Protein AF-0000000067247546 (afdb_homodimer)

Foldseek 3Di:
DQPAQLVLLLLLLVCLQQLHQLVCQLVVLVVCQVVPPPRRHRVDPQSDSVSSLLLLVLLLVLLLVVLLVFLVPFQAKEKEKEWDAALLRWIKIWIWMWTQGPLRFIDIATQFIGTDDPDDALVSVLVRVVVSCVVSPHDLQRHAEYEYAPDCCQPPCPRHNVNVSCVSPVNHFYFHALLQLLLVLVLVLCVPDVLSVVVLVLLQLVLVVCVVDVVLLVVLQVLCVVVVHDRDHQAHADSRDACRVLVNLVVCVVCLVSLLVSLVVVVVVVPPPSVVSNQQSLELLNVLLSVLVNVLSVLSSVLSVQSLDPLDAPLCNVVSLVVSLVVLCVCQVPCCLCVDDDSVVVLVCCLPVLQDDVRHHGAYPPRDSDPDCRNVSSVVSSVVSSVVSNVSSVSSSVSSCVRVPPRTVLLNLCNLLFLVVLLVCQPPPCLQVRSVVSLVSNCVSQVCADPNRHRNFPSVLQVVLCNVCSNVSSVLSNVLLVVQLVVVLVVVVVPDCVVVVVVVVVVPVPDPDPDCPDPPDPPPPPDPPSPPVSVPDGRSSSVSCSVVLVVCCVRRVRNSSVVRSSRRYRNRSSVVVVLVVVLPSNCDVVRSVDDSVSSRSSSNSNGVADDSVCQPPPPPHSSVSSVVSVCVPPVPPPDDPPPDPPPPDPPDDDDDD/DQPAQLVLLLLLLVCLQQLHQLVCQLVVLVVCQVVPPHRRHRVDPQSDSVSSLLLLVLLLVLLLVVLLVFLVPFQAKEKEKEWDAALLRWIKIWIWMWTQGPLRFIDIATQFIGTDDPDDALVSVLVRVVVSCVVSPHDLQRHAEYEYAPDCCAPPCPRHNVNVSCVSPVNHFYFHALLQLLLVLVLVLCVPDVLSVVVLVLLQLVLVVCVVDVVLLVVLQVLCVVVVHDRDHQAHADSRHLCRVLVNLVVCVVCLVSLLVSLVVVVVVVPPPSVVSNQQSLELLNVLLSVLVNVLSVLSVVLSVQSLDPLDAPLCNVVSLVVSLVVLCVCQVPCCLCVDDDSVVVLVCCLPPLQDDVRHHGAYPPRDSDPDCRNVSSVVSSVVSSVVSNVSSVSSSVSSCVRVPPRTVLLNLCNLLFLVVLLVCQPPPCLQVRSVVSLVSNCVSQVCDDPNRHRNFPSVLQVVLCNVCSNVSSVLSNVLLVVQLVVVLVVVVPPDCVVVVVVVVVVPVPDDDDDCPDPPDPPPPPDPPSPPVSVPDGRSSSVSCSVVLVVCCVRRVRNSSSVRSSRRYRNRSSVVVVLVVVLPSNCDNVRSVDDSSSSRSSSNSNGVADDSVCQPVPPPHSSVSSVVSVCPPPVPPPDPPPPDDPPPPDPDDDDDD

pLDDT: mean 81.59, std 19.76, range [16.5, 98.38]

Radius of gyration: 39.02 Å; Cα contacts (8 Å, |Δi|>4): 1735; chains: 2; bounding box: 118×114×129 Å

Secondary structure (DSSP, 8-state):
--SHHHHHHHHHHHHHHTT--GGGHHHHHHHHHHTT-TT--TT-TT-SHHHHHHHHHHHHHHHHHHHHHHHHH-S-EEEEEEEEE-TT--EEEEEEEEEE-GGG-EEEEEEEEEE--S--SHHHHHHHHHHHHHHTT--GGGEEEEEE-S-HHHH-TTTSHHHHHHHH-TTPEEEE-HHHHHHHHHHHHHHH-HHHHHHHHHHHHHHHHHHT-HHHHHHHHHHHHHTT----PPPPPPSSSTTHHHHHHHHHHHTHHHHHHHHHHHHHTT-TTHHHHHHHHHBHHHHHHHHHHHHHHHHHHHHHHHHT-TT--GGGHHHHHHHHHHHHHHHHTSSHHHHSSHHHHHHHHHHHTTTEETTEE-B-TTS----TTHHHHHHHHHHHHHHHHHHHHHHHHHHHHHHHSSS-TGGGGGGGG-HHHHHHHTTSGGGGGTTHHHHHHHHHHHSS-BTTBPPSS-HHHHHHHHHHHHHHHHHHHHHHHHHHHHHHHHHHHHS-THHHHHHHHHTTTS---S-----------------HHHHT----HHHHHHHHHHHHHHH-HHHHHHHHHHHH--S--HHHHHHHHHHHHHS-GGGTT--HHHHHHHHHHHHHSPPGGGTT-TTT-SHHHHHHHHHHHTT-----------------S----/--SHHHHHHHHHHHHHHTT--GGGHHHHHHHHHHTT-TT--TT-TT-SHHHHHHHHHHHHHHHHHHHHHHHHH-S-EEEEEEEEE-TT--EEEEEEEEEE-GGG-EEEEEEEEEE--S--SHHHHHHHHHHHHHHTT--GGGEEEEEE-S-HHHH-TTTSHHHHHHHH-TTPEEEE-HHHHHHHHHHHHHHH-HHHHHHHHHHHHHHHHHHT-HHHHHHHHHHHHHTT----PPPPP-SS-TTHHHHHHHHHHHTHHHHHHHHHHHHHTT-TTHHHHHHHHHBHHHHHHHHHHHHHHHHHHHHHHHHT-TT--GGGHHHHHHHHHHHHHHHHTSSHHHHSSHHHHHHHHHHHTTTEETTEE-B-TTS----TTHHHHHHHHHHHHHHHHHHHHHHHHHHHHHHHSSS-TGGGGGGGG-HHHHHHHTTSGGGGGTTHHHHHHHHHHHSS-BTTBPPSS-HHHHHHHHHHHHHHHHHHHHHHHHHHHHHHHHHHHHS-THHHHHHHHHTTTS---S-----------------HHHHT----HHHHHHHHHHHHHHH-HHHHHHHHHHHH--S--HHHHHHHHHHHHHS-GGGTT--HHHHHHHHHHHHHSPPGGGSS-TTT-SHHHHHHHHHHHS-----------------------

Solvent-accessible surface area (backbone atoms only — not comparable to full-atom values): 71542 Å² total; per-residue (Å²): 129,75,56,33,61,61,41,50,49,50,52,43,49,49,33,41,58,70,42,46,66,58,81,48,51,43,56,52,46,40,51,36,26,74,46,55,20,57,67,46,54,69,88,46,85,72,54,45,57,66,42,43,54,51,50,46,45,21,38,26,49,38,53,50,53,51,49,31,54,46,55,61,70,27,80,25,32,15,41,31,42,46,75,49,67,48,71,61,48,45,38,29,36,42,36,31,38,19,26,48,40,85,79,48,33,76,42,78,42,83,70,49,58,41,79,44,64,54,64,78,46,27,68,51,49,44,53,52,50,50,50,55,39,53,72,46,57,54,60,56,83,32,35,44,26,37,21,23,53,76,47,58,55,42,52,24,80,76,67,4,30,51,38,56,52,25,71,69,20,76,73,32,42,75,36,56,17,46,53,60,50,51,42,48,41,53,46,49,51,41,69,69,36,65,70,47,42,50,47,53,49,50,48,50,51,55,32,54,62,38,71,83,26,48,46,56,42,34,45,50,44,49,50,26,51,76,68,71,41,81,77,74,79,80,55,72,77,41,84,81,49,75,59,29,57,41,52,33,46,51,48,48,63,73,42,41,63,63,49,51,55,50,24,48,54,35,28,74,68,64,41,88,67,25,48,61,52,37,50,52,65,28,17,48,66,50,47,53,48,49,54,52,52,40,52,54,34,51,58,54,39,52,53,52,52,51,52,61,40,88,81,60,51,61,76,51,46,62,60,51,52,50,50,51,46,47,51,52,42,58,54,47,59,65,59,36,37,66,73,52,56,73,58,22,49,48,53,49,45,44,42,67,41,78,49,23,54,96,86,35,70,45,29,48,90,83,69,48,71,68,65,93,68,44,47,60,51,48,51,51,52,49,51,51,48,48,54,50,46,31,51,52,50,51,51,48,45,51,45,44,48,65,66,67,49,82,71,50,74,70,64,60,37,55,48,61,72,33,45,56,58,30,26,68,38,42,95,39,90,61,47,87,61,59,44,54,68,33,48,52,56,46,33,63,58,37,31,38,64,50,99,90,36,75,42,78,35,56,49,68,59,26,52,55,35,45,66,68,43,46,63,59,52,21,51,50,23,36,51,50,46,54,50,53,38,50,50,45,50,50,51,59,66,62,51,62,72,55,66,60,42,53,60,52,48,64,56,56,72,60,77,79,77,78,83,74,68,78,77,68,76,72,65,71,74,68,70,74,62,72,64,72,68,42,80,68,61,73,64,59,57,66,64,54,45,26,66,48,44,67,58,32,47,73,77,25,51,48,49,36,48,54,51,42,45,56,65,24,42,53,53,42,43,53,70,57,54,53,49,50,52,50,47,48,57,52,35,30,86,90,38,45,81,62,47,64,69,58,49,35,29,39,50,44,40,43,73,70,42,67,56,84,88,46,34,73,45,78,93,74,33,64,48,62,54,15,52,51,46,52,40,62,68,69,69,48,67,79,78,79,78,77,76,68,74,86,72,82,82,60,94,76,85,71,82,79,126,127,74,54,35,62,60,41,51,50,51,52,45,48,52,33,40,56,70,45,48,66,57,80,48,51,42,55,52,45,40,50,35,26,77,46,55,19,55,67,46,54,69,88,47,84,73,53,46,56,66,41,43,53,51,51,46,46,21,39,27,48,39,52,48,53,52,48,29,55,47,54,61,69,28,79,26,33,14,41,33,43,47,75,50,65,48,72,61,47,44,38,29,36,42,37,30,38,18,24,50,40,85,80,49,32,78,42,78,42,82,72,48,57,42,80,44,63,53,64,80,46,27,68,52,48,44,55,53,49,50,50,55,39,52,73,44,58,53,59,57,85,32,35,44,25,38,21,22,54,77,47,57,53,44,53,24,79,76,68,4,30,50,37,55,52,26,72,70,21,76,74,31,41,73,35,55,16,45,52,60,50,52,32,49,40,53,46,48,52,40,68,69,36,65,71,47,40,50,48,52,50,52,48,50,50,56,30,53,62,40,71,81,27,46,46,57,41,36,44,49,44,52,50,26,51,75,68,70,41,81,78,74,78,81,53,71,75,41,82,78,46,71,64,30,53,44,51,31,46,52,48,47,62,72,41,41,62,63,47,51,54,50,24,49,52,34,30,74,71,65,40,89,65,24,49,61,53,37,51,50,66,28,16,49,65,50,49,54,48,49,55,53,50,40,53,53,34,50,57,54,43,51,53,52,54,51,52,61,39,89,81,60,51,61,75,52,46,63,60,52,50,50,50,50,47,47,51,50,42,59,54,49,58,65,58,37,37,67,73,50,56,72,58,22,51,48,53,49,45,44,43,67,42,81,48,22,54,97,86,33,70,43,28,47,92,84,71,48,71,67,65,94,69,44,48,60,52,47,50,50,51,48,50,52,48,46,53,49,47,30,52,52,50,49,51,47,45,52,44,45,48,66,66,66,48,81,71,50,73,71,65,60,38,54,48,59,72,32,44,57,58,31,26,68,40,42,96,40,90,60,48,86,60,61,44,54,68,32,48,52,54,47,33,64,57,37,31,38,63,50,98,89,36,73,41,77,35,55,49,68,58,28,54,55,37,45,68,67,43,46,64,58,52,21,51,49,24,37,51,50,46,53,51,55,37,50,49,44,50,50,51,61,66,62,52,64,73,55,68,61,43,54,61,52,50,65,56,56,73,60,77,82,77,81,83,74,70,78,79,68,77,71,66,70,75,68,71,73,62,72,64,71,67,41,80,68,59,75,65,58,58,66,64,56,44,27,65,47,45,68,58,34,48,76,76,25,51,50,50,37,49,55,52,42,46,58,65,24,41,50,52,43,44,53,69,56,53,53,48,49,52,51,48,50,57,53,33,29,85,89,38,44,80,63,47,65,67,58,50,37,29,38,49,45,38,43,73,68,41,68,56,84,88,45,35,72,45,78,91,72,41,59,46,64,55,16,51,51,46,52,40,60,69,69,69,49,66,78,79,77,79,77,78,67,78,85,74,82,78,79,83,80,69,92,73,84,135

Organism: Chlamydomonas reinhardtii (NCBI:txid3055)

InterPro domains:
  IPR008906 HAT, C-terminal dimerisation domain [PF05699] (544-603)
  IPR012337 Ribonuclease H-like superfamily [SSF53098] (66-309)
  IPR012337 Ribonuclease H-like superfamily [SSF53098] (544-605)

Structure (mmCIF, N/CA/C/O backbone):
data_AF-0000000067247546-model_v1
#
loop_
_entity.id
_entity.type
_entity.pdbx_description
1 polymer 'HAT C-terminal dimerisation domain-containing protein'
#
loop_
_atom_site.group_PDB
_atom_site.id
_atom_site.type_symbol
_atom_site.label_atom_id
_atom_site.label_alt_id
_atom_site.label_comp_id
_atom_site.label_asym_id
_atom_site.label_entity_id
_atom_site.label_seq_id
_atom_site.pdbx_PDB_ins_code
_atom_site.Cartn_x
_atom_site.Cartn_y
_atom_site.Cartn_z
_atom_site.occupancy
_atom_site.B_iso_or_equiv
_atom_site.auth_seq_id
_atom_site.auth_comp_id
_atom_site.auth_asym_id
_atom_site.auth_atom_id
_atom_site.pdbx_PDB_model_num
ATOM 1 N N . MET A 1 1 ? -41.25 8.094 2.014 1 46.25 1 MET A N 1
ATOM 2 C CA . MET A 1 1 ? -40.188 8.008 1.021 1 46.25 1 MET A CA 1
ATOM 3 C C . MET A 1 1 ? -39.75 6.566 0.828 1 46.25 1 MET A C 1
ATOM 5 O O . MET A 1 1 ? -39.75 5.773 1.769 1 46.25 1 MET A O 1
ATOM 9 N N . GLU A 1 2 ? -39.719 6.086 -0.398 1 67.56 2 GLU A N 1
ATOM 10 C CA . GLU A 1 2 ? -39.281 4.734 -0.756 1 67.56 2 GLU A CA 1
ATOM 11 C C . GLU A 1 2 ? -37.938 4.406 -0.145 1 67.56 2 GLU A C 1
ATOM 13 O O . GLU A 1 2 ? -37 5.207 -0.225 1 67.56 2 GLU A O 1
ATOM 18 N N . PRO A 1 3 ? -37.906 3.352 0.674 1 82.62 3 PRO A N 1
ATOM 19 C CA . PRO A 1 3 ? -36.75 3.014 1.511 1 82.62 3 PRO A CA 1
ATOM 20 C C . PRO A 1 3 ? -35.5 2.678 0.692 1 82.62 3 PRO A C 1
ATOM 22 O O . PRO A 1 3 ? -34.406 2.652 1.23 1 82.62 3 PRO A O 1
ATOM 25 N N . LEU A 1 4 ? -35.688 2.672 -0.599 1 84.5 4 LEU A N 1
ATOM 26 C CA . LEU A 1 4 ? -34.562 2.182 -1.412 1 84.5 4 LEU A CA 1
ATOM 27 C C . LEU A 1 4 ? -33.469 3.24 -1.541 1 84.5 4 LEU A C 1
ATOM 29 O O . LEU A 1 4 ? -32.312 2.986 -1.209 1 84.5 4 LEU A O 1
ATOM 33 N N . MET A 1 5 ? -33.938 4.457 -1.968 1 87.62 5 MET A N 1
ATOM 34 C CA . MET A 1 5 ? -32.938 5.473 -2.301 1 87.62 5 MET A CA 1
ATOM 35 C C . MET A 1 5 ? -32.125 5.863 -1.073 1 87.62 5 MET A C 1
ATOM 37 O O . MET A 1 5 ? -30.891 5.91 -1.128 1 87.62 5 MET A O 1
ATOM 41 N N . PRO A 1 6 ? -32.781 6.074 0.044 1 88.5 6 PRO A N 1
ATOM 42 C CA . PRO A 1 6 ? -32 6.367 1.235 1 88.5 6 PRO A CA 1
ATOM 43 C C . PRO A 1 6 ? -31.016 5.242 1.585 1 88.5 6 PRO A C 1
ATOM 45 O O . PRO A 1 6 ? -29.906 5.504 2.035 1 88.5 6 PRO A O 1
ATOM 48 N N . ALA A 1 7 ? -31.438 4.078 1.375 1 89.44 7 ALA A N 1
ATOM 49 C CA . ALA A 1 7 ? -30.578 2.939 1.682 1 89.44 7 ALA A CA 1
ATOM 50 C C . ALA A 1 7 ? -29.359 2.896 0.747 1 89.44 7 ALA A C 1
ATOM 52 O O . ALA A 1 7 ? -28.266 2.549 1.167 1 89.44 7 ALA A O 1
ATOM 53 N N . LEU A 1 8 ? -29.625 3.215 -0.498 1 91.12 8 LEU A N 1
ATOM 54 C CA . LEU A 1 8 ? -28.531 3.258 -1.469 1 91.12 8 LEU A CA 1
ATOM 55 C C . LEU A 1 8 ? -27.547 4.359 -1.119 1 91.12 8 LEU A C 1
ATOM 57 O O . LEU A 1 8 ? -26.328 4.145 -1.168 1 91.12 8 LEU A O 1
ATOM 61 N N . PHE A 1 9 ? -28.031 5.496 -0.722 1 92 9 PHE A N 1
ATOM 62 C CA . PHE A 1 9 ? -27.188 6.629 -0.385 1 92 9 PHE A CA 1
ATOM 63 C C . PHE A 1 9 ? -26.391 6.352 0.893 1 92 9 PHE A C 1
ATOM 65 O O . PHE A 1 9 ? -25.234 6.746 1.011 1 92 9 PHE A O 1
ATOM 72 N N . ARG A 1 10 ? -27.047 5.715 1.789 1 91.62 10 ARG A N 1
ATOM 73 C CA . ARG A 1 10 ? -26.344 5.359 3.012 1 91.62 10 ARG A CA 1
ATOM 74 C C . ARG A 1 10 ? -25.203 4.387 2.719 1 91.62 10 ARG A C 1
ATOM 76 O O . ARG A 1 10 ? -24.125 4.484 3.312 1 91.62 10 ARG A O 1
ATOM 83 N N . SER A 1 11 ? -25.469 3.434 1.85 1 92.5 11 SER A N 1
ATOM 84 C CA . SER A 1 11 ? -24.453 2.465 1.473 1 92.5 11 SER A CA 1
ATOM 85 C C . SER A 1 11 ? -23.297 3.139 0.738 1 92.5 11 SER A C 1
ATOM 87 O O . SER A 1 11 ? -22.125 2.812 0.97 1 92.5 11 SER A O 1
ATOM 89 N N . ALA A 1 12 ? -23.688 4.035 -0.157 1 93.5 12 ALA A N 1
ATOM 90 C CA . ALA A 1 12 ? -22.656 4.777 -0.881 1 93.5 12 ALA A CA 1
ATOM 91 C C . ALA A 1 12 ? -21.828 5.641 0.07 1 93.5 12 ALA A C 1
ATOM 93 O O . ALA A 1 12 ? -20.609 5.727 -0.061 1 93.5 12 ALA A O 1
ATOM 94 N N . PHE A 1 13 ? -22.5 6.344 0.984 1 94.56 13 PHE A N 1
ATOM 95 C CA . PHE A 1 13 ? -21.828 7.176 1.975 1 94.56 13 PHE A CA 1
ATOM 96 C C . PHE A 1 13 ? -20.875 6.348 2.832 1 94.56 13 PHE A C 1
ATOM 98 O O . PHE A 1 13 ? -19.781 6.785 3.146 1 94.56 13 PHE A O 1
ATOM 105 N N . HIS A 1 14 ? -21.344 5.156 3.162 1 93.06 14 HIS A N 1
ATOM 106 C CA . HIS A 1 14 ? -20.531 4.227 3.947 1 93.06 14 HIS A CA 1
ATOM 107 C C . HIS A 1 14 ? -19.234 3.895 3.24 1 93.06 14 HIS A C 1
ATOM 109 O O . HIS A 1 14 ? -18.156 3.93 3.854 1 93.06 14 HIS A O 1
ATOM 115 N N . LEU A 1 15 ? -19.266 3.57 2.018 1 93.12 15 LEU A N 1
ATOM 116 C CA . LEU A 1 15 ? -18.078 3.229 1.238 1 93.12 15 LEU A CA 1
ATOM 117 C C . LEU A 1 15 ? -17.141 4.434 1.106 1 93.12 15 LEU A C 1
ATOM 119 O O . LEU A 1 15 ? -15.93 4.301 1.231 1 93.12 15 LEU A O 1
ATOM 123 N N . ALA A 1 16 ? -17.688 5.57 0.878 1 93.88 16 ALA A N 1
ATOM 124 C CA . ALA A 1 16 ? -16.891 6.785 0.71 1 93.88 16 ALA A CA 1
ATOM 125 C C . ALA A 1 16 ? -16.203 7.172 2.014 1 93.88 16 ALA A C 1
ATOM 127 O O . ALA A 1 16 ? -15.023 7.543 2.012 1 93.88 16 ALA A O 1
ATOM 128 N N . LYS A 1 17 ? -16.891 7.117 3.104 1 93 17 LYS A N 1
ATOM 129 C CA . LYS A 1 17 ? -16.375 7.535 4.402 1 93 17 LYS A CA 1
ATOM 130 C C . LYS A 1 17 ? -15.266 6.598 4.875 1 93 17 LYS A C 1
ATOM 132 O O . LYS A 1 17 ? -14.312 7.035 5.527 1 93 17 LYS A O 1
ATOM 137 N N . LEU A 1 18 ? -15.375 5.348 4.535 1 91.69 18 LEU A N 1
ATOM 138 C CA . LEU A 1 18 ? -14.383 4.363 4.965 1 91.69 18 LEU A CA 1
ATOM 139 C C . LEU A 1 18 ? -13.289 4.195 3.918 1 91.69 18 LEU A C 1
ATOM 141 O O . LEU A 1 18 ? -12.391 3.367 4.082 1 91.69 18 LEU A O 1
ATOM 145 N N . HIS A 1 19 ? -13.336 4.926 2.855 1 92.19 19 HIS A N 1
ATOM 146 C CA . HIS A 1 19 ? -12.328 4.938 1.799 1 92.19 19 HIS A CA 1
ATOM 147 C C . HIS A 1 19 ? -12.273 3.596 1.074 1 92.19 19 HIS A C 1
ATOM 149 O O . HIS A 1 19 ? -11.195 3.082 0.79 1 92.19 19 HIS A O 1
ATOM 155 N N . ARG A 1 20 ? -13.438 2.959 0.865 1 92 20 ARG A N 1
ATOM 156 C CA . ARG A 1 20 ? -13.477 1.676 0.171 1 92 20 ARG A CA 1
ATOM 157 C C . ARG A 1 20 ? -13.766 1.866 -1.314 1 92 20 ARG A C 1
ATOM 159 O O . ARG A 1 20 ? -14.398 2.848 -1.71 1 92 20 ARG A O 1
ATOM 166 N N . PRO A 1 21 ? -13.289 0.926 -2.15 1 89.75 21 PRO A N 1
ATOM 167 C CA . PRO A 1 21 ? -13.547 1.05 -3.586 1 89.75 21 PRO A CA 1
ATOM 168 C C . PRO A 1 21 ? -15.031 0.93 -3.936 1 89.75 21 PRO A C 1
ATOM 170 O O . PRO A 1 21 ? -15.766 0.203 -3.266 1 89.75 21 PRO A O 1
ATOM 173 N N . PHE A 1 22 ? -15.422 1.561 -5.004 1 90.38 22 PHE A N 1
ATOM 174 C CA . PHE A 1 22 ? -16.828 1.562 -5.426 1 90.38 22 PHE A CA 1
ATOM 175 C C . PHE A 1 22 ? -17.219 0.206 -5.996 1 90.38 22 PHE A C 1
ATOM 177 O O . PHE A 1 22 ? -18.406 -0.095 -6.133 1 90.38 22 PHE A O 1
ATOM 184 N N . SER A 1 23 ? -16.266 -0.566 -6.344 1 88.06 23 SER A N 1
ATOM 185 C CA . SER A 1 23 ? -16.562 -1.915 -6.816 1 88.06 23 SER A CA 1
ATOM 186 C C . SER A 1 23 ? -17.203 -2.76 -5.723 1 88.06 23 SER A C 1
ATOM 188 O O . SER A 1 23 ? -17.781 -3.809 -6 1 88.06 23 SER A O 1
ATOM 190 N N . ASP A 1 24 ? -17.078 -2.299 -4.484 1 90.38 24 ASP A N 1
ATOM 191 C CA . ASP A 1 24 ? -17.688 -3.006 -3.361 1 90.38 24 ASP A CA 1
ATOM 192 C C . ASP A 1 24 ? -19.188 -2.734 -3.289 1 90.38 24 ASP A C 1
ATOM 194 O O . ASP A 1 24 ? -19.922 -3.426 -2.576 1 90.38 24 ASP A O 1
ATOM 198 N N . PHE A 1 25 ? -19.703 -1.741 -3.986 1 91.88 25 PHE A N 1
ATOM 199 C CA . PHE A 1 25 ? -21.078 -1.271 -3.854 1 91.88 25 PHE A CA 1
ATOM 200 C C . PHE A 1 25 ? -22.062 -2.373 -4.215 1 91.88 25 PHE A C 1
ATOM 202 O O . PHE A 1 25 ? -22.969 -2.676 -3.441 1 91.88 25 PHE A O 1
ATOM 209 N N . PRO A 1 26 ? -21.875 -3.092 -5.336 1 89.12 26 PRO A N 1
ATOM 210 C CA . PRO A 1 26 ? -22.797 -4.18 -5.645 1 89.12 26 PRO A CA 1
ATOM 211 C C . PRO A 1 26 ? -22.781 -5.285 -4.59 1 89.12 26 PRO A C 1
ATOM 213 O O . PRO A 1 26 ? -23.828 -5.875 -4.297 1 89.12 26 PRO A O 1
ATOM 216 N N . ASP A 1 27 ? -21.688 -5.52 -4.062 1 89.5 27 ASP A N 1
ATOM 217 C CA . ASP A 1 27 ? -21.562 -6.59 -3.074 1 89.5 27 ASP A CA 1
ATOM 218 C C . ASP A 1 27 ? -22.266 -6.215 -1.769 1 89.5 27 ASP A C 1
ATOM 220 O O . ASP A 1 27 ? -22.844 -7.078 -1.101 1 89.5 27 ASP A O 1
ATOM 224 N N . ILE A 1 28 ? -22.141 -4.961 -1.369 1 90.62 28 ILE A N 1
ATOM 225 C CA . ILE A 1 28 ? -22.828 -4.508 -0.164 1 90.62 28 ILE A CA 1
ATOM 226 C C . ILE A 1 28 ? -24.328 -4.598 -0.367 1 90.62 28 ILE A C 1
ATOM 228 O O . ILE A 1 28 ? -25.062 -4.941 0.559 1 90.62 28 ILE A O 1
ATOM 232 N N . LEU A 1 29 ? -24.797 -4.238 -1.519 1 90.5 29 LEU A N 1
ATOM 233 C CA . LEU A 1 29 ? -26.219 -4.316 -1.807 1 90.5 29 LEU A CA 1
ATOM 234 C C . LEU A 1 29 ? -26.703 -5.766 -1.813 1 90.5 29 LEU A C 1
ATOM 236 O O . LEU A 1 29 ? -27.812 -6.059 -1.362 1 90.5 29 LEU A O 1
ATOM 240 N N . ARG A 1 30 ? -25.844 -6.617 -2.383 1 88.81 30 ARG A N 1
ATOM 241 C CA . ARG A 1 30 ? -26.156 -8.039 -2.338 1 88.81 30 ARG A CA 1
ATOM 242 C C . ARG A 1 30 ? -26.281 -8.531 -0.899 1 88.81 30 ARG A C 1
ATOM 244 O O . ARG A 1 30 ? -27.156 -9.352 -0.59 1 88.81 30 ARG A O 1
ATOM 251 N N . LEU A 1 31 ? -25.406 -8.039 -0.062 1 90.56 31 LEU A N 1
ATOM 252 C CA . LEU A 1 31 ? -25.453 -8.383 1.355 1 90.56 31 LEU A CA 1
ATOM 253 C C . LEU A 1 31 ? -26.766 -7.906 1.988 1 90.56 31 LEU A C 1
ATOM 255 O O . LEU A 1 31 ? -27.391 -8.648 2.748 1 90.56 31 LEU A O 1
ATOM 259 N N . HIS A 1 32 ? -27.156 -6.715 1.666 1 90.62 32 HIS A N 1
ATOM 260 C CA . HIS A 1 32 ? -28.422 -6.176 2.16 1 90.62 32 HIS A CA 1
ATOM 261 C C . HIS A 1 32 ? -29.609 -7.008 1.678 1 90.62 32 HIS A C 1
ATOM 263 O O . HIS A 1 32 ? -30.516 -7.297 2.449 1 90.62 32 HIS A O 1
ATOM 269 N N . ALA A 1 33 ? -29.516 -7.352 0.466 1 88.94 33 ALA A N 1
ATOM 270 C CA . ALA A 1 33 ? -30.594 -8.156 -0.109 1 88.94 33 ALA A CA 1
ATOM 271 C C . ALA A 1 33 ? -30.688 -9.523 0.568 1 88.94 33 ALA A C 1
ATOM 273 O O . ALA A 1 33 ? -31.781 -10 0.867 1 88.94 33 ALA A O 1
ATOM 274 N N . SER A 1 34 ? -29.516 -10.109 0.726 1 86.94 34 SER A N 1
ATOM 275 C CA . SER A 1 34 ? -29.469 -11.43 1.344 1 86.94 34 SER A CA 1
ATOM 276 C C . SER A 1 34 ? -29.984 -11.391 2.779 1 86.94 34 SER A C 1
ATOM 278 O O . SER A 1 34 ? -30.547 -12.375 3.273 1 86.94 34 SER A O 1
ATOM 280 N N . ASN A 1 35 ? -29.812 -10.227 3.434 1 88.94 35 ASN A N 1
ATOM 281 C CA . ASN A 1 35 ? -30.25 -10.094 4.82 1 88.94 35 ASN A CA 1
ATOM 282 C C . ASN A 1 35 ? -31.688 -9.578 4.902 1 88.94 35 ASN A C 1
ATOM 284 O O . ASN A 1 35 ? -32.188 -9.344 6 1 88.94 35 ASN A O 1
ATOM 288 N N . GLY A 1 36 ? -32.281 -9.328 3.799 1 86.75 36 GLY A N 1
ATOM 289 C CA . GLY A 1 36 ? -33.688 -8.938 3.76 1 86.75 36 GLY A CA 1
ATOM 290 C C . GLY A 1 36 ? -33.906 -7.477 4.094 1 86.75 36 GLY A C 1
ATOM 291 O O . GLY A 1 36 ? -34.906 -7.121 4.723 1 86.75 36 GLY A O 1
ATOM 292 N N . THR A 1 37 ? -32.906 -6.641 3.838 1 88.56 37 THR A N 1
ATOM 293 C CA . THR A 1 37 ? -33.094 -5.207 4.059 1 88.56 37 THR A CA 1
ATOM 294 C C . THR A 1 37 ? -34.25 -4.672 3.219 1 88.56 37 THR A C 1
ATOM 296 O O . THR A 1 37 ? -34.312 -4.945 2.02 1 88.56 37 THR A O 1
ATOM 299 N N . PRO A 1 38 ? -35.031 -3.916 3.855 1 87.06 38 PRO A N 1
ATOM 300 C CA . PRO A 1 38 ? -36.219 -3.447 3.139 1 87.06 38 PRO A CA 1
ATOM 301 C C . PRO A 1 38 ? -35.875 -2.594 1.921 1 87.06 38 PRO A C 1
ATOM 303 O O . PRO A 1 38 ? -35.031 -1.7 2.01 1 87.06 38 PRO A O 1
ATOM 306 N N . GLY A 1 39 ? -36.469 -2.891 0.8 1 81.31 39 GLY A N 1
ATOM 307 C CA . GLY A 1 39 ? -36.344 -2.055 -0.385 1 81.31 39 GLY A CA 1
ATOM 308 C C . GLY A 1 39 ? -35.219 -2.463 -1.306 1 81.31 39 GLY A C 1
ATOM 309 O O . GLY A 1 39 ? -35.188 -2.084 -2.479 1 81.31 39 GLY A O 1
ATOM 310 N N . ILE A 1 40 ? -34.25 -3.248 -0.793 1 86 40 ILE A N 1
ATOM 311 C CA . ILE A 1 40 ? -33.094 -3.586 -1.602 1 86 40 ILE A CA 1
ATOM 312 C C . ILE A 1 40 ? -33.25 -4.992 -2.17 1 86 40 ILE A C 1
ATOM 314 O O . ILE A 1 40 ? -33.375 -5.961 -1.418 1 86 40 ILE A O 1
ATOM 318 N N . VAL A 1 41 ? -33.375 -5.004 -3.445 1 81.19 41 VAL A N 1
ATOM 319 C CA . VAL A 1 41 ? -33.406 -6.281 -4.152 1 81.19 41 VAL A CA 1
ATOM 320 C C . VAL A 1 41 ? -32.188 -6.402 -5.062 1 81.19 41 VAL A C 1
ATOM 322 O O . VAL A 1 41 ? -31.766 -5.422 -5.68 1 81.19 41 VAL A O 1
ATOM 325 N N . PHE A 1 42 ? -31.562 -7.566 -4.898 1 76.69 42 PHE A N 1
ATOM 326 C CA . PHE A 1 42 ? -30.375 -7.746 -5.727 1 76.69 42 PHE A CA 1
ATOM 327 C C . PHE A 1 42 ? -30.734 -7.75 -7.203 1 76.69 42 PHE A C 1
ATOM 329 O O . PHE A 1 42 ? -31.719 -8.383 -7.605 1 76.69 42 PHE A O 1
ATOM 336 N N . GLY A 1 43 ? -30.078 -7.082 -7.984 1 73.94 43 GLY A N 1
ATOM 337 C CA . GLY A 1 43 ? -30.359 -6.918 -9.406 1 73.94 43 GLY A CA 1
ATOM 338 C C . GLY A 1 43 ? -31.234 -5.711 -9.703 1 73.94 43 GLY A C 1
ATOM 339 O O . GLY A 1 43 ? -31.766 -5.582 -10.805 1 73.94 43 GLY A O 1
ATOM 340 N N . GLY A 1 44 ? -31.406 -4.922 -8.656 1 71.88 44 GLY A N 1
ATOM 341 C CA . GLY A 1 44 ? -32.219 -3.723 -8.812 1 71.88 44 GLY A CA 1
ATOM 342 C C . GLY A 1 44 ? -31.5 -2.619 -9.57 1 71.88 44 GLY A C 1
ATOM 343 O O . GLY A 1 44 ? -30.391 -2.824 -10.078 1 71.88 44 GLY A O 1
ATOM 344 N N . PRO A 1 45 ? -32.125 -1.598 -9.758 1 76.69 45 PRO A N 1
ATOM 345 C CA . PRO A 1 45 ? -31.547 -0.459 -10.469 1 76.69 45 PRO A CA 1
ATOM 346 C C . PRO A 1 45 ? -30.422 0.212 -9.688 1 76.69 45 PRO A C 1
ATOM 348 O O . PRO A 1 45 ? -30.375 0.099 -8.461 1 76.69 45 PRO A O 1
ATOM 351 N N . TYR A 1 46 ? -29.484 0.782 -10.219 1 79.69 46 TYR A N 1
ATOM 352 C CA . TYR A 1 46 ? -28.438 1.642 -9.672 1 79.69 46 TYR A CA 1
ATOM 353 C C . TYR A 1 46 ? -27.406 0.827 -8.898 1 79.69 46 TYR A C 1
ATOM 355 O O . TYR A 1 46 ? -26.938 1.254 -7.84 1 79.69 46 TYR A O 1
ATOM 363 N N . GLU A 1 47 ? -27.266 -0.361 -9.266 1 80.62 47 GLU A N 1
ATOM 364 C CA . GLU A 1 47 ? -26.312 -1.207 -8.562 1 80.62 47 GLU A CA 1
ATOM 365 C C . GLU A 1 47 ? -24.938 -1.153 -9.219 1 80.62 47 GLU A C 1
ATOM 367 O O . GLU A 1 47 ? -24 -1.824 -8.773 1 80.62 47 GLU A O 1
ATOM 372 N N . SER A 1 48 ? -24.781 -0.251 -10.047 1 80.25 48 SER A N 1
ATOM 373 C CA . SER A 1 48 ? -23.531 -0.192 -10.812 1 80.25 48 SER A CA 1
ATOM 374 C C . SER A 1 48 ? -22.547 0.761 -10.164 1 80.25 48 SER A C 1
ATOM 376 O O . SER A 1 48 ? -22.906 1.566 -9.305 1 80.25 48 SER A O 1
ATOM 378 N N . ASP A 1 49 ? -21.328 0.672 -10.594 1 79.75 49 ASP A N 1
ATOM 379 C CA . ASP A 1 49 ? -20.266 1.551 -10.141 1 79.75 49 ASP A CA 1
ATOM 380 C C . ASP A 1 49 ? -20.516 2.994 -10.57 1 79.75 49 ASP A C 1
ATOM 382 O O . ASP A 1 49 ? -20.156 3.932 -9.852 1 79.75 49 ASP A O 1
ATOM 386 N N . THR A 1 50 ? -21.188 3.131 -11.586 1 83.56 50 THR A N 1
ATOM 387 C CA . THR A 1 50 ? -21.469 4.477 -12.086 1 83.56 50 THR A CA 1
ATOM 388 C C . THR A 1 50 ? -22.5 5.176 -11.211 1 83.56 50 THR A C 1
ATOM 390 O O . THR A 1 50 ? -22.438 6.387 -11.008 1 83.56 50 THR A O 1
ATOM 393 N N . ALA A 1 51 ? -23.406 4.391 -10.742 1 88.06 51 ALA A N 1
ATOM 394 C CA . ALA A 1 51 ? -24.438 4.961 -9.883 1 88.06 51 ALA A CA 1
ATOM 395 C C . ALA A 1 51 ? -23.844 5.48 -8.578 1 88.06 51 ALA A C 1
ATOM 397 O O . ALA A 1 51 ? -24.234 6.551 -8.102 1 88.06 51 ALA A O 1
ATOM 398 N N . VAL A 1 52 ? -22.953 4.734 -8.062 1 92.12 52 VAL A N 1
ATOM 399 C CA . VAL A 1 52 ? -22.359 5.129 -6.793 1 92.12 52 VAL A CA 1
ATOM 400 C C . VAL A 1 52 ? -21.531 6.395 -6.977 1 92.12 52 VAL A C 1
ATOM 402 O O . VAL A 1 52 ? -21.516 7.262 -6.098 1 92.12 52 VAL A O 1
ATOM 405 N N . VAL A 1 53 ? -20.844 6.508 -8.078 1 92.44 53 VAL A N 1
ATOM 406 C CA . VAL A 1 53 ? -20.078 7.711 -8.375 1 92.44 53 VAL A CA 1
ATOM 407 C C . VAL A 1 53 ? -21 8.93 -8.391 1 92.44 53 VAL A C 1
ATOM 409 O O . VAL A 1 53 ? -20.672 9.977 -7.832 1 92.44 53 VAL A O 1
ATOM 412 N N . ASP A 1 54 ? -22.156 8.719 -8.977 1 92.44 54 ASP A N 1
ATOM 413 C CA . ASP A 1 54 ? -23.125 9.805 -9.047 1 92.44 54 ASP A CA 1
ATOM 414 C C . ASP A 1 54 ? -23.656 10.148 -7.656 1 92.44 54 ASP A C 1
ATOM 416 O O . ASP A 1 54 ? -23.906 11.32 -7.355 1 92.44 54 ASP A O 1
ATOM 420 N N . MET A 1 55 ? -23.922 9.188 -6.906 1 94.38 55 MET A N 1
ATOM 421 C CA . MET A 1 55 ? -24.422 9.422 -5.559 1 94.38 55 MET A CA 1
ATOM 422 C C . MET A 1 55 ? -23.422 10.203 -4.727 1 94.38 55 MET A C 1
ATOM 424 O O . MET A 1 55 ? -23.781 11.141 -4.016 1 94.38 55 MET A O 1
ATOM 428 N N . VAL A 1 56 ? -22.156 9.812 -4.781 1 94.44 56 VAL A N 1
ATOM 429 C CA . VAL A 1 56 ? -21.109 10.484 -4.031 1 94.44 56 VAL A CA 1
ATOM 430 C C . VAL A 1 56 ? -20.953 11.922 -4.539 1 94.44 56 VAL A C 1
ATOM 432 O O . VAL A 1 56 ? -20.703 12.836 -3.758 1 94.44 56 VAL A O 1
ATOM 435 N N . ASP A 1 57 ? -21.078 12.023 -5.824 1 94.69 57 ASP A N 1
ATOM 436 C CA . ASP A 1 57 ? -21.031 13.367 -6.398 1 94.69 57 ASP A CA 1
ATOM 437 C C . ASP A 1 57 ? -22.156 14.242 -5.836 1 94.69 57 ASP A C 1
ATOM 439 O O . ASP A 1 57 ? -21.953 15.445 -5.625 1 94.69 57 ASP A O 1
ATOM 443 N N . CYS A 1 58 ? -23.328 13.656 -5.695 1 94.69 58 CYS A N 1
ATOM 444 C CA . CYS A 1 58 ? -24.438 14.391 -5.105 1 94.69 58 CYS A CA 1
ATOM 445 C C . CYS A 1 58 ? -24.125 14.797 -3.67 1 94.69 58 CYS A C 1
ATOM 447 O O . CYS A 1 58 ? -24.469 15.906 -3.248 1 94.69 58 CYS A O 1
ATOM 449 N N . MET A 1 59 ? -23.531 13.938 -2.951 1 95 59 MET A N 1
ATOM 450 C CA . MET A 1 59 ? -23.125 14.25 -1.583 1 95 59 MET A CA 1
ATOM 451 C C . MET A 1 59 ? -22.094 15.383 -1.562 1 95 59 MET A C 1
ATOM 453 O O . MET A 1 59 ? -22.188 16.297 -0.735 1 95 59 MET A O 1
ATOM 457 N N . SER A 1 60 ? -21.094 15.227 -2.428 1 95.5 60 SER A N 1
ATOM 458 C CA . SER A 1 60 ? -20.062 16.25 -2.527 1 95.5 60 SER A CA 1
ATOM 459 C C . SER A 1 60 ? -20.656 17.609 -2.873 1 95.5 60 SER A C 1
ATOM 461 O O . SER A 1 60 ? -20.266 18.641 -2.309 1 95.5 60 SER A O 1
ATOM 463 N N . TYR A 1 61 ? -21.625 17.609 -3.756 1 94.81 61 TYR A N 1
ATOM 464 C CA . TYR A 1 61 ? -22.297 18.844 -4.145 1 94.81 61 TYR A CA 1
ATOM 465 C C . TYR A 1 61 ? -23.016 19.469 -2.957 1 94.81 61 TYR A C 1
ATOM 467 O O . TYR A 1 61 ? -22.969 20.688 -2.77 1 94.81 61 TYR A O 1
ATOM 475 N N . ALA A 1 62 ? -23.672 18.656 -2.238 1 93.88 62 ALA A N 1
ATOM 476 C CA . ALA A 1 62 ? -24.391 19.156 -1.065 1 93.88 62 ALA A CA 1
ATOM 477 C C . ALA A 1 62 ? -23.438 19.766 -0.053 1 93.88 62 ALA A C 1
ATOM 479 O O . ALA A 1 62 ? -23.734 20.797 0.553 1 93.88 62 ALA A O 1
ATOM 480 N N . LEU A 1 63 ? -22.328 19.156 0.164 1 95 63 LEU A N 1
ATOM 481 C CA . LEU A 1 63 ? -21.328 19.656 1.095 1 95 63 LEU A CA 1
ATOM 482 C C . LEU A 1 63 ? -20.703 20.953 0.579 1 95 63 LEU A C 1
ATOM 484 O O . LEU A 1 63 ? -20.422 21.875 1.36 1 95 63 LEU A O 1
ATOM 488 N N . GLU A 1 64 ? -20.484 21.016 -0.701 1 95.31 64 GLU A N 1
ATOM 489 C CA . GLU A 1 64 ? -19.984 22.25 -1.31 1 95.31 64 GLU A CA 1
ATOM 490 C C . GLU A 1 64 ? -20.969 23.406 -1.117 1 95.31 64 GLU A C 1
ATOM 492 O O . GLU A 1 64 ? -20.547 24.531 -0.833 1 95.31 64 GLU A O 1
ATOM 497 N N . ALA A 1 65 ? -22.203 23.094 -1.319 1 94 65 ALA A N 1
ATOM 498 C CA . ALA A 1 65 ? -23.234 24.109 -1.156 1 94 65 ALA A CA 1
ATOM 499 C C . ALA A 1 65 ? -23.266 24.641 0.275 1 94 65 ALA A C 1
ATOM 501 O O . ALA A 1 65 ? -23.422 25.844 0.495 1 94 65 ALA A O 1
ATOM 502 N N . GLN A 1 66 ? -23.125 23.75 1.165 1 92.31 66 GLN A N 1
ATOM 503 C CA . GLN A 1 66 ? -23.078 24.156 2.566 1 92.31 66 GLN A CA 1
ATOM 504 C C . GLN A 1 66 ? -21.859 25.031 2.844 1 92.31 66 GLN A C 1
ATOM 506 O O . GLN A 1 66 ? -21.953 26.031 3.553 1 92.31 66 GLN A O 1
ATOM 511 N N . MET A 1 67 ? -20.75 24.688 2.336 1 94.62 67 MET A N 1
ATOM 512 C CA . MET A 1 67 ? -19.516 25.438 2.527 1 94.62 67 MET A CA 1
ATOM 513 C C . MET A 1 67 ? -19.609 26.828 1.915 1 94.62 67 MET A C 1
ATOM 515 O O . MET A 1 67 ? -19.109 27.797 2.488 1 94.62 67 MET A O 1
ATOM 519 N N . LYS A 1 68 ? -20.25 26.938 0.788 1 95.94 68 LYS A N 1
ATOM 520 C CA . LYS A 1 68 ? -20.422 28.219 0.125 1 95.94 68 LYS A CA 1
ATOM 521 C C . LYS A 1 68 ? -21.188 29.203 1.011 1 95.94 68 LYS A C 1
ATOM 523 O O . LYS A 1 68 ? -20.812 30.375 1.134 1 95.94 68 LYS A O 1
ATOM 528 N N . VAL A 1 69 ? -22.188 28.688 1.63 1 94.88 69 VAL A N 1
ATOM 529 C CA . VAL A 1 69 ? -23 29.531 2.502 1 94.88 69 VAL A CA 1
ATOM 530 C C . VAL A 1 69 ? -22.188 29.969 3.715 1 94.88 69 VAL A C 1
ATOM 532 O O . VAL A 1 69 ? -22.234 31.141 4.109 1 94.88 69 VAL A O 1
ATOM 535 N N . GLU A 1 70 ? -21.469 29.094 4.277 1 95.62 70 GLU A N 1
ATOM 536 C CA . GLU A 1 70 ? -20.672 29.406 5.457 1 95.62 70 GLU A CA 1
ATOM 537 C C . GLU A 1 70 ? -19.578 30.422 5.121 1 95.62 70 GLU A C 1
ATOM 539 O O . GLU A 1 70 ? -19.297 31.328 5.906 1 95.62 70 GLU A O 1
ATOM 544 N N . LEU A 1 71 ? -18.953 30.297 4.012 1 96.81 71 LEU A N 1
ATOM 545 C CA . LEU A 1 71 ? -17.875 31.188 3.615 1 96.81 71 LEU A CA 1
ATOM 546 C C . LEU A 1 71 ? -18.406 32.562 3.248 1 96.81 71 LEU A C 1
ATOM 548 O O . LEU A 1 71 ? -17.75 33.594 3.471 1 96.81 71 LEU A O 1
ATOM 552 N N . GLU A 1 72 ? -19.594 32.594 2.682 1 95.75 72 GLU A N 1
ATOM 553 C CA . GLU A 1 72 ? -20.219 33.875 2.371 1 95.75 72 GLU A CA 1
ATOM 554 C C . GLU A 1 72 ? -20.547 34.656 3.645 1 95.75 72 GLU A C 1
ATOM 556 O O . GLU A 1 72 ? -20.453 35.875 3.662 1 95.75 72 GLU A O 1
ATOM 561 N N . ASN A 1 73 ? -20.859 33.938 4.691 1 94.69 73 ASN A N 1
ATOM 562 C CA . ASN A 1 73 ? -21.219 34.562 5.961 1 94.69 73 ASN A CA 1
ATOM 563 C C . ASN A 1 73 ? -19.984 34.875 6.809 1 94.69 73 ASN A C 1
ATOM 565 O O . ASN A 1 73 ? -20.062 35.656 7.766 1 94.69 73 ASN A O 1
ATOM 569 N N . ALA A 1 74 ? -18.891 34.312 6.48 1 96.56 74 ALA A N 1
ATOM 570 C CA . ALA A 1 74 ? -17.672 34.531 7.258 1 96.56 74 ALA A CA 1
ATOM 571 C C . ALA A 1 74 ? -17.156 35.969 7.086 1 96.56 74 ALA A C 1
ATOM 573 O O . ALA A 1 74 ? -17.219 36.531 5.988 1 96.56 74 ALA A O 1
ATOM 574 N N . ARG A 1 75 ? -16.656 36.531 8.102 1 96 75 ARG A N 1
ATOM 575 C CA . ARG A 1 75 ? -16.156 37.875 8.07 1 96 75 ARG A CA 1
ATOM 576 C C . ARG A 1 75 ? -14.68 37.938 7.699 1 96 75 ARG A C 1
ATOM 578 O O . ARG A 1 75 ? -14.18 38.938 7.211 1 96 75 ARG A O 1
ATOM 585 N N . ALA A 1 76 ? -14.016 36.906 7.992 1 98 76 ALA A N 1
ATOM 586 C CA . ALA A 1 76 ? -12.586 36.781 7.695 1 98 76 ALA A CA 1
ATOM 587 C C . ALA A 1 76 ? -12.242 35.344 7.293 1 98 76 ALA A C 1
ATOM 589 O O . ALA A 1 76 ? -12.805 34.375 7.828 1 98 76 ALA A O 1
ATOM 590 N N . ILE A 1 77 ? -11.32 35.188 6.34 1 98.25 77 ILE A N 1
ATOM 591 C CA . ILE A 1 77 ? -10.961 33.875 5.812 1 98.25 77 ILE A CA 1
ATOM 592 C C . ILE A 1 77 ? -9.445 33.781 5.68 1 98.25 77 ILE A C 1
ATOM 594 O O . ILE A 1 77 ? -8.773 34.781 5.383 1 98.25 77 ILE A O 1
ATOM 598 N N . THR A 1 78 ? -8.922 32.656 6.023 1 97.75 78 THR A N 1
ATOM 599 C CA . THR A 1 78 ? -7.527 32.312 5.762 1 97.75 78 THR A CA 1
ATOM 600 C C . THR A 1 78 ? -7.43 31.109 4.844 1 97.75 78 THR A C 1
ATOM 602 O O . THR A 1 78 ? -8.211 30.156 4.977 1 97.75 78 THR A O 1
ATOM 605 N N . VAL A 1 79 ? -6.5 31.156 3.895 1 98 79 VAL A N 1
ATOM 606 C CA . VAL A 1 79 ? -6.332 30.047 2.957 1 98 79 VAL A CA 1
ATOM 607 C C . VAL A 1 79 ? -5.039 29.297 3.266 1 98 79 VAL A C 1
ATOM 609 O O . VAL A 1 79 ? -4.02 29.906 3.578 1 98 79 VAL A O 1
ATOM 612 N N . LEU A 1 80 ? -5.121 28.016 3.305 1 98 80 LEU A N 1
ATOM 613 C CA . LEU A 1 80 ? -3.967 27.141 3.451 1 98 80 LEU A CA 1
ATOM 614 C C . LEU A 1 80 ? -3.77 26.281 2.203 1 98 80 LEU A C 1
ATOM 616 O O . LEU A 1 80 ? -4.73 25.703 1.683 1 98 80 LEU A O 1
ATOM 620 N N . VAL A 1 81 ? -2.545 26.234 1.696 1 97.06 81 VAL A N 1
ATOM 621 C CA . VAL A 1 81 ? -2.295 25.469 0.482 1 97.06 81 VAL A CA 1
ATOM 622 C C . VAL A 1 81 ? -0.991 24.688 0.625 1 97.06 81 VAL A C 1
ATOM 624 O O . VAL A 1 81 ? -0.07 25.125 1.318 1 97.06 81 VAL A O 1
ATOM 627 N N . ASP A 1 82 ? -0.98 23.562 0.119 1 94.19 82 ASP A N 1
ATOM 628 C CA . ASP A 1 82 ? 0.223 22.75 0.003 1 94.19 82 ASP A CA 1
ATOM 629 C C . ASP A 1 82 ? 0.14 21.812 -1.204 1 94.19 82 ASP A C 1
ATOM 631 O O . ASP A 1 82 ? -0.954 21.5 -1.678 1 94.19 82 ASP A O 1
ATOM 635 N N . GLU A 1 83 ? 1.266 21.469 -1.695 1 92.12 83 GLU A N 1
ATOM 636 C CA . GLU A 1 83 ? 1.336 20.578 -2.85 1 92.12 83 GLU A CA 1
ATOM 637 C C . GLU A 1 83 ? 1.627 19.141 -2.42 1 92.12 83 GLU A C 1
ATOM 639 O O . GLU A 1 83 ? 2.203 18.906 -1.355 1 92.12 83 GLU A O 1
ATOM 644 N N . SER A 1 84 ? 1.144 18.219 -3.225 1 89.19 84 SER A N 1
ATOM 645 C CA . SER A 1 84 ? 1.451 16.812 -2.99 1 89.19 84 SER A CA 1
ATOM 646 C C . SER A 1 84 ? 1.371 16 -4.281 1 89.19 84 SER A C 1
ATOM 648 O O . SER A 1 84 ? 0.846 16.484 -5.289 1 89.19 84 SER A O 1
ATOM 650 N N . THR A 1 85 ? 2.014 14.906 -4.266 1 87.06 85 THR A N 1
ATOM 651 C CA . THR A 1 85 ? 1.924 13.93 -5.348 1 87.06 85 THR A CA 1
ATOM 652 C C . THR A 1 85 ? 1.184 12.68 -4.891 1 87.06 85 THR A C 1
ATOM 654 O O . THR A 1 85 ? 1.524 12.094 -3.861 1 87.06 85 THR A O 1
ATOM 657 N N . ASP A 1 86 ? 0.226 12.352 -5.594 1 83.5 86 ASP A N 1
ATOM 658 C CA . ASP A 1 86 ? -0.535 11.172 -5.199 1 83.5 86 ASP A CA 1
ATOM 659 C C . ASP A 1 86 ? 0.152 9.891 -5.672 1 83.5 86 ASP A C 1
ATOM 661 O O . ASP A 1 86 ? 1.209 9.945 -6.305 1 83.5 86 ASP A O 1
ATOM 665 N N . ARG A 1 87 ? -0.387 8.766 -5.324 1 79.25 87 ARG A N 1
ATOM 666 C CA . ARG A 1 87 ? 0.217 7.469 -5.621 1 79.25 87 ARG A CA 1
ATOM 667 C C . ARG A 1 87 ? 0.186 7.176 -7.117 1 79.25 87 ARG A C 1
ATOM 669 O O . ARG A 1 87 ? 0.938 6.332 -7.609 1 79.25 87 ARG A O 1
ATOM 676 N N . GLY A 1 88 ? -0.674 7.844 -7.82 1 75 88 GLY A N 1
ATOM 677 C CA . GLY A 1 88 ? -0.67 7.754 -9.273 1 75 88 GLY A CA 1
ATOM 678 C C . GLY A 1 88 ? 0.3 8.719 -9.93 1 75 88 GLY A C 1
ATOM 679 O O . GLY A 1 88 ? 0.279 8.898 -11.148 1 75 88 GLY A O 1
ATOM 680 N N . ARG A 1 89 ? 1.04 9.523 -9.156 1 78.88 89 ARG A N 1
ATOM 681 C CA . ARG A 1 89 ? 2.08 10.453 -9.578 1 78.88 89 ARG A CA 1
ATOM 682 C C . ARG A 1 89 ? 1.474 11.68 -10.258 1 78.88 89 ARG A C 1
ATOM 684 O O . ARG A 1 89 ? 2.02 12.188 -11.234 1 78.88 89 ARG A O 1
ATOM 691 N N . SER A 1 90 ? 0.35 11.953 -9.766 1 82.44 90 SER A N 1
ATOM 692 C CA . SER A 1 90 ? -0.26 13.211 -10.18 1 82.44 90 SER A CA 1
ATOM 693 C C . SER A 1 90 ? -0.01 14.312 -9.164 1 82.44 90 SER A C 1
ATOM 695 O O . SER A 1 90 ? -0.183 14.109 -7.957 1 82.44 90 SER A O 1
ATOM 697 N N . HIS A 1 91 ? 0.433 15.406 -9.711 1 88.56 91 HIS A N 1
ATOM 698 C CA . HIS A 1 91 ? 0.691 16.562 -8.859 1 88.56 91 HIS A CA 1
ATOM 699 C C . HIS A 1 91 ? -0.592 17.328 -8.57 1 88.56 91 HIS A C 1
ATOM 701 O O . HIS A 1 91 ? -1.393 17.578 -9.477 1 88.56 91 HIS A O 1
ATOM 707 N N . ASN A 1 92 ? -0.777 17.594 -7.324 1 92.44 92 ASN A N 1
ATOM 708 C CA . ASN A 1 92 ? -2.006 18.297 -6.965 1 92.44 92 ASN A CA 1
ATOM 709 C C . ASN A 1 92 ? -1.762 19.328 -5.867 1 92.44 92 ASN A C 1
ATOM 711 O O . ASN A 1 92 ? -0.735 19.281 -5.188 1 92.44 92 ASN A O 1
ATOM 715 N N . LEU A 1 93 ? -2.604 20.266 -5.797 1 94.81 93 LEU A N 1
ATOM 716 C CA . LEU A 1 93 ? -2.635 21.312 -4.781 1 94.81 93 LEU A CA 1
ATOM 717 C C . LEU A 1 93 ? -3.889 21.188 -3.924 1 94.81 93 LEU A C 1
ATOM 719 O O . LEU A 1 93 ? -5.008 21.219 -4.445 1 94.81 93 LEU A O 1
ATOM 723 N N . ALA A 1 94 ? -3.662 21 -2.645 1 97.25 94 ALA A N 1
ATOM 724 C CA . ALA A 1 94 ? -4.801 20.984 -1.729 1 97.25 94 ALA A CA 1
ATOM 725 C C . ALA A 1 94 ? -5.066 22.375 -1.156 1 97.25 94 ALA A C 1
ATOM 727 O O . ALA A 1 94 ? -4.137 23.062 -0.724 1 97.25 94 ALA A O 1
ATOM 728 N N . VAL A 1 95 ? -6.289 22.781 -1.209 1 98.12 95 VAL A N 1
ATOM 729 C CA . VAL A 1 95 ? -6.699 24.094 -0.719 1 98.12 95 VAL A CA 1
ATOM 730 C C . VAL A 1 95 ? -7.605 23.922 0.498 1 98.12 95 VAL A C 1
ATOM 732 O O . VAL A 1 95 ? -8.617 23.219 0.437 1 98.12 95 VAL A O 1
ATOM 735 N N . TYR A 1 96 ? -7.238 24.5 1.58 1 98.38 96 TYR A N 1
ATOM 736 C CA . TYR A 1 96 ? -8.031 24.562 2.805 1 98.38 96 TYR A CA 1
ATOM 737 C C . TYR A 1 96 ? -8.375 26 3.168 1 98.38 96 TYR A C 1
ATOM 739 O O . TYR A 1 96 ? -7.684 26.938 2.758 1 98.38 96 TYR A O 1
ATOM 747 N N . VAL A 1 97 ? -9.43 26.141 3.889 1 98.19 97 VAL A N 1
ATOM 748 C CA . VAL A 1 97 ? -9.836 27.453 4.348 1 98.19 97 VAL A CA 1
ATOM 749 C C . VAL A 1 97 ? -10.148 27.422 5.844 1 98.19 97 VAL A C 1
ATOM 751 O O . VAL A 1 97 ? -10.664 26.422 6.348 1 98.19 97 VAL A O 1
ATOM 754 N N . SER A 1 98 ? -9.742 28.438 6.496 1 97.38 98 SER A N 1
ATOM 755 C CA . SER A 1 98 ? -10.078 28.641 7.898 1 97.38 98 SER A CA 1
ATOM 756 C C . SER A 1 98 ? -11.008 29.828 8.07 1 97.38 98 SER A C 1
ATOM 758 O O . SER A 1 98 ? -10.789 30.891 7.473 1 97.38 98 SER A O 1
ATOM 760 N N . TYR A 1 99 ? -12.094 29.734 8.789 1 97.69 99 TYR A N 1
ATOM 761 C CA . TYR A 1 99 ? -13.094 30.766 9 1 97.69 99 TYR A CA 1
ATOM 762 C C . TYR A 1 99 ? -13.859 30.531 10.297 1 97.69 99 TYR A C 1
ATOM 764 O O . TYR A 1 99 ? -13.789 29.453 10.875 1 97.69 99 TYR A O 1
ATOM 772 N N . VAL A 1 100 ? -14.445 31.562 10.781 1 97.19 100 VAL A N 1
ATOM 773 C CA . VAL A 1 100 ? -15.344 31.438 11.922 1 97.19 100 VAL A CA 1
ATOM 774 C C . VAL A 1 100 ? -16.75 31.062 11.438 1 97.19 100 VAL A C 1
ATOM 776 O O . VAL A 1 100 ? -17.375 31.828 10.695 1 97.19 100 VAL A O 1
ATOM 779 N N . GLY A 1 101 ? -17.156 29.906 11.82 1 94.31 101 GLY A N 1
ATOM 780 C CA . GLY A 1 101 ? -18.422 29.391 11.312 1 94.31 101 GLY A CA 1
ATOM 781 C C . GLY A 1 101 ? -19.5 29.344 12.375 1 94.31 101 GLY A C 1
ATOM 782 O O . GLY A 1 101 ? -19.516 30.141 13.305 1 94.31 101 GLY A O 1
ATOM 783 N N . PRO A 1 102 ? -20.469 28.391 12.109 1 90.56 102 PRO A N 1
ATOM 784 C CA . PRO A 1 102 ? -21.578 28.234 13.062 1 90.56 102 PRO A CA 1
ATOM 785 C C . PRO A 1 102 ? -21.078 27.984 14.484 1 90.56 102 PRO A C 1
ATOM 787 O O . PRO A 1 102 ? -20.125 27.234 14.688 1 90.56 102 PRO A O 1
ATOM 790 N N . GLY A 1 103 ? -21.719 28.656 15.445 1 91.88 103 GLY A N 1
ATOM 791 C CA . GLY A 1 103 ? -21.312 28.547 16.828 1 91.88 103 GLY A CA 1
ATOM 792 C C . GLY A 1 103 ? -20.109 29.391 17.172 1 91.88 103 GLY A C 1
ATOM 793 O O . GLY A 1 103 ? -19.531 29.25 18.266 1 91.88 103 GLY A O 1
ATOM 794 N N . PHE A 1 104 ? -19.688 30.234 16.219 1 94.69 104 PHE A N 1
ATOM 795 C CA . PHE A 1 104 ? -18.562 31.141 16.375 1 94.69 104 PHE A CA 1
ATOM 796 C C . PHE A 1 104 ? -17.281 30.359 16.672 1 94.69 104 PHE A C 1
ATOM 798 O O . PHE A 1 104 ? -16.453 30.797 17.469 1 94.69 104 PHE A O 1
ATOM 805 N N . ARG A 1 105 ? -17.266 29.219 16.094 1 93.88 105 ARG A N 1
ATOM 806 C CA . ARG A 1 105 ? -16.062 28.391 16.219 1 93.88 105 ARG A CA 1
ATOM 807 C C . ARG A 1 105 ? -15.188 28.5 14.977 1 93.88 105 ARG A C 1
ATOM 809 O O . ARG A 1 105 ? -15.672 28.844 13.898 1 93.88 105 ARG A O 1
ATOM 816 N N . VAL A 1 106 ? -13.977 28.25 15.219 1 95.25 106 VAL A N 1
ATOM 817 C CA . VAL A 1 106 ? -13.031 28.312 14.109 1 95.25 106 VAL A CA 1
ATOM 818 C C . VAL A 1 106 ? -12.984 26.969 13.383 1 95.25 106 VAL A C 1
ATOM 820 O O . VAL A 1 106 ? -12.828 25.922 14.023 1 95.25 106 VAL A O 1
ATOM 823 N N . TYR A 1 107 ? -13.188 26.984 12.102 1 95.19 107 TYR A N 1
ATOM 824 C CA . TYR A 1 107 ? -13.125 25.781 11.281 1 95.19 107 TYR A CA 1
ATOM 825 C C . TYR A 1 107 ? -11.961 25.859 10.297 1 95.19 107 TYR A C 1
ATOM 827 O O . TYR A 1 107 ? -11.664 26.938 9.758 1 95.19 107 TYR A O 1
ATOM 835 N N . CYS A 1 108 ? -11.25 24.844 10.172 1 96.25 108 CYS A N 1
ATOM 836 C CA . CYS A 1 108 ? -10.289 24.641 9.102 1 96.25 108 CYS A CA 1
ATOM 837 C C . CYS A 1 108 ? -10.695 23.469 8.219 1 96.25 108 CYS A C 1
ATOM 839 O O . CYS A 1 108 ? -10.523 22.312 8.602 1 96.25 108 CYS A O 1
ATOM 841 N N . ARG A 1 109 ? -11.18 23.797 7.039 1 96.88 109 ARG A N 1
ATOM 842 C CA . ARG A 1 109 ? -11.859 22.766 6.273 1 96.88 109 ARG A CA 1
ATOM 843 C C . ARG A 1 109 ? -11.273 22.641 4.871 1 96.88 109 ARG A C 1
ATOM 845 O O . ARG A 1 109 ? -10.766 23.625 4.316 1 96.88 109 ARG A O 1
ATOM 852 N N . PHE A 1 110 ? -11.516 21.516 4.422 1 97.88 110 PHE A N 1
ATOM 853 C CA . PHE A 1 110 ? -11.109 21.188 3.061 1 97.88 110 PHE A CA 1
ATOM 854 C C . PHE A 1 110 ? -12.008 21.875 2.043 1 97.88 110 PHE A C 1
ATOM 856 O O . PHE A 1 110 ? -13.234 21.781 2.123 1 97.88 110 PHE A O 1
ATOM 863 N N . LEU A 1 111 ? -11.312 22.516 1.046 1 97.69 111 LEU A N 1
ATOM 864 C CA . LEU A 1 111 ? -12.086 23.219 0.03 1 97.69 111 LEU A CA 1
ATOM 865 C C . LEU A 1 111 ? -12.078 22.469 -1.291 1 97.69 111 LEU A C 1
ATOM 867 O O . LEU A 1 111 ? -13.133 22.125 -1.828 1 97.69 111 LEU A O 1
ATOM 871 N N . LYS A 1 112 ? -10.844 22.203 -1.777 1 97.19 112 LYS A N 1
ATOM 872 C CA . LYS A 1 112 ? -10.734 21.594 -3.098 1 97.19 112 LYS A CA 1
ATOM 873 C C . LYS A 1 112 ? -9.344 21 -3.318 1 97.19 112 LYS A C 1
ATOM 875 O O . LYS A 1 112 ? -8.367 21.484 -2.732 1 97.19 112 LYS A O 1
ATOM 880 N N . LEU A 1 113 ? -9.32 19.953 -4.016 1 96.75 113 LEU A N 1
ATOM 881 C CA . LEU A 1 113 ? -8.07 19.391 -4.535 1 96.75 113 LEU A CA 1
ATOM 882 C C . LEU A 1 113 ? -7.898 19.734 -6.012 1 96.75 113 LEU A C 1
ATOM 884 O O . LEU A 1 113 ? -8.664 19.266 -6.855 1 96.75 113 LEU A O 1
ATOM 888 N N . VAL A 1 114 ? -6.879 20.5 -6.297 1 94.56 114 VAL A N 1
ATOM 889 C CA . VAL A 1 114 ? -6.699 21.016 -7.648 1 94.56 114 VAL A CA 1
ATOM 890 C C . VAL A 1 114 ? -5.578 20.25 -8.352 1 94.56 114 VAL A C 1
ATOM 892 O O . VAL A 1 114 ? -4.492 20.078 -7.789 1 94.56 114 VAL A O 1
ATOM 895 N N . GLN A 1 115 ? -5.855 19.75 -9.477 1 90.06 115 GLN A N 1
ATOM 896 C CA . GLN A 1 115 ? -4.836 19.078 -10.273 1 90.06 115 GLN A CA 1
ATOM 897 C C . GLN A 1 115 ? -3.863 20.078 -10.883 1 90.06 115 GLN A C 1
ATOM 899 O O . GLN A 1 115 ? -4.281 21.094 -11.445 1 90.06 115 GLN A O 1
ATOM 904 N N . LEU A 1 116 ? -2.645 19.734 -10.641 1 89.12 116 LEU A N 1
ATOM 905 C CA . LEU A 1 116 ? -1.619 20.594 -11.219 1 89.12 116 LEU A CA 1
ATOM 906 C C . LEU A 1 116 ? -1.038 19.969 -12.484 1 89.12 116 LEU A C 1
ATOM 908 O O . LEU A 1 116 ? -0.92 18.75 -12.578 1 89.12 116 LEU A O 1
ATOM 912 N N . GLY A 1 117 ? -0.891 20.625 -13.492 1 79.25 117 GLY A N 1
ATOM 913 C CA . GLY A 1 117 ? -0.258 20.125 -14.711 1 79.25 117 GLY A CA 1
ATOM 914 C C . GLY A 1 117 ? 1.257 20.172 -14.648 1 79.25 117 GLY A C 1
ATOM 915 O O . GLY A 1 117 ? 1.848 19.984 -13.586 1 79.25 117 GLY A O 1
ATOM 916 N N . SER A 1 118 ? 1.896 20.297 -15.789 1 79.56 118 SER A N 1
ATOM 917 C CA . SER A 1 118 ? 3.35 20.297 -15.898 1 79.56 118 SER A CA 1
ATOM 918 C C . SER A 1 118 ? 3.932 21.625 -15.445 1 79.56 118 SER A C 1
ATOM 920 O O . SER A 1 118 ? 5.082 21.688 -15 1 79.56 118 SER A O 1
ATOM 922 N N . ASN A 1 119 ? 3.09 22.609 -15.539 1 78.69 119 ASN A N 1
ATOM 923 C CA . ASN A 1 119 ? 3.549 23.922 -15.117 1 78.69 119 ASN A CA 1
ATOM 924 C C . ASN A 1 119 ? 3.156 24.219 -13.672 1 78.69 119 ASN A C 1
ATOM 926 O O . ASN A 1 119 ? 1.975 24.391 -13.375 1 78.69 119 ASN A O 1
ATOM 930 N N . CYS A 1 120 ? 4.207 24.266 -12.836 1 80.06 120 CYS A N 1
ATOM 931 C CA . CYS A 1 120 ? 3.926 24.5 -11.422 1 80.06 120 CYS A CA 1
ATOM 932 C C . CYS A 1 120 ? 4.609 25.766 -10.922 1 80.06 120 CYS A C 1
ATOM 934 O O . CYS A 1 120 ? 5.109 25.797 -9.797 1 80.06 120 CYS A O 1
ATOM 936 N N . ASP A 1 121 ? 4.543 26.766 -11.82 1 85.88 121 ASP A N 1
ATOM 937 C CA . ASP A 1 121 ? 5.094 28.047 -11.391 1 85.88 121 ASP A CA 1
ATOM 938 C C . ASP A 1 121 ? 4.082 28.828 -10.555 1 85.88 121 ASP A C 1
ATOM 940 O O . ASP A 1 121 ? 2.9 28.484 -10.516 1 85.88 121 ASP A O 1
ATOM 944 N N . ALA A 1 122 ? 4.535 29.891 -9.953 1 91 122 ALA A N 1
ATOM 945 C CA . ALA A 1 122 ? 3.707 30.672 -9.039 1 91 122 ALA A CA 1
ATOM 946 C C . ALA A 1 122 ? 2.496 31.25 -9.758 1 91 122 ALA A C 1
ATOM 948 O O . ALA A 1 122 ? 1.405 31.328 -9.188 1 91 122 ALA A O 1
ATOM 949 N N . GLY A 1 123 ? 2.686 31.656 -10.992 1 91.06 123 GLY A N 1
ATOM 950 C CA . GLY A 1 123 ? 1.582 32.219 -11.773 1 91.06 123 GLY A CA 1
ATOM 951 C C . GLY A 1 123 ? 0.497 31.188 -12.062 1 91.06 123 GLY A C 1
ATOM 952 O O . GLY A 1 123 ? -0.693 31.5 -11.969 1 91.06 123 GLY A O 1
ATOM 953 N N . ALA A 1 124 ? 0.944 30.062 -12.445 1 90.62 124 ALA A N 1
ATOM 954 C CA . ALA A 1 124 ? -0.008 29 -12.719 1 90.62 124 ALA A CA 1
ATOM 955 C C . ALA A 1 124 ? -0.759 28.594 -11.445 1 90.62 124 ALA A C 1
ATOM 957 O O . ALA A 1 124 ? -1.965 28.344 -11.492 1 90.62 124 ALA A O 1
ATOM 958 N N . LEU A 1 125 ? -0.068 28.547 -10.375 1 93.75 125 LEU A N 1
ATOM 959 C CA . LEU A 1 125 ? -0.687 28.188 -9.102 1 93.75 125 LEU A CA 1
ATOM 960 C C . LEU A 1 125 ? -1.71 29.25 -8.688 1 93.75 125 LEU A C 1
ATOM 962 O O . LEU A 1 125 ? -2.771 28.922 -8.156 1 93.75 125 LEU A O 1
ATOM 966 N N . GLU A 1 126 ? -1.356 30.531 -8.891 1 95.56 126 GLU A N 1
ATOM 967 C CA . GLU A 1 126 ? -2.264 31.625 -8.57 1 95.56 126 GLU A CA 1
ATOM 968 C C . GLU A 1 126 ? -3.576 31.5 -9.336 1 95.56 126 GLU A C 1
ATOM 970 O O . GLU A 1 126 ? -4.656 31.641 -8.758 1 95.56 126 GLU A O 1
ATOM 975 N N . SER A 1 127 ? -3.451 31.203 -10.609 1 94.94 127 SER A N 1
ATOM 976 C CA . SER A 1 127 ? -4.645 31.078 -11.445 1 94.94 127 SER A CA 1
ATOM 977 C C . SER A 1 127 ? -5.535 29.938 -10.961 1 94.94 127 SER A C 1
ATOM 979 O O . SER A 1 127 ? -6.754 30.094 -10.867 1 94.94 127 SER A O 1
ATOM 981 N N . LYS A 1 128 ? -4.934 28.859 -10.656 1 94.62 128 LYS A N 1
ATOM 982 C CA . LYS A 1 128 ? -5.684 27.688 -10.188 1 94.62 128 LYS A CA 1
ATOM 983 C C . LYS A 1 128 ? -6.316 27.953 -8.828 1 94.62 128 LYS A C 1
ATOM 985 O O . LYS A 1 128 ? -7.441 27.516 -8.57 1 94.62 128 LYS A O 1
ATOM 990 N N . LEU A 1 129 ? -5.582 28.562 -7.969 1 96.56 129 LEU A N 1
ATOM 991 C CA . LEU A 1 129 ? -6.105 28.891 -6.648 1 96.56 129 LEU A CA 1
ATOM 992 C C . LEU A 1 129 ? -7.281 29.859 -6.758 1 96.56 129 LEU A C 1
ATOM 994 O O . LEU A 1 129 ? -8.305 29.672 -6.098 1 96.56 129 LEU A O 1
ATOM 998 N N . LEU A 1 130 ? -7.152 30.906 -7.609 1 97.06 130 LEU A N 1
ATOM 999 C CA . LEU A 1 130 ? -8.219 31.891 -7.789 1 97.06 130 LEU A CA 1
ATOM 1000 C C . LEU A 1 130 ? -9.469 31.219 -8.367 1 97.06 130 LEU A C 1
ATOM 1002 O O . LEU A 1 130 ? -10.586 31.562 -7.969 1 97.06 130 LEU A O 1
ATOM 1006 N N . ASP A 1 131 ? -9.203 30.297 -9.242 1 95.69 131 ASP A N 1
ATOM 1007 C CA . ASP A 1 131 ? -10.328 29.562 -9.812 1 95.69 131 ASP A CA 1
ATOM 1008 C C . ASP A 1 131 ? -11.055 28.75 -8.742 1 95.69 131 ASP A C 1
ATOM 1010 O O . ASP A 1 131 ? -12.289 28.688 -8.734 1 95.69 131 ASP A O 1
ATOM 1014 N N . ALA A 1 132 ? -10.312 28.141 -7.922 1 95.94 132 ALA A N 1
ATOM 1015 C CA . ALA A 1 132 ? -10.898 27.344 -6.848 1 95.94 132 ALA A CA 1
ATOM 1016 C C . ALA A 1 132 ? -11.695 28.219 -5.887 1 95.94 132 ALA A C 1
ATOM 1018 O O . ALA A 1 132 ? -12.797 27.875 -5.477 1 95.94 132 ALA A O 1
ATOM 1019 N N . LEU A 1 133 ? -11.141 29.344 -5.5 1 97.38 133 LEU A N 1
ATOM 1020 C CA . LEU A 1 133 ? -11.805 30.266 -4.574 1 97.38 133 LEU A CA 1
ATOM 1021 C C . LEU A 1 133 ? -13.047 30.875 -5.211 1 97.38 133 LEU A C 1
ATOM 1023 O O . LEU A 1 133 ? -14.07 31.031 -4.547 1 97.38 133 LEU A O 1
ATOM 1027 N N . LYS A 1 134 ? -12.922 31.172 -6.473 1 95.69 134 LYS A N 1
ATOM 1028 C CA . LYS A 1 134 ? -14.062 31.719 -7.203 1 95.69 134 LYS A CA 1
ATOM 1029 C C . LYS A 1 134 ? -15.211 30.719 -7.266 1 95.69 134 LYS A C 1
ATOM 1031 O O . LYS A 1 134 ? -16.375 31.094 -7.191 1 95.69 134 LYS A O 1
ATOM 1036 N N . GLY A 1 135 ? -14.852 29.547 -7.41 1 94.38 135 GLY A N 1
ATOM 1037 C CA . GLY A 1 135 ? -15.867 28.5 -7.457 1 94.38 135 GLY A CA 1
ATOM 1038 C C . GLY A 1 135 ? -16.703 28.422 -6.188 1 94.38 135 GLY A C 1
ATOM 1039 O O . GLY A 1 135 ? -17.859 28 -6.227 1 94.38 135 GLY A O 1
ATOM 1040 N N . PHE A 1 136 ? -16.172 28.828 -5.074 1 95.81 136 PHE A N 1
ATOM 1041 C CA . PHE A 1 136 ? -16.875 28.797 -3.801 1 95.81 136 PHE A CA 1
ATOM 1042 C C . PHE A 1 136 ? -17.344 30.188 -3.41 1 95.81 136 PHE A C 1
ATOM 1044 O O . PHE A 1 136 ? -17.734 30.422 -2.264 1 95.81 136 PHE A O 1
ATOM 1051 N N . ASN A 1 137 ? -17.234 31.156 -4.285 1 93.56 137 ASN A N 1
ATOM 1052 C CA . ASN A 1 137 ? -17.688 32.531 -4.098 1 93.56 137 ASN A CA 1
ATOM 1053 C C . ASN A 1 137 ? -16.953 33.188 -2.934 1 93.56 137 ASN A C 1
ATOM 1055 O O . ASN A 1 137 ? -17.578 33.906 -2.129 1 93.56 137 ASN A O 1
ATOM 1059 N N . VAL A 1 138 ? -15.75 32.906 -2.822 1 95.81 138 VAL A N 1
ATOM 1060 C CA . VAL A 1 138 ? -14.977 33.531 -1.754 1 95.81 138 VAL A CA 1
ATOM 1061 C C . VAL A 1 138 ? -14.625 34.969 -2.135 1 95.81 138 VAL A C 1
ATOM 1063 O O . VAL A 1 138 ? -14.094 35.219 -3.219 1 95.81 138 VAL A O 1
ATOM 1066 N N . ASP A 1 139 ? -14.969 35.844 -1.276 1 95.06 139 ASP A N 1
ATOM 1067 C CA . ASP A 1 139 ? -14.602 37.25 -1.45 1 95.06 139 ASP A CA 1
ATOM 1068 C C . ASP A 1 139 ? -13.141 37.5 -1.072 1 95.06 139 ASP A C 1
ATOM 1070 O O . ASP A 1 139 ? -12.766 37.375 0.096 1 95.06 139 ASP A O 1
ATOM 1074 N N . LEU A 1 140 ? -12.32 37.875 -1.959 1 95.75 140 LEU A N 1
ATOM 1075 C CA . LEU A 1 140 ? -10.891 38.031 -1.751 1 95.75 140 LEU A CA 1
ATOM 1076 C C . LEU A 1 140 ? -10.602 39.188 -0.791 1 95.75 140 LEU A C 1
ATOM 1078 O O . LEU A 1 140 ? -9.523 39.25 -0.201 1 95.75 140 LEU A O 1
ATOM 1082 N N . THR A 1 141 ? -11.531 40.062 -0.601 1 93.94 141 THR A N 1
ATOM 1083 C CA . THR A 1 141 ? -11.359 41.188 0.324 1 93.94 141 THR A CA 1
ATOM 1084 C C . THR A 1 141 ? -11.422 40.719 1.771 1 93.94 141 THR A C 1
ATOM 1086 O O . THR A 1 141 ? -11.016 41.438 2.688 1 93.94 141 THR A O 1
ATOM 1089 N N . LYS A 1 142 ? -11.938 39.5 1.922 1 96.5 142 LYS A N 1
ATOM 1090 C CA . LYS A 1 142 ? -12.047 38.938 3.264 1 96.5 142 LYS A CA 1
ATOM 1091 C C . LYS A 1 142 ? -10.891 38 3.564 1 96.5 142 LYS A C 1
ATOM 1093 O O . LYS A 1 142 ? -10.844 37.375 4.629 1 96.5 142 LYS A O 1
ATOM 1098 N N . LEU A 1 143 ? -9.984 37.906 2.615 1 97.5 143 LEU A N 1
ATOM 1099 C CA . LEU A 1 143 ? -8.828 37.031 2.789 1 97.5 143 LEU A CA 1
ATOM 1100 C C . LEU A 1 143 ? -7.727 37.75 3.58 1 97.5 143 LEU A C 1
ATOM 1102 O O . LEU A 1 143 ? -6.988 38.562 3.031 1 97.5 143 LEU A O 1
ATOM 1106 N N . PHE A 1 144 ? -7.555 37.312 4.816 1 97.06 144 PHE A N 1
ATOM 1107 C CA . PHE A 1 144 ? -6.641 38.062 5.68 1 97.06 144 PHE A CA 1
ATOM 1108 C C . PHE A 1 144 ? -5.426 37.219 6.039 1 97.06 144 PHE A C 1
ATOM 1110 O O . PHE A 1 144 ? -4.473 37.719 6.637 1 97.06 144 PHE A O 1
ATOM 1117 N N . GLY A 1 145 ? -5.465 35.969 5.656 1 96.12 145 GLY A N 1
ATOM 1118 C CA . GLY A 1 145 ? -4.328 35.094 5.961 1 96.12 145 GLY A CA 1
ATOM 1119 C C . GLY A 1 145 ? -4.02 34.094 4.859 1 96.12 145 GLY A C 1
ATOM 1120 O O . GLY A 1 145 ? -4.922 33.656 4.145 1 96.12 145 GLY A O 1
ATOM 1121 N N . PHE A 1 146 ? -2.748 33.75 4.715 1 96.56 146 PHE A N 1
ATOM 1122 C CA . PHE A 1 146 ? -2.242 32.75 3.793 1 96.56 146 PHE A CA 1
ATOM 1123 C C . PHE A 1 146 ? -1.142 31.922 4.445 1 96.56 146 PHE A C 1
ATOM 1125 O O . PHE A 1 146 ? -0.165 32.469 4.957 1 96.56 146 PHE A O 1
ATOM 1132 N N . THR A 1 147 ? -1.388 30.641 4.465 1 95.94 147 THR A N 1
ATOM 1133 C CA . THR A 1 147 ? -0.394 29.766 5.09 1 95.94 147 THR A CA 1
ATOM 1134 C C . THR A 1 147 ? 0.008 28.641 4.148 1 95.94 147 THR A C 1
ATOM 1136 O O . THR A 1 147 ? -0.849 28.016 3.521 1 95.94 147 THR A O 1
ATOM 1139 N N . SER A 1 148 ? 1.191 28.344 3.887 1 95.44 148 SER A N 1
ATOM 1140 C CA . SER A 1 148 ? 1.727 27.25 3.084 1 95.44 148 SER A CA 1
ATOM 1141 C C . SER A 1 148 ? 3.045 26.734 3.656 1 95.44 148 SER A C 1
ATOM 1143 O O . SER A 1 148 ? 3.443 27.125 4.754 1 95.44 148 SER A O 1
ATOM 1145 N N . ASP A 1 149 ? 3.477 25.922 2.762 1 87.69 149 ASP A N 1
ATOM 1146 C CA . ASP A 1 149 ? 4.766 25.391 3.207 1 87.69 149 ASP A CA 1
ATOM 1147 C C . ASP A 1 149 ? 5.902 26.344 2.842 1 87.69 149 ASP A C 1
ATOM 1149 O O . ASP A 1 149 ? 5.707 27.281 2.062 1 87.69 149 ASP A O 1
ATOM 1153 N N . GLY A 1 150 ? 6.922 26.625 3.295 1 84.38 150 GLY A N 1
ATOM 1154 C CA . GLY A 1 150 ? 8.062 27.531 3.188 1 84.38 150 GLY A CA 1
ATOM 1155 C C . GLY A 1 150 ? 8.812 27.391 1.873 1 84.38 150 GLY A C 1
ATOM 1156 O O . GLY A 1 150 ? 9.828 28.047 1.657 1 84.38 150 GLY A O 1
ATOM 1157 N N . ALA A 1 151 ? 8.172 26.641 0.858 1 86.56 151 ALA A N 1
ATOM 1158 C CA . ALA A 1 151 ? 8.844 26.484 -0.43 1 86.56 151 ALA A CA 1
ATOM 1159 C C . ALA A 1 151 ? 8.898 27.812 -1.184 1 86.56 151 ALA A C 1
ATOM 1161 O O . ALA A 1 151 ? 8.008 28.641 -1.04 1 86.56 151 ALA A O 1
ATOM 1162 N N . SER A 1 152 ? 9.836 28 -1.987 1 86.5 152 SER A N 1
ATOM 1163 C CA . SER A 1 152 ? 10.086 29.281 -2.664 1 86.5 152 SER A CA 1
ATOM 1164 C C . SER A 1 152 ? 8.945 29.625 -3.613 1 86.5 152 SER A C 1
ATOM 1166 O O . SER A 1 152 ? 8.555 30.797 -3.721 1 86.5 152 SER A O 1
ATOM 1168 N N . VAL A 1 153 ? 8.398 28.656 -4.242 1 88.69 153 VAL A N 1
ATOM 1169 C CA . VAL A 1 153 ? 7.316 28.891 -5.195 1 88.69 153 VAL A CA 1
ATOM 1170 C C . VAL A 1 153 ? 6.082 29.406 -4.461 1 88.69 153 VAL A C 1
ATOM 1172 O O . VAL A 1 153 ? 5.316 30.203 -5 1 88.69 153 VAL A O 1
ATOM 1175 N N . MET A 1 154 ? 5.938 29 -3.229 1 90.56 154 MET A N 1
ATOM 1176 C CA . MET A 1 154 ? 4.77 29.359 -2.426 1 90.56 154 MET A CA 1
ATOM 1177 C C . MET A 1 154 ? 4.992 30.672 -1.693 1 90.56 154 MET A C 1
ATOM 1179 O O . MET A 1 154 ? 4.086 31.516 -1.616 1 90.56 154 MET A O 1
ATOM 1183 N N . THR A 1 155 ? 6.234 30.828 -1.134 1 87.38 155 THR A N 1
ATOM 1184 C CA . THR A 1 155 ? 6.383 31.906 -0.166 1 87.38 155 THR A CA 1
ATOM 1185 C C . THR A 1 155 ? 7.484 32.875 -0.596 1 87.38 155 THR A C 1
ATOM 1187 O O . THR A 1 155 ? 7.914 33.719 0.187 1 87.38 155 THR A O 1
ATOM 1190 N N . GLY A 1 156 ? 7.883 32.75 -1.799 1 85.31 156 GLY A N 1
ATOM 1191 C CA . GLY A 1 156 ? 8.844 33.719 -2.26 1 85.31 156 GLY A CA 1
ATOM 1192 C C . GLY A 1 156 ? 8.375 35.156 -2.07 1 85.31 156 GLY A C 1
ATOM 1193 O O . GLY A 1 156 ? 7.191 35.469 -2.248 1 85.31 156 GLY A O 1
ATOM 1194 N N . ASP A 1 157 ? 9.156 36.094 -1.707 1 83.31 157 ASP A N 1
ATOM 1195 C CA . ASP A 1 157 ? 8.805 37.438 -1.292 1 83.31 157 ASP A CA 1
ATOM 1196 C C . ASP A 1 157 ? 8.289 38.25 -2.475 1 83.31 157 ASP A C 1
ATOM 1198 O O . ASP A 1 157 ? 7.359 39.062 -2.328 1 83.31 157 ASP A O 1
ATOM 1202 N N . GLN A 1 158 ? 8.773 37.938 -3.611 1 84.69 158 GLN A N 1
ATOM 1203 C CA . GLN A 1 158 ? 8.391 38.812 -4.727 1 84.69 158 GLN A CA 1
ATOM 1204 C C . GLN A 1 158 ? 7.516 38.062 -5.727 1 84.69 158 GLN A C 1
ATOM 1206 O O . GLN A 1 158 ? 6.547 38.625 -6.25 1 84.69 158 GLN A O 1
ATOM 1211 N N . THR A 1 159 ? 7.852 36.844 -5.867 1 87.38 159 THR A N 1
ATOM 1212 C CA . THR A 1 159 ? 7.188 36.156 -6.977 1 87.38 159 THR A CA 1
ATOM 1213 C C . THR A 1 159 ? 6.449 34.906 -6.488 1 87.38 159 THR A C 1
ATOM 1215 O O . THR A 1 159 ? 5.812 34.219 -7.277 1 87.38 159 THR A O 1
ATOM 1218 N N . GLY A 1 160 ? 6.473 34.75 -5.238 1 91.94 160 GLY A N 1
ATOM 1219 C CA . GLY A 1 160 ? 5.809 33.562 -4.723 1 91.94 160 GLY A CA 1
ATOM 1220 C C . GLY A 1 160 ? 4.293 33.656 -4.785 1 91.94 160 GLY A C 1
ATOM 1221 O O . GLY A 1 160 ? 3.738 34.75 -5.023 1 91.94 160 GLY A O 1
ATOM 1222 N N . LEU A 1 161 ? 3.676 32.594 -4.648 1 94.81 161 LEU A N 1
ATOM 1223 C CA . LEU A 1 161 ? 2.219 32.531 -4.68 1 94.81 161 LEU A CA 1
ATOM 1224 C C . LEU A 1 161 ? 1.61 33.438 -3.617 1 94.81 161 LEU A C 1
ATOM 1226 O O . LEU A 1 161 ? 0.639 34.156 -3.885 1 94.81 161 LEU A O 1
ATOM 1230 N N . SER A 1 162 ? 2.139 33.438 -2.387 1 94.5 162 SER A N 1
ATOM 1231 C CA . SER A 1 162 ? 1.622 34.25 -1.299 1 94.5 162 SER A CA 1
ATOM 1232 C C . SER A 1 162 ? 1.731 35.75 -1.632 1 94.5 162 SER A C 1
ATOM 1234 O O . SER A 1 162 ? 0.833 36.531 -1.313 1 94.5 162 SER A O 1
ATOM 1236 N N . ALA A 1 163 ? 2.816 36.125 -2.25 1 94.25 163 ALA A N 1
ATOM 1237 C CA . ALA A 1 163 ? 3 37.531 -2.65 1 94.25 163 ALA A CA 1
ATOM 1238 C C . ALA A 1 163 ? 1.978 37.938 -3.709 1 94.25 163 ALA A C 1
ATOM 1240 O O . ALA A 1 163 ? 1.448 39.062 -3.676 1 94.25 163 ALA A O 1
ATOM 1241 N N . ARG A 1 164 ? 1.764 37.094 -4.578 1 94.94 164 ARG A N 1
ATOM 1242 C CA . ARG A 1 164 ? 0.792 37.344 -5.637 1 94.94 164 ARG A CA 1
ATOM 1243 C C . ARG A 1 164 ? -0.618 37.469 -5.066 1 94.94 164 ARG A C 1
ATOM 1245 O O . ARG A 1 164 ? -1.404 38.312 -5.512 1 94.94 164 ARG A O 1
ATOM 1252 N N . MET A 1 165 ? -0.93 36.625 -4.141 1 95.25 165 MET A N 1
ATOM 1253 C CA . MET A 1 165 ? -2.242 36.688 -3.502 1 95.25 165 MET A CA 1
ATOM 1254 C C . MET A 1 165 ? -2.408 37.969 -2.689 1 95.25 165 MET A C 1
ATOM 1256 O O . MET A 1 165 ? -3.514 38.5 -2.582 1 95.25 165 MET A O 1
ATOM 1260 N N . GLN A 1 166 ? -1.303 38.375 -2.115 1 93.88 166 GLN A N 1
ATOM 1261 C CA . GLN A 1 166 ? -1.335 39.594 -1.314 1 93.88 166 GLN A CA 1
ATOM 1262 C C . GLN A 1 166 ? -1.665 40.812 -2.176 1 93.88 166 GLN A C 1
ATOM 1264 O O . GLN A 1 166 ? -2.176 41.812 -1.674 1 93.88 166 GLN A O 1
ATOM 1269 N N . LEU A 1 167 ? -1.413 40.719 -3.484 1 92.38 167 LEU A N 1
ATOM 1270 C CA . LEU A 1 167 ? -1.756 41.812 -4.398 1 92.38 167 LEU A CA 1
ATOM 1271 C C . LEU A 1 167 ? -3.268 41.969 -4.512 1 92.38 167 LEU A C 1
ATOM 1273 O O . LEU A 1 167 ? -3.766 43.062 -4.762 1 92.38 167 LEU A O 1
ATOM 1277 N N . HIS A 1 168 ? -3.977 40.906 -4.25 1 93.44 168 HIS A N 1
ATOM 1278 C CA . HIS A 1 168 ? -5.434 40.938 -4.309 1 93.44 168 HIS A CA 1
ATOM 1279 C C . HIS A 1 168 ? -6.016 41.562 -3.031 1 93.44 168 HIS A C 1
ATOM 1281 O O . HIS A 1 168 ? -7.113 42.125 -3.051 1 93.44 168 HIS A O 1
ATOM 1287 N N . ASN A 1 169 ? -5.344 41.375 -1.912 1 95.06 169 ASN A N 1
ATOM 1288 C CA . ASN A 1 169 ? -5.656 42 -0.623 1 95.06 169 ASN A CA 1
ATOM 1289 C C . ASN A 1 169 ? -4.387 42.344 0.156 1 95.06 169 ASN A C 1
ATOM 1291 O O . ASN A 1 169 ? -3.848 41.469 0.871 1 95.06 169 ASN A O 1
ATOM 1295 N N . PRO A 1 170 ? -4.02 43.5 0.136 1 94.31 170 PRO A N 1
ATOM 1296 C CA . PRO A 1 170 ? -2.748 43.906 0.744 1 94.31 170 PRO A CA 1
ATOM 1297 C C . PRO A 1 170 ? -2.729 43.688 2.258 1 94.31 170 PRO A C 1
ATOM 1299 O O . PRO A 1 170 ? -1.661 43.719 2.875 1 94.31 170 PRO A O 1
ATOM 1302 N N . PHE A 1 171 ? -3.891 43.531 2.902 1 95.44 171 PHE A N 1
ATOM 1303 C CA . PHE A 1 171 ? -3.965 43.375 4.352 1 95.44 171 PHE A CA 1
ATOM 1304 C C . PHE A 1 171 ? -3.699 41.938 4.754 1 95.44 171 PHE A C 1
ATOM 1306 O O . PHE A 1 171 ? -3.586 41.625 5.941 1 95.44 171 PHE A O 1
ATOM 1313 N N . MET A 1 172 ? -3.564 41.062 3.738 1 95.31 172 MET A N 1
ATOM 1314 C CA . MET A 1 172 ? -3.377 39.625 3.994 1 95.31 172 MET A CA 1
ATOM 1315 C C . MET A 1 172 ? -2.016 39.375 4.625 1 95.31 172 MET A C 1
ATOM 1317 O O . MET A 1 172 ? -1.003 39.906 4.18 1 95.31 172 MET A O 1
ATOM 1321 N N . LEU A 1 173 ? -2.037 38.625 5.625 1 94.31 173 LEU A N 1
ATOM 1322 C CA . LEU A 1 173 ? -0.79 38.219 6.273 1 94.31 173 LEU A CA 1
ATOM 1323 C C . LEU A 1 173 ? -0.281 36.906 5.723 1 94.31 173 LEU A C 1
ATOM 1325 O O . LEU A 1 173 ? -1.063 35.969 5.512 1 94.31 173 LEU A O 1
ATOM 1329 N N . ARG A 1 174 ? 0.988 36.844 5.398 1 93.06 174 ARG A N 1
ATOM 1330 C CA . ARG A 1 174 ? 1.624 35.625 4.863 1 93.06 174 ARG A CA 1
ATOM 1331 C C . ARG A 1 174 ? 2.342 34.875 5.965 1 93.06 174 ARG A C 1
ATOM 1333 O O . ARG A 1 174 ? 3.234 35.406 6.625 1 93.06 174 ARG A O 1
ATOM 1340 N N . CYS A 1 175 ? 1.906 33.656 6.129 1 91.06 175 CYS A N 1
ATOM 1341 C CA . CYS A 1 175 ? 2.492 32.812 7.184 1 91.06 175 CYS A CA 1
ATOM 1342 C C . CYS A 1 175 ? 3.131 31.578 6.598 1 91.06 175 CYS A C 1
ATOM 1344 O O . CYS A 1 175 ? 2.578 30.953 5.688 1 91.06 175 CYS A O 1
ATOM 1346 N N . VAL A 1 176 ? 4.328 31.266 7.062 1 92.12 176 VAL A N 1
ATOM 1347 C CA . VAL A 1 176 ? 4.984 30 6.742 1 92.12 176 VAL A CA 1
ATOM 1348 C C . VAL A 1 176 ? 4.75 28.984 7.863 1 92.12 176 VAL A C 1
ATOM 1350 O O . VAL A 1 176 ? 4.875 29.328 9.047 1 92.12 176 VAL A O 1
ATOM 1353 N N . CYS A 1 177 ? 4.441 27.812 7.504 1 93.19 177 CYS A N 1
ATOM 1354 C CA . CYS A 1 177 ? 4.109 26.781 8.469 1 93.19 177 CYS A CA 1
ATOM 1355 C C . CYS A 1 177 ? 5.234 26.594 9.484 1 93.19 177 CYS A C 1
ATOM 1357 O O . CYS A 1 177 ? 6.336 26.188 9.125 1 93.19 177 CYS A O 1
ATOM 1359 N N . LEU A 1 178 ? 4.922 26.812 10.703 1 92.62 178 LEU A N 1
ATOM 1360 C CA . LEU A 1 178 ? 5.914 26.766 11.766 1 92.62 178 LEU A CA 1
ATOM 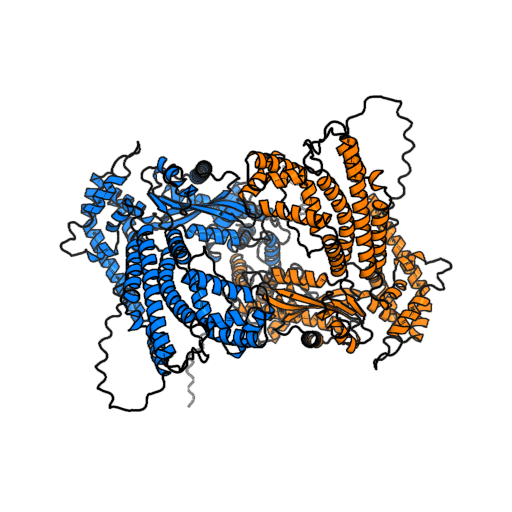1361 C C . LEU A 1 178 ? 6.348 25.312 12.023 1 92.62 178 LEU A C 1
ATOM 1363 O O . LEU A 1 178 ? 7.484 25.078 12.438 1 92.62 178 LEU A O 1
ATOM 1367 N N . ALA A 1 179 ? 5.438 24.375 11.852 1 91.69 179 ALA A N 1
ATOM 1368 C CA . ALA A 1 179 ? 5.82 22.969 11.992 1 91.69 179 ALA A CA 1
ATOM 1369 C C . ALA A 1 179 ? 6.918 22.609 11 1 91.69 179 ALA A C 1
ATOM 1371 O O . ALA A 1 179 ? 7.867 21.891 11.344 1 91.69 179 ALA A O 1
ATOM 1372 N N . HIS A 1 180 ? 6.793 23.078 9.789 1 90.69 180 HIS A N 1
ATOM 1373 C CA . HIS A 1 180 ? 7.82 22.844 8.781 1 90.69 180 HIS A CA 1
ATOM 1374 C C . HIS A 1 180 ? 9.117 23.547 9.148 1 90.69 180 HIS A C 1
ATOM 1376 O O . HIS A 1 180 ? 10.211 23.016 8.93 1 90.69 180 HIS A O 1
ATOM 1382 N N . LYS A 1 181 ? 9.008 24.766 9.633 1 91.25 181 LYS A N 1
ATOM 1383 C CA . LYS A 1 181 ? 10.195 25.531 10.031 1 91.25 181 LYS A CA 1
ATOM 1384 C C . LYS A 1 181 ? 10.953 24.812 11.141 1 91.25 181 LYS A C 1
ATOM 1386 O O . LYS A 1 181 ? 12.188 24.75 11.125 1 91.25 181 LYS A O 1
ATOM 1391 N N . LEU A 1 182 ? 10.164 24.328 12.102 1 91.81 182 LEU A N 1
ATOM 1392 C CA . LEU A 1 182 ? 10.812 23.594 13.195 1 91.81 182 LEU A CA 1
ATOM 1393 C C . LEU A 1 182 ? 11.539 22.359 12.672 1 91.81 182 LEU A C 1
ATOM 1395 O O . LEU A 1 182 ? 12.656 22.062 13.109 1 91.81 182 LEU A O 1
ATOM 1399 N N . ALA A 1 183 ? 10.93 21.672 11.797 1 89.56 183 ALA A N 1
ATOM 1400 C CA . ALA A 1 183 ? 11.555 20.484 11.203 1 89.56 183 ALA A CA 1
ATOM 1401 C C . ALA A 1 183 ? 12.852 20.859 10.484 1 89.56 183 ALA A C 1
ATOM 1403 O O . ALA A 1 183 ? 13.828 20.109 10.531 1 89.56 183 ALA A O 1
ATOM 1404 N N . LEU A 1 184 ? 12.883 22 9.82 1 88.62 184 LEU A N 1
ATOM 1405 C CA . LEU A 1 184 ? 14.078 22.469 9.125 1 88.62 184 LEU A CA 1
ATOM 1406 C C . LEU A 1 184 ? 15.188 22.812 10.117 1 88.62 184 LEU A C 1
ATOM 1408 O O . LEU A 1 184 ? 16.359 22.609 9.82 1 88.62 184 LEU A O 1
ATOM 1412 N N . CYS A 1 185 ? 14.773 23.359 11.234 1 91.12 185 CYS A N 1
ATOM 1413 C CA . CYS A 1 185 ? 15.758 23.656 12.266 1 91.12 185 CYS A CA 1
ATOM 1414 C C . CYS A 1 185 ? 16.469 22.391 12.727 1 91.12 185 CYS A C 1
ATOM 1416 O O . CYS A 1 185 ? 17.703 22.375 12.82 1 91.12 185 CYS A O 1
ATOM 1418 N N . VAL A 1 186 ? 15.719 21.422 12.984 1 89.06 186 VAL A N 1
ATOM 1419 C CA . VAL A 1 186 ? 16.297 20.172 13.461 1 89.06 186 VAL A CA 1
ATOM 1420 C C . VAL A 1 186 ? 17.156 19.547 12.367 1 89.06 186 VAL A C 1
ATOM 1422 O O . VAL A 1 186 ? 18.25 19.047 12.641 1 89.06 186 VAL A O 1
ATOM 1425 N N . ALA A 1 187 ? 16.656 19.578 11.203 1 88.44 187 ALA A N 1
ATOM 1426 C CA . ALA A 1 187 ? 17.406 19.031 10.078 1 88.44 187 ALA A CA 1
ATOM 1427 C C . ALA A 1 187 ? 18.734 19.75 9.898 1 88.44 187 ALA A C 1
ATOM 1429 O O . ALA A 1 187 ? 19.75 19.109 9.609 1 88.44 187 ALA A O 1
ATOM 1430 N N . ASN A 1 188 ? 18.766 21.031 10.039 1 89.88 188 ASN A N 1
ATOM 1431 C CA . ASN A 1 188 ? 19.984 21.828 9.906 1 89.88 188 ASN A CA 1
ATOM 1432 C C . ASN A 1 188 ? 21 21.484 10.992 1 89.88 188 ASN A C 1
ATOM 1434 O O . ASN A 1 188 ? 22.203 21.375 10.719 1 89.88 188 ASN A O 1
ATOM 1438 N N . VAL A 1 189 ? 20.531 21.328 12.141 1 90.5 189 VAL A N 1
ATOM 1439 C CA . VAL A 1 189 ? 21.406 21.016 13.25 1 90.5 189 VAL A CA 1
ATOM 1440 C C . VAL A 1 189 ? 22.016 19.625 13.047 1 90.5 189 VAL A C 1
ATOM 1442 O O . VAL A 1 189 ? 23.203 19.422 13.289 1 90.5 189 VAL A O 1
ATOM 1445 N N . PHE A 1 190 ? 21.266 18.688 12.625 1 89.5 190 PHE A N 1
ATOM 1446 C CA . PHE A 1 190 ? 21.75 17.344 12.406 1 89.5 190 PHE A CA 1
ATOM 1447 C C . PHE A 1 190 ? 22.75 17.297 11.266 1 89.5 190 PHE A C 1
ATOM 1449 O O . PHE A 1 190 ? 23.641 16.438 11.234 1 89.5 190 PHE A O 1
ATOM 1456 N N . ALA A 1 191 ? 22.641 18.25 10.367 1 90.44 191 ALA A N 1
ATOM 1457 C CA . ALA A 1 191 ? 23.578 18.297 9.242 1 90.44 191 ALA A CA 1
ATOM 1458 C C . ALA A 1 191 ? 24.875 19 9.625 1 90.44 191 ALA A C 1
ATOM 1460 O O . ALA A 1 191 ? 25.922 18.75 9.039 1 90.44 191 ALA A O 1
ATOM 1461 N N . THR A 1 192 ? 24.844 19.844 10.609 1 91.56 192 THR A N 1
ATOM 1462 C CA . THR A 1 192 ? 25.953 20.703 10.977 1 91.56 192 THR A CA 1
ATOM 1463 C C . THR A 1 192 ? 26.922 19.984 11.906 1 91.56 192 THR A C 1
ATOM 1465 O O . THR A 1 192 ? 28.141 20.156 11.805 1 91.56 192 THR A O 1
ATOM 1468 N N . PHE A 1 193 ? 26.422 19.125 12.797 1 92.75 193 PHE A N 1
ATOM 1469 C CA . PHE A 1 193 ? 27.266 18.484 13.797 1 92.75 193 PHE A CA 1
ATOM 1470 C C . PHE A 1 193 ? 27.656 17.078 13.359 1 92.75 193 PHE A C 1
ATOM 1472 O O . PHE A 1 193 ? 26.797 16.219 13.172 1 92.75 193 PHE A O 1
ATOM 1479 N N . PRO A 1 194 ? 28.844 16.828 13.312 1 91.25 194 PRO A N 1
ATOM 1480 C CA . PRO A 1 194 ? 29.312 15.516 12.859 1 91.25 194 PRO A CA 1
ATOM 1481 C C . PRO A 1 194 ? 28.859 14.375 13.758 1 91.25 194 PRO A C 1
ATOM 1483 O O . PRO A 1 194 ? 28.609 13.266 13.281 1 91.25 194 PRO A O 1
ATOM 1486 N N . GLU A 1 195 ? 28.812 14.648 15.023 1 89.5 195 GLU A N 1
ATOM 1487 C CA . GLU A 1 195 ? 28.375 13.609 15.945 1 89.5 195 GLU A CA 1
ATOM 1488 C C . GLU A 1 195 ? 26.953 13.164 15.648 1 89.5 195 GLU A C 1
ATOM 1490 O O . GLU A 1 195 ? 26.609 11.984 15.789 1 89.5 195 GLU A O 1
ATOM 1495 N N . LEU A 1 196 ? 26.188 14.094 15.25 1 91.38 196 LEU A N 1
ATOM 1496 C CA . LEU A 1 196 ? 24.797 13.766 14.938 1 91.38 196 LEU A CA 1
ATOM 1497 C C . LEU A 1 196 ? 24.703 13.055 13.594 1 91.38 196 LEU A C 1
ATOM 1499 O O . LEU A 1 196 ? 23.859 12.172 13.406 1 91.38 196 LEU A O 1
ATOM 1503 N N . VAL A 1 197 ? 25.516 13.422 12.688 1 91.5 197 VAL A N 1
ATOM 1504 C CA . VAL A 1 197 ? 25.578 12.742 11.398 1 91.5 197 VAL A CA 1
ATOM 1505 C C . VAL A 1 197 ? 25.984 11.289 11.609 1 91.5 197 VAL A C 1
ATOM 1507 O O . VAL A 1 197 ? 25.422 10.383 10.977 1 91.5 197 VAL A O 1
ATOM 1510 N N . LYS A 1 198 ? 26.922 11.117 12.445 1 90.44 198 LYS A N 1
ATOM 1511 C CA . LYS A 1 198 ? 27.359 9.766 12.766 1 90.44 198 LYS A CA 1
ATOM 1512 C C . LYS A 1 198 ? 26.234 8.961 13.414 1 90.44 198 LYS A C 1
ATOM 1514 O O . LYS A 1 198 ? 26.094 7.762 13.148 1 90.44 198 LYS A O 1
ATOM 1519 N N . LEU A 1 199 ? 25.562 9.625 14.227 1 89.06 199 LEU A N 1
ATOM 1520 C CA . LEU A 1 199 ? 24.438 8.953 14.875 1 89.06 199 LEU A CA 1
ATOM 1521 C C . LEU A 1 199 ? 23.406 8.508 13.844 1 89.06 199 LEU A C 1
ATOM 1523 O O . LEU A 1 199 ? 22.922 7.371 13.891 1 89.06 199 LEU A O 1
ATOM 1527 N N . ASP A 1 200 ? 22.984 9.383 12.953 1 89.19 200 ASP A N 1
ATOM 1528 C CA . ASP A 1 200 ? 22.047 9.055 11.883 1 89.19 200 ASP A CA 1
ATOM 1529 C C . ASP A 1 200 ? 22.547 7.879 11.055 1 89.19 200 ASP A C 1
ATOM 1531 O O . ASP A 1 200 ? 21.766 7.012 10.656 1 89.19 200 ASP A O 1
ATOM 1535 N N . ALA A 1 201 ? 23.797 7.883 10.812 1 90.19 201 ALA A N 1
ATOM 1536 C CA . ALA A 1 201 ? 24.406 6.812 10.031 1 90.19 201 ALA A CA 1
ATOM 1537 C C . ALA A 1 201 ? 24.344 5.48 10.773 1 90.19 201 ALA A C 1
ATOM 1539 O O . ALA A 1 201 ? 24.078 4.438 10.164 1 90.19 201 ALA A O 1
ATOM 1540 N N . THR A 1 202 ? 24.641 5.566 12.023 1 89.81 202 THR A N 1
ATOM 1541 C CA . THR A 1 202 ? 24.578 4.363 12.852 1 89.81 202 THR A CA 1
ATOM 1542 C C . THR A 1 202 ? 23.172 3.783 12.852 1 89.81 202 THR A C 1
ATOM 1544 O O . THR A 1 202 ? 22.984 2.574 12.695 1 89.81 202 THR A O 1
ATOM 1547 N N . ILE A 1 203 ? 22.234 4.625 13.016 1 89.94 203 ILE A N 1
ATOM 1548 C CA . ILE A 1 203 ? 20.844 4.191 13.039 1 89.94 203 ILE A CA 1
ATOM 1549 C C . ILE A 1 203 ? 20.469 3.584 11.695 1 89.94 203 ILE A C 1
ATOM 1551 O O . ILE A 1 203 ? 19.812 2.541 11.641 1 89.94 203 ILE A O 1
ATOM 1555 N N . THR A 1 204 ? 20.828 4.227 10.664 1 89.44 204 THR A N 1
ATOM 1556 C CA . THR A 1 204 ? 20.531 3.752 9.32 1 89.44 204 THR A CA 1
ATOM 1557 C C . THR A 1 204 ? 21.172 2.389 9.07 1 89.44 204 THR A C 1
ATOM 1559 O O . THR A 1 204 ? 20.594 1.529 8.414 1 89.44 204 THR A O 1
ATOM 1562 N N . THR A 1 205 ? 22.375 2.211 9.57 1 90.88 205 THR A N 1
ATOM 1563 C CA . THR A 1 205 ? 23.078 0.94 9.422 1 90.88 205 THR A CA 1
ATOM 1564 C C . THR A 1 205 ? 22.344 -0.172 10.172 1 90.88 205 THR A C 1
ATOM 1566 O O . THR A 1 205 ? 22.188 -1.276 9.648 1 90.88 205 THR A O 1
ATOM 1569 N N . ILE A 1 206 ? 21.953 0.128 11.312 1 90 206 ILE A N 1
ATOM 1570 C CA . ILE A 1 206 ? 21.234 -0.857 12.125 1 90 206 ILE A CA 1
ATOM 1571 C C . ILE A 1 206 ? 19.906 -1.209 11.469 1 90 206 ILE A C 1
ATOM 1573 O O . ILE A 1 206 ? 19.562 -2.385 11.352 1 90 206 ILE A O 1
ATOM 1577 N N . THR A 1 207 ? 19.156 -0.193 11.102 1 88.56 207 THR A N 1
ATOM 1578 C CA . THR A 1 207 ? 17.875 -0.425 10.461 1 88.56 207 THR A CA 1
ATOM 1579 C C . THR A 1 207 ? 18.047 -1.178 9.141 1 88.56 207 THR A C 1
ATOM 1581 O O . THR A 1 207 ? 17.25 -2.047 8.805 1 88.56 207 THR A O 1
ATOM 1584 N N . GLY A 1 208 ? 19.062 -0.843 8.438 1 87.12 208 GLY A N 1
ATOM 1585 C CA . GLY A 1 208 ? 19.359 -1.519 7.184 1 87.12 208 GLY A CA 1
ATOM 1586 C C . GLY A 1 208 ? 19.719 -2.98 7.367 1 87.12 208 GLY A C 1
ATOM 1587 O O . GLY A 1 208 ? 19.438 -3.807 6.496 1 87.12 208 GLY A O 1
ATOM 1588 N N . TYR A 1 209 ? 20.328 -3.254 8.516 1 89.5 209 TYR A N 1
ATOM 1589 C CA . TYR A 1 209 ? 20.703 -4.625 8.82 1 89.5 209 TYR A CA 1
ATOM 1590 C C . TYR A 1 209 ? 19.484 -5.531 8.906 1 89.5 209 TYR A C 1
ATOM 1592 O O . TYR A 1 209 ? 19.531 -6.695 8.5 1 89.5 209 TYR A O 1
ATOM 1600 N N . PHE A 1 210 ? 18.375 -5.004 9.312 1 86.12 210 PHE A N 1
ATOM 1601 C CA . PHE A 1 210 ? 17.172 -5.816 9.523 1 86.12 210 PHE A CA 1
ATOM 1602 C C . PHE A 1 210 ? 16.203 -5.656 8.367 1 86.12 210 PHE A C 1
ATOM 1604 O O . PHE A 1 210 ? 15.328 -6.5 8.156 1 86.12 210 PHE A O 1
ATOM 1611 N N . ALA A 1 211 ? 16.234 -4.551 7.594 1 78.31 211 ALA A N 1
ATOM 1612 C CA . ALA A 1 211 ? 15.219 -4.168 6.617 1 78.31 211 ALA A CA 1
ATOM 1613 C C . ALA A 1 211 ? 15.156 -5.172 5.469 1 78.31 211 ALA A C 1
ATOM 1615 O O . ALA A 1 211 ? 14.086 -5.418 4.906 1 78.31 211 ALA A O 1
ATOM 1616 N N . PHE A 1 212 ? 16.266 -5.805 5.129 1 74.12 212 PHE A N 1
ATOM 1617 C CA . PHE A 1 212 ? 16.25 -6.605 3.912 1 74.12 212 PHE A CA 1
ATOM 1618 C C . PHE A 1 212 ? 16.344 -8.094 4.238 1 74.12 212 PHE A C 1
ATOM 1620 O O . PHE A 1 212 ? 16.562 -8.914 3.346 1 74.12 212 PHE A O 1
ATOM 1627 N N . SER A 1 213 ? 16.219 -8.383 5.562 1 78.31 213 SER A N 1
ATOM 1628 C CA . SER A 1 213 ? 16.328 -9.789 5.922 1 78.31 213 SER A CA 1
ATOM 1629 C C . SER A 1 213 ? 15.234 -10.195 6.902 1 78.31 213 SER A C 1
ATOM 1631 O O . SER A 1 213 ? 15.289 -9.844 8.086 1 78.31 213 SER A O 1
ATOM 1633 N N . CYS A 1 214 ? 14.375 -10.961 6.414 1 77.81 214 CYS A N 1
ATOM 1634 C CA . CYS A 1 214 ? 13.305 -11.445 7.277 1 77.81 214 CYS A CA 1
ATOM 1635 C C . CYS A 1 214 ? 13.844 -12.398 8.336 1 77.81 214 CYS A C 1
ATOM 1637 O O . CYS A 1 214 ? 13.297 -12.477 9.438 1 77.81 214 CYS A O 1
ATOM 1639 N N . ASN A 1 215 ? 14.945 -13.07 8.062 1 80.12 215 ASN A N 1
ATOM 1640 C CA . ASN A 1 215 ? 15.547 -14 9.008 1 80.12 215 ASN A CA 1
ATOM 1641 C C . ASN A 1 215 ? 16.156 -13.281 10.203 1 80.12 215 ASN A C 1
ATOM 1643 O O . ASN A 1 215 ? 16 -13.711 11.344 1 80.12 215 ASN A O 1
ATOM 1647 N N . ARG A 1 216 ? 16.828 -12.234 9.875 1 85.25 216 ARG A N 1
ATOM 1648 C CA . ARG A 1 216 ? 17.453 -11.445 10.938 1 85.25 216 ARG A CA 1
ATOM 1649 C C . ARG A 1 216 ? 16.391 -10.852 11.859 1 85.25 216 ARG A C 1
ATOM 1651 O O . ARG A 1 216 ? 16.562 -10.828 13.078 1 85.25 216 ARG A O 1
ATOM 1658 N N . LYS A 1 217 ? 15.352 -10.391 11.266 1 85.75 217 LYS A N 1
ATOM 1659 C CA . LYS A 1 217 ? 14.258 -9.844 12.062 1 85.75 217 LYS A CA 1
ATOM 1660 C C . LYS A 1 217 ? 13.617 -10.922 12.938 1 85.75 217 LYS A C 1
ATOM 1662 O O . LYS A 1 217 ? 13.289 -10.672 14.102 1 85.75 217 LYS A O 1
ATOM 1667 N N . ALA A 1 218 ? 13.43 -12.039 12.391 1 84 218 ALA A N 1
ATOM 1668 C CA . ALA A 1 218 ? 12.836 -13.141 13.141 1 84 218 ALA A CA 1
ATOM 1669 C C . ALA A 1 218 ? 13.711 -13.523 14.336 1 84 218 ALA A C 1
ATOM 1671 O O . ALA A 1 218 ? 13.195 -13.82 15.414 1 84 218 ALA A O 1
ATOM 1672 N N . ARG A 1 219 ? 14.977 -13.547 14.141 1 86.12 219 ARG A N 1
ATOM 1673 C CA . ARG A 1 219 ? 15.891 -13.867 15.234 1 86.12 219 ARG A CA 1
ATOM 1674 C C . ARG A 1 219 ? 15.797 -12.82 16.344 1 86.12 219 ARG A C 1
ATOM 1676 O O . ARG A 1 219 ? 15.875 -13.156 17.531 1 86.12 219 ARG A O 1
ATOM 1683 N N . LEU A 1 220 ? 15.719 -11.625 15.883 1 87.5 220 LEU A N 1
ATOM 1684 C CA . LEU A 1 220 ? 15.57 -10.562 16.875 1 87.5 220 LEU A CA 1
ATOM 1685 C C . LEU A 1 220 ? 14.258 -10.719 17.625 1 87.5 220 LEU A C 1
ATOM 1687 O O . LEU A 1 220 ? 14.219 -10.562 18.859 1 87.5 220 LEU A O 1
ATOM 1691 N N . ASP A 1 221 ? 13.195 -10.945 16.922 1 84.94 221 ASP A N 1
ATOM 1692 C CA . ASP A 1 221 ? 11.891 -11.133 17.547 1 84.94 221 ASP A CA 1
ATOM 1693 C C . ASP A 1 221 ? 11.922 -12.297 18.531 1 84.94 221 ASP A C 1
ATOM 1695 O O . ASP A 1 221 ? 11.328 -12.219 19.625 1 84.94 221 ASP A O 1
ATOM 1699 N N . GLU A 1 222 ? 12.508 -13.359 18.141 1 84.62 222 GLU A N 1
ATOM 1700 C CA . GLU A 1 222 ? 12.633 -14.523 19.016 1 84.62 222 GLU A CA 1
ATOM 1701 C C . GLU A 1 222 ? 13.422 -14.188 20.281 1 84.62 222 GLU A C 1
ATOM 1703 O O . GLU A 1 222 ? 13.086 -14.656 21.375 1 84.62 222 GLU A O 1
ATOM 1708 N N . LEU A 1 223 ? 14.43 -13.422 20.109 1 85.75 223 LEU A N 1
ATOM 1709 C CA . LEU A 1 223 ? 15.219 -12.992 21.25 1 85.75 223 LEU A CA 1
ATOM 1710 C C . LEU A 1 223 ? 14.383 -12.133 22.188 1 85.75 223 LEU A C 1
ATOM 1712 O O . LEU A 1 223 ? 14.445 -12.289 23.406 1 85.75 223 LEU A O 1
ATOM 1716 N N . LEU A 1 224 ? 13.641 -11.305 21.656 1 86.56 224 LEU A N 1
ATOM 1717 C CA . LEU A 1 224 ? 12.781 -10.438 22.453 1 86.56 224 LEU A CA 1
ATOM 1718 C C . LEU A 1 224 ? 11.719 -11.242 23.188 1 86.56 224 LEU A C 1
ATOM 1720 O O . LEU A 1 224 ? 11.414 -10.961 24.344 1 86.56 224 LEU A O 1
ATOM 1724 N N . GLU A 1 225 ? 11.203 -12.195 22.516 1 83.38 225 GLU A N 1
ATOM 1725 C CA . GLU A 1 225 ? 10.227 -13.078 23.156 1 83.38 225 GLU A CA 1
ATOM 1726 C C . GLU A 1 225 ? 10.867 -13.875 24.281 1 83.38 225 GLU A C 1
ATOM 1728 O O . GLU A 1 225 ? 10.258 -14.07 25.328 1 83.38 225 GLU A O 1
ATOM 1733 N N . ALA A 1 226 ? 12.039 -14.391 24.031 1 82.25 226 ALA A N 1
ATOM 1734 C CA . ALA A 1 226 ? 12.758 -15.148 25.047 1 82.25 226 ALA A CA 1
ATOM 1735 C C . ALA A 1 226 ? 13.031 -14.297 26.281 1 82.25 226 ALA A C 1
ATOM 1737 O O . ALA A 1 226 ? 13.016 -14.805 27.406 1 82.25 226 ALA A O 1
ATOM 1738 N N . LEU A 1 227 ? 13.227 -13.008 26.031 1 83.06 227 LEU A N 1
ATOM 1739 C CA . LEU A 1 227 ? 13.516 -12.086 27.125 1 83.06 227 LEU A CA 1
ATOM 1740 C C . LEU A 1 227 ? 12.227 -11.523 27.719 1 83.06 227 LEU A C 1
ATOM 1742 O O . LEU A 1 227 ? 12.266 -10.719 28.641 1 83.06 227 LEU A O 1
ATOM 1746 N N . GLU A 1 228 ? 11.062 -11.961 27.094 1 77.44 228 GLU A N 1
ATOM 1747 C CA . GLU A 1 228 ? 9.742 -11.523 27.516 1 77.44 228 GLU A CA 1
ATOM 1748 C C . GLU A 1 228 ? 9.586 -10.016 27.391 1 77.44 228 GLU A C 1
ATOM 1750 O O . GLU A 1 228 ? 9.047 -9.359 28.281 1 77.44 228 GLU A O 1
ATOM 1755 N N . GLU A 1 229 ? 10.273 -9.562 26.406 1 78.19 229 GLU A N 1
ATOM 1756 C CA . GLU A 1 229 ? 10.141 -8.148 26.094 1 78.19 229 GLU A CA 1
ATOM 1757 C C . GLU A 1 229 ? 9.133 -7.922 24.969 1 78.19 229 GLU A C 1
ATOM 1759 O O . GLU A 1 229 ? 8.766 -8.859 24.266 1 78.19 229 GLU A O 1
ATOM 1764 N N . GLU A 1 230 ? 8.641 -6.75 24.953 1 74.81 230 GLU A N 1
ATOM 1765 C CA . GLU A 1 230 ? 7.723 -6.387 23.875 1 74.81 230 GLU A CA 1
ATOM 1766 C C . GLU A 1 230 ? 8.43 -6.422 22.516 1 74.81 230 GLU A C 1
ATOM 1768 O O . GLU A 1 230 ? 9.547 -5.934 22.391 1 74.81 230 GLU A O 1
ATOM 1773 N N . VAL A 1 231 ? 7.844 -7.094 21.609 1 73.19 231 VAL A N 1
ATOM 1774 C CA . VAL A 1 231 ? 8.422 -7.199 20.281 1 73.19 231 VAL A CA 1
ATOM 1775 C C . VAL A 1 231 ? 8.258 -5.875 19.531 1 73.19 231 VAL A C 1
ATOM 1777 O O . VAL A 1 231 ? 7.137 -5.465 19.219 1 73.19 231 VAL A O 1
ATOM 1780 N N . LEU A 1 232 ? 9.352 -5.219 19.391 1 77.06 232 LEU A N 1
ATOM 1781 C CA . LEU A 1 232 ? 9.367 -3.926 18.719 1 77.06 232 LEU A CA 1
ATOM 1782 C C . LEU A 1 232 ? 10.227 -3.979 17.469 1 77.06 232 LEU A C 1
ATOM 1784 O O . LEU A 1 232 ? 11.164 -4.777 17.375 1 77.06 232 LEU A O 1
ATOM 1788 N N . THR A 1 233 ? 9.789 -3.186 16.469 1 76.62 233 THR A N 1
ATOM 1789 C CA . THR A 1 233 ? 10.555 -3.109 15.234 1 76.62 233 THR A CA 1
ATOM 1790 C C . THR A 1 233 ? 11.477 -1.895 15.242 1 76.62 233 THR A C 1
ATOM 1792 O O . THR A 1 233 ? 11.133 -0.852 15.805 1 76.62 233 THR A O 1
ATOM 1795 N N . VAL A 1 234 ? 12.641 -2.107 14.695 1 78.75 234 VAL A N 1
ATOM 1796 C CA . VAL A 1 234 ? 13.578 -0.998 14.547 1 78.75 234 VAL A CA 1
ATOM 1797 C C . VAL A 1 234 ? 13.062 -0.016 13.5 1 78.75 234 VAL A C 1
ATOM 1799 O O . VAL A 1 234 ? 12.695 -0.417 12.391 1 78.75 234 VAL A O 1
ATOM 1802 N N . LEU A 1 235 ? 13.016 1.195 13.852 1 78.69 235 LEU A N 1
ATOM 1803 C CA . LEU A 1 235 ? 12.422 2.219 12.992 1 78.69 235 LEU A CA 1
ATOM 1804 C C . LEU A 1 235 ? 13.492 2.881 12.125 1 78.69 235 LEU A C 1
ATOM 1806 O O . LEU A 1 235 ? 14.648 3 12.539 1 78.69 235 LEU A O 1
ATOM 1810 N N . GLN A 1 236 ? 12.992 3.279 10.938 1 80.19 236 GLN A N 1
ATOM 1811 C CA . GLN A 1 236 ? 13.859 4.023 10.031 1 80.19 236 GLN A CA 1
ATOM 1812 C C . GLN A 1 236 ? 13.688 5.527 10.211 1 80.19 236 GLN A C 1
ATOM 1814 O O . GLN A 1 236 ? 12.578 6.004 10.492 1 80.19 236 GLN A O 1
ATOM 1819 N N . VAL A 1 237 ? 14.766 6.211 10.023 1 78.06 237 VAL A N 1
ATOM 1820 C CA . VAL A 1 237 ? 14.742 7.66 10.195 1 78.06 237 VAL A CA 1
ATOM 1821 C C . VAL A 1 237 ? 14.188 8.32 8.938 1 78.06 237 VAL A C 1
ATOM 1823 O O . VAL A 1 237 ? 14.578 7.973 7.824 1 78.06 237 VAL A O 1
ATOM 1826 N N . HIS A 1 238 ? 13.195 9.109 9.141 1 75.25 238 HIS A N 1
ATOM 1827 C CA . HIS A 1 238 ? 12.719 9.969 8.07 1 75.25 238 HIS A CA 1
ATOM 1828 C C . HIS A 1 238 ? 13.195 11.406 8.258 1 75.25 238 HIS A C 1
ATOM 1830 O O . HIS A 1 238 ? 12.789 12.078 9.219 1 75.25 238 HIS A O 1
ATOM 1836 N N . LYS A 1 239 ? 13.945 11.828 7.387 1 71 239 LYS A N 1
ATOM 1837 C CA . LYS A 1 239 ? 14.633 13.109 7.539 1 71 239 LYS A CA 1
ATOM 1838 C C . LYS A 1 239 ? 13.648 14.273 7.461 1 71 239 LYS A C 1
ATOM 1840 O O . LYS A 1 239 ? 13.906 15.344 8.016 1 71 239 LYS A O 1
ATOM 1845 N N . VAL A 1 240 ? 12.523 14.008 6.77 1 65.94 240 VAL A N 1
ATOM 1846 C CA . VAL A 1 240 ? 11.656 15.148 6.508 1 65.94 240 VAL A CA 1
ATOM 1847 C C . VAL A 1 240 ? 10.445 15.109 7.441 1 65.94 240 VAL A C 1
ATOM 1849 O O . VAL A 1 240 ? 9.781 16.125 7.652 1 65.94 240 VAL A O 1
ATOM 1852 N N . ARG A 1 241 ? 10.266 13.938 8.07 1 69.62 241 ARG A N 1
ATOM 1853 C CA . ARG A 1 241 ? 9.039 13.805 8.859 1 69.62 241 ARG A CA 1
ATOM 1854 C C . ARG A 1 241 ? 9.273 14.258 10.297 1 69.62 241 ARG A C 1
ATOM 1856 O O . ARG A 1 241 ? 10.297 13.93 10.906 1 69.62 241 ARG A O 1
ATOM 1863 N N . TRP A 1 242 ? 8.375 14.93 10.797 1 73.5 242 TRP A N 1
ATOM 1864 C CA . TRP A 1 242 ? 8.414 15.461 12.156 1 73.5 242 TRP A CA 1
ATOM 1865 C C . TRP A 1 242 ? 8.484 14.328 13.18 1 73.5 242 TRP A C 1
ATOM 1867 O O . TRP A 1 242 ? 7.953 13.242 12.945 1 73.5 242 TRP A O 1
ATOM 1877 N N . LEU A 1 243 ? 9.203 14.477 14.203 1 72.62 243 LEU A N 1
ATOM 1878 C CA . LEU A 1 243 ? 9.242 13.617 15.383 1 72.62 243 LEU A CA 1
ATOM 1879 C C . LEU A 1 243 ? 9.875 12.273 15.055 1 72.62 243 LEU A C 1
ATOM 1881 O O . LEU A 1 243 ? 9.984 11.406 15.922 1 72.62 243 LEU A O 1
ATOM 1885 N N . SER A 1 244 ? 10.219 12.078 13.766 1 84.12 244 SER A N 1
ATOM 1886 C CA . SER A 1 244 ? 10.734 10.773 13.359 1 84.12 244 SER A CA 1
ATOM 1887 C C . SER A 1 244 ? 12.008 10.43 14.133 1 84.12 244 SER A C 1
ATOM 1889 O O . SER A 1 244 ? 12.125 9.328 14.68 1 84.12 244 SER A O 1
ATOM 1891 N N . ARG A 1 245 ? 12.852 11.359 14.305 1 86.19 245 ARG A N 1
ATOM 1892 C CA . ARG A 1 245 ? 14.133 11.102 14.938 1 86.19 245 ARG A CA 1
ATOM 1893 C C . ARG A 1 245 ? 13.953 10.773 16.422 1 86.19 245 ARG A C 1
ATOM 1895 O O . ARG A 1 245 ? 14.625 9.891 16.953 1 86.19 245 ARG A O 1
ATOM 1902 N N . GLU A 1 246 ? 13.117 11.477 17 1 89 246 GLU A N 1
ATOM 1903 C CA . GLU A 1 246 ? 12.867 11.211 18.406 1 89 246 GLU A CA 1
ATOM 1904 C C . GLU A 1 246 ? 12.32 9.797 18.609 1 89 246 GLU A C 1
ATOM 1906 O O . GLU A 1 246 ? 12.758 9.086 19.516 1 89 246 GLU A O 1
ATOM 1911 N N . ARG A 1 247 ? 11.406 9.414 17.797 1 88.56 247 ARG A N 1
ATOM 1912 C CA . ARG A 1 247 ? 10.805 8.094 17.906 1 88.56 247 ARG A CA 1
ATOM 1913 C C . ARG A 1 247 ? 11.852 7 17.672 1 88.56 247 ARG A C 1
ATOM 1915 O O . ARG A 1 247 ? 11.836 5.969 18.359 1 88.56 247 ARG A O 1
ATOM 1922 N N . VAL A 1 248 ? 12.656 7.266 16.766 1 90.5 248 VAL A N 1
ATOM 1923 C CA . VAL A 1 248 ? 13.672 6.281 16.406 1 90.5 248 VAL A CA 1
ATOM 1924 C C . VAL A 1 248 ? 14.672 6.133 17.562 1 90.5 248 VAL A C 1
ATOM 1926 O O . VAL A 1 248 ? 15.023 5.016 17.938 1 90.5 248 VAL A O 1
ATOM 1929 N N . VAL A 1 249 ? 15.125 7.258 18.109 1 90.38 249 VAL A N 1
ATOM 1930 C CA . VAL A 1 249 ? 16.109 7.23 19.188 1 90.38 249 VAL A CA 1
ATOM 1931 C C . VAL A 1 249 ? 15.492 6.605 20.438 1 90.38 249 VAL A C 1
ATOM 1933 O O . VAL A 1 249 ? 16.125 5.797 21.109 1 90.38 249 VAL A O 1
ATOM 1936 N N . THR A 1 250 ? 14.289 6.965 20.719 1 89.06 250 THR A N 1
ATOM 1937 C CA . THR A 1 250 ? 13.602 6.402 21.875 1 89.06 250 THR A CA 1
ATOM 1938 C C . THR A 1 250 ? 13.422 4.898 21.719 1 89.06 250 THR A C 1
ATOM 1940 O O . THR A 1 250 ? 13.594 4.141 22.672 1 89.06 250 THR A O 1
ATOM 1943 N N . ARG A 1 251 ? 13.086 4.492 20.531 1 89.56 251 ARG A N 1
ATOM 1944 C CA . ARG A 1 251 ? 12.922 3.07 20.25 1 89.56 251 ARG A CA 1
ATOM 1945 C C . ARG A 1 251 ? 14.258 2.338 20.359 1 89.56 251 ARG A C 1
ATOM 1947 O O . ARG A 1 251 ? 14.312 1.219 20.875 1 89.56 251 ARG A O 1
ATOM 1954 N N . LEU A 1 252 ? 15.258 2.924 19.875 1 89.62 252 LEU A N 1
ATOM 1955 C CA . LEU A 1 252 ? 16.578 2.32 19.938 1 89.62 252 LEU A CA 1
ATOM 1956 C C . LEU A 1 252 ? 17.031 2.152 21.391 1 89.62 252 LEU A C 1
ATOM 1958 O O . LEU A 1 252 ? 17.609 1.131 21.75 1 89.62 252 LEU A O 1
ATOM 1962 N N . LEU A 1 253 ? 16.766 3.092 22.219 1 88.88 253 LEU A N 1
ATOM 1963 C CA . LEU A 1 253 ? 17.125 3.035 23.625 1 88.88 253 LEU A CA 1
ATOM 1964 C C . LEU A 1 253 ? 16.344 1.946 24.359 1 88.88 253 LEU A C 1
ATOM 1966 O O . LEU A 1 253 ? 16.875 1.288 25.25 1 88.88 253 LEU A O 1
ATOM 1970 N N . LYS A 1 254 ? 15.141 1.782 23.953 1 87.56 254 LYS A N 1
ATOM 1971 C CA . LYS A 1 254 ? 14.328 0.727 24.547 1 87.56 254 LYS A CA 1
ATOM 1972 C C . LYS A 1 254 ? 14.836 -0.654 24.141 1 87.56 254 LYS A C 1
ATOM 1974 O O . LYS A 1 254 ? 14.781 -1.598 24.938 1 87.56 254 LYS A O 1
ATOM 1979 N N . LEU A 1 255 ? 15.305 -0.727 22.922 1 89.19 255 LEU A N 1
ATOM 1980 C CA . LEU A 1 255 ? 15.75 -2.006 22.375 1 89.19 255 LEU A CA 1
ATOM 1981 C C . LEU A 1 255 ? 17.25 -2.174 22.562 1 89.19 255 LEU A C 1
ATOM 1983 O O . LEU A 1 255 ? 17.859 -3.105 22.016 1 89.19 255 LEU A O 1
ATOM 1987 N N . TYR A 1 256 ? 17.844 -1.368 23.297 1 86.94 256 TYR A N 1
ATOM 1988 C CA . TYR A 1 256 ? 19.297 -1.312 23.344 1 86.94 256 TYR A CA 1
ATOM 1989 C C . TYR A 1 256 ? 19.875 -2.621 23.875 1 86.94 256 TYR A C 1
ATOM 1991 O O . TYR A 1 256 ? 20.781 -3.188 23.266 1 86.94 256 TYR A O 1
ATOM 1999 N N . ASP A 1 257 ? 19.312 -3.209 24.906 1 86.12 257 ASP A N 1
ATOM 2000 C CA . ASP A 1 257 ? 19.844 -4.418 25.531 1 86.12 257 ASP A CA 1
ATOM 2001 C C . ASP A 1 257 ? 19.656 -5.633 24.625 1 86.12 257 ASP A C 1
ATOM 2003 O O . ASP A 1 257 ? 20.594 -6.359 24.328 1 86.12 257 ASP A O 1
ATOM 2007 N N . PRO A 1 258 ? 18.453 -5.762 24.188 1 88.94 258 PRO A N 1
ATOM 2008 C CA . PRO A 1 258 ? 18.266 -6.887 23.266 1 88.94 258 PRO A CA 1
ATOM 2009 C C . PRO A 1 258 ? 19.125 -6.777 22.016 1 88.94 258 PRO A C 1
ATOM 2011 O O . PRO A 1 258 ? 19.594 -7.797 21.5 1 88.94 258 PRO A O 1
ATOM 2014 N N . LEU A 1 259 ? 19.391 -5.629 21.562 1 90.44 259 LEU A N 1
ATOM 2015 C CA . LEU A 1 259 ? 20.203 -5.438 20.359 1 90.44 259 LEU A CA 1
ATOM 2016 C C . LEU A 1 259 ? 21.672 -5.785 20.641 1 90.44 259 LEU A C 1
ATOM 2018 O O . LEU A 1 259 ? 22.359 -6.344 19.781 1 90.44 259 LEU A O 1
ATOM 2022 N N . LEU A 1 260 ? 22.125 -5.441 21.781 1 88.81 260 LEU A N 1
ATOM 2023 C CA . LEU A 1 260 ? 23.484 -5.785 22.172 1 88.81 260 LEU A CA 1
ATOM 2024 C C . LEU A 1 260 ? 23.672 -7.297 22.219 1 88.81 260 LEU A C 1
ATOM 2026 O O . LEU A 1 260 ? 24.688 -7.824 21.734 1 88.81 260 LEU A O 1
ATOM 2030 N N . ASP A 1 261 ? 22.688 -7.926 22.797 1 89.44 261 ASP A N 1
ATOM 2031 C CA . ASP A 1 261 ? 22.766 -9.383 22.875 1 89.44 261 ASP A CA 1
ATOM 2032 C C . ASP A 1 261 ? 22.688 -10.016 21.484 1 89.44 261 ASP A C 1
ATOM 2034 O O . ASP A 1 261 ? 23.391 -10.977 21.188 1 89.44 261 ASP A O 1
ATOM 2038 N N . TYR A 1 262 ? 21.844 -9.484 20.75 1 91.5 262 TYR A N 1
ATOM 2039 C CA . TYR A 1 262 ? 21.656 -9.984 19.391 1 91.5 262 TYR A CA 1
ATOM 2040 C C . TYR A 1 262 ? 22.953 -9.867 18.594 1 91.5 262 TYR A C 1
ATOM 2042 O O . TYR A 1 262 ? 23.406 -10.828 17.969 1 91.5 262 TYR A O 1
ATOM 2050 N N . PHE A 1 263 ? 23.547 -8.703 18.609 1 92.06 263 PHE A N 1
ATOM 2051 C CA . PHE A 1 263 ? 24.719 -8.461 17.766 1 92.06 263 PHE A CA 1
ATOM 2052 C C . PHE A 1 263 ? 25.953 -9.141 18.359 1 92.06 263 PHE A C 1
ATOM 2054 O O . PHE A 1 263 ? 26.906 -9.445 17.625 1 92.06 263 PHE A O 1
ATOM 2061 N N . LYS A 1 264 ? 25.938 -9.367 19.625 1 90.38 264 LYS A N 1
ATOM 2062 C CA . LYS A 1 264 ? 27.016 -10.172 20.203 1 90.38 264 LYS A CA 1
ATOM 2063 C C . LYS A 1 264 ? 27.016 -11.586 19.625 1 90.38 264 LYS A C 1
ATOM 2065 O O . LYS A 1 264 ? 28.062 -12.086 19.203 1 90.38 264 LYS A O 1
ATOM 2070 N N . GLU A 1 265 ? 25.812 -12.133 19.625 1 90.44 265 GLU A N 1
ATOM 2071 C CA . GLU A 1 265 ? 25.656 -13.484 19.078 1 90.44 265 GLU A CA 1
ATOM 2072 C C . GLU A 1 265 ? 25.984 -13.523 17.594 1 90.44 265 GLU A C 1
ATOM 2074 O O . GLU A 1 265 ? 26.641 -14.461 17.125 1 90.44 265 GLU A O 1
ATOM 2079 N N . GLU A 1 266 ? 25.547 -12.547 16.906 1 91.75 266 GLU A N 1
ATOM 2080 C CA . GLU A 1 266 ? 25.781 -12.484 15.469 1 91.75 266 GLU A CA 1
ATOM 2081 C C . GLU A 1 266 ? 27.266 -12.273 15.172 1 91.75 266 GLU A C 1
ATOM 2083 O O . GLU A 1 266 ? 27.781 -12.766 14.164 1 91.75 266 GLU A O 1
ATOM 2088 N N . ALA A 1 267 ? 27.828 -11.445 15.992 1 90.88 267 ALA A N 1
ATOM 2089 C CA . ALA A 1 267 ? 29.266 -11.211 15.828 1 90.88 267 ALA A CA 1
ATOM 2090 C C . ALA A 1 267 ? 30.062 -12.484 16.062 1 90.88 267 ALA A C 1
ATOM 2092 O O . ALA A 1 267 ? 31.031 -12.766 15.359 1 90.88 267 ALA A O 1
ATOM 2093 N N . GLU A 1 268 ? 29.672 -13.242 17 1 91.06 268 GLU A N 1
ATOM 2094 C CA . GLU A 1 268 ? 30.312 -14.523 17.297 1 91.06 268 GLU A CA 1
ATOM 2095 C C . GLU A 1 268 ? 30.125 -15.508 16.141 1 91.06 268 GLU A C 1
ATOM 2097 O O . GLU A 1 268 ? 30.984 -16.344 15.883 1 91.06 268 GLU A O 1
ATOM 2102 N N . ALA A 1 269 ? 29 -15.398 15.492 1 90 269 ALA A N 1
ATOM 2103 C CA . ALA A 1 269 ? 28.719 -16.266 14.352 1 90 269 ALA A CA 1
ATOM 2104 C C . ALA A 1 269 ? 29.344 -15.727 13.078 1 90 269 ALA A C 1
ATOM 2106 O O . ALA A 1 269 ? 29.172 -16.297 12 1 90 269 ALA A O 1
ATOM 2107 N N . ASN A 1 270 ? 30.031 -14.547 13.148 1 86.88 270 ASN A N 1
ATOM 2108 C CA . ASN A 1 270 ? 30.781 -13.922 12.07 1 86.88 270 ASN A CA 1
ATOM 2109 C C . ASN A 1 270 ? 29.875 -13.469 10.938 1 86.88 270 ASN A C 1
ATOM 2111 O O . ASN A 1 270 ? 30.188 -13.648 9.758 1 86.88 270 ASN A O 1
ATOM 2115 N N . GLU A 1 271 ? 28.766 -13.039 11.328 1 87.38 271 GLU A N 1
ATOM 2116 C CA . GLU A 1 271 ? 27.875 -12.461 10.328 1 87.38 271 GLU A CA 1
ATOM 2117 C C . GLU A 1 271 ? 28.406 -11.117 9.828 1 87.38 271 GLU A C 1
ATOM 2119 O O . GLU A 1 271 ? 28.953 -10.336 10.609 1 87.38 271 GLU A O 1
ATOM 2124 N N . LYS A 1 272 ? 28.219 -10.883 8.57 1 87.12 272 LYS A N 1
ATOM 2125 C CA . LYS A 1 272 ? 28.781 -9.695 7.926 1 87.12 272 LYS A CA 1
ATOM 2126 C C . LYS A 1 272 ? 28.203 -8.422 8.539 1 87.12 272 LYS A C 1
ATOM 2128 O O . LYS A 1 272 ? 26.984 -8.258 8.594 1 87.12 272 LYS A O 1
ATOM 2133 N N . GLY A 1 273 ? 29.047 -7.562 9.047 1 88.56 273 GLY A N 1
ATOM 2134 C CA . GLY A 1 273 ? 28.672 -6.25 9.531 1 88.56 273 GLY A CA 1
ATOM 2135 C C . GLY A 1 273 ? 28.25 -6.25 10.992 1 88.56 273 GLY A C 1
ATOM 2136 O O . GLY A 1 273 ? 28.109 -5.191 11.609 1 88.56 273 GLY A O 1
ATOM 2137 N N . ALA A 1 274 ? 28.062 -7.375 11.602 1 91.69 274 ALA A N 1
ATOM 2138 C CA . ALA A 1 274 ? 27.531 -7.5 12.961 1 91.69 274 ALA A CA 1
ATOM 2139 C C . ALA A 1 274 ? 28.562 -7.02 13.984 1 91.69 274 ALA A C 1
ATOM 2141 O O . ALA A 1 274 ? 28.203 -6.375 14.977 1 91.69 274 ALA A O 1
ATOM 2142 N N . GLN A 1 275 ? 29.812 -7.324 13.711 1 91.62 275 GLN A N 1
ATOM 2143 C CA . GLN A 1 275 ? 30.859 -6.938 14.648 1 91.62 275 GLN A CA 1
ATOM 2144 C C . GLN A 1 275 ? 30.984 -5.418 14.734 1 91.62 275 GLN A C 1
ATOM 2146 O O . GLN A 1 275 ? 31.125 -4.863 15.828 1 91.62 275 GLN A O 1
ATOM 2151 N N . GLU A 1 276 ? 30.953 -4.809 13.578 1 90.19 276 GLU A N 1
ATOM 2152 C CA . GLU A 1 276 ? 31.062 -3.354 13.547 1 90.19 276 GLU A CA 1
ATOM 2153 C C . GLU A 1 276 ? 29.906 -2.697 14.297 1 90.19 276 GLU A C 1
ATOM 2155 O O . GLU A 1 276 ? 30.109 -1.717 15.023 1 90.19 276 GLU A O 1
ATOM 2160 N N . ILE A 1 277 ? 28.75 -3.174 14.117 1 92 277 ILE A N 1
ATOM 2161 C CA . ILE A 1 277 ? 27.578 -2.623 14.789 1 92 277 ILE A CA 1
ATOM 2162 C C . ILE A 1 277 ? 27.672 -2.873 16.281 1 92 277 ILE A C 1
ATOM 2164 O O . ILE A 1 277 ? 27.359 -1.99 17.094 1 92 277 ILE A O 1
ATOM 2168 N N . TYR A 1 278 ? 28.141 -4.078 16.609 1 90.81 278 TYR A N 1
ATOM 2169 C CA . TYR A 1 278 ? 28.297 -4.43 18.016 1 90.81 278 TYR A CA 1
ATOM 2170 C C . TYR A 1 278 ? 29.312 -3.514 18.688 1 90.81 278 TYR A C 1
ATOM 2172 O O . TYR A 1 278 ? 29.078 -3.037 19.812 1 90.81 278 TYR A O 1
ATOM 2180 N N . ASP A 1 279 ? 30.312 -3.217 18 1 88.31 279 ASP A N 1
ATOM 2181 C CA . ASP A 1 279 ? 31.344 -2.338 18.531 1 88.31 279 ASP A CA 1
ATOM 2182 C C . ASP A 1 279 ? 30.828 -0.909 18.688 1 88.31 279 ASP A C 1
ATOM 2184 O O . ASP A 1 279 ? 31.141 -0.228 19.672 1 88.31 279 ASP A O 1
ATOM 2188 N N . THR A 1 280 ? 30.125 -0.524 17.766 1 88.81 280 THR A N 1
ATOM 2189 C CA . THR A 1 280 ? 29.578 0.828 17.797 1 88.81 280 THR A CA 1
ATOM 2190 C C . THR A 1 280 ? 28.594 0.983 18.953 1 88.81 280 THR A C 1
ATOM 2192 O O . THR A 1 280 ? 28.562 2.02 19.625 1 88.81 280 THR A O 1
ATOM 2195 N N . LEU A 1 281 ? 27.844 -0.026 19.25 1 88.38 281 LEU A N 1
ATOM 2196 C CA . LEU A 1 281 ? 26.844 0.025 20.297 1 88.38 281 LEU A CA 1
ATOM 2197 C C . LEU A 1 281 ? 27.484 -0.022 21.672 1 88.38 281 LEU A C 1
ATOM 2199 O O . LEU A 1 281 ? 26.938 0.507 22.641 1 88.38 281 LEU A O 1
ATOM 2203 N N . ARG A 1 282 ? 28.656 -0.599 21.703 1 86.38 282 ARG A N 1
ATOM 2204 C CA . ARG A 1 282 ? 29.328 -0.75 22.984 1 86.38 282 ARG A CA 1
ATOM 2205 C C . ARG A 1 282 ? 30.188 0.462 23.297 1 86.38 282 ARG A C 1
ATOM 2207 O O . ARG A 1 282 ? 30.656 0.626 24.438 1 86.38 282 ARG A O 1
ATOM 2214 N N . GLU A 1 283 ? 30.312 1.266 22.359 1 84.75 283 GLU A N 1
ATOM 2215 C CA . GLU A 1 283 ? 31.141 2.451 22.578 1 84.75 283 GLU A CA 1
ATOM 2216 C C . GLU A 1 283 ? 30.453 3.426 23.547 1 84.75 283 GLU A C 1
ATOM 2218 O O . GLU A 1 283 ? 29.328 3.844 23.312 1 84.75 283 GLU A O 1
ATOM 2223 N N . VAL A 1 284 ? 31.172 3.855 24.5 1 82.38 284 VAL A N 1
ATOM 2224 C CA . VAL A 1 284 ? 30.625 4.68 25.578 1 82.38 284 VAL A CA 1
ATOM 2225 C C . VAL A 1 284 ? 30.203 6.039 25.031 1 82.38 284 VAL A C 1
ATOM 2227 O O . VAL A 1 284 ? 29.203 6.605 25.453 1 82.38 284 VAL A O 1
ATOM 2230 N N . THR A 1 285 ? 31.016 6.543 24.109 1 83.62 285 THR A N 1
ATOM 2231 C CA . THR A 1 285 ? 30.703 7.844 23.516 1 83.62 285 THR A CA 1
ATOM 2232 C C . THR A 1 285 ? 29.328 7.809 22.844 1 83.62 285 THR A C 1
ATOM 2234 O O . THR A 1 285 ? 28.547 8.758 22.953 1 83.62 285 THR A O 1
ATOM 2237 N N . ASN A 1 286 ? 29.094 6.695 22.234 1 86.31 286 ASN A N 1
ATOM 2238 C CA . ASN A 1 286 ? 27.828 6.559 21.516 1 86.31 286 ASN A CA 1
ATOM 2239 C C . ASN A 1 286 ? 26.672 6.395 22.484 1 86.31 286 ASN A C 1
ATOM 2241 O O . ASN A 1 286 ? 25.562 6.891 22.234 1 86.31 286 ASN A O 1
ATOM 2245 N N . ILE A 1 287 ? 26.922 5.734 23.531 1 85.88 287 ILE A N 1
ATOM 2246 C CA . ILE A 1 287 ? 25.875 5.512 24.516 1 85.88 287 ILE A CA 1
ATOM 2247 C C . ILE A 1 287 ? 25.484 6.844 25.156 1 85.88 287 ILE A C 1
ATOM 2249 O O . ILE A 1 287 ? 24.297 7.168 25.25 1 85.88 287 ILE A O 1
ATOM 2253 N N . LEU A 1 288 ? 26.453 7.551 25.562 1 85.94 288 LEU A N 1
ATOM 2254 C CA . LEU A 1 288 ? 26.188 8.836 26.203 1 85.94 288 LEU A CA 1
ATOM 2255 C C . LEU A 1 288 ? 25.516 9.805 25.219 1 85.94 288 LEU A C 1
ATOM 2257 O O . LEU A 1 288 ? 24.578 10.5 25.594 1 85.94 288 LEU A O 1
ATOM 2261 N N . HIS A 1 289 ? 26.031 9.766 24.062 1 88.81 289 HIS A N 1
ATOM 2262 C CA . HIS A 1 289 ? 25.5 10.656 23.031 1 88.81 289 HIS A CA 1
ATOM 2263 C C . HIS A 1 289 ? 24.031 10.336 22.719 1 88.81 289 HIS A C 1
ATOM 2265 O O . HIS A 1 289 ? 23.219 11.242 22.578 1 88.81 289 HIS A O 1
ATOM 2271 N N . LEU A 1 290 ? 23.75 9.109 22.656 1 89.94 290 LEU A N 1
ATOM 2272 C CA . LEU A 1 290 ? 22.391 8.664 22.375 1 89.94 290 LEU A CA 1
ATOM 2273 C C . LEU A 1 290 ? 21.438 9.109 23.469 1 89.94 290 LEU A C 1
ATOM 2275 O O . LEU A 1 290 ? 20.328 9.57 23.188 1 89.94 290 LEU A O 1
ATOM 2279 N N . HIS A 1 291 ? 21.797 8.977 24.641 1 87.81 291 HIS A N 1
ATOM 2280 C CA . HIS A 1 291 ? 20.953 9.359 25.766 1 87.81 291 HIS A CA 1
ATOM 2281 C C . HIS A 1 291 ? 20.75 10.867 25.828 1 87.81 291 HIS A C 1
ATOM 2283 O O . HIS A 1 291 ? 19.641 11.344 26.094 1 87.81 291 HIS A O 1
ATOM 2289 N N . CYS A 1 292 ? 21.797 11.562 25.562 1 87.69 292 CYS A N 1
ATOM 2290 C CA . CYS A 1 292 ? 21.703 13.023 25.609 1 87.69 292 CYS A CA 1
ATOM 2291 C C . CYS A 1 292 ? 20.812 13.539 24.484 1 87.69 292 CYS A C 1
ATOM 2293 O O . CYS A 1 292 ? 19.906 14.352 24.719 1 87.69 292 CYS A O 1
ATOM 2295 N N . VAL A 1 293 ? 21.094 13.062 23.328 1 89.94 293 VAL A N 1
ATOM 2296 C CA . VAL A 1 293 ? 20.297 13.5 22.172 1 89.94 293 VAL A CA 1
ATOM 2297 C C . VAL A 1 293 ? 18.844 13.086 22.359 1 89.94 293 VAL A C 1
ATOM 2299 O O . VAL A 1 293 ? 17.938 13.828 21.984 1 89.94 293 VAL A O 1
ATOM 2302 N N . GLY A 1 294 ? 18.625 11.898 22.906 1 89.75 294 GLY A N 1
ATOM 2303 C CA . GLY A 1 294 ? 17.281 11.438 23.188 1 89.75 294 GLY A CA 1
ATOM 2304 C C . GLY A 1 294 ? 16.5 12.383 24.094 1 89.75 294 GLY A C 1
ATOM 2305 O O . GLY A 1 294 ? 15.328 12.664 23.844 1 89.75 294 GLY A O 1
ATOM 2306 N N . GLU A 1 295 ? 17.078 12.875 25.062 1 88.38 295 GLU A N 1
ATOM 2307 C CA . GLU A 1 295 ? 16.438 13.789 26 1 88.38 295 GLU A CA 1
ATOM 2308 C C . GLU A 1 295 ? 16.125 15.133 25.344 1 88.38 295 GLU A C 1
ATOM 2310 O O . GLU A 1 295 ? 15.047 15.688 25.531 1 88.38 295 GLU A O 1
ATOM 2315 N N . VAL A 1 296 ? 17.109 15.57 24.672 1 90.25 296 VAL A N 1
ATOM 2316 C CA . VAL A 1 296 ? 16.922 16.859 24 1 90.25 296 VAL A CA 1
ATOM 2317 C C . VAL A 1 296 ? 15.789 16.766 23 1 90.25 296 VAL A C 1
ATOM 2319 O O . VAL A 1 296 ? 14.938 17.641 22.922 1 90.25 296 VAL A O 1
ATOM 2322 N N . LEU A 1 297 ? 15.781 15.695 22.234 1 91.12 297 LEU A N 1
ATOM 2323 C CA . LEU A 1 297 ? 14.766 15.516 21.203 1 91.12 297 LEU A CA 1
ATOM 2324 C C . LEU A 1 297 ? 13.383 15.359 21.828 1 91.12 297 LEU A C 1
ATOM 2326 O O . LEU A 1 297 ? 12.383 15.766 21.234 1 91.12 297 LEU A O 1
ATOM 2330 N N . THR A 1 298 ? 13.32 14.828 22.969 1 90.62 298 THR A N 1
ATOM 2331 C CA . THR A 1 298 ? 12.039 14.672 23.641 1 90.62 298 THR A CA 1
ATOM 2332 C C . THR A 1 298 ? 11.422 16.031 23.953 1 90.62 298 THR A C 1
ATOM 2334 O O . THR A 1 298 ? 10.211 16.219 23.797 1 90.62 298 THR A O 1
ATOM 2337 N N . VAL A 1 299 ? 12.266 16.938 24.359 1 91.19 299 VAL A N 1
ATOM 2338 C CA . VAL A 1 299 ? 11.781 18.281 24.641 1 91.19 299 VAL A CA 1
ATOM 2339 C C . VAL A 1 299 ? 11.328 18.953 23.359 1 91.19 299 VAL A C 1
ATOM 2341 O O . VAL A 1 299 ? 10.258 19.562 23.312 1 91.19 299 VAL A O 1
ATOM 2344 N N . VAL A 1 300 ? 12.117 18.859 22.344 1 92.06 300 VAL A N 1
ATOM 2345 C CA . VAL A 1 300 ? 11.797 19.484 21.062 1 92.06 300 VAL A CA 1
ATOM 2346 C C . VAL A 1 300 ? 10.539 18.844 20.484 1 92.06 300 VAL A C 1
ATOM 2348 O O . VAL A 1 300 ? 9.727 19.531 19.859 1 92.06 300 VAL A O 1
ATOM 2351 N N . SER A 1 301 ? 10.406 17.562 20.641 1 92.06 301 SER A N 1
ATOM 2352 C CA . SER A 1 301 ? 9.234 16.859 20.141 1 92.06 301 SER A CA 1
ATOM 2353 C C . SER A 1 301 ? 7.961 17.328 20.828 1 92.06 301 SER A C 1
ATOM 2355 O O . SER A 1 301 ? 6.879 17.297 20.234 1 92.06 301 SER A O 1
ATOM 2357 N N . GLY A 1 302 ? 8.086 17.734 22.062 1 91.75 302 GLY A N 1
ATOM 2358 C CA . GLY A 1 302 ? 6.953 18.344 22.734 1 91.75 302 GLY A CA 1
ATOM 2359 C C . GLY A 1 302 ? 6.426 19.578 22.016 1 91.75 302 GLY A C 1
ATOM 2360 O O . GLY A 1 302 ? 5.215 19.766 21.891 1 91.75 302 GLY A O 1
ATOM 2361 N N . LEU A 1 303 ? 7.336 20.359 21.547 1 92.69 303 LEU A N 1
ATOM 2362 C CA . LEU A 1 303 ? 6.949 21.547 20.797 1 92.69 303 LEU A CA 1
ATOM 2363 C C . LEU A 1 303 ? 6.32 21.156 19.469 1 92.69 303 LEU A C 1
ATOM 2365 O O . LEU A 1 303 ? 5.352 21.781 19.016 1 92.69 303 LEU A O 1
ATOM 2369 N N . THR A 1 304 ? 6.859 20.172 18.828 1 92.44 304 THR A N 1
ATOM 2370 C CA . THR A 1 304 ? 6.309 19.688 17.562 1 92.44 304 THR A CA 1
ATOM 2371 C C . THR A 1 304 ? 4.859 19.25 17.734 1 92.44 304 THR A C 1
ATOM 2373 O O . THR A 1 304 ? 4.012 19.516 16.891 1 92.44 304 THR A O 1
ATOM 2376 N N . LYS A 1 305 ? 4.562 18.578 18.812 1 92.56 305 LYS A N 1
ATOM 2377 C CA . LYS A 1 305 ? 3.207 18.109 19.094 1 92.56 305 LYS A CA 1
ATOM 2378 C C . LYS A 1 305 ? 2.254 19.297 19.281 1 92.56 305 LYS A C 1
ATOM 2380 O O . LYS A 1 305 ? 1.107 19.25 18.828 1 92.56 305 LYS A O 1
ATOM 2385 N N . VAL A 1 306 ? 2.75 20.266 19.891 1 91.56 306 VAL A N 1
ATOM 2386 C CA . VAL A 1 306 ? 1.943 21.469 20.125 1 91.56 306 VAL A CA 1
ATOM 2387 C C . VAL A 1 306 ? 1.631 22.125 18.781 1 91.56 306 VAL A C 1
ATOM 2389 O O . VAL A 1 306 ? 0.492 22.531 18.531 1 91.56 306 VAL A O 1
ATOM 2392 N N . LEU A 1 307 ? 2.609 22.219 17.938 1 92.75 307 LEU A N 1
ATOM 2393 C CA . LEU A 1 307 ? 2.449 22.891 16.656 1 92.75 307 LEU A CA 1
ATOM 2394 C C . LEU A 1 307 ? 1.553 22.078 15.727 1 92.75 307 LEU A C 1
ATOM 2396 O O . LEU A 1 307 ? 1.039 22.609 14.742 1 92.75 307 LEU A O 1
ATOM 2400 N N . GLN A 1 308 ? 1.389 20.844 16.031 1 91.69 308 GLN A N 1
ATOM 2401 C CA . GLN A 1 308 ? 0.555 20 15.203 1 91.69 308 GLN A CA 1
ATOM 2402 C C . GLN A 1 308 ? -0.866 19.906 15.75 1 91.69 308 GLN A C 1
ATOM 2404 O O . GLN A 1 308 ? -1.741 19.297 15.125 1 91.69 308 GLN A O 1
ATOM 2409 N N . SER A 1 309 ? -1.067 20.531 16.844 1 91.38 309 SER A N 1
ATOM 2410 C CA . SER A 1 309 ? -2.377 20.453 17.484 1 91.38 309 SER A CA 1
ATOM 2411 C C . SER A 1 309 ? -3.42 21.266 16.719 1 91.38 309 SER A C 1
ATOM 2413 O O . SER A 1 309 ? -3.121 22.344 16.203 1 91.38 309 SER A O 1
ATOM 2415 N N . ARG A 1 310 ? -4.703 20.828 16.703 1 88.62 310 ARG A N 1
ATOM 2416 C CA . ARG A 1 310 ? -5.797 21.531 16.031 1 88.62 310 ARG A CA 1
ATOM 2417 C C . ARG A 1 310 ? -6.277 22.719 16.875 1 88.62 310 ARG A C 1
ATOM 2419 O O . ARG A 1 310 ? -6.895 23.641 16.344 1 88.62 310 ARG A O 1
ATOM 2426 N N . GLU A 1 311 ? -5.957 22.688 18.109 1 84.56 311 GLU A N 1
ATOM 2427 C CA . GLU A 1 311 ? -6.438 23.719 19.016 1 84.56 311 GLU A CA 1
ATOM 2428 C C . GLU A 1 311 ? -5.422 24.844 19.156 1 84.56 311 GLU A C 1
ATOM 2430 O O . GLU A 1 311 ? -5.672 25.828 19.859 1 84.56 311 GLU A O 1
ATOM 2435 N N . LEU A 1 312 ? -4.465 24.75 18.375 1 87.69 312 LEU A N 1
ATOM 2436 C CA . LEU A 1 312 ? -3.396 25.734 18.469 1 87.69 312 LEU A CA 1
ATOM 2437 C C . LEU A 1 312 ? -3.863 27.094 17.969 1 87.69 312 LEU A C 1
ATOM 2439 O O . LEU A 1 312 ? -4.453 27.188 16.875 1 87.69 312 LEU A O 1
ATOM 2443 N N . SER A 1 313 ? -3.723 28.047 18.844 1 86.88 313 SER A N 1
ATOM 2444 C CA . SER A 1 313 ? -3.955 29.438 18.438 1 86.88 313 SER A CA 1
ATOM 2445 C C . SER A 1 313 ? -2.643 30.156 18.141 1 86.88 313 SER A C 1
ATOM 2447 O O . SER A 1 313 ? -1.61 29.844 18.734 1 86.88 313 SER A O 1
ATOM 2449 N N . TYR A 1 314 ? -2.678 31.031 17.266 1 84.38 314 TYR A N 1
ATOM 2450 C CA . TYR A 1 314 ? -1.501 31.812 16.906 1 84.38 314 TYR A CA 1
ATOM 2451 C C . TYR A 1 314 ? -0.911 32.5 18.125 1 84.38 314 TYR A C 1
ATOM 2453 O O . TYR A 1 314 ? 0.303 32.719 18.203 1 84.38 314 TYR A O 1
ATOM 2461 N N . LEU A 1 315 ? -1.687 32.812 19.094 1 87.5 315 LEU A N 1
ATOM 2462 C CA . LEU A 1 315 ? -1.288 33.594 20.266 1 87.5 315 LEU A CA 1
ATOM 2463 C C . LEU A 1 315 ? -0.492 32.75 21.234 1 87.5 315 LEU A C 1
ATOM 2465 O O . LEU A 1 315 ? 0.241 33.281 22.078 1 87.5 315 LEU A O 1
ATOM 2469 N N . ASP A 1 316 ? -0.627 31.453 21.094 1 82.81 316 ASP A N 1
ATOM 2470 C CA . ASP A 1 316 ? 0.028 30.547 22.031 1 82.81 316 ASP A CA 1
ATOM 2471 C C . ASP A 1 316 ? 1.453 30.234 21.578 1 82.81 316 ASP A C 1
ATOM 2473 O O . ASP A 1 316 ? 2.258 29.719 22.359 1 82.81 316 ASP A O 1
ATOM 2477 N N . ILE A 1 317 ? 1.805 30.594 20.453 1 87.69 317 ILE A N 1
ATOM 2478 C CA . ILE A 1 317 ? 3.01 30.078 19.812 1 87.69 317 ILE A CA 1
ATOM 2479 C C . ILE A 1 317 ? 4.246 30.656 20.5 1 87.69 317 ILE A C 1
ATOM 2481 O O . ILE A 1 317 ? 5.172 29.938 20.859 1 87.69 317 ILE A O 1
ATOM 2485 N N . GLU A 1 318 ? 4.27 31.953 20.641 1 85.56 318 GLU A N 1
ATOM 2486 C CA . GLU A 1 318 ? 5.453 32.594 21.203 1 85.56 318 GLU A CA 1
ATOM 2487 C C . GLU A 1 318 ? 5.742 32.094 22.609 1 85.56 318 GLU A C 1
ATOM 2489 O O . GLU A 1 318 ? 6.887 31.781 22.938 1 85.56 318 GLU A O 1
ATOM 2494 N N . ALA A 1 319 ? 4.711 32.062 23.375 1 83.88 319 ALA A N 1
ATOM 2495 C CA . ALA A 1 319 ? 4.883 31.594 24.75 1 83.88 319 ALA A CA 1
ATOM 2496 C C . ALA A 1 319 ? 5.383 30.156 24.781 1 83.88 319 ALA A C 1
ATOM 2498 O O . ALA A 1 319 ? 6.238 29.812 25.594 1 83.88 319 ALA A O 1
ATOM 2499 N N . GLN A 1 320 ? 4.824 29.359 23.969 1 88.88 320 GLN A N 1
ATOM 2500 C CA . GLN A 1 320 ? 5.215 27.953 23.938 1 88.88 320 GLN A CA 1
ATOM 2501 C C . GLN A 1 320 ? 6.652 27.781 23.453 1 88.88 320 GLN A C 1
ATOM 2503 O O . GLN A 1 320 ? 7.395 26.953 23.984 1 88.88 320 GLN A O 1
ATOM 2508 N N . VAL A 1 321 ? 7.027 28.531 22.438 1 92.5 321 VAL A N 1
ATOM 2509 C CA . VAL A 1 321 ? 8.383 28.469 21.906 1 92.5 321 VAL A CA 1
ATOM 2510 C C . VAL A 1 321 ? 9.375 28.938 22.969 1 92.5 321 VAL A C 1
ATOM 2512 O O . VAL A 1 321 ? 10.375 28.266 23.234 1 92.5 321 VAL A O 1
ATOM 2515 N N . LEU A 1 322 ? 9.078 30.016 23.625 1 90.81 322 LEU A N 1
ATOM 2516 C CA . LEU A 1 322 ? 9.977 30.578 24.625 1 90.81 322 LEU A CA 1
ATOM 2517 C C . LEU A 1 322 ? 10.109 29.625 25.812 1 90.81 322 LEU A C 1
ATOM 2519 O O . LEU A 1 322 ? 11.195 29.469 26.375 1 90.81 322 LEU A O 1
ATOM 2523 N N . THR A 1 323 ? 9.031 29.078 26.203 1 90.12 323 THR A N 1
ATOM 2524 C CA . THR A 1 323 ? 9.07 28.109 27.297 1 90.12 323 THR A CA 1
ATOM 2525 C C . THR A 1 323 ? 9.969 26.922 26.938 1 90.12 323 THR A C 1
ATOM 2527 O O . THR A 1 323 ? 10.75 26.469 27.766 1 90.12 323 THR A O 1
ATOM 2530 N N . THR A 1 324 ? 9.812 26.469 25.734 1 93.25 324 THR A N 1
ATOM 2531 C CA . THR A 1 324 ? 10.625 25.344 25.312 1 93.25 324 THR A CA 1
ATOM 2532 C C . THR A 1 324 ? 12.109 25.719 25.281 1 93.25 324 THR A C 1
ATOM 2534 O O . THR A 1 324 ? 12.961 24.953 25.719 1 93.25 324 THR A O 1
ATOM 2537 N N . LEU A 1 325 ? 12.406 26.891 24.828 1 94.19 325 LEU A N 1
ATOM 2538 C CA . LEU A 1 325 ? 13.789 27.344 24.766 1 94.19 325 LEU A CA 1
ATOM 2539 C C . LEU A 1 325 ? 14.375 27.5 26.172 1 94.19 325 LEU A C 1
ATOM 2541 O O . LEU A 1 325 ? 15.531 27.156 26.406 1 94.19 325 LEU A O 1
ATOM 2545 N N . GLU A 1 326 ? 13.562 27.906 27.016 1 92.62 326 GLU A N 1
ATOM 2546 C CA . GLU A 1 326 ? 14 28.062 28.406 1 92.62 326 GLU A CA 1
ATOM 2547 C C . GLU A 1 326 ? 14.266 26.719 29.062 1 92.62 326 GLU A C 1
ATOM 2549 O O . GLU A 1 326 ? 15.227 26.562 29.812 1 92.62 326 GLU A O 1
ATOM 2554 N N . VAL A 1 327 ? 13.398 25.875 28.844 1 91.06 327 VAL A N 1
ATOM 2555 C CA . VAL A 1 327 ? 13.578 24.531 29.406 1 91.06 327 VAL A CA 1
ATOM 2556 C C . VAL A 1 327 ? 14.875 23.922 28.875 1 91.06 327 VAL A C 1
ATOM 2558 O O . VAL A 1 327 ? 15.648 23.344 29.641 1 91.06 327 VAL A O 1
ATOM 2561 N N . LEU A 1 328 ? 15.133 24.109 27.594 1 91.81 328 LEU A N 1
ATOM 2562 C CA . LEU A 1 328 ? 16.344 23.562 27 1 91.81 328 LEU A CA 1
ATOM 2563 C C . LEU A 1 328 ? 17.594 24.234 27.578 1 91.81 328 LEU A C 1
ATOM 2565 O O . LEU A 1 328 ? 18.578 23.547 27.891 1 91.81 328 LEU A O 1
ATOM 2569 N N . GLU A 1 329 ? 17.484 25.438 27.766 1 90.12 329 GLU A N 1
ATOM 2570 C CA . GLU A 1 329 ? 18.625 26.172 28.297 1 90.12 329 GLU A CA 1
ATOM 2571 C C . GLU A 1 329 ? 18.859 25.828 29.766 1 90.12 329 GLU A C 1
ATOM 2573 O O . GLU A 1 329 ? 20 25.609 30.172 1 90.12 329 GLU A O 1
ATOM 2578 N N . ARG A 1 330 ? 17.859 25.75 30.5 1 87.44 330 ARG A N 1
ATOM 2579 C CA . ARG A 1 330 ? 17.969 25.484 31.938 1 87.44 330 ARG A CA 1
ATOM 2580 C C . ARG A 1 330 ? 18.422 24.062 32.188 1 87.44 330 ARG A C 1
ATOM 2582 O O . ARG A 1 330 ? 19.266 23.828 33.062 1 87.44 330 ARG A O 1
ATOM 2589 N N . GLU A 1 331 ? 17.953 23.188 31.484 1 85.75 331 GLU A N 1
ATOM 2590 C CA . GLU A 1 331 ? 18.203 21.766 31.766 1 85.75 331 GLU A CA 1
ATOM 2591 C C . GLU A 1 331 ? 19.547 21.328 31.172 1 85.75 331 GLU A C 1
ATOM 2593 O O . GLU A 1 331 ? 20.234 20.469 31.75 1 85.75 331 GLU A O 1
ATOM 2598 N N . TYR A 1 332 ? 19.984 22.031 30.078 1 85.69 332 TYR A N 1
ATOM 2599 C CA . TYR A 1 332 ? 21.094 21.375 29.391 1 85.69 332 TYR A CA 1
ATOM 2600 C C . TYR A 1 332 ? 22.266 22.344 29.25 1 85.69 332 TYR A C 1
ATOM 2602 O O . TYR A 1 332 ? 23.375 21.922 28.906 1 85.69 332 TYR A O 1
ATOM 2610 N N . THR A 1 333 ? 22.141 23.578 29.453 1 81 333 THR A N 1
ATOM 2611 C CA . THR A 1 333 ? 23.266 24.484 29.281 1 81 333 THR A CA 1
ATOM 2612 C C . THR A 1 333 ? 23.875 24.859 30.625 1 81 333 THR A C 1
ATOM 2614 O O . THR A 1 333 ? 24.969 25.438 30.672 1 81 333 THR A O 1
ATOM 2617 N N . THR A 1 334 ? 23.25 24.641 31.781 1 71.06 334 THR A N 1
ATOM 2618 C CA . THR A 1 334 ? 23.734 25.141 33.062 1 71.06 334 THR A CA 1
ATOM 2619 C C . THR A 1 334 ? 24.531 24.062 33.781 1 71.06 334 THR A C 1
ATOM 2621 O O . THR A 1 334 ? 24.859 24.203 34.969 1 71.06 334 THR A O 1
ATOM 2624 N N . GLY A 1 335 ? 25.172 23.062 33.031 1 62.25 335 GLY A N 1
ATOM 2625 C CA . GLY A 1 335 ? 26 22.047 33.656 1 62.25 335 GLY A CA 1
ATOM 2626 C C . GLY A 1 335 ? 25.219 21.125 34.562 1 62.25 335 GLY A C 1
ATOM 2627 O O . GLY A 1 335 ? 25.75 20.141 35.094 1 62.25 335 GLY A O 1
ATOM 2628 N N . LYS A 1 336 ? 23.984 21.391 34.812 1 69.06 336 LYS A N 1
ATOM 2629 C CA . LYS A 1 336 ? 23.109 20.578 35.656 1 69.06 336 LYS A CA 1
ATOM 2630 C C . LYS A 1 336 ? 23.062 19.141 35.156 1 69.06 336 LYS A C 1
ATOM 2632 O O . LYS A 1 336 ? 22.828 18.203 35.938 1 69.06 336 LYS A O 1
ATOM 2637 N N . MET A 1 337 ? 23.438 19.016 33.969 1 74.88 337 MET A N 1
ATOM 2638 C CA . MET A 1 337 ? 23.359 17.688 33.344 1 74.88 337 MET A CA 1
ATOM 2639 C C . MET A 1 337 ? 24.297 16.703 34.062 1 74.88 337 MET A C 1
ATOM 2641 O O . MET A 1 337 ? 23.969 15.523 34.219 1 74.88 337 MET A O 1
ATOM 2645 N N . LEU A 1 338 ? 25.422 17.25 34.531 1 65.94 338 LEU A N 1
ATOM 2646 C CA . LEU A 1 338 ? 26.422 16.391 35.156 1 65.94 338 LEU A CA 1
ATOM 2647 C C . LEU A 1 338 ? 26.141 16.203 36.656 1 65.94 338 LEU A C 1
ATOM 2649 O O . LEU A 1 338 ? 26.688 15.297 37.281 1 65.94 338 LEU A O 1
ATOM 2653 N N . LYS A 1 339 ? 25.391 17.156 37.156 1 67.44 339 LYS A N 1
ATOM 2654 C CA . LYS A 1 339 ? 25.234 17.109 38.594 1 67.44 339 LYS A CA 1
ATOM 2655 C C . LYS A 1 339 ? 23.938 16.406 38.969 1 67.44 339 LYS A C 1
ATOM 2657 O O . LYS A 1 339 ? 23.922 15.531 39.844 1 67.44 339 LYS A O 1
ATOM 2662 N N . ASP A 1 340 ? 22.875 16.844 38.312 1 70.62 340 ASP A N 1
ATOM 2663 C CA . ASP A 1 340 ? 21.547 16.375 38.656 1 70.62 340 ASP A CA 1
ATOM 2664 C C . ASP A 1 340 ? 20.781 15.914 37.406 1 70.62 340 ASP A C 1
ATOM 2666 O O . ASP A 1 340 ? 21.094 16.344 36.281 1 70.62 340 ASP A O 1
ATOM 2670 N N . GLY A 1 341 ? 20.297 14.688 37.438 1 70.19 341 GLY A N 1
ATOM 2671 C CA . GLY A 1 341 ? 19.438 14.297 36.344 1 70.19 341 GLY A CA 1
ATOM 2672 C C . GLY A 1 341 ? 19.734 12.906 35.812 1 70.19 341 GLY A C 1
ATOM 2673 O O . GLY A 1 341 ? 20.578 12.195 36.344 1 70.19 341 GLY A O 1
ATOM 2674 N N . PRO A 1 342 ? 19.094 12.695 34.75 1 74.94 342 PRO A N 1
ATOM 2675 C CA . PRO A 1 342 ? 19.234 11.336 34.188 1 74.94 342 PRO A CA 1
ATOM 2676 C C . PRO A 1 342 ? 20.625 11.086 33.594 1 74.94 342 PRO A C 1
ATOM 2678 O O . PRO A 1 342 ? 21.156 9.984 33.719 1 74.94 342 PRO A O 1
ATOM 2681 N N . PHE A 1 343 ? 21.281 12.109 33.094 1 79.25 343 PHE A N 1
ATOM 2682 C CA . PHE A 1 343 ? 22.594 11.945 32.469 1 79.25 343 PHE A CA 1
ATOM 2683 C C . PHE A 1 343 ? 23.656 11.719 33.531 1 79.25 343 PHE A C 1
ATOM 2685 O O . PHE A 1 343 ? 24.562 10.898 33.344 1 79.25 343 PHE A O 1
ATOM 2692 N N . ALA A 1 344 ? 23.547 12.445 34.531 1 77.44 344 ALA A N 1
ATOM 2693 C CA . ALA A 1 344 ? 24.484 12.273 35.625 1 77.44 344 ALA A CA 1
ATOM 2694 C C . ALA A 1 344 ? 24.422 10.859 36.219 1 77.44 344 ALA A C 1
ATOM 2696 O O . ALA A 1 344 ? 25.453 10.273 36.531 1 77.44 344 ALA A O 1
ATOM 2697 N N . ARG A 1 345 ? 23.219 10.414 36.312 1 79.44 345 ARG A N 1
ATOM 2698 C CA . ARG A 1 345 ? 23.031 9.055 36.812 1 79.44 345 ARG A CA 1
ATOM 2699 C C . ARG A 1 345 ? 23.656 8.031 35.875 1 79.44 345 ARG A C 1
ATOM 2701 O O . ARG A 1 345 ? 24.219 7.035 36.312 1 79.44 345 ARG A O 1
ATOM 2708 N N . LEU A 1 346 ? 23.469 8.359 34.625 1 81.56 346 LEU A N 1
ATOM 2709 C CA . LEU A 1 346 ? 24.016 7.457 33.625 1 81.56 346 LEU A CA 1
ATOM 2710 C C . LEU A 1 346 ? 25.547 7.422 33.688 1 81.56 346 LEU A C 1
ATOM 2712 O O . LEU A 1 346 ? 26.141 6.348 33.625 1 81.56 346 LEU A O 1
ATOM 2716 N N . VAL A 1 347 ? 26.125 8.539 33.844 1 77.81 347 VAL A N 1
ATOM 2717 C CA . VAL A 1 347 ? 27.578 8.625 33.938 1 77.81 347 VAL A CA 1
ATOM 2718 C C . VAL A 1 347 ? 28.047 7.906 35.188 1 77.81 347 VAL A C 1
ATOM 2720 O O . VAL A 1 347 ? 29.062 7.195 35.156 1 77.81 347 VAL A O 1
ATOM 2723 N N . SER A 1 348 ? 27.266 8.156 36.219 1 77.31 348 SER A N 1
ATOM 2724 C CA . SER A 1 348 ? 27.609 7.5 37.469 1 77.31 348 SER A CA 1
ATOM 2725 C C . SER A 1 348 ? 27.484 5.984 37.375 1 77.31 348 SER A C 1
ATOM 2727 O O . SER A 1 348 ? 28.281 5.242 37.938 1 77.31 348 SER A O 1
ATOM 2729 N N . GLU A 1 349 ? 26.453 5.617 36.688 1 76.88 349 GLU A N 1
ATOM 2730 C CA . GLU A 1 349 ? 26.25 4.188 36.5 1 76.88 349 GLU A CA 1
ATOM 2731 C C . GLU A 1 349 ? 27.375 3.574 35.656 1 76.88 349 GLU A C 1
ATOM 2733 O O . GLU A 1 349 ? 27.828 2.469 35.969 1 76.88 349 GLU A O 1
ATOM 2738 N N . LEU A 1 350 ? 27.797 4.25 34.719 1 77.12 350 LEU A N 1
ATOM 2739 C CA . LEU A 1 350 ? 28.859 3.748 33.844 1 77.12 350 LEU A CA 1
ATOM 2740 C C . LEU A 1 350 ? 30.203 3.719 34.562 1 77.12 350 LEU A C 1
ATOM 2742 O O . LEU A 1 350 ? 31.031 2.852 34.312 1 77.12 350 LEU A O 1
ATOM 2746 N N . ARG A 1 351 ? 30.375 4.688 35.438 1 73 351 ARG A N 1
ATOM 2747 C CA . ARG A 1 351 ? 31.594 4.75 36.25 1 73 351 ARG A CA 1
ATOM 2748 C C . ARG A 1 351 ? 31.641 3.605 37.25 1 73 351 ARG A C 1
ATOM 2750 O O . ARG A 1 351 ? 32.719 3.031 37.5 1 73 351 ARG A O 1
ATOM 2757 N N . GLY A 1 352 ? 30.484 3.404 37.938 1 65.31 352 GLY A N 1
ATOM 2758 C CA . GLY A 1 352 ? 30.438 2.424 39 1 65.31 352 GLY A CA 1
ATOM 2759 C C . GLY A 1 352 ? 30.422 0.992 38.5 1 65.31 352 GLY A C 1
ATOM 2760 O O . GLY A 1 352 ? 30.734 0.063 39.25 1 65.31 352 GLY A O 1
ATOM 2761 N N . ALA A 1 353 ? 29.766 0.759 37.406 1 58.25 353 ALA A N 1
ATOM 2762 C CA . ALA A 1 353 ? 29.5 -0.618 37 1 58.25 353 ALA A CA 1
ATOM 2763 C C . ALA A 1 353 ? 30.75 -1.289 36.438 1 58.25 353 ALA A C 1
ATOM 2765 O O . ALA A 1 353 ? 30.656 -2.279 35.719 1 58.25 353 ALA A O 1
ATOM 2766 N N . ASN A 1 354 ? 31.938 -1.008 37.031 1 55.16 354 ASN A N 1
ATOM 2767 C CA . ASN A 1 354 ? 33.188 -1.696 36.688 1 55.16 354 ASN A CA 1
ATOM 2768 C C . ASN A 1 354 ? 33.25 -2.008 35.188 1 55.16 354 ASN A C 1
ATOM 2770 O O . ASN A 1 354 ? 33.531 -3.143 34.812 1 55.16 354 ASN A O 1
ATOM 2774 N N . GLY A 1 355 ? 32.875 -1.008 34.344 1 58.06 355 GLY A N 1
ATOM 2775 C CA . GLY A 1 355 ? 33.062 -1.172 32.906 1 58.06 355 GLY A CA 1
ATOM 2776 C C . GLY A 1 355 ? 31.844 -1.772 32.219 1 58.06 355 GLY A C 1
ATOM 2777 O O . GLY A 1 355 ? 31.922 -2.133 31.031 1 58.06 355 GLY A O 1
ATOM 2778 N N . LEU A 1 356 ? 30.812 -2.002 32.969 1 60.25 356 LEU A N 1
ATOM 2779 C CA . LEU A 1 356 ? 29.672 -2.699 32.375 1 60.25 356 LEU A CA 1
ATOM 2780 C C . LEU A 1 356 ? 28.516 -1.738 32.156 1 60.25 356 LEU A C 1
ATOM 2782 O O . LEU A 1 356 ? 28.281 -0.828 32.938 1 60.25 356 LEU A O 1
ATOM 2786 N N . TYR A 1 357 ? 28.109 -1.646 31.016 1 57.31 357 TYR A N 1
ATOM 2787 C CA . TYR A 1 357 ? 26.828 -0.997 30.734 1 57.31 357 TYR A CA 1
ATOM 2788 C C . TYR A 1 357 ? 25.75 -2.027 30.422 1 57.31 357 TYR A C 1
ATOM 2790 O O . TYR A 1 357 ? 25.859 -2.768 29.438 1 57.31 357 TYR A O 1
ATOM 2798 N N . ARG A 1 358 ? 24.672 -2.107 31.281 1 58.72 358 ARG A N 1
ATOM 2799 C CA . ARG A 1 358 ? 23.562 -3.055 31.188 1 58.72 358 ARG A CA 1
ATOM 2800 C C . ARG A 1 358 ? 24.078 -4.484 31.062 1 58.72 358 ARG A C 1
ATOM 2802 O O . ARG A 1 358 ? 23.609 -5.242 30.203 1 58.72 358 ARG A O 1
ATOM 2809 N N . GLY A 1 359 ? 25.125 -4.797 31.844 1 55.88 359 GLY A N 1
ATOM 2810 C CA . GLY A 1 359 ? 25.688 -6.137 31.969 1 55.88 359 GLY A CA 1
ATOM 2811 C C . GLY A 1 359 ? 26.75 -6.434 30.938 1 55.88 359 GLY A C 1
ATOM 2812 O O . GLY A 1 359 ? 27.344 -7.512 30.938 1 55.88 359 GLY A O 1
ATOM 2813 N N . LYS A 1 360 ? 26.938 -5.504 30.031 1 63.59 360 LYS A N 1
ATOM 2814 C CA . LYS A 1 360 ? 27.938 -5.797 29 1 63.59 360 LYS A CA 1
ATOM 2815 C C . LYS A 1 360 ? 29.078 -4.781 29.016 1 63.59 360 LYS A C 1
ATOM 2817 O O . LYS A 1 360 ? 28.875 -3.625 29.406 1 63.59 360 LYS A O 1
ATOM 2822 N N . HIS A 1 361 ? 30.188 -5.297 28.641 1 60.31 361 HIS A N 1
ATOM 2823 C CA . HIS A 1 361 ? 31.375 -4.453 28.703 1 60.31 361 HIS A CA 1
ATOM 2824 C C . HIS A 1 361 ? 31.344 -3.369 27.641 1 60.31 361 HIS A C 1
ATOM 2826 O O . HIS A 1 361 ? 31.062 -3.654 26.469 1 60.31 361 HIS A O 1
ATOM 2832 N N . TRP A 1 362 ? 31.375 -2.229 28.047 1 64.56 362 TRP A N 1
ATOM 2833 C CA . TRP A 1 362 ? 31.453 -1.118 27.109 1 64.56 362 TRP A CA 1
ATOM 2834 C C . TRP A 1 362 ? 32.906 -0.853 26.703 1 64.56 362 TRP A C 1
ATOM 2836 O O . TRP A 1 362 ? 33.844 -1.36 27.328 1 64.56 362 TRP A O 1
ATOM 2846 N N . ILE A 1 363 ? 33.156 -0.406 25.453 1 59.94 363 ILE A N 1
ATOM 2847 C CA . ILE A 1 363 ? 34.5 -0.131 24.922 1 59.94 363 ILE A CA 1
ATOM 2848 C C . ILE A 1 363 ? 34.719 1.377 24.812 1 59.94 363 ILE A C 1
ATOM 2850 O O . ILE A 1 363 ? 33.781 2.119 24.5 1 59.94 363 ILE A O 1
ATOM 2854 N N . SER A 1 364 ? 35.781 1.835 25.344 1 59.81 364 SER A N 1
ATOM 2855 C CA . SER A 1 364 ? 36.125 3.242 25.172 1 59.81 364 SER A CA 1
ATOM 2856 C C . SER A 1 364 ? 36.469 3.566 23.719 1 59.81 364 SER A C 1
ATOM 2858 O O . SER A 1 364 ? 36.594 2.662 22.891 1 59.81 364 SER A O 1
ATOM 2860 N N . VAL A 1 365 ? 36.438 4.812 23.125 1 54.66 365 VAL A N 1
ATOM 2861 C CA . VAL A 1 365 ? 36.562 5.328 21.766 1 54.66 365 VAL A CA 1
ATOM 2862 C C . VAL A 1 365 ? 37.531 4.477 20.969 1 54.66 365 VAL A C 1
ATOM 2864 O O . VAL A 1 365 ? 37.281 4.133 19.812 1 54.66 365 VAL A O 1
ATOM 2867 N N . ASN A 1 366 ? 38.906 4.234 21.344 1 47.09 366 ASN A N 1
ATOM 2868 C CA . ASN A 1 366 ? 39.938 3.613 20.531 1 47.09 366 ASN A CA 1
ATOM 2869 C C . ASN A 1 366 ? 40.031 2.115 20.797 1 47.09 366 ASN A C 1
ATOM 2871 O O . ASN A 1 366 ? 41.094 1.52 20.609 1 47.09 366 ASN A O 1
ATOM 2875 N N . GLY A 1 367 ? 38.938 1.424 21 1 48.53 367 GLY A N 1
ATOM 2876 C CA . GLY A 1 367 ? 39 -0.028 21.078 1 48.53 367 GLY A CA 1
ATOM 2877 C C . GLY A 1 367 ? 39.562 -0.547 22.375 1 48.53 367 GLY A C 1
ATOM 2878 O O . GLY A 1 367 ? 39.75 -1.756 22.547 1 48.53 367 GLY A O 1
ATOM 2879 N N . VAL A 1 368 ? 40.344 0.31 23.094 1 46.06 368 VAL A N 1
ATOM 2880 C CA . VAL A 1 368 ? 41.156 -0.24 24.172 1 46.06 368 VAL A CA 1
ATOM 2881 C C . VAL A 1 368 ? 40.312 -0.435 25.422 1 46.06 368 VAL A C 1
ATOM 2883 O O . VAL A 1 368 ? 39.625 0.491 25.859 1 46.06 368 VAL A O 1
ATOM 2886 N N . GLU A 1 369 ? 39.969 -1.569 25.766 1 48.16 369 GLU A N 1
ATOM 2887 C CA . GLU A 1 369 ? 39.438 -1.94 27.078 1 48.16 369 GLU A CA 1
ATOM 2888 C C . GLU A 1 369 ? 40.219 -1.276 28.188 1 48.16 369 GLU A C 1
ATOM 2890 O O . GLU A 1 369 ? 41.438 -1.49 28.328 1 48.16 369 GLU A O 1
ATOM 2895 N N . ASP A 1 370 ? 40.156 -0.088 28.531 1 46.5 370 ASP A N 1
ATOM 2896 C CA . ASP A 1 370 ? 41.062 0.561 29.484 1 46.5 370 ASP A CA 1
ATOM 2897 C C . ASP A 1 370 ? 40.938 -0.045 30.875 1 46.5 370 ASP A C 1
ATOM 2899 O O . ASP A 1 370 ? 39.812 -0.279 31.359 1 46.5 370 ASP A O 1
ATOM 2903 N N . GLY A 1 371 ? 41.781 -0.712 31.422 1 44.06 371 GLY A N 1
ATOM 2904 C CA . GLY A 1 371 ? 42.094 -1.229 32.75 1 44.06 371 GLY A CA 1
ATOM 2905 C C . GLY A 1 371 ? 41.562 -0.356 33.875 1 44.06 371 GLY A C 1
ATOM 2906 O O . GLY A 1 371 ? 40.688 0.477 33.656 1 44.06 371 GLY A O 1
ATOM 2907 N N . PRO A 1 372 ? 42.281 -0.175 34.906 1 47.25 372 PRO A N 1
ATOM 2908 C CA . PRO A 1 372 ? 42 0.405 36.219 1 47.25 372 PRO A CA 1
ATOM 2909 C C . PRO A 1 372 ? 41.531 1.862 36.156 1 47.25 372 PRO A C 1
ATOM 2911 O O . PRO A 1 372 ? 40.906 2.373 37.094 1 47.25 372 PRO A O 1
ATOM 2914 N N . ASN A 1 373 ? 41.938 2.736 35.219 1 52.53 373 ASN A N 1
ATOM 2915 C CA . ASN A 1 373 ? 41.688 4.176 35.188 1 52.53 373 ASN A CA 1
ATOM 2916 C C . ASN A 1 373 ? 40.406 4.512 34.406 1 52.53 373 ASN A C 1
ATOM 2918 O O . ASN A 1 373 ? 40.312 5.559 33.781 1 52.53 373 ASN A O 1
ATOM 2922 N N . GLU A 1 374 ? 39.469 3.701 34.375 1 60.34 374 GLU A N 1
ATOM 2923 C CA . GLU A 1 374 ? 38.219 3.701 33.656 1 60.34 374 GLU A CA 1
ATOM 2924 C C . GLU A 1 374 ? 37.281 4.82 34.125 1 60.34 374 GLU A C 1
ATOM 2926 O O . GLU A 1 374 ? 36.625 5.48 33.312 1 60.34 374 GLU A O 1
ATOM 2931 N N . SER A 1 375 ? 37.312 5.07 35.344 1 64.12 375 SER A N 1
ATOM 2932 C CA . SER A 1 375 ? 36.406 6.07 35.906 1 64.12 375 SER A CA 1
ATOM 2933 C C . SER A 1 375 ? 36.75 7.465 35.406 1 64.12 375 SER A C 1
ATOM 2935 O O . SER A 1 375 ? 35.844 8.258 35.125 1 64.12 375 SER A O 1
ATOM 2937 N N . PHE A 1 376 ? 38.031 7.688 35.312 1 64.62 376 PHE A N 1
ATOM 2938 C CA . PHE A 1 376 ? 38.438 9.008 34.844 1 64.62 376 PHE A CA 1
ATOM 2939 C C . PHE A 1 376 ? 38.094 9.195 33.375 1 64.62 376 PHE A C 1
ATOM 2941 O O . PHE A 1 376 ? 37.688 10.281 32.969 1 64.62 376 PHE A O 1
ATOM 2948 N N . ALA A 1 377 ? 38.219 8.141 32.656 1 71.88 377 ALA A N 1
ATOM 2949 C CA . ALA A 1 377 ? 37.938 8.211 31.219 1 71.88 377 ALA A CA 1
ATOM 2950 C C . ALA A 1 377 ? 36.469 8.484 30.953 1 71.88 377 ALA A C 1
ATOM 2952 O O . ALA A 1 377 ? 36.125 9.305 30.109 1 71.88 377 ALA A O 1
ATOM 2953 N N . ILE A 1 378 ? 35.625 7.93 31.75 1 75.81 378 ILE A N 1
ATOM 2954 C CA . ILE A 1 378 ? 34.188 8.102 31.594 1 75.81 378 ILE A CA 1
ATOM 2955 C C . ILE A 1 378 ? 33.781 9.523 31.969 1 75.81 378 ILE A C 1
ATOM 2957 O O . ILE A 1 378 ? 32.906 10.125 31.328 1 75.81 378 ILE A O 1
ATOM 2961 N N . THR A 1 379 ? 34.469 9.977 32.969 1 75.88 379 THR A N 1
ATOM 2962 C CA . THR A 1 379 ? 34.156 11.344 33.375 1 75.88 379 THR A CA 1
ATOM 2963 C C . THR A 1 379 ? 34.594 12.336 32.312 1 75.88 379 THR A C 1
ATOM 2965 O O . THR A 1 379 ? 33.875 13.312 32.062 1 75.88 379 THR A O 1
ATOM 2968 N N . ARG A 1 380 ? 35.688 12.016 31.781 1 79.5 380 ARG A N 1
ATOM 2969 C CA . ARG A 1 380 ? 36.156 12.891 30.719 1 79.5 380 ARG A CA 1
ATOM 2970 C C . ARG A 1 380 ? 35.219 12.836 29.516 1 79.5 380 ARG A C 1
ATOM 2972 O O . ARG A 1 380 ? 34.906 13.875 28.938 1 79.5 380 ARG A O 1
ATOM 2979 N N . ILE A 1 381 ? 34.844 11.688 29.125 1 80.25 381 ILE A N 1
ATOM 2980 C CA . ILE A 1 381 ? 33.938 11.523 28 1 80.25 381 ILE A CA 1
ATOM 2981 C C . ILE A 1 381 ? 32.594 12.164 28.312 1 80.25 381 ILE A C 1
ATOM 2983 O O . ILE A 1 381 ? 31.969 12.766 27.438 1 80.25 381 ILE A O 1
ATOM 2987 N N . GLY A 1 382 ? 32.219 12 29.5 1 77.94 382 GLY A N 1
ATOM 2988 C CA . GLY A 1 382 ? 30.984 12.633 29.938 1 77.94 382 GLY A CA 1
ATOM 2989 C C . GLY A 1 382 ? 31.016 14.148 29.828 1 77.94 382 GLY A C 1
ATOM 2990 O O . GLY A 1 382 ? 30.047 14.766 29.391 1 77.94 382 GLY A O 1
ATOM 2991 N N . LEU A 1 383 ? 32.188 14.641 30.203 1 81.81 383 LEU A N 1
ATOM 2992 C CA . LEU A 1 383 ? 32.344 16.094 30.109 1 81.81 383 LEU A CA 1
ATOM 2993 C C . LEU A 1 383 ? 32.312 16.547 28.656 1 81.81 383 LEU A C 1
ATOM 2995 O O . LEU A 1 383 ? 31.766 17.594 28.328 1 81.81 383 LEU A O 1
ATOM 2999 N N . LEU A 1 384 ? 32.938 15.844 27.859 1 82.12 384 LEU A N 1
ATOM 3000 C CA . LEU A 1 384 ? 32.969 16.172 26.438 1 82.12 384 LEU A CA 1
ATOM 3001 C C . LEU A 1 384 ? 31.562 16.094 25.844 1 82.12 384 LEU A C 1
ATOM 3003 O O . LEU A 1 384 ? 31.203 16.906 24.984 1 82.12 384 LEU A O 1
ATOM 3007 N N . GLU A 1 385 ? 30.844 15.141 26.281 1 84.56 385 GLU A N 1
ATOM 3008 C CA . GLU A 1 385 ? 29.469 14.992 25.828 1 84.56 385 GLU A CA 1
ATOM 3009 C C . GLU A 1 385 ? 28.609 16.172 26.281 1 84.56 385 GLU A C 1
ATOM 3011 O O . GLU A 1 385 ? 27.719 16.609 25.531 1 84.56 385 GLU A O 1
ATOM 3016 N N . VAL A 1 386 ? 28.844 16.594 27.469 1 84 386 VAL A N 1
ATOM 3017 C CA . VAL A 1 386 ? 28.109 17.734 27.969 1 84 386 VAL A CA 1
ATOM 3018 C C . VAL A 1 386 ? 28.422 18.969 27.125 1 84 386 VAL A C 1
ATOM 3020 O O . VAL A 1 386 ? 27.516 19.734 26.781 1 84 386 VAL A O 1
ATOM 3023 N N . ARG A 1 387 ? 29.688 19.109 26.812 1 86.12 387 ARG A N 1
ATOM 3024 C CA . ARG A 1 387 ? 30.078 20.25 25.984 1 86.12 387 ARG A CA 1
ATOM 3025 C C . ARG A 1 387 ? 29.438 20.172 24.594 1 86.12 387 ARG A C 1
ATOM 3027 O O . ARG A 1 387 ? 28.984 21.188 24.062 1 86.12 387 ARG A O 1
ATOM 3034 N N . SER A 1 388 ? 29.453 19.062 24.109 1 87.94 388 SER A N 1
ATOM 3035 C CA . SER A 1 388 ? 28.828 18.859 22.797 1 87.94 388 SER A CA 1
ATOM 3036 C C . SER A 1 388 ? 27.328 19.125 22.859 1 87.94 388 SER A C 1
ATOM 3038 O O . SER A 1 388 ? 26.766 19.75 21.953 1 87.94 388 SER A O 1
ATOM 3040 N N . THR A 1 389 ? 26.734 18.688 23.891 1 88.62 389 THR A N 1
ATOM 3041 C CA . THR A 1 389 ? 25.297 18.875 24.047 1 88.62 389 THR A CA 1
ATOM 3042 C C . THR A 1 389 ? 24.953 20.359 24.203 1 88.62 389 THR A C 1
ATOM 3044 O O . THR A 1 389 ? 23.938 20.828 23.672 1 88.62 389 THR A O 1
ATOM 3047 N N . ILE A 1 390 ? 25.766 21.016 24.922 1 90.38 390 ILE A N 1
ATOM 3048 C CA . ILE A 1 390 ? 25.547 22.453 25.078 1 90.38 390 ILE A CA 1
ATOM 3049 C C . ILE A 1 390 ? 25.609 23.141 23.719 1 90.38 390 ILE A C 1
ATOM 3051 O O . ILE A 1 390 ? 24.781 24 23.422 1 90.38 390 ILE A O 1
ATOM 3055 N N . LYS A 1 391 ? 26.531 22.719 22.906 1 92.12 391 LYS A N 1
ATOM 3056 C CA . LYS A 1 391 ? 26.656 23.297 21.578 1 92.12 391 LYS A CA 1
ATOM 3057 C C . LYS A 1 391 ? 25.438 22.984 20.719 1 92.12 391 LYS A C 1
ATOM 3059 O O . LYS A 1 391 ? 24.938 23.844 19.984 1 92.12 391 LYS A O 1
ATOM 3064 N N . ILE A 1 392 ? 25.031 21.812 20.812 1 92.31 392 ILE A N 1
ATOM 3065 C CA . ILE A 1 392 ? 23.875 21.375 20.047 1 92.31 392 ILE A CA 1
ATOM 3066 C C . ILE A 1 392 ? 22.625 22.141 20.484 1 92.31 392 ILE A C 1
ATOM 3068 O O . ILE A 1 392 ? 21.875 22.641 19.641 1 92.31 392 ILE A O 1
ATOM 3072 N N . VAL A 1 393 ? 22.391 22.234 21.75 1 93.31 393 VAL A N 1
ATOM 3073 C CA . VAL A 1 393 ? 21.219 22.906 22.281 1 93.31 393 VAL A CA 1
ATOM 3074 C C . VAL A 1 393 ? 21.266 24.391 21.953 1 93.31 393 VAL A C 1
ATOM 3076 O O . VAL A 1 393 ? 20.234 24.984 21.609 1 93.31 393 VAL A O 1
ATOM 3079 N N . THR A 1 394 ? 22.422 24.953 22.016 1 93.69 394 THR A N 1
ATOM 3080 C CA . THR A 1 394 ? 22.562 26.359 21.672 1 93.69 394 THR A CA 1
ATOM 3081 C C . THR A 1 394 ? 22.25 26.578 20.188 1 93.69 394 THR A C 1
ATOM 3083 O O . THR A 1 394 ? 21.594 27.562 19.844 1 93.69 394 THR A O 1
ATOM 3086 N N . ALA A 1 395 ? 22.703 25.688 19.453 1 93.88 395 ALA A N 1
ATOM 3087 C CA . ALA A 1 395 ? 22.422 25.781 18.016 1 93.88 395 ALA A CA 1
ATOM 3088 C C . ALA A 1 395 ? 20.938 25.641 17.734 1 93.88 395 ALA A C 1
ATOM 3090 O O . ALA A 1 395 ? 20.375 26.359 16.891 1 93.88 395 ALA A O 1
ATOM 3091 N N . ILE A 1 396 ? 20.312 24.75 18.438 1 92.88 396 ILE A N 1
ATOM 3092 C CA . ILE A 1 396 ? 18.875 24.562 18.266 1 92.88 396 ILE A CA 1
ATOM 3093 C C . ILE A 1 396 ? 18.141 25.828 18.719 1 92.88 396 ILE A C 1
ATOM 3095 O O . ILE A 1 396 ? 17.266 26.312 18 1 92.88 396 ILE A O 1
ATOM 3099 N N . ASN A 1 397 ? 18.484 26.312 19.828 1 94.12 397 ASN A N 1
ATOM 3100 C CA . ASN A 1 397 ? 17.844 27.5 20.375 1 94.12 397 ASN A CA 1
ATOM 3101 C C . ASN A 1 397 ? 18 28.703 19.438 1 94.12 397 ASN A C 1
ATOM 3103 O O . ASN A 1 397 ? 17.047 29.438 19.203 1 94.12 397 ASN A O 1
ATOM 3107 N N . ASP A 1 398 ? 19.156 28.828 18.953 1 93.56 398 ASP A N 1
ATOM 3108 C CA . ASP A 1 398 ? 19.406 29.953 18.062 1 93.56 398 ASP A CA 1
ATOM 3109 C C . ASP A 1 398 ? 18.609 29.828 16.766 1 93.56 398 ASP A C 1
ATOM 3111 O O . ASP A 1 398 ? 18.016 30.797 16.297 1 93.56 398 ASP A O 1
ATOM 3115 N N . ASP A 1 399 ? 18.609 28.688 16.266 1 92.69 399 ASP A N 1
ATOM 3116 C CA . ASP A 1 399 ? 17.891 28.469 15.016 1 92.69 399 ASP A CA 1
ATOM 3117 C C . ASP A 1 399 ? 16.391 28.609 15.219 1 92.69 399 ASP A C 1
ATOM 3119 O O . ASP A 1 399 ? 15.695 29.188 14.367 1 92.69 399 ASP A O 1
ATOM 3123 N N . VAL A 1 400 ? 15.867 28.094 16.266 1 93.31 400 VAL A N 1
ATOM 3124 C CA . VAL A 1 400 ? 14.445 28.156 16.562 1 93.31 400 VAL A CA 1
ATOM 3125 C C . VAL A 1 400 ? 14.047 29.609 16.828 1 93.31 400 VAL A C 1
ATOM 3127 O O . VAL A 1 400 ? 13 30.078 16.359 1 93.31 400 VAL A O 1
ATOM 3130 N N . ARG A 1 401 ? 14.82 30.312 17.547 1 91.94 401 ARG A N 1
ATOM 3131 C CA . ARG A 1 401 ? 14.562 31.719 17.828 1 91.94 401 ARG A CA 1
ATOM 3132 C C . ARG A 1 401 ? 14.547 32.531 16.531 1 91.94 401 ARG A C 1
ATOM 3134 O O . ARG A 1 401 ? 13.68 33.406 16.344 1 91.94 401 ARG A O 1
ATOM 3141 N N . GLY A 1 402 ? 15.398 32.25 15.688 1 88.81 402 GLY A N 1
ATOM 3142 C CA . GLY A 1 402 ? 15.508 33 14.445 1 88.81 402 GLY A CA 1
ATOM 3143 C C . GLY A 1 402 ? 14.391 32.688 13.469 1 88.81 402 GLY A C 1
ATOM 3144 O O . GLY A 1 402 ? 13.906 33.594 12.773 1 88.81 402 GLY A O 1
ATOM 3145 N N . ARG A 1 403 ? 13.914 31.484 13.484 1 88.25 403 ARG A N 1
ATOM 3146 C CA . ARG A 1 403 ? 12.969 31.078 12.453 1 88.25 403 ARG A CA 1
ATOM 3147 C C . ARG A 1 403 ? 11.531 31.172 12.961 1 88.25 403 ARG A C 1
ATOM 3149 O O . ARG A 1 403 ? 10.609 31.406 12.18 1 88.25 403 ARG A O 1
ATOM 3156 N N . LEU A 1 404 ? 11.367 30.906 14.242 1 89.25 404 LEU A N 1
ATOM 3157 C CA . LEU A 1 404 ? 9.992 30.781 14.727 1 89.25 404 LEU A CA 1
ATOM 3158 C C . LEU A 1 404 ? 9.539 32.062 15.406 1 89.25 404 LEU A C 1
ATOM 3160 O O . LEU A 1 404 ? 8.336 32.344 15.508 1 89.25 404 LEU A O 1
ATOM 3164 N N . LEU A 1 405 ? 10.547 32.812 15.953 1 81.38 405 LEU A N 1
ATOM 3165 C CA . LEU A 1 405 ? 10.156 34.062 16.641 1 81.38 405 LEU A CA 1
ATOM 3166 C C . LEU A 1 405 ? 10.258 35.25 15.719 1 81.38 405 LEU A C 1
ATOM 3168 O O . LEU A 1 405 ? 11.164 35.344 14.883 1 81.38 405 LEU A O 1
ATOM 3172 N N . GLY A 1 406 ? 9.312 36.125 15.609 1 65.19 406 GLY A N 1
ATOM 3173 C CA . GLY A 1 406 ? 9.336 37.406 14.898 1 65.19 406 GLY A CA 1
ATOM 3174 C C . GLY A 1 406 ? 8.789 37.312 13.484 1 65.19 406 GLY A C 1
ATOM 3175 O O . GLY A 1 406 ? 9.242 38.031 12.586 1 65.19 406 GLY A O 1
ATOM 3176 N N . VAL A 1 407 ? 8.102 36.25 13.148 1 59.22 407 VAL A N 1
ATOM 3177 C CA . VAL A 1 407 ? 7.805 36 11.742 1 59.22 407 VAL A CA 1
ATOM 3178 C C . VAL A 1 407 ? 6.797 37 11.227 1 59.22 407 VAL A C 1
ATOM 3180 O O . VAL A 1 407 ? 7 37.625 10.172 1 59.22 407 VAL A O 1
ATOM 3183 N N . VAL A 1 408 ? 5.648 37.219 11.883 1 63 408 VAL A N 1
ATOM 3184 C CA . VAL A 1 408 ? 4.656 38.125 11.32 1 63 408 VAL A CA 1
ATOM 3185 C C . VAL A 1 408 ? 4.473 39.312 12.234 1 63 408 VAL A C 1
ATOM 3187 O O . VAL A 1 408 ? 3.836 39.219 13.281 1 63 408 VAL A O 1
ATOM 3190 N N . ASP A 1 409 ? 5 40.438 11.875 1 71.94 409 ASP A N 1
ATOM 3191 C CA . ASP A 1 409 ? 5.133 41.594 12.75 1 71.94 409 ASP A CA 1
ATOM 3192 C C . ASP A 1 409 ? 3.764 42.094 13.219 1 71.94 409 ASP A C 1
ATOM 3194 O O . ASP A 1 409 ? 3.568 42.344 14.406 1 71.94 409 ASP A O 1
ATOM 3198 N N . VAL A 1 410 ? 2.867 42.094 12.32 1 84.81 410 VAL A N 1
ATOM 3199 C CA . VAL A 1 410 ? 1.558 42.625 12.656 1 84.81 410 VAL A CA 1
ATOM 3200 C C . VAL A 1 410 ? 0.808 41.656 13.562 1 84.81 410 VAL A C 1
ATOM 3202 O O . VAL A 1 410 ? 0.108 42.094 14.484 1 84.81 410 VAL A O 1
ATOM 3205 N N . ALA A 1 411 ? 1.034 40.406 13.367 1 87.69 411 ALA A N 1
ATOM 3206 C CA . ALA A 1 411 ? 0.278 39.375 14.062 1 87.69 411 ALA A CA 1
ATOM 3207 C C . ALA A 1 411 ? 0.618 39.344 15.547 1 87.69 411 ALA A C 1
ATOM 3209 O O . ALA A 1 411 ? -0.199 38.938 16.375 1 87.69 411 ALA A O 1
ATOM 3210 N N . LYS A 1 412 ? 1.728 39.844 15.891 1 87.19 412 LYS A N 1
ATOM 3211 C CA . LYS A 1 412 ? 2.148 39.844 17.297 1 87.19 412 LYS A CA 1
ATOM 3212 C C . LYS A 1 412 ? 1.258 40.75 18.141 1 87.19 412 LYS A C 1
ATOM 3214 O O . LYS A 1 412 ? 1.066 40.5 19.328 1 87.19 412 LYS A O 1
ATOM 3219 N N . HIS A 1 413 ? 0.735 41.75 17.5 1 92.19 413 HIS A N 1
ATOM 3220 C CA . HIS A 1 413 ? -0.034 42.75 18.234 1 92.19 413 HIS A CA 1
ATOM 3221 C C . HIS A 1 413 ? -1.423 42.219 18.594 1 92.19 413 HIS A C 1
ATOM 3223 O O . HIS A 1 413 ? -2.115 42.812 19.422 1 92.19 413 HIS A O 1
ATOM 3229 N N . PHE A 1 414 ? -1.765 41.125 18.047 1 94.25 414 PHE A N 1
ATOM 3230 C CA . PHE A 1 414 ? -3.031 40.5 18.406 1 94.25 414 PHE A CA 1
ATOM 3231 C C . PHE A 1 414 ? -2.971 39.938 19.812 1 94.25 414 PHE A C 1
ATOM 3233 O O . PHE A 1 414 ? -3.982 39.5 20.359 1 94.25 414 PHE A O 1
ATOM 3240 N N . ARG A 1 415 ? -1.859 40 20.484 1 91.75 415 ARG A N 1
ATOM 3241 C CA . ARG A 1 415 ? -1.678 39.5 21.844 1 91.75 415 ARG A CA 1
ATOM 3242 C C . ARG A 1 415 ? -2.617 40.188 22.812 1 91.75 415 ARG A C 1
ATOM 3244 O O . ARG A 1 415 ? -2.91 39.656 23.891 1 91.75 415 ARG A O 1
ATOM 3251 N N . MET A 1 416 ? -3.043 41.344 22.453 1 94.12 416 MET A N 1
ATOM 3252 C CA . MET A 1 416 ? -3.98 42.062 23.312 1 94.12 416 MET A CA 1
ATOM 3253 C C . MET A 1 416 ? -5.262 41.281 23.516 1 94.12 416 MET A C 1
ATOM 3255 O O . MET A 1 416 ? -5.98 41.469 24.5 1 94.12 416 MET A O 1
ATOM 3259 N N . PHE A 1 417 ? -5.516 40.375 22.547 1 95.12 417 PHE A N 1
ATOM 3260 C CA . PHE A 1 417 ? -6.742 39.594 22.609 1 95.12 417 PHE A CA 1
ATOM 3261 C C . PHE A 1 417 ? -6.488 38.25 23.25 1 95.12 417 PHE A C 1
ATOM 3263 O O . PHE A 1 417 ? -7.355 37.375 23.234 1 95.12 417 PHE A O 1
ATOM 3270 N N . ASP A 1 418 ? -5.352 38 23.75 1 93.31 418 ASP A N 1
ATOM 3271 C CA . ASP A 1 418 ? -5.043 36.781 24.453 1 93.31 418 ASP A CA 1
ATOM 3272 C C . ASP A 1 418 ? -5.77 36.719 25.797 1 93.31 418 ASP A C 1
ATOM 3274 O O . ASP A 1 418 ? -5.484 37.5 26.703 1 93.31 418 ASP A O 1
ATOM 3278 N N . PRO A 1 419 ? -6.629 35.719 25.984 1 93.69 419 PRO A N 1
ATOM 3279 C CA . PRO A 1 419 ? -7.406 35.688 27.219 1 93.69 419 PRO A CA 1
ATOM 3280 C C . PRO A 1 419 ? -6.535 35.438 28.453 1 93.69 419 PRO A C 1
ATOM 3282 O O . PRO A 1 419 ? -6.891 35.875 29.547 1 93.69 419 PRO A O 1
ATOM 3285 N N . ASN A 1 420 ? -5.453 34.844 28.312 1 91.19 420 ASN A N 1
ATOM 3286 C CA . ASN A 1 420 ? -4.578 34.625 29.453 1 91.19 420 ASN A CA 1
ATOM 3287 C C . ASN A 1 420 ? -3.879 35.906 29.906 1 91.19 420 ASN A C 1
ATOM 3289 O O . ASN A 1 420 ? -3.707 36.125 31.094 1 91.19 420 ASN A O 1
ATOM 3293 N N . GLN A 1 421 ? -3.492 36.656 28.969 1 90.75 421 GLN A N 1
ATOM 3294 C CA . GLN A 1 421 ? -2.912 37.938 29.312 1 90.75 421 GLN A CA 1
ATOM 3295 C C . GLN A 1 421 ? -3.967 38.906 29.875 1 90.75 421 GLN A C 1
ATOM 3297 O O . GLN A 1 421 ? -3.693 39.656 30.812 1 90.75 421 GLN A O 1
ATOM 3302 N N . MET A 1 422 ? -5.109 38.844 29.281 1 94.25 422 MET A N 1
ATOM 3303 C CA . MET A 1 422 ? -6.219 39.688 29.75 1 94.25 422 MET A CA 1
ATOM 3304 C C . MET A 1 422 ? -6.59 39.312 31.188 1 94.25 422 MET A C 1
ATOM 3306 O O . MET A 1 422 ? -6.828 40.219 32 1 94.25 422 MET A O 1
ATOM 3310 N N . ALA A 1 423 ? -6.621 38.031 31.453 1 93 423 ALA A N 1
ATOM 3311 C CA . ALA A 1 423 ? -6.953 37.594 32.812 1 93 423 ALA A CA 1
ATOM 3312 C C . ALA A 1 423 ? -5.895 38.031 33.812 1 93 423 ALA A C 1
ATOM 3314 O O . ALA A 1 423 ? -6.215 38.375 34.938 1 93 423 ALA A O 1
ATOM 3315 N N . ALA A 1 424 ? -4.68 38.062 33.406 1 89.56 424 ALA A N 1
ATOM 3316 C CA . ALA A 1 424 ? -3.568 38.438 34.281 1 89.56 424 ALA A CA 1
ATOM 3317 C C . ALA A 1 424 ? -3.584 39.938 34.594 1 89.56 424 ALA A C 1
ATOM 3319 O O . ALA A 1 424 ? -3.203 40.344 35.688 1 89.56 424 ALA A O 1
ATOM 3320 N N . ILE A 1 425 ? -4.008 40.688 33.719 1 92.25 425 ILE A N 1
ATOM 3321 C CA . ILE A 1 425 ? -3.959 42.125 33.844 1 92.25 425 ILE A CA 1
ATOM 3322 C C . ILE A 1 425 ? -5.227 42.625 34.531 1 92.25 425 ILE A C 1
ATOM 3324 O O . ILE A 1 425 ? -5.23 43.719 35.156 1 92.25 425 ILE A O 1
ATOM 3328 N N . ALA A 1 426 ? -6.285 41.812 34.469 1 90.06 426 ALA A N 1
ATOM 3329 C CA . ALA A 1 426 ? -7.57 42.219 35.031 1 90.06 426 ALA A CA 1
ATOM 3330 C C . ALA A 1 426 ? -7.422 42.594 36.5 1 90.06 426 ALA A C 1
ATOM 3332 O O . ALA A 1 426 ? -6.762 41.906 37.281 1 90.06 426 ALA A O 1
ATOM 3333 N N . SER A 1 427 ? -7.988 43.75 37.031 1 86.56 427 SER A N 1
ATOM 3334 C CA . SER A 1 427 ? -8.031 44.281 38.375 1 86.56 427 SER A CA 1
ATOM 3335 C C . SER A 1 427 ? -6.668 44.781 38.812 1 86.56 427 SER A C 1
ATOM 3337 O O . SER A 1 427 ? -6.383 44.875 40.031 1 86.56 427 SER A O 1
ATOM 3339 N N . THR A 1 428 ? -5.781 44.938 37.875 1 90.62 428 THR A N 1
ATOM 3340 C CA . THR A 1 428 ? -4.508 45.594 38.156 1 90.62 428 THR A CA 1
ATOM 3341 C C . THR A 1 428 ? -4.543 47.062 37.75 1 90.62 428 THR A C 1
ATOM 3343 O O . THR A 1 428 ? -5.43 47.469 37 1 90.62 428 THR A O 1
ATOM 3346 N N . PRO A 1 429 ? -3.654 47.781 38.25 1 88.81 429 PRO A N 1
ATOM 3347 C CA . PRO A 1 429 ? -3.645 49.219 37.906 1 88.81 429 PRO A CA 1
ATOM 3348 C C . PRO A 1 429 ? -3.385 49.438 36.406 1 88.81 429 PRO A C 1
ATOM 3350 O O . PRO A 1 429 ? -3.732 50.5 35.875 1 88.81 429 PRO A O 1
ATOM 3353 N N . ALA A 1 430 ? -2.834 48.531 35.781 1 89.25 430 ALA A N 1
ATOM 3354 C CA . ALA A 1 430 ? -2.49 48.656 34.375 1 89.25 430 ALA A CA 1
ATOM 3355 C C . ALA A 1 430 ? -3.689 48.344 33.469 1 89.25 430 ALA A C 1
ATOM 3357 O O . ALA A 1 430 ? -3.607 48.469 32.25 1 89.25 430 ALA A O 1
ATOM 3358 N N . GLU A 1 431 ? -4.824 48.031 34 1 90.81 431 GLU A N 1
ATOM 3359 C CA . GLU A 1 431 ? -6.039 47.656 33.312 1 90.81 431 GLU A CA 1
ATOM 3360 C C . GLU A 1 431 ? -6.504 48.781 32.375 1 90.81 431 GLU A C 1
ATOM 3362 O O . GLU A 1 431 ? -6.98 48.5 31.266 1 90.81 431 GLU A O 1
ATOM 3367 N N . GLY A 1 432 ? -6.328 50 32.781 1 88.31 432 GLY A N 1
ATOM 3368 C CA . GLY A 1 432 ? -6.867 51.125 32.062 1 88.31 432 GLY A CA 1
ATOM 3369 C C . GLY A 1 432 ? -6.129 51.406 30.75 1 88.31 432 GLY A C 1
ATOM 3370 O O . GLY A 1 432 ? -6.676 52.031 29.844 1 88.31 432 GLY A O 1
ATOM 3371 N N . LEU A 1 433 ? -4.875 50.875 30.625 1 91.44 433 LEU A N 1
ATOM 3372 C CA . LEU A 1 433 ? -4.082 51.188 29.438 1 91.44 433 LEU A CA 1
ATOM 3373 C C . LEU A 1 433 ? -3.811 49.906 28.641 1 91.44 433 LEU A C 1
ATOM 3375 O O . LEU A 1 433 ? -3.105 49.938 27.625 1 91.44 433 LEU A O 1
ATOM 3379 N N . TYR A 1 434 ? -4.438 48.906 29.047 1 94.75 434 TYR A N 1
ATOM 3380 C CA . TYR A 1 434 ? -4.148 47.625 28.422 1 94.75 434 TYR A CA 1
ATOM 3381 C C . TYR A 1 434 ? -4.613 47.594 26.969 1 94.75 434 TYR A C 1
ATOM 3383 O O . TYR A 1 434 ? -5.742 48 26.656 1 94.75 434 TYR A O 1
ATOM 3391 N N . GLY A 1 435 ? -3.725 47.188 26.094 1 94.56 435 GLY A N 1
ATOM 3392 C CA . GLY A 1 435 ? -4.09 46.938 24.703 1 94.56 435 GLY A CA 1
ATOM 3393 C C . GLY A 1 435 ? -4.039 48.156 23.812 1 94.56 435 GLY A C 1
ATOM 3394 O O . GLY A 1 435 ? -4.176 48.062 22.594 1 94.56 435 GLY A O 1
ATOM 3395 N N . ASP A 1 436 ? -3.828 49.344 24.375 1 95 436 ASP A N 1
ATOM 3396 C CA . ASP A 1 436 ? -3.893 50.594 23.594 1 95 436 ASP A CA 1
ATOM 3397 C C . ASP A 1 436 ? -2.775 50.656 22.562 1 95 436 ASP A C 1
ATOM 3399 O O . ASP A 1 436 ? -3.01 51.031 21.406 1 95 436 ASP A O 1
ATOM 3403 N N . ILE A 1 437 ? -1.621 50.25 23 1 94.62 437 ILE A N 1
ATOM 3404 C CA . ILE A 1 437 ? -0.48 50.281 22.094 1 94.62 437 ILE A CA 1
ATOM 3405 C C . ILE A 1 437 ? -0.674 49.281 20.984 1 94.62 437 ILE A C 1
ATOM 3407 O O . ILE A 1 437 ? -0.462 49.562 19.812 1 94.62 437 ILE A O 1
ATOM 3411 N N . GLU A 1 438 ? -1.049 48.062 21.359 1 95.19 438 GLU A N 1
ATOM 3412 C CA . GLU A 1 438 ? -1.275 47 20.375 1 95.19 438 GLU A CA 1
ATOM 3413 C C . GLU A 1 438 ? -2.393 47.375 19.406 1 95.19 438 GLU A C 1
ATOM 3415 O O . GLU A 1 438 ? -2.295 47.094 18.219 1 95.19 438 GLU A O 1
ATOM 3420 N N . LEU A 1 439 ? -3.436 47.938 19.906 1 96.88 439 LEU A N 1
ATOM 3421 C CA . LEU A 1 439 ? -4.559 48.344 19.062 1 96.88 439 LEU A CA 1
ATOM 3422 C C . LEU A 1 439 ? -4.121 49.344 18 1 96.88 439 LEU A C 1
ATOM 3424 O O . LEU A 1 439 ? -4.52 49.25 16.844 1 96.88 439 LEU A O 1
ATOM 3428 N N . GLU A 1 440 ? -3.334 50.312 18.438 1 96.12 440 GLU A N 1
ATOM 3429 C CA . GLU A 1 440 ? -2.881 51.344 17.5 1 96.12 440 GLU A CA 1
ATOM 3430 C C . GLU A 1 440 ? -2.035 50.719 16.375 1 96.12 440 GLU A C 1
ATOM 3432 O O . GLU A 1 440 ? -2.105 51.156 15.234 1 96.12 440 GLU A O 1
ATOM 3437 N N . GLN A 1 441 ? -1.242 49.781 16.75 1 95.31 441 GLN A N 1
ATOM 3438 C CA . GLN A 1 441 ? -0.431 49.094 15.75 1 95.31 441 GLN A CA 1
ATOM 3439 C C . GLN A 1 441 ? -1.305 48.312 14.773 1 95.31 441 GLN A C 1
ATOM 3441 O O . GLN A 1 441 ? -1.029 48.281 13.57 1 95.31 441 GLN A O 1
ATOM 3446 N N . LEU A 1 442 ? -2.326 47.656 15.258 1 96.62 442 LEU A N 1
ATOM 3447 C CA . LEU A 1 442 ? -3.258 46.938 14.398 1 96.62 442 LEU A CA 1
ATOM 3448 C C . LEU A 1 442 ? -4.012 47.875 13.477 1 96.62 442 LEU A C 1
ATOM 3450 O O . LEU A 1 442 ? -4.25 47.562 12.312 1 96.62 442 LEU A O 1
ATOM 3454 N N . LEU A 1 443 ? -4.355 49.031 14.023 1 96.69 443 LEU A N 1
ATOM 3455 C CA . LEU A 1 443 ? -5.098 50 13.242 1 96.69 443 LEU A CA 1
ATOM 3456 C C . LEU A 1 443 ? -4.203 50.656 12.188 1 96.69 443 LEU A C 1
ATOM 3458 O O . LEU A 1 443 ? -4.688 51.094 11.141 1 96.69 443 LEU A O 1
ATOM 3462 N N . ASP A 1 444 ? -2.887 50.688 12.469 1 94.69 444 ASP A N 1
ATOM 3463 C CA . ASP A 1 444 ? -1.947 51.156 11.453 1 94.69 444 ASP A CA 1
ATOM 3464 C C . ASP A 1 444 ? -1.96 50.25 10.227 1 94.69 444 ASP A C 1
ATOM 3466 O O . ASP A 1 444 ? -1.75 50.719 9.102 1 94.69 444 ASP A O 1
ATOM 3470 N N . TRP A 1 445 ? -2.283 49.031 10.477 1 94.69 445 TRP A N 1
ATOM 3471 C CA . TRP A 1 445 ? -2.291 48.062 9.398 1 94.69 445 TRP A CA 1
ATOM 3472 C C . TRP A 1 445 ? -3.684 47.938 8.789 1 94.69 445 TRP A C 1
ATOM 3474 O O . TRP A 1 445 ? -3.838 48 7.566 1 94.69 445 TRP A O 1
ATOM 3484 N N . TYR A 1 446 ? -4.73 47.812 9.594 1 96.69 446 TYR A N 1
ATOM 3485 C CA . TYR A 1 446 ? -6.074 47.469 9.117 1 96.69 446 TYR A CA 1
ATOM 3486 C C . TYR A 1 446 ? -6.938 48.75 9.031 1 96.69 446 TYR A C 1
ATOM 3488 O O . TYR A 1 446 ? -8 48.719 8.406 1 96.69 446 TYR A O 1
ATOM 3496 N N . GLY A 1 447 ? -6.508 49.781 9.641 1 94.75 447 GLY A N 1
ATOM 3497 C CA . GLY A 1 447 ? -7.336 50.969 9.742 1 94.75 447 GLY A CA 1
ATOM 3498 C C . GLY A 1 447 ? -6.961 52.062 8.734 1 94.75 447 GLY A C 1
ATOM 3499 O O . GLY A 1 447 ? -7.559 53.125 8.719 1 94.75 447 GLY A O 1
ATOM 3500 N N . ILE A 1 448 ? -5.945 51.75 7.977 1 94.38 448 ILE A N 1
ATOM 3501 C CA . ILE A 1 448 ? -5.5 52.688 6.965 1 94.38 448 ILE A CA 1
ATOM 3502 C C . ILE A 1 448 ? -5.598 52.062 5.582 1 94.38 448 ILE A C 1
ATOM 3504 O O . ILE A 1 448 ? -5.301 50.875 5.414 1 94.38 448 ILE A O 1
ATOM 3508 N N . ALA A 1 449 ? -6.059 52.812 4.664 1 91.69 449 ALA A N 1
ATOM 3509 C CA . ALA A 1 449 ? -6.172 52.344 3.293 1 91.69 449 ALA A CA 1
ATOM 3510 C C . ALA A 1 449 ? -4.797 52.031 2.705 1 91.69 449 ALA A C 1
ATOM 3512 O O . ALA A 1 449 ? -3.83 52.75 2.965 1 91.69 449 ALA A O 1
ATOM 3513 N N . HIS A 1 450 ? -4.703 50.875 2.076 1 87.31 450 HIS A N 1
ATOM 3514 C CA . HIS A 1 450 ? -3.473 50.469 1.423 1 87.31 450 HIS A CA 1
ATOM 3515 C C . HIS A 1 450 ? -3.697 50.188 -0.064 1 87.31 450 HIS A C 1
ATOM 3517 O O . HIS A 1 450 ? -4.664 49.531 -0.446 1 87.31 450 HIS A O 1
ATOM 3523 N N . ASP A 1 451 ? -2.725 50.719 -0.946 1 84.62 451 ASP A N 1
ATOM 3524 C CA . ASP A 1 451 ? -2.621 50.406 -2.367 1 84.62 451 ASP A CA 1
ATOM 3525 C C . ASP A 1 451 ? -3.99 50.438 -3.041 1 84.62 451 ASP A C 1
ATOM 3527 O O . ASP A 1 451 ? -4.367 49.5 -3.746 1 84.62 451 ASP A O 1
ATOM 3531 N N . GLY A 1 452 ? -4.805 51.281 -2.73 1 84.81 452 GLY A N 1
ATOM 3532 C CA . GLY A 1 452 ? -6.094 51.469 -3.381 1 84.81 452 GLY A CA 1
ATOM 3533 C C . GLY A 1 452 ? -7.215 50.688 -2.725 1 84.81 452 GLY A C 1
ATOM 3534 O O . GLY A 1 452 ? -8.367 50.781 -3.146 1 84.81 452 GLY A O 1
ATOM 3535 N N . HIS A 1 453 ? -6.902 49.938 -1.682 1 91.81 453 HIS A N 1
ATOM 3536 C CA . HIS A 1 453 ? -7.922 49.219 -0.94 1 91.81 453 HIS A CA 1
ATOM 3537 C C . HIS A 1 453 ? -8.344 49.969 0.315 1 91.81 453 HIS A C 1
ATOM 3539 O O . HIS A 1 453 ? -7.5 50.5 1.024 1 91.81 453 HIS A O 1
ATOM 3545 N N . PRO A 1 454 ? -9.609 50 0.438 1 93.75 454 PRO A N 1
ATOM 3546 C CA . PRO A 1 454 ? -10.078 50.719 1.63 1 93.75 454 PRO A CA 1
ATOM 3547 C C . PRO A 1 454 ? -9.672 50.031 2.928 1 93.75 454 PRO A C 1
ATOM 3549 O O . PRO A 1 454 ? -9.367 48.812 2.928 1 93.75 454 PRO A O 1
ATOM 3552 N N . ALA A 1 455 ? -9.633 50.906 3.953 1 95.62 455 ALA A N 1
ATOM 3553 C CA . ALA A 1 455 ? -9.305 50.375 5.27 1 95.62 455 ALA A CA 1
ATOM 3554 C C . ALA A 1 455 ? -10.266 49.25 5.656 1 95.62 455 ALA A C 1
ATOM 3556 O O . ALA A 1 455 ? -11.445 49.281 5.285 1 95.62 455 ALA A O 1
ATOM 3557 N N . VAL A 1 456 ? -9.82 48.281 6.363 1 96.12 456 VAL A N 1
ATOM 3558 C CA . VAL A 1 456 ? -10.609 47.125 6.754 1 96.12 456 VAL A CA 1
ATOM 3559 C C . VAL A 1 456 ? -11.594 47.5 7.859 1 96.12 456 VAL A C 1
ATOM 3561 O O . VAL A 1 456 ? -12.742 47.062 7.859 1 96.12 456 VAL A O 1
ATOM 3564 N N . VAL A 1 457 ? -11.062 48.312 8.805 1 96.62 457 VAL A N 1
ATOM 3565 C CA . VAL A 1 457 ? -11.891 48.75 9.906 1 96.62 457 VAL A CA 1
ATOM 3566 C C . VAL A 1 457 ? -11.758 50.281 10.055 1 96.62 457 VAL A C 1
ATOM 3568 O O . VAL A 1 457 ? -10.742 50.875 9.664 1 96.62 457 VAL A O 1
ATOM 3571 N N . ASP A 1 458 ? -12.844 50.844 10.594 1 96.12 458 ASP A N 1
ATOM 3572 C CA . ASP A 1 458 ? -12.781 52.25 10.953 1 96.12 458 ASP A CA 1
ATOM 3573 C C . ASP A 1 458 ? -11.992 52.469 12.242 1 96.12 458 ASP A C 1
ATOM 3575 O O . ASP A 1 458 ? -12.406 52 13.305 1 96.12 458 ASP A O 1
ATOM 3579 N N . ALA A 1 459 ? -10.938 53.219 12.164 1 96.5 459 ALA A N 1
ATOM 3580 C CA . ALA A 1 459 ? -10.008 53.375 13.281 1 96.5 459 ALA A CA 1
ATOM 3581 C C . ALA A 1 459 ? -10.688 54.031 14.484 1 96.5 459 ALA A C 1
ATOM 3583 O O . ALA A 1 459 ? -10.531 53.562 15.617 1 96.5 459 ALA A O 1
ATOM 3584 N N . GLN A 1 460 ? -11.375 55.031 14.289 1 96.5 460 GLN A N 1
ATOM 3585 C CA . GLN A 1 460 ? -12.023 55.75 15.383 1 96.5 460 GLN A CA 1
ATOM 3586 C C . GLN A 1 460 ? -13.109 54.906 16.031 1 96.5 460 GLN A C 1
ATOM 3588 O O . GLN A 1 460 ? -13.234 54.875 17.266 1 96.5 460 GLN A O 1
ATOM 3593 N N . GLN A 1 461 ? -13.805 54.312 15.219 1 97 461 GLN A N 1
ATOM 3594 C CA . GLN A 1 461 ? -14.836 53.438 15.75 1 97 461 GLN A CA 1
ATOM 3595 C C . GLN A 1 461 ? -14.227 52.312 16.594 1 97 461 GLN A C 1
ATOM 3597 O O . GLN A 1 461 ? -14.75 51.969 17.656 1 97 461 GLN A O 1
ATOM 3602 N N . CYS A 1 462 ? -13.227 51.781 16.141 1 97.06 462 CYS A N 1
ATOM 3603 C CA . CYS A 1 462 ? -12.562 50.688 16.844 1 97.06 462 CYS A CA 1
ATOM 3604 C C . CYS A 1 462 ? -12.031 51.125 18.188 1 97.06 462 CYS A C 1
ATOM 3606 O O . CYS A 1 462 ? -12.125 50.406 19.188 1 97.06 462 CYS A O 1
ATOM 3608 N N . ARG A 1 463 ? -11.5 52.344 18.266 1 96.44 463 ARG A N 1
ATOM 3609 C CA . ARG A 1 463 ? -10.992 52.906 19.516 1 96.44 463 ARG A CA 1
ATOM 3610 C C . ARG A 1 463 ? -12.109 53.062 20.547 1 96.44 463 ARG A C 1
ATOM 3612 O O . ARG A 1 463 ? -11.945 52.688 21.703 1 96.44 463 ARG A O 1
ATOM 3619 N N . THR A 1 464 ? -13.188 53.562 20.094 1 96.81 464 THR A N 1
ATOM 3620 C CA . THR A 1 464 ? -14.328 53.781 20.969 1 96.81 464 THR A CA 1
ATOM 3621 C C . THR A 1 464 ? -14.883 52.469 21.469 1 96.81 464 THR A C 1
ATOM 3623 O O . THR A 1 464 ? -15.211 52.312 22.656 1 96.81 464 THR A O 1
ATOM 3626 N N . GLU A 1 465 ? -14.93 51.562 20.547 1 96.94 465 GLU A N 1
ATOM 3627 C CA . GLU A 1 465 ? -15.453 50.25 20.906 1 96.94 465 GLU A CA 1
ATOM 3628 C C . GLU A 1 465 ? -14.539 49.562 21.906 1 96.94 465 GLU A C 1
ATOM 3630 O O . GLU A 1 465 ? -15.016 48.875 22.828 1 96.94 465 GLU A O 1
ATOM 3635 N N . TRP A 1 466 ? -13.258 49.688 21.703 1 96.69 466 TRP A N 1
ATOM 3636 C CA . TRP A 1 466 ? -12.305 49.062 22.625 1 96.69 466 TRP A CA 1
ATOM 3637 C C . TRP A 1 466 ? -12.422 49.656 24.016 1 96.69 466 TRP A C 1
ATOM 3639 O O . TRP A 1 466 ? -12.398 48.938 25.016 1 96.69 466 TRP A O 1
ATOM 3649 N N . LEU A 1 467 ? -12.586 50.906 24.125 1 94.62 467 LEU A N 1
ATOM 3650 C CA . LEU A 1 467 ? -12.711 51.562 25.406 1 94.62 467 LEU A CA 1
ATOM 3651 C C . LEU A 1 467 ? -13.953 51.094 26.156 1 94.62 467 LEU A C 1
ATOM 3653 O O . LEU A 1 467 ? -13.922 50.938 27.375 1 94.62 467 LEU A O 1
ATOM 3657 N N . LYS A 1 468 ? -14.945 50.844 25.438 1 93.94 468 LYS A N 1
ATOM 3658 C CA . LYS A 1 468 ? -16.203 50.406 26.047 1 93.94 468 LYS A CA 1
ATOM 3659 C C . LYS A 1 468 ? -16.125 48.938 26.453 1 93.94 468 LYS A C 1
ATOM 3661 O O . LYS A 1 468 ? -16.656 48.531 27.484 1 93.94 468 LYS A O 1
ATOM 3666 N N . ALA A 1 469 ? -15.492 48.188 25.609 1 94.88 469 ALA A N 1
ATOM 3667 C CA . ALA A 1 469 ? -15.547 46.719 25.766 1 94.88 469 ALA A CA 1
ATOM 3668 C C . ALA A 1 469 ? -14.43 46.25 26.688 1 94.88 469 ALA A C 1
ATOM 3670 O O . ALA A 1 469 ? -14.523 45.156 27.25 1 94.88 469 ALA A O 1
ATOM 3671 N N . ARG A 1 470 ? -13.398 46.969 26.875 1 94.88 470 ARG A N 1
ATOM 3672 C CA . ARG A 1 470 ? -12.164 46.562 27.531 1 94.88 470 ARG A CA 1
ATOM 3673 C C . ARG A 1 470 ? -12.453 46 28.922 1 94.88 470 ARG A C 1
ATOM 3675 O O . ARG A 1 470 ? -12.031 44.875 29.234 1 94.88 470 ARG A O 1
ATOM 3682 N N . ARG A 1 471 ? -13.156 46.75 29.703 1 92.38 471 ARG A N 1
ATOM 3683 C CA . ARG A 1 471 ? -13.391 46.312 31.078 1 92.38 471 ARG A CA 1
ATOM 3684 C C . ARG A 1 471 ? -14.164 45 31.125 1 92.38 471 ARG A C 1
ATOM 3686 O O . ARG A 1 471 ? -13.82 44.125 31.891 1 92.38 471 ARG A O 1
ATOM 3693 N N . ASN A 1 472 ? -15.164 44.969 30.328 1 92.56 472 ASN A N 1
ATOM 3694 C CA . ASN A 1 472 ? -15.984 43.781 30.297 1 92.56 472 ASN A CA 1
ATOM 3695 C C . ASN A 1 472 ? -15.188 42.562 29.828 1 92.56 472 ASN A C 1
ATOM 3697 O O . ASN A 1 472 ? -15.367 41.438 30.359 1 92.56 472 ASN A O 1
ATOM 3701 N N . LEU A 1 473 ? -14.406 42.688 28.844 1 95.31 473 LEU A N 1
ATOM 3702 C CA . LEU A 1 473 ? -13.609 41.594 28.297 1 95.31 473 LEU A CA 1
ATOM 3703 C C . LEU A 1 473 ? -12.57 41.125 29.312 1 95.31 473 LEU A C 1
ATOM 3705 O O . LEU A 1 473 ? -12.32 39.938 29.438 1 95.31 473 LEU A O 1
ATOM 3709 N N . LEU A 1 474 ? -11.961 42.031 30 1 95.44 474 LEU A N 1
ATOM 3710 C CA . LEU A 1 474 ? -10.977 41.688 31.016 1 95.44 474 LEU A CA 1
ATOM 3711 C C . LEU A 1 474 ? -11.617 40.906 32.156 1 95.44 474 LEU A C 1
ATOM 3713 O O . LEU A 1 474 ? -11.055 39.938 32.625 1 95.44 474 LEU A O 1
ATOM 3717 N N . ARG A 1 475 ? -12.805 41.281 32.531 1 94.44 475 ARG A N 1
ATOM 3718 C CA . ARG A 1 475 ? -13.523 40.594 33.594 1 94.44 475 ARG A CA 1
ATOM 3719 C C . ARG A 1 475 ? -13.945 39.188 33.125 1 94.44 475 ARG A C 1
ATOM 3721 O O . ARG A 1 475 ? -13.914 38.25 33.906 1 94.44 475 ARG A O 1
ATOM 3728 N N . ALA A 1 476 ? -14.375 39.188 31.906 1 94.88 476 ALA A N 1
ATOM 3729 C CA . ALA A 1 476 ? -14.766 37.875 31.359 1 94.88 476 ALA A CA 1
ATOM 3730 C C . ALA A 1 476 ? -13.578 36.938 31.328 1 94.88 476 ALA A C 1
ATOM 3732 O O . ALA A 1 476 ? -13.734 35.719 31.609 1 94.88 476 ALA A O 1
ATOM 3733 N N . ALA A 1 477 ? -12.406 37.375 30.953 1 95.5 477 ALA A N 1
ATOM 3734 C CA . ALA A 1 477 ? -11.203 36.562 30.922 1 95.5 477 ALA A CA 1
ATOM 3735 C C . ALA A 1 477 ? -10.82 36.094 32.312 1 95.5 477 ALA A C 1
ATOM 3737 O O . ALA A 1 477 ? -10.391 34.938 32.5 1 95.5 477 ALA A O 1
ATOM 3738 N N . GLN A 1 478 ? -10.984 36.969 33.281 1 93.88 478 GLN A N 1
ATOM 3739 C CA . GLN A 1 478 ? -10.703 36.625 34.656 1 93.88 478 GLN A CA 1
ATOM 3740 C C . GLN A 1 478 ? -11.641 35.531 35.156 1 93.88 478 GLN A C 1
ATOM 3742 O O . GLN A 1 478 ? -11.211 34.594 35.844 1 93.88 478 GLN A O 1
ATOM 3747 N N . ALA A 1 479 ? -12.82 35.688 34.781 1 93.62 479 ALA A N 1
ATOM 3748 C CA . ALA A 1 479 ? -13.805 34.688 35.156 1 93.62 479 ALA A CA 1
ATOM 3749 C C . ALA A 1 479 ? -13.484 33.344 34.5 1 93.62 479 ALA A C 1
ATOM 3751 O O . ALA A 1 479 ? -13.617 32.281 35.125 1 93.62 479 ALA A O 1
ATOM 3752 N N . ALA A 1 480 ? -13.18 33.406 33.25 1 93.5 480 ALA A N 1
ATOM 3753 C CA . ALA A 1 480 ? -12.836 32.188 32.531 1 93.5 480 ALA A CA 1
ATOM 3754 C C . ALA A 1 480 ? -11.633 31.5 33.156 1 93.5 480 ALA A C 1
ATOM 3756 O O . ALA A 1 480 ? -11.57 30.266 33.188 1 93.5 480 ALA A O 1
ATOM 3757 N N . LYS A 1 481 ? -10.688 32.25 33.594 1 92.38 481 LYS A N 1
ATOM 3758 C CA . LYS A 1 481 ? -9.492 31.703 34.219 1 92.38 481 LYS A CA 1
ATOM 3759 C C . LYS A 1 481 ? -9.836 30.953 35.5 1 92.38 481 LYS A C 1
ATOM 3761 O O . LYS A 1 481 ? -9.289 29.891 35.781 1 92.38 481 LYS A O 1
ATOM 3766 N N . ARG A 1 482 ? -10.742 31.453 36.281 1 90.19 482 ARG A N 1
ATOM 3767 C CA . ARG A 1 482 ? -11.18 30.828 37.531 1 90.19 482 ARG A CA 1
ATOM 3768 C C . ARG A 1 482 ? -11.852 29.484 37.25 1 90.19 482 ARG A C 1
ATOM 3770 O O . ARG A 1 482 ? -11.641 28.516 37.969 1 90.19 482 ARG A O 1
ATOM 3777 N N . VAL A 1 483 ? -12.539 29.484 36.156 1 89.44 483 VAL A N 1
ATOM 3778 C CA . VAL A 1 483 ? -13.258 28.266 35.812 1 89.44 483 VAL A CA 1
ATOM 3779 C C . VAL A 1 483 ? -12.273 27.188 35.375 1 89.44 483 VAL A C 1
ATOM 3781 O O . VAL A 1 483 ? -12.406 26.031 35.781 1 89.44 483 VAL A O 1
ATOM 3784 N N . VAL A 1 484 ? -11.352 27.562 34.531 1 88.69 484 VAL A N 1
ATOM 3785 C CA . VAL A 1 484 ? -10.391 26.594 34.031 1 88.69 484 VAL A CA 1
ATOM 3786 C C . VAL A 1 484 ? -9.508 26.094 35.156 1 88.69 484 VAL A C 1
ATOM 3788 O O . VAL A 1 484 ? -9.156 24.906 35.188 1 88.69 484 VAL A O 1
ATOM 3791 N N . VAL A 1 485 ? -9.125 26.938 36.031 1 86.5 485 VAL A N 1
ATOM 3792 C CA . VAL A 1 485 ? -8.305 26.547 37.188 1 86.5 485 VAL A CA 1
ATOM 3793 C C . VAL A 1 485 ? -9.102 25.625 38.094 1 86.5 485 VAL A C 1
ATOM 3795 O O . VAL A 1 485 ? -8.578 24.625 38.594 1 86.5 485 VAL A O 1
ATOM 3798 N N . ALA A 1 486 ? -10.289 25.938 38.312 1 86.25 486 ALA A N 1
ATOM 3799 C CA . ALA A 1 486 ? -11.156 25.109 39.125 1 86.25 486 ALA A CA 1
ATOM 3800 C C . ALA A 1 486 ? -11.32 23.719 38.531 1 86.25 486 ALA A C 1
ATOM 3802 O O . ALA A 1 486 ? -11.297 22.719 39.25 1 86.25 486 ALA A O 1
ATOM 3803 N N . LYS A 1 487 ? -11.547 23.688 37.281 1 85.56 487 LYS A N 1
ATOM 3804 C CA . LYS A 1 487 ? -11.695 22.406 36.594 1 85.56 487 LYS A CA 1
ATOM 3805 C C . LYS A 1 487 ? -10.414 21.578 36.719 1 85.56 487 LYS A C 1
ATOM 3807 O O . LYS A 1 487 ? -10.477 20.359 36.875 1 85.56 487 LYS A O 1
ATOM 3812 N N . ALA A 1 488 ? -9.328 22.203 36.5 1 81.81 488 ALA A N 1
ATOM 3813 C CA . ALA A 1 488 ? -8.039 21.516 36.594 1 81.81 488 ALA A CA 1
ATOM 3814 C C . ALA A 1 488 ? -7.816 20.969 38 1 81.81 488 ALA A C 1
ATOM 3816 O O . ALA A 1 488 ? -7.27 19.875 38.156 1 81.81 488 ALA A O 1
ATOM 3817 N N . GLU A 1 489 ? -8.164 21.656 38.969 1 79.88 489 GLU A N 1
ATOM 3818 C CA . GLU A 1 489 ? -8.039 21.234 40.375 1 79.88 489 GLU A CA 1
ATOM 3819 C C . GLU A 1 489 ? -8.961 20.062 40.688 1 79.88 489 GLU A C 1
ATOM 3821 O O . GLU A 1 489 ? -8.586 19.141 41.406 1 79.88 489 GLU A O 1
ATOM 3826 N N . GLU A 1 490 ? -10.031 20.125 40.125 1 80.44 490 GLU A N 1
ATOM 3827 C CA . GLU A 1 490 ? -10.969 19.016 40.281 1 80.44 490 GLU A CA 1
ATOM 3828 C C . GLU A 1 490 ? -10.43 17.734 39.656 1 80.44 490 GLU A C 1
ATOM 3830 O O . GLU A 1 490 ? -10.562 16.641 40.219 1 80.44 490 GLU A O 1
ATOM 3835 N N . GLU A 1 491 ? -9.984 17.859 38.375 1 76.25 491 GLU A N 1
ATOM 3836 C CA . GLU A 1 491 ? -9.414 16.703 37.688 1 76.25 491 GLU A CA 1
ATOM 3837 C C . GLU A 1 491 ? -8.195 16.156 38.438 1 76.25 491 GLU A C 1
ATOM 3839 O O . GLU A 1 491 ? -7.98 14.953 38.469 1 76.25 491 GLU A O 1
ATOM 3844 N N . ALA A 1 492 ? -7.383 17.047 38.906 1 67.25 492 ALA A N 1
ATOM 3845 C CA . ALA A 1 492 ? -6.215 16.641 39.688 1 67.25 492 ALA A CA 1
ATOM 3846 C C . ALA A 1 492 ? -6.637 15.914 40.969 1 67.25 492 ALA A C 1
ATOM 3848 O O . ALA A 1 492 ? -5.949 14.992 41.406 1 67.25 492 ALA A O 1
ATOM 3849 N N . LYS A 1 493 ? -7.66 16.297 41.5 1 64.06 493 LYS A N 1
ATOM 3850 C CA . LYS A 1 493 ? -8.18 15.609 42.688 1 64.06 493 LYS A CA 1
ATOM 3851 C C . LYS A 1 493 ? -8.734 14.234 42.312 1 64.06 493 LYS A C 1
ATOM 3853 O O . LYS A 1 493 ? -8.656 13.297 43.125 1 64.06 493 LYS A O 1
ATOM 3858 N N . LYS A 1 494 ? -9.258 14.133 41.156 1 55.28 494 LYS A N 1
ATOM 3859 C CA . LYS A 1 494 ? -9.852 12.859 40.75 1 55.28 494 LYS A CA 1
ATOM 3860 C C . LYS A 1 494 ? -8.773 11.859 40.312 1 55.28 494 LYS A C 1
ATOM 3862 O O . LYS A 1 494 ? -9.055 10.672 40.156 1 55.28 494 LYS A O 1
ATOM 3867 N N . ALA A 1 495 ? -7.734 12.383 39.781 1 55 495 ALA A N 1
ATOM 3868 C CA . ALA A 1 495 ? -6.684 11.461 39.344 1 55 495 ALA A CA 1
ATOM 3869 C C . ALA A 1 495 ? -6.277 10.539 40.5 1 55 495 ALA A C 1
ATOM 3871 O O . ALA A 1 495 ? -5.973 11 41.594 1 55 495 ALA A O 1
ATOM 3872 N N . PRO A 1 496 ? -6.527 9.414 40.469 1 44.28 496 PRO A N 1
ATOM 3873 C CA . PRO A 1 496 ? -6.277 8.453 41.531 1 44.28 496 PRO A CA 1
ATOM 3874 C C . PRO A 1 496 ? -4.832 8.484 42.031 1 44.28 496 PRO A C 1
ATOM 3876 O O . PRO A 1 496 ? -3.926 8.844 41.281 1 44.28 496 PRO A O 1
ATOM 3879 N N . LEU A 1 497 ? -4.578 8.32 43.469 1 35.38 497 LEU A N 1
ATOM 3880 C CA . LEU A 1 497 ? -3.387 7.977 44.219 1 35.38 497 LEU A CA 1
ATOM 3881 C C . LEU A 1 497 ? -2.561 6.922 43.5 1 35.38 497 LEU A C 1
ATOM 3883 O O . LEU A 1 497 ? -1.479 6.547 43.969 1 35.38 497 LEU A O 1
ATOM 3887 N N . ALA A 1 498 ? -3.01 6.445 42.469 1 36.56 498 ALA A N 1
ATOM 3888 C CA . ALA A 1 498 ? -2.289 5.309 41.906 1 36.56 498 ALA A CA 1
ATOM 3889 C C . ALA A 1 498 ? -1.002 5.758 41.219 1 36.56 498 ALA A C 1
ATOM 3891 O O . ALA A 1 498 ? -0.018 5.016 41.188 1 36.56 498 ALA A O 1
ATOM 3892 N N . LYS A 1 499 ? -1.098 6.938 40.5 1 38.03 499 LYS A N 1
ATOM 3893 C CA . LYS A 1 499 ? 0.235 7.199 39.938 1 38.03 499 LYS A CA 1
ATOM 3894 C C . LYS A 1 499 ? 1.211 7.57 41.062 1 38.03 499 LYS A C 1
ATOM 3896 O O . LYS A 1 499 ? 2.406 7.742 40.812 1 38.03 499 LYS A O 1
ATOM 3901 N N . LYS A 1 500 ? 0.687 7.926 42.156 1 38.72 500 LYS A N 1
ATOM 3902 C CA . LYS A 1 500 ? 1.551 8.086 43.344 1 38.72 500 LYS A CA 1
ATOM 3903 C C . LYS A 1 500 ? 2.164 6.75 43.75 1 38.72 500 LYS A C 1
ATOM 3905 O O . LYS A 1 500 ? 3.18 6.715 44.438 1 38.72 500 LYS A O 1
ATOM 3910 N N . ALA A 1 501 ? 1.419 5.695 43.469 1 32 501 ALA A N 1
ATOM 3911 C CA . ALA A 1 501 ? 1.925 4.375 43.844 1 32 501 ALA A CA 1
ATOM 3912 C C . ALA A 1 501 ? 3.01 3.914 42.875 1 32 501 ALA A C 1
ATOM 3914 O O . ALA A 1 501 ? 3.928 3.186 43.25 1 32 501 ALA A O 1
ATOM 3915 N N . VAL A 1 502 ? 2.893 4.199 41.469 1 32.78 502 VAL A N 1
ATOM 3916 C CA . VAL A 1 502 ? 3.939 3.689 40.594 1 32.78 502 VAL A CA 1
ATOM 3917 C C . VAL A 1 502 ? 5.262 4.391 40.906 1 32.78 502 VAL A C 1
ATOM 3919 O O . VAL A 1 502 ? 6.324 3.768 40.875 1 32.78 502 VAL A O 1
ATOM 3922 N N . ALA A 1 503 ? 5.25 5.777 41.219 1 33.38 503 ALA A N 1
ATOM 3923 C CA . ALA A 1 503 ? 6.527 6.34 41.625 1 33.38 503 ALA A CA 1
ATOM 3924 C C . ALA A 1 503 ? 6.992 5.707 42.938 1 33.38 503 ALA A C 1
ATOM 3926 O O . ALA A 1 503 ? 8.195 5.562 43.188 1 33.38 503 ALA A O 1
ATOM 3927 N N . ALA A 1 504 ? 6.027 5.477 43.781 1 31.48 504 ALA A N 1
ATOM 3928 C CA . ALA A 1 504 ? 6.445 4.832 45.031 1 31.48 504 ALA A CA 1
ATOM 3929 C C . ALA A 1 504 ? 6.906 3.398 44.75 1 31.48 504 ALA A C 1
ATOM 3931 O O . ALA A 1 504 ? 7.781 2.885 45.469 1 31.48 504 ALA A O 1
ATOM 3932 N N . ALA A 1 505 ? 6.27 2.869 43.75 1 29.64 505 ALA A N 1
ATOM 3933 C CA . ALA A 1 505 ? 6.68 1.485 43.531 1 29.64 505 ALA A CA 1
ATOM 3934 C C . ALA A 1 505 ? 8.031 1.42 42.812 1 29.64 505 ALA A C 1
ATOM 3936 O O . ALA A 1 505 ? 8.758 0.432 42.938 1 29.64 505 ALA A O 1
ATOM 3937 N N . ALA A 1 506 ? 8.227 2.467 41.938 1 31.05 506 ALA A N 1
ATOM 3938 C CA . ALA A 1 506 ? 9.547 2.375 41.312 1 31.05 506 ALA A CA 1
ATOM 3939 C C . ALA A 1 506 ? 10.656 2.545 42.344 1 31.05 506 ALA A C 1
ATOM 3941 O O . ALA A 1 506 ? 11.828 2.324 42.062 1 31.05 506 ALA A O 1
ATOM 3942 N N . GLY A 1 507 ? 10.258 3.168 43.438 1 26.56 507 GLY A N 1
ATOM 3943 C CA . GLY A 1 507 ? 11.305 3.242 44.438 1 26.56 507 GLY A CA 1
ATOM 3944 C C . GLY A 1 507 ? 11.672 1.891 45 1 26.56 507 GLY A C 1
ATOM 3945 O O . GLY A 1 507 ? 12.531 1.799 45.875 1 26.56 507 GLY A O 1
ATOM 3946 N N . LYS A 1 508 ? 10.602 0.997 44.906 1 31.44 508 LYS A N 1
ATOM 3947 C CA . LYS A 1 508 ? 10.914 -0.157 45.75 1 31.44 508 LYS A CA 1
ATOM 3948 C C . LYS A 1 508 ? 12.086 -0.953 45.188 1 31.44 508 LYS A C 1
ATOM 3950 O O . LYS A 1 508 ? 12.555 -1.911 45.812 1 31.44 508 LYS A O 1
ATOM 3955 N N . THR A 1 509 ? 12.297 -0.848 43.969 1 27.67 509 THR A N 1
ATOM 3956 C CA . THR A 1 509 ? 13.234 -1.928 43.656 1 27.67 509 THR A CA 1
ATOM 3957 C C . THR A 1 509 ? 14.648 -1.548 44.094 1 27.67 509 THR A C 1
ATOM 3959 O O . THR A 1 509 ? 15.609 -2.227 43.719 1 27.67 509 THR A O 1
ATOM 3962 N N . ALA A 1 510 ? 14.891 -0.279 44.531 1 26.53 510 ALA A N 1
ATOM 3963 C CA . ALA A 1 510 ? 16.297 -0.242 44.938 1 26.53 510 ALA A CA 1
ATOM 3964 C C . ALA A 1 510 ? 16.516 -1.024 46.219 1 26.53 510 ALA A C 1
ATOM 3966 O O . ALA A 1 510 ? 15.672 -1.025 47.125 1 26.53 510 ALA A O 1
ATOM 3967 N N . ALA A 1 511 ? 17.406 -1.95 46.312 1 27.14 511 ALA A N 1
ATOM 3968 C CA . ALA A 1 511 ? 17.922 -2.764 47.406 1 27.14 511 ALA A CA 1
ATOM 3969 C C . ALA A 1 511 ? 18.203 -1.903 48.625 1 27.14 511 ALA A C 1
ATOM 3971 O O . ALA A 1 511 ? 18.688 -0.778 48.531 1 27.14 511 ALA A O 1
ATOM 3972 N N . PRO A 1 512 ? 17.516 -2.17 49.844 1 25.28 512 PRO A N 1
ATOM 3973 C CA . PRO A 1 512 ? 17.672 -1.479 51.125 1 25.28 512 PRO A CA 1
ATOM 3974 C C . PRO A 1 512 ? 19.125 -1.347 51.562 1 25.28 512 PRO A C 1
ATOM 3976 O O . PRO A 1 512 ? 19.891 -2.316 51.469 1 25.28 512 PRO A O 1
ATOM 3979 N N . PRO A 1 513 ? 19.859 -0.308 51.281 1 26.08 513 PRO A N 1
ATOM 3980 C CA . PRO A 1 513 ? 21.172 -0.349 51.938 1 26.08 513 PRO A CA 1
ATOM 3981 C C . PRO A 1 513 ? 21.047 -0.62 53.438 1 26.08 513 PRO A C 1
ATOM 3983 O O . PRO A 1 513 ? 20.016 -0.355 54.062 1 26.08 513 PRO A O 1
ATOM 3986 N N . ALA A 1 514 ? 21.969 -1.374 54.125 1 24.19 514 ALA A N 1
ATOM 3987 C CA . ALA A 1 514 ? 22.125 -1.923 55.469 1 24.19 514 ALA A CA 1
ATOM 3988 C C . ALA A 1 514 ? 21.891 -0.851 56.531 1 24.19 514 ALA A C 1
ATOM 3990 O O . ALA A 1 514 ? 21.312 -1.125 57.594 1 24.19 514 ALA A O 1
ATOM 3991 N N . THR A 1 515 ? 22.797 0.115 56.781 1 24.81 515 THR A N 1
ATOM 3992 C CA . THR A 1 515 ? 23 0.677 58.094 1 24.81 515 THR A CA 1
ATOM 3993 C C . THR A 1 515 ? 21.828 1.589 58.469 1 24.81 515 THR A C 1
ATOM 3995 O O . THR A 1 515 ? 21.406 2.428 57.688 1 24.81 515 THR A O 1
ATOM 3998 N N . ALA A 1 516 ? 21.062 1.164 59.438 1 27.67 516 ALA A N 1
ATOM 3999 C CA . ALA A 1 516 ? 19.797 1.611 60.031 1 27.67 516 ALA A CA 1
ATOM 4000 C C . ALA A 1 516 ? 19.938 3.01 60.625 1 27.67 516 ALA A C 1
ATOM 4002 O O . ALA A 1 516 ? 20.328 3.16 61.781 1 27.67 516 ALA A O 1
ATOM 4003 N N . ALA A 1 517 ? 20.922 3.896 60.281 1 26.75 517 ALA A N 1
ATOM 4004 C CA . ALA A 1 517 ? 20.906 5.059 61.156 1 26.75 517 ALA A CA 1
ATOM 4005 C C . ALA A 1 517 ? 19.484 5.582 61.344 1 26.75 517 ALA A C 1
ATOM 4007 O O . ALA A 1 517 ? 18.625 5.406 60.469 1 26.75 517 ALA A O 1
ATOM 4008 N N . PRO A 1 518 ? 19.109 5.785 62.656 1 29 518 PRO A N 1
ATOM 4009 C CA . PRO A 1 518 ? 17.75 6.102 63.125 1 29 518 PRO A CA 1
ATOM 4010 C C . PRO A 1 518 ? 17.047 7.094 62.188 1 29 518 PRO A C 1
ATOM 4012 O O . PRO A 1 518 ? 17.688 7.949 61.594 1 29 518 PRO A O 1
ATOM 4015 N N . PRO A 1 519 ? 15.859 6.617 61.688 1 27.33 519 PRO A N 1
ATOM 4016 C CA . PRO A 1 519 ? 15.133 7.293 60.625 1 27.33 519 PRO A CA 1
ATOM 4017 C C . PRO A 1 519 ? 14.789 8.742 60.938 1 27.33 519 PRO A C 1
ATOM 4019 O O . PRO A 1 519 ? 14.219 9.016 62 1 27.33 519 PRO A O 1
ATOM 4022 N N . ALA A 1 520 ? 15.828 9.625 60.812 1 27.72 520 ALA A N 1
ATOM 4023 C CA . ALA A 1 520 ? 15.578 11.039 61.125 1 27.72 520 ALA A CA 1
ATOM 4024 C C . ALA A 1 520 ? 14.141 11.422 60.781 1 27.72 520 ALA A C 1
ATOM 4026 O O . ALA A 1 520 ? 13.539 10.859 59.875 1 27.72 520 ALA A O 1
ATOM 4027 N N . VAL A 1 521 ? 13.445 11.922 61.781 1 28.48 521 VAL A N 1
ATOM 4028 C CA . VAL A 1 521 ? 12.086 12.43 61.875 1 28.48 521 VAL A CA 1
ATOM 4029 C C . VAL A 1 521 ? 11.672 13.039 60.531 1 28.48 521 VAL A C 1
ATOM 4031 O O . VAL A 1 521 ? 12.375 13.898 60 1 28.48 521 VAL A O 1
ATOM 4034 N N . ALA A 1 522 ? 11.039 12.219 59.719 1 27.89 522 ALA A N 1
ATOM 4035 C CA . ALA A 1 522 ? 10.523 12.531 58.375 1 27.89 522 ALA A CA 1
ATOM 4036 C C . ALA A 1 522 ? 9.844 13.898 58.375 1 27.89 522 ALA A C 1
ATOM 4038 O O . ALA A 1 522 ? 8.961 14.18 59.188 1 27.89 522 ALA A O 1
ATOM 4039 N N . ALA A 1 523 ? 10.719 14.906 58.219 1 27.34 523 ALA A N 1
ATOM 4040 C CA . ALA A 1 523 ? 10.148 16.25 58.156 1 27.34 523 ALA A CA 1
ATOM 4041 C C . ALA A 1 523 ? 8.75 16.219 57.562 1 27.34 523 ALA A C 1
ATOM 4043 O O . ALA A 1 523 ? 8.43 15.359 56.75 1 27.34 523 ALA A O 1
ATOM 4044 N N . PRO A 1 524 ? 7.738 16.656 58.375 1 29.34 524 PRO A N 1
ATOM 4045 C CA . PRO A 1 524 ? 6.352 16.609 57.906 1 29.34 524 PRO A CA 1
ATOM 4046 C C . PRO A 1 524 ? 6.234 16.828 56.406 1 29.34 524 PRO A C 1
ATOM 4048 O O . PRO A 1 524 ? 7.074 17.516 55.812 1 29.34 524 PRO A O 1
ATOM 4051 N N . PRO A 1 525 ? 5.645 15.797 55.75 1 27.83 525 PRO A N 1
ATOM 4052 C CA . PRO A 1 525 ? 5.512 15.906 54.312 1 27.83 525 PRO A CA 1
ATOM 4053 C C . PRO A 1 525 ? 5.137 17.312 53.844 1 27.83 525 PRO A C 1
ATOM 4055 O O . PRO A 1 525 ? 4.25 17.938 54.438 1 27.83 525 PRO A O 1
ATOM 4058 N N . ALA A 1 526 ? 6.129 18.047 53.562 1 28.11 526 ALA A N 1
ATOM 4059 C CA . ALA A 1 526 ? 5.852 19.406 53.094 1 28.11 526 ALA A CA 1
ATOM 4060 C C . ALA A 1 526 ? 4.5 19.469 52.375 1 28.11 526 ALA A C 1
ATOM 4062 O O . ALA A 1 526 ? 4.105 18.516 51.688 1 28.11 526 ALA A O 1
ATOM 4063 N N . ALA A 1 527 ? 3.543 20.094 52.969 1 29.09 527 ALA A N 1
ATOM 4064 C CA . ALA A 1 527 ? 2.244 20.406 52.375 1 29.09 527 ALA A CA 1
ATOM 4065 C C . ALA A 1 527 ? 2.311 20.375 50.844 1 29.09 527 ALA A C 1
ATOM 4067 O O . ALA A 1 527 ? 3.277 20.844 50.25 1 29.09 527 ALA A O 1
ATOM 4068 N N . ALA A 1 528 ? 1.722 19.344 50.219 1 30.27 528 ALA A N 1
ATOM 4069 C CA . ALA A 1 528 ? 1.548 19.172 48.781 1 30.27 528 ALA A CA 1
ATOM 4070 C C . ALA A 1 528 ? 1.446 20.531 48.062 1 30.27 528 ALA A C 1
ATOM 4072 O O . ALA A 1 528 ? 0.548 21.328 48.375 1 30.27 528 ALA A O 1
ATOM 4073 N N . ALA A 1 529 ? 2.586 21.156 48.031 1 30.2 529 ALA A N 1
ATOM 4074 C CA . ALA A 1 529 ? 2.531 22.375 47.219 1 30.2 529 ALA A CA 1
ATOM 4075 C C . ALA A 1 529 ? 1.396 22.297 46.188 1 30.2 529 ALA A C 1
ATOM 4077 O O . ALA A 1 529 ? 1.149 21.234 45.594 1 30.2 529 ALA A O 1
ATOM 4078 N N . PRO A 1 530 ? 0.309 22.969 46.406 1 35.38 530 PRO A N 1
ATOM 4079 C CA . PRO A 1 530 ? -0.723 22.906 45.375 1 35.38 530 PRO A CA 1
ATOM 4080 C C . PRO A 1 530 ? -0.153 22.594 44 1 35.38 530 PRO A C 1
ATOM 4082 O O . PRO A 1 530 ? 0.954 23.016 43.656 1 35.38 530 PRO A O 1
ATOM 4085 N N . PRO A 1 531 ? -0.403 21.375 43.469 1 35.44 531 PRO A N 1
ATOM 4086 C CA . PRO A 1 531 ? 0.253 20.906 42.25 1 35.44 531 PRO A CA 1
ATOM 4087 C C . PRO A 1 531 ? 0.569 22.047 41.281 1 35.44 531 PRO A C 1
ATOM 4089 O O . PRO A 1 531 ? -0.281 22.906 41.031 1 35.44 531 PRO A O 1
ATOM 4092 N N . ALA A 1 532 ? 1.684 22.594 41.219 1 39.88 532 ALA A N 1
ATOM 4093 C CA . ALA A 1 532 ? 2.27 23.453 40.188 1 39.88 532 ALA A CA 1
ATOM 4094 C C . ALA A 1 532 ? 1.545 23.281 38.844 1 39.88 532 ALA A C 1
ATOM 4096 O O . ALA A 1 532 ? 1.679 24.125 37.969 1 39.88 532 ALA A O 1
ATOM 4097 N N . ALA A 1 533 ? 0.94 22.188 38.656 1 43.66 533 ALA A N 1
ATOM 4098 C CA . ALA A 1 533 ? 0.268 21.859 37.406 1 43.66 533 ALA A CA 1
ATOM 4099 C C . ALA A 1 533 ? -0.916 22.781 37.156 1 43.66 533 ALA A C 1
ATOM 4101 O O . ALA A 1 533 ? -1.205 23.141 36 1 43.66 533 ALA A O 1
ATOM 4102 N N . ALA A 1 534 ? -1.691 23.25 38.188 1 45.97 534 ALA A N 1
ATOM 4103 C CA . ALA A 1 534 ? -2.893 24.062 38.031 1 45.97 534 ALA A CA 1
ATOM 4104 C C . ALA A 1 534 ? -2.539 25.484 37.625 1 45.97 534 ALA A C 1
ATOM 4106 O O . ALA A 1 534 ? -3.307 26.141 36.906 1 45.97 534 ALA A O 1
ATOM 4107 N N . ALA A 1 535 ? -1.478 26.078 38.188 1 49.22 535 ALA A N 1
ATOM 4108 C CA . ALA A 1 535 ? -1.107 27.453 37.844 1 49.22 535 ALA A CA 1
ATOM 4109 C C . ALA A 1 535 ? -0.768 27.594 36.375 1 49.22 535 ALA A C 1
ATOM 4111 O O . ALA A 1 535 ? -0.876 28.672 35.812 1 49.22 535 ALA A O 1
ATOM 4112 N N . ASN A 1 536 ? -0.489 26.547 35.688 1 64.06 536 ASN A N 1
ATOM 4113 C CA . ASN A 1 536 ? -0.005 26.703 34.312 1 64.06 536 ASN A CA 1
ATOM 4114 C C . ASN A 1 536 ? -1.072 26.312 33.281 1 64.06 536 ASN A C 1
ATOM 4116 O O . ASN A 1 536 ? -0.765 26.078 32.125 1 64.06 536 ASN A O 1
ATOM 4120 N N . VAL A 1 537 ? -2.268 26.328 33.906 1 79.25 537 VAL A N 1
ATOM 4121 C CA . VAL A 1 537 ? -3.342 25.969 32.969 1 79.25 537 VAL A CA 1
ATOM 4122 C C . VAL A 1 537 ? -3.723 27.188 32.125 1 79.25 537 VAL A C 1
ATOM 4124 O O . VAL A 1 537 ? -3.812 28.312 32.656 1 79.25 537 VAL A O 1
ATOM 4127 N N . ARG A 1 538 ? -3.877 27.031 30.938 1 83.94 538 ARG A N 1
ATOM 4128 C CA . ARG A 1 538 ? -4.172 28.125 30.031 1 83.94 538 ARG A CA 1
ATOM 4129 C C . ARG A 1 538 ? -5.613 28.047 29.531 1 83.94 538 ARG A C 1
ATOM 4131 O O . ARG A 1 538 ? -6.16 26.953 29.359 1 83.94 538 ARG A O 1
ATOM 4138 N N . ILE A 1 539 ? -6.238 29.234 29.375 1 88.69 539 ILE A N 1
ATOM 4139 C CA . ILE A 1 539 ? -7.551 29.344 28.75 1 88.69 539 ILE A CA 1
ATOM 4140 C C . ILE A 1 539 ? -7.438 29.062 27.25 1 88.69 539 ILE A C 1
ATOM 4142 O O . ILE A 1 539 ? -6.66 29.719 26.547 1 88.69 539 ILE A O 1
ATOM 4146 N N . PRO A 1 540 ? -8.195 28.109 26.797 1 89.06 540 PRO A N 1
ATOM 4147 C CA . PRO A 1 540 ? -8.195 27.953 25.328 1 89.06 540 PRO A CA 1
ATOM 4148 C C . PRO A 1 540 ? -8.766 29.188 24.625 1 89.06 540 PRO A C 1
ATOM 4150 O O . PRO A 1 540 ? -9.93 29.547 24.828 1 89.06 540 PRO A O 1
ATOM 4153 N N . THR A 1 541 ? -7.965 29.75 23.828 1 91.69 541 THR A N 1
ATOM 4154 C CA . THR A 1 541 ? -8.297 31.031 23.188 1 91.69 541 THR A CA 1
ATOM 4155 C C . THR A 1 541 ? -9.555 30.891 22.344 1 91.69 541 THR A C 1
ATOM 4157 O O . THR A 1 541 ? -10.445 31.75 22.391 1 91.69 541 THR A O 1
ATOM 4160 N N . ARG A 1 542 ? -9.703 29.875 21.578 1 91.25 542 ARG A N 1
ATOM 4161 C CA . ARG A 1 542 ? -10.82 29.703 20.656 1 91.25 542 ARG A CA 1
ATOM 4162 C C . ARG A 1 542 ? -12.133 29.5 21.406 1 91.25 542 ARG A C 1
ATOM 4164 O O . ARG A 1 542 ? -13.172 30.031 21 1 91.25 542 ARG A O 1
ATOM 4171 N N . ASP A 1 543 ? -12.055 28.812 22.484 1 90.62 543 ASP A N 1
ATOM 4172 C CA . ASP A 1 543 ? -13.258 28.578 23.281 1 90.62 543 ASP A CA 1
ATOM 4173 C C . ASP A 1 543 ? -13.734 29.875 23.938 1 90.62 543 ASP A C 1
ATOM 4175 O O . ASP A 1 543 ? -14.938 30.125 24.016 1 90.62 543 ASP A O 1
ATOM 4179 N N . PHE A 1 544 ? -12.797 30.641 24.453 1 94.44 544 PHE A N 1
ATOM 4180 C CA . PHE A 1 544 ? -13.117 31.906 25.094 1 94.44 544 PHE A CA 1
ATOM 4181 C C . PHE A 1 544 ? -13.844 32.844 24.125 1 94.44 544 PHE A C 1
ATOM 4183 O O . PHE A 1 544 ? -14.891 33.375 24.453 1 94.44 544 PHE A O 1
ATOM 4190 N N . TRP A 1 545 ? -13.305 32.906 23 1 95.06 545 TRP A N 1
ATOM 4191 C CA . TRP A 1 545 ? -13.844 33.875 22.062 1 95.06 545 TRP A CA 1
ATOM 4192 C C . TRP A 1 545 ? -15.125 33.375 21.406 1 95.06 545 TRP A C 1
ATOM 4194 O O . TRP A 1 545 ? -15.961 34.125 20.953 1 95.06 545 TRP A O 1
ATOM 4204 N N . ALA A 1 546 ? -15.266 32.062 21.297 1 93.94 546 ALA A N 1
ATOM 4205 C CA . ALA A 1 546 ? -16.531 31.516 20.797 1 93.94 546 ALA A CA 1
ATOM 4206 C C . ALA A 1 546 ? -17.703 32 21.656 1 93.94 546 ALA A C 1
ATOM 4208 O O . ALA A 1 546 ? -18.797 32.219 21.141 1 93.94 546 ALA A O 1
ATOM 4209 N N . LEU A 1 547 ? -17.469 32.25 22.859 1 93 547 LEU A N 1
ATOM 4210 C CA . LEU A 1 547 ? -18.516 32.719 23.781 1 93 547 LEU A CA 1
ATOM 4211 C C . LEU A 1 547 ? -18.688 34.219 23.703 1 93 547 LEU A C 1
ATOM 4213 O O . LEU A 1 547 ? -19.812 34.719 23.812 1 93 547 LEU A O 1
ATOM 4217 N N . GLN A 1 548 ? -17.594 34.875 23.5 1 95.06 548 GLN A N 1
ATOM 4218 C CA . GLN A 1 548 ? -17.625 36.344 23.609 1 95.06 548 GLN A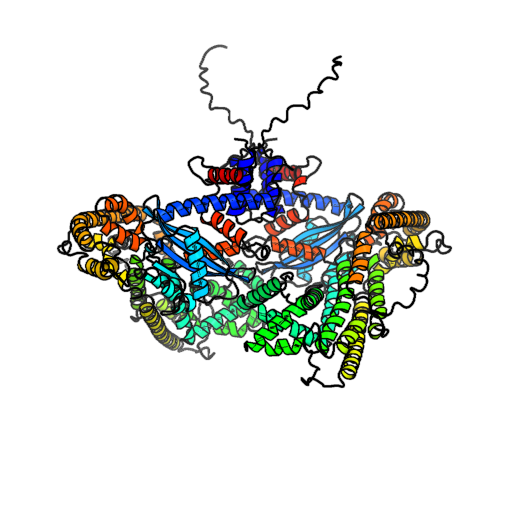 CA 1
ATOM 4219 C C . GLN A 1 548 ? -18.062 36.969 22.281 1 95.06 548 GLN A C 1
ATOM 4221 O O . GLN A 1 548 ? -18.594 38.094 22.281 1 95.06 548 GLN A O 1
ATOM 4226 N N . LEU A 1 549 ? -17.859 36.281 21.203 1 94.12 549 LEU A N 1
ATOM 4227 C CA . LEU A 1 549 ? -18.031 36.875 19.891 1 94.12 549 LEU A CA 1
ATOM 4228 C C . LEU A 1 549 ? -19.5 37.156 19.609 1 94.12 549 LEU A C 1
ATOM 4230 O O . LEU A 1 549 ? -19.844 38.094 18.891 1 94.12 549 LEU A O 1
ATOM 4234 N N . TYR A 1 550 ? -20.328 36.312 20.156 1 90.31 550 TYR A N 1
ATOM 4235 C CA . TYR A 1 550 ? -21.766 36.531 19.922 1 90.31 550 TYR A CA 1
ATOM 4236 C C . TYR A 1 550 ? -22.188 37.938 20.328 1 90.31 550 TYR A C 1
ATOM 4238 O O . TYR A 1 550 ? -22.812 38.625 19.531 1 90.31 550 TYR A O 1
ATOM 4246 N N . ASN A 1 551 ? -21.828 38.375 21.438 1 90.94 551 ASN A N 1
ATOM 4247 C CA . ASN A 1 551 ? -22.172 39.719 21.953 1 90.94 551 ASN A CA 1
ATOM 4248 C C . ASN A 1 551 ? -21.312 40.781 21.312 1 90.94 551 ASN A C 1
ATOM 4250 O O . ASN A 1 551 ? -21.781 41.906 21.078 1 90.94 551 ASN A O 1
ATOM 4254 N N . LEU A 1 552 ? -20.109 40.5 21.125 1 94.19 552 LEU A N 1
ATOM 4255 C CA . LEU A 1 552 ? -19.156 41.5 20.625 1 94.19 552 LEU A CA 1
ATOM 4256 C C . LEU A 1 552 ? -19.516 41.938 19.219 1 94.19 552 LEU A C 1
ATOM 4258 O O . LEU A 1 552 ? -19.344 43.125 18.875 1 94.19 552 LEU A O 1
ATOM 4262 N N . GLU A 1 553 ? -19.938 41.062 18.391 1 92.62 553 GLU A N 1
ATOM 4263 C CA . GLU A 1 553 ? -20.25 41.375 17.016 1 92.62 553 GLU A CA 1
ATOM 4264 C C . GLU A 1 553 ? -21.438 42.344 16.938 1 92.62 553 GLU A C 1
ATOM 4266 O O . GLU A 1 553 ? -21.547 43.156 16.016 1 92.62 553 GLU A O 1
ATOM 4271 N N . GLN A 1 554 ? -22.281 42.344 17.891 1 92.81 554 GLN A N 1
ATOM 4272 C CA . GLN A 1 554 ? -23.453 43.219 17.938 1 92.81 554 GLN A CA 1
ATOM 4273 C C . GLN A 1 554 ? -23.078 44.562 18.516 1 92.81 554 GLN A C 1
ATOM 4275 O O . GLN A 1 554 ? -23.531 45.594 18.016 1 92.81 554 GLN A O 1
ATOM 4280 N N . THR A 1 555 ? -22.234 44.562 19.531 1 94.75 555 THR A N 1
ATOM 4281 C CA . THR A 1 555 ? -21.953 45.781 20.281 1 94.75 555 THR A CA 1
ATOM 4282 C C . THR A 1 555 ? -20.734 46.5 19.703 1 94.75 555 THR A C 1
ATOM 4284 O O . THR A 1 555 ? -20.625 47.719 19.781 1 94.75 555 THR A O 1
ATOM 4287 N N . SER A 1 556 ? -19.797 45.75 19.25 1 96.5 556 SER A N 1
ATOM 4288 C CA . SER A 1 556 ? -18.531 46.281 18.766 1 96.5 556 SER A CA 1
ATOM 4289 C C . SER A 1 556 ? -18.125 45.625 17.438 1 96.5 556 SER A C 1
ATOM 4291 O O . SER A 1 556 ? -17.125 44.906 17.391 1 96.5 556 SER A O 1
ATOM 4293 N N . PRO A 1 557 ? -18.75 46 16.359 1 95.5 557 PRO A N 1
ATOM 4294 C CA . PRO A 1 557 ? -18.547 45.312 15.086 1 95.5 557 PRO A CA 1
ATOM 4295 C C . PRO A 1 557 ? -17.125 45.5 14.539 1 95.5 557 PRO A C 1
ATOM 4297 O O . PRO A 1 557 ? -16.562 44.594 13.945 1 95.5 557 PRO A O 1
ATOM 4300 N N . ALA A 1 558 ? -16.531 46.656 14.703 1 96.81 558 ALA A N 1
ATOM 4301 C CA . ALA A 1 558 ? -15.18 46.906 14.203 1 96.81 558 ALA A CA 1
ATOM 4302 C C . ALA A 1 558 ? -14.148 46.094 14.984 1 96.81 558 ALA A C 1
ATOM 4304 O O . ALA A 1 558 ? -13.273 45.438 14.391 1 96.81 558 ALA A O 1
ATOM 4305 N N . LEU A 1 559 ? -14.312 46.094 16.25 1 96.31 559 LEU A N 1
ATOM 4306 C CA . LEU A 1 559 ? -13.406 45.344 17.109 1 96.31 559 LEU A CA 1
ATOM 4307 C C . LEU A 1 559 ? -13.562 43.844 16.859 1 96.31 559 LEU A C 1
ATOM 4309 O O . LEU A 1 559 ? -12.57 43.094 16.875 1 96.31 559 LEU A O 1
ATOM 4313 N N . SER A 1 560 ? -14.805 43.406 16.672 1 96.75 560 SER A N 1
ATOM 4314 C CA . SER A 1 560 ? -15.078 42 16.453 1 96.75 560 SER A CA 1
ATOM 4315 C C . SER A 1 560 ? -14.43 41.5 15.164 1 96.75 560 SER A C 1
ATOM 4317 O O . SER A 1 560 ? -14.047 40.344 15.062 1 96.75 560 SER A O 1
ATOM 4319 N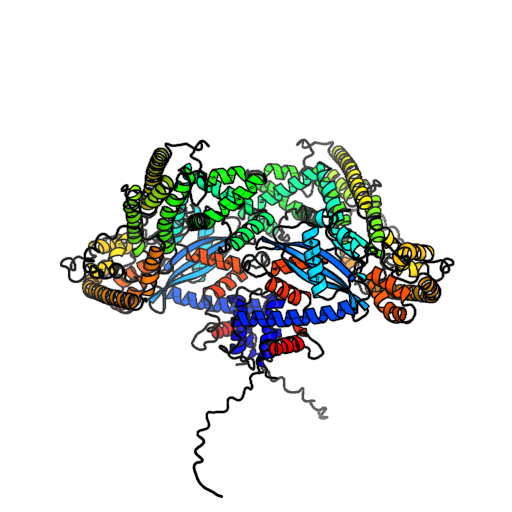 N . LEU A 1 561 ? -14.312 42.344 14.164 1 97.5 561 LEU A N 1
ATOM 4320 C CA . LEU A 1 561 ? -13.656 41.969 12.922 1 97.5 561 LEU A CA 1
ATOM 4321 C C . LEU A 1 561 ? -12.18 41.688 13.156 1 97.5 561 LEU A C 1
ATOM 4323 O O . LEU A 1 561 ? -11.633 40.719 12.594 1 97.5 561 LEU A O 1
ATOM 4327 N N . LEU A 1 562 ? -11.516 42.5 13.977 1 97.12 562 LEU A N 1
ATOM 4328 C CA . LEU A 1 562 ? -10.117 42.25 14.312 1 97.12 562 LEU A CA 1
ATOM 4329 C C . LEU A 1 562 ? -9.961 40.906 15.039 1 97.12 562 LEU A C 1
ATOM 4331 O O . LEU A 1 562 ? -9.008 40.188 14.781 1 97.12 562 LEU A O 1
ATOM 4335 N N . VAL A 1 563 ? -10.898 40.656 15.867 1 96.56 563 VAL A N 1
ATOM 4336 C CA . VAL A 1 563 ? -10.867 39.375 16.594 1 96.56 563 VAL A CA 1
ATOM 4337 C C . VAL A 1 563 ? -11.055 38.219 15.617 1 96.56 563 VAL A C 1
ATOM 4339 O O . VAL A 1 563 ? -10.375 37.188 15.727 1 96.56 563 VAL A O 1
ATOM 4342 N N . ASN A 1 564 ? -11.984 38.375 14.672 1 97.31 564 ASN A N 1
ATOM 4343 C CA . ASN A 1 564 ? -12.203 37.344 13.656 1 97.31 564 ASN A CA 1
ATOM 4344 C C . ASN A 1 564 ? -10.945 37.094 12.844 1 97.31 564 ASN A C 1
ATOM 4346 O O . ASN A 1 564 ? -10.609 35.938 12.555 1 97.31 564 ASN A O 1
ATOM 4350 N N . ILE A 1 565 ? -10.297 38.156 12.5 1 97.31 565 ILE A N 1
ATOM 4351 C CA . ILE A 1 565 ? -9.062 38.031 11.719 1 97.31 565 ILE A CA 1
ATOM 4352 C C . ILE A 1 565 ? -8.023 37.25 12.516 1 97.31 565 ILE A C 1
ATOM 4354 O O . ILE A 1 565 ? -7.391 36.312 11.992 1 97.31 565 ILE A O 1
ATOM 4358 N N . MET A 1 566 ? -7.887 37.562 13.727 1 95.56 566 MET A N 1
ATOM 4359 C CA . MET A 1 566 ? -6.926 36.875 14.586 1 95.56 566 MET A CA 1
ATOM 4360 C C . MET A 1 566 ? -7.258 35.406 14.703 1 95.56 566 MET A C 1
ATOM 4362 O O . MET A 1 566 ? -6.367 34.562 14.602 1 95.56 566 MET A O 1
ATOM 4366 N N . LEU A 1 567 ? -8.484 35.031 14.844 1 95.56 567 LEU A N 1
ATOM 4367 C CA . LEU A 1 567 ? -8.93 33.688 15.109 1 95.56 567 LEU A CA 1
ATOM 4368 C C . LEU A 1 567 ? -8.688 32.781 13.891 1 95.56 567 LEU A C 1
ATOM 4370 O O . LEU A 1 567 ? -8.414 31.594 14.039 1 95.56 567 LEU A O 1
ATOM 4374 N N . VAL A 1 568 ? -8.773 33.281 12.695 1 96.62 568 VAL A N 1
ATOM 4375 C CA . VAL A 1 568 ? -8.734 32.438 11.508 1 96.62 568 VAL A CA 1
ATOM 4376 C C . VAL A 1 568 ? -7.285 32.281 11.047 1 96.62 568 VAL A C 1
ATOM 4378 O O . VAL A 1 568 ? -6.992 31.406 10.219 1 96.62 568 VAL A O 1
ATOM 4381 N N . LEU A 1 569 ? -6.379 33.062 11.609 1 94.81 569 LEU A N 1
ATOM 4382 C CA . LEU A 1 569 ? -4.973 32.938 11.25 1 94.81 569 LEU A CA 1
ATOM 4383 C C . LEU A 1 569 ? -4.441 31.562 11.664 1 94.81 569 LEU A C 1
ATOM 4385 O O . LEU A 1 569 ? -4.691 31.109 12.789 1 94.81 569 LEU A O 1
ATOM 4389 N N . GLN A 1 570 ? -3.799 30.875 10.734 1 93.94 570 GLN A N 1
ATOM 4390 C CA . GLN A 1 570 ? -3.219 29.562 10.992 1 93.94 570 GLN A CA 1
ATOM 4391 C C . GLN A 1 570 ? -1.693 29.609 10.945 1 93.94 570 GLN A C 1
ATOM 4393 O O . GLN A 1 570 ? -1.113 30.047 9.945 1 93.94 570 GLN A O 1
ATOM 4398 N N . ALA A 1 571 ? -1.143 29.172 11.961 1 91.62 571 ALA A N 1
ATOM 4399 C CA . ALA A 1 571 ? 0.315 29.219 12.047 1 91.62 571 ALA A CA 1
ATOM 4400 C C . ALA A 1 571 ? 0.945 28 11.375 1 91.62 571 ALA A C 1
ATOM 4402 O O . ALA A 1 571 ? 2.145 27.984 11.094 1 91.62 571 ALA A O 1
ATOM 4403 N N . THR A 1 572 ? 0.106 27 11.164 1 93.56 572 THR A N 1
ATOM 4404 C CA . THR A 1 572 ? 0.639 25.781 10.57 1 93.56 572 THR A CA 1
ATOM 4405 C C . THR A 1 572 ? -0.27 25.281 9.453 1 93.56 572 THR A C 1
ATOM 4407 O O . THR A 1 572 ? -1.447 25.641 9.398 1 93.56 572 THR A O 1
ATOM 4410 N N . SER A 1 573 ? 0.293 24.516 8.531 1 94.25 573 SER A N 1
ATOM 4411 C CA . SER A 1 573 ? -0.474 23.891 7.453 1 94.25 573 SER A CA 1
ATOM 4412 C C . SER A 1 573 ? -0.632 22.391 7.68 1 94.25 573 SER A C 1
ATOM 4414 O O . SER A 1 573 ? -0.68 21.609 6.723 1 94.25 573 SER A O 1
ATOM 4416 N N . VAL A 1 574 ? -0.644 21.953 8.953 1 93.44 574 VAL A N 1
ATOM 4417 C CA . VAL A 1 574 ? -0.7 20.547 9.336 1 93.44 574 VAL A CA 1
ATOM 4418 C C . VAL A 1 574 ? -2.01 19.938 8.852 1 93.44 574 VAL A C 1
ATOM 4420 O O . VAL A 1 574 ? -2.049 18.75 8.477 1 93.44 574 VAL A O 1
ATOM 4423 N N . GLU A 1 575 ? -3.088 20.75 8.867 1 95.5 575 GLU A N 1
ATOM 4424 C CA . GLU A 1 575 ? -4.387 20.25 8.43 1 95.5 575 GLU A CA 1
ATOM 4425 C C . GLU A 1 575 ? -4.336 19.812 6.969 1 95.5 575 GLU A C 1
ATOM 4427 O O . GLU A 1 575 ? -5.023 18.859 6.578 1 95.5 575 GLU A O 1
ATOM 4432 N N . VAL A 1 576 ? -3.574 20.5 6.152 1 96.81 576 VAL A N 1
ATOM 4433 C CA . VAL A 1 576 ? -3.42 20.125 4.75 1 96.81 576 VAL A CA 1
ATOM 4434 C C . VAL A 1 576 ? -2.705 18.766 4.652 1 96.81 576 VAL A C 1
ATOM 4436 O O . VAL A 1 576 ? -3.074 17.922 3.836 1 96.81 576 VAL A O 1
ATOM 4439 N N . GLU A 1 577 ? -1.707 18.547 5.477 1 92.5 577 GLU A N 1
ATOM 4440 C CA . GLU A 1 577 ? -0.989 17.281 5.5 1 92.5 577 GLU A CA 1
ATOM 4441 C C . GLU A 1 577 ? -1.912 16.125 5.895 1 92.5 577 GLU A C 1
ATOM 4443 O O . GLU A 1 577 ? -1.771 15.008 5.391 1 92.5 577 GLU A O 1
ATOM 4448 N N . ARG A 1 578 ? -2.793 16.469 6.859 1 93.69 578 ARG A N 1
ATOM 4449 C CA . ARG A 1 578 ? -3.789 15.461 7.227 1 93.69 578 ARG A CA 1
ATOM 4450 C C . ARG A 1 578 ? -4.68 15.117 6.039 1 93.69 578 ARG A C 1
ATOM 4452 O O . ARG A 1 578 ? -5.098 13.969 5.883 1 93.69 578 ARG A O 1
ATOM 4459 N N . GLY A 1 579 ? -4.992 16.125 5.281 1 96.38 579 GLY A N 1
ATOM 4460 C CA . GLY A 1 579 ? -5.73 15.891 4.047 1 96.38 579 GLY A CA 1
ATOM 4461 C C . GLY A 1 579 ? -5 14.969 3.086 1 96.38 579 GLY A C 1
ATOM 4462 O O . GLY A 1 579 ? -5.617 14.109 2.453 1 96.38 579 GLY A O 1
ATOM 4463 N N . PHE A 1 580 ? -3.674 15.164 2.977 1 94.62 580 PHE A N 1
ATOM 4464 C CA . PHE A 1 580 ? -2.885 14.312 2.092 1 94.62 580 PHE A CA 1
ATOM 4465 C C . PHE A 1 580 ? -2.871 12.875 2.592 1 94.62 580 PHE A C 1
ATOM 4467 O O . PHE A 1 580 ? -2.83 11.938 1.795 1 94.62 580 PHE A O 1
ATOM 4474 N N . SER A 1 581 ? -2.893 12.742 3.867 1 92.31 581 SER A N 1
ATOM 4475 C CA . SER A 1 581 ? -3.027 11.391 4.41 1 92.31 581 SER A CA 1
ATOM 4476 C C . SER A 1 581 ? -4.316 10.734 3.932 1 92.31 581 SER A C 1
ATOM 4478 O O . SER A 1 581 ? -4.316 9.555 3.555 1 92.31 581 SER A O 1
ATOM 4480 N N . THR A 1 582 ? -5.398 11.477 3.979 1 95.31 582 THR A N 1
ATOM 4481 C CA . THR A 1 582 ? -6.68 10.977 3.49 1 95.31 582 THR A CA 1
ATOM 4482 C C . THR A 1 582 ? -6.602 10.656 2 1 95.31 582 THR A C 1
ATOM 4484 O O . THR A 1 582 ? -7.137 9.641 1.552 1 95.31 582 THR A O 1
ATOM 4487 N N . GLN A 1 583 ? -5.945 11.539 1.305 1 95.56 583 GLN A N 1
ATOM 4488 C CA . GLN A 1 583 ? -5.734 11.32 -0.123 1 95.56 583 GLN A CA 1
ATOM 4489 C C . GLN A 1 583 ? -5.09 9.961 -0.382 1 95.56 583 GLN A C 1
ATOM 4491 O O . GLN A 1 583 ? -5.531 9.219 -1.257 1 95.56 583 GLN A O 1
ATOM 4496 N N . ASN A 1 584 ? -4.148 9.648 0.409 1 91.94 584 ASN A N 1
ATOM 4497 C CA . ASN A 1 584 ? -3.381 8.422 0.208 1 91.94 584 ASN A CA 1
ATOM 4498 C C . ASN A 1 584 ? -4.164 7.191 0.652 1 91.94 584 ASN A C 1
ATOM 4500 O O . ASN A 1 584 ? -3.891 6.082 0.197 1 91.94 584 ASN A O 1
ATOM 4504 N N . LEU A 1 585 ? -5.066 7.359 1.521 1 91.62 585 LEU A N 1
ATOM 4505 C CA . LEU A 1 585 ? -5.914 6.254 1.947 1 91.62 585 LEU A CA 1
ATOM 4506 C C . LEU A 1 585 ? -6.961 5.934 0.885 1 91.62 585 LEU A C 1
ATOM 4508 O O . LEU A 1 585 ? -7.367 4.777 0.736 1 91.62 585 LEU A O 1
ATOM 4512 N N . ILE A 1 586 ? -7.375 6.945 0.246 1 94.19 586 ILE A N 1
ATOM 4513 C CA . ILE A 1 586 ? -8.391 6.77 -0.785 1 94.19 586 ILE A CA 1
ATOM 4514 C C . ILE A 1 586 ? -7.746 6.25 -2.066 1 94.19 586 ILE A C 1
ATOM 4516 O O . ILE A 1 586 ? -8.18 5.234 -2.619 1 94.19 586 ILE A O 1
ATOM 4520 N N . LYS A 1 587 ? -6.785 6.984 -2.504 1 92.69 587 LYS A N 1
ATOM 4521 C CA . LYS A 1 587 ? -6.082 6.586 -3.723 1 92.69 587 LYS A CA 1
ATOM 4522 C C . LYS A 1 587 ? -4.863 5.73 -3.4 1 92.69 587 LYS A C 1
ATOM 4524 O O . LYS A 1 587 ? -3.762 6.254 -3.217 1 92.69 587 LYS A O 1
ATOM 4529 N N . THR A 1 588 ? -5.055 4.508 -3.447 1 87.38 588 THR A N 1
ATOM 4530 C CA . THR A 1 588 ? -4.004 3.547 -3.133 1 87.38 588 THR A CA 1
ATOM 4531 C C . THR A 1 588 ? -3.303 3.076 -4.406 1 87.38 588 THR A C 1
ATOM 4533 O O . THR A 1 588 ? -3.623 3.535 -5.504 1 87.38 588 THR A O 1
ATOM 4536 N N . LYS A 1 589 ? -2.363 2.16 -4.301 1 79.44 589 LYS A N 1
ATOM 4537 C CA . LYS A 1 589 ? -1.621 1.623 -5.438 1 79.44 589 LYS A CA 1
ATOM 4538 C C . LYS A 1 589 ? -2.529 0.802 -6.348 1 79.44 589 LYS A C 1
ATOM 4540 O O . LYS A 1 589 ? -2.264 0.674 -7.547 1 79.44 589 LYS A O 1
ATOM 4545 N N . GLN A 1 590 ? -3.578 0.295 -5.727 1 79 590 GLN A N 1
ATOM 4546 C CA . GLN A 1 590 ? -4.512 -0.518 -6.5 1 79 590 GLN A CA 1
ATOM 4547 C C . GLN A 1 590 ? -5.559 0.352 -7.188 1 79 590 GLN A C 1
ATOM 4549 O O . GLN A 1 590 ? -6.238 -0.1 -8.109 1 79 590 GLN A O 1
ATOM 4554 N N . ARG A 1 591 ? -5.613 1.636 -6.727 1 83.94 591 ARG A N 1
ATOM 4555 C CA . ARG A 1 591 ? -6.629 2.537 -7.262 1 83.94 591 ARG A CA 1
ATOM 4556 C C . ARG A 1 591 ? -5.992 3.785 -7.859 1 83.94 591 ARG A C 1
ATOM 4558 O O . ARG A 1 591 ? -6.41 4.906 -7.562 1 83.94 591 ARG A O 1
ATOM 4565 N N . THR A 1 592 ? -5.023 3.621 -8.648 1 78.44 592 THR A N 1
ATOM 4566 C CA . THR A 1 592 ? -4.277 4.746 -9.203 1 78.44 592 THR A CA 1
ATOM 4567 C C . THR A 1 592 ? -5.047 5.395 -10.352 1 78.44 592 THR A C 1
ATOM 4569 O O . THR A 1 592 ? -4.754 6.527 -10.734 1 78.44 592 THR A O 1
ATOM 4572 N N . SER A 1 593 ? -6.074 4.691 -10.828 1 78.38 593 SER A N 1
ATOM 4573 C CA . SER A 1 593 ? -6.809 5.199 -11.984 1 78.38 593 SER A CA 1
ATOM 4574 C C . SER A 1 593 ? -7.93 6.137 -11.555 1 78.38 593 SER A C 1
ATOM 4576 O O . SER A 1 593 ? -8.633 6.699 -12.398 1 78.38 593 SER A O 1
ATOM 4578 N N . LEU A 1 594 ? -8.094 6.332 -10.281 1 84.5 594 LEU A N 1
ATOM 4579 C CA . LEU A 1 594 ? -9.109 7.246 -9.773 1 84.5 594 LEU A CA 1
ATOM 4580 C C . LEU A 1 594 ? -8.883 8.656 -10.305 1 84.5 594 LEU A C 1
ATOM 4582 O O . LEU A 1 594 ? -7.777 9.203 -10.188 1 84.5 594 LEU A O 1
ATOM 4586 N N . THR A 1 595 ? -9.883 9.172 -10.906 1 86.62 595 THR A N 1
ATOM 4587 C CA . THR A 1 595 ? -9.766 10.516 -11.469 1 86.62 595 THR A CA 1
ATOM 4588 C C . THR A 1 595 ? -9.688 11.562 -10.359 1 86.62 595 THR A C 1
ATOM 4590 O O . THR A 1 595 ? -10.102 11.305 -9.227 1 86.62 595 THR A O 1
ATOM 4593 N N . MET A 1 596 ? -9.227 12.734 -10.727 1 89.06 596 MET A N 1
ATOM 4594 C CA . MET A 1 596 ? -9.086 13.82 -9.758 1 89.06 596 MET A CA 1
ATOM 4595 C C . MET A 1 596 ? -10.453 14.281 -9.266 1 89.06 596 MET A C 1
ATOM 4597 O O . MET A 1 596 ? -10.602 14.641 -8.094 1 89.06 596 MET A O 1
ATOM 4601 N N . GLN A 1 597 ? -11.406 14.273 -10.117 1 90.81 597 GLN A N 1
ATOM 4602 C CA . GLN A 1 597 ? -12.75 14.695 -9.742 1 90.81 597 GLN A CA 1
ATOM 4603 C C . GLN A 1 597 ? -13.336 13.773 -8.68 1 90.81 597 GLN A C 1
ATOM 4605 O O . GLN A 1 597 ? -13.914 14.242 -7.691 1 90.81 597 GLN A O 1
ATOM 4610 N N . ASN A 1 598 ? -13.164 12.508 -8.93 1 92.62 598 ASN A N 1
ATOM 4611 C CA . ASN A 1 598 ? -13.672 11.539 -7.965 1 92.62 598 ASN A CA 1
ATOM 4612 C C . ASN A 1 598 ? -12.898 11.602 -6.652 1 92.62 598 ASN A C 1
ATOM 4614 O O . ASN A 1 598 ? -13.477 11.461 -5.574 1 92.62 598 ASN A O 1
ATOM 4618 N N . LEU A 1 599 ? -11.586 11.766 -6.809 1 94.69 599 LEU A N 1
ATOM 4619 C CA . LEU A 1 599 ? -10.758 11.883 -5.613 1 94.69 599 LEU A CA 1
ATOM 4620 C C . LEU A 1 599 ? -11.156 13.094 -4.785 1 94.69 599 LEU A C 1
ATOM 4622 O O . LEU A 1 599 ? -11.25 13.016 -3.561 1 94.69 599 LEU A O 1
ATOM 4626 N N . ASP A 1 600 ? -11.352 14.203 -5.441 1 96.19 600 ASP A N 1
ATOM 4627 C CA . ASP A 1 600 ? -11.781 15.43 -4.781 1 96.19 600 ASP A CA 1
ATOM 4628 C C . ASP A 1 600 ? -13.102 15.227 -4.043 1 96.19 600 ASP A C 1
ATOM 4630 O O . ASP A 1 600 ? -13.242 15.625 -2.887 1 96.19 600 ASP A O 1
ATOM 4634 N N . ALA A 1 601 ? -14.078 14.609 -4.703 1 96.12 601 ALA A N 1
ATOM 4635 C CA . ALA A 1 601 ? -15.391 14.352 -4.105 1 96.12 601 ALA A CA 1
ATOM 4636 C C . ALA A 1 601 ? -15.273 13.422 -2.906 1 96.12 601 ALA A C 1
ATOM 4638 O O . ALA A 1 601 ? -15.906 13.641 -1.874 1 96.12 601 ALA A O 1
ATOM 4639 N N . LEU A 1 602 ? -14.516 12.391 -3.09 1 96.69 602 LEU A N 1
ATOM 4640 C CA . LEU A 1 602 ? -14.336 11.414 -2.018 1 96.69 602 LEU A CA 1
ATOM 4641 C C . LEU A 1 602 ? -13.656 12.055 -0.811 1 96.69 602 LEU A C 1
ATOM 4643 O O . LEU A 1 602 ? -14.031 11.781 0.333 1 96.69 602 LEU A O 1
ATOM 4647 N N . MET A 1 603 ? -12.641 12.859 -1.018 1 97.12 603 MET A N 1
ATOM 4648 C CA . MET A 1 603 ? -11.969 13.562 0.075 1 97.12 603 MET A CA 1
ATOM 4649 C C . MET A 1 603 ? -12.938 14.492 0.797 1 97.12 603 MET A C 1
ATOM 4651 O O . MET A 1 603 ? -12.938 14.562 2.027 1 97.12 603 MET A O 1
ATOM 4655 N N . ARG A 1 604 ? -13.734 15.203 0.033 1 96.94 604 ARG A N 1
ATOM 4656 C CA . ARG A 1 604 ? -14.703 16.125 0.626 1 96.94 604 ARG A CA 1
ATOM 465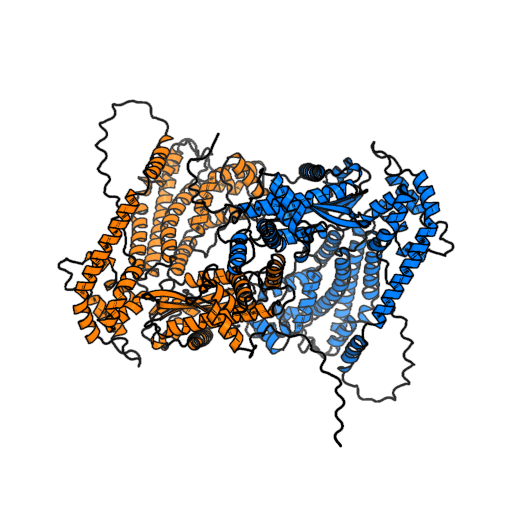7 C C . ARG A 1 604 ? -15.688 15.367 1.52 1 96.94 604 ARG A C 1
ATOM 4659 O O . ARG A 1 604 ? -15.953 15.789 2.646 1 96.94 604 ARG A O 1
ATOM 4666 N N . VAL A 1 605 ? -16.203 14.281 1.007 1 95.44 605 VAL A N 1
ATOM 4667 C CA . VAL A 1 605 ? -17.172 13.492 1.768 1 95.44 605 VAL A CA 1
ATOM 4668 C C . VAL A 1 605 ? -16.5 12.906 3.006 1 95.44 605 VAL A C 1
ATOM 4670 O O . VAL A 1 605 ? -17.078 12.875 4.086 1 95.44 605 VAL A O 1
ATOM 4673 N N . SER A 1 606 ? -15.273 12.422 2.85 1 95.5 606 SER A N 1
ATOM 4674 C CA . SER A 1 606 ? -14.555 11.797 3.953 1 95.5 606 SER A CA 1
ATOM 4675 C C . SER A 1 606 ? -14.203 12.812 5.035 1 95.5 606 SER A C 1
ATOM 4677 O O . SER A 1 606 ? -14.359 12.539 6.227 1 95.5 606 SER A O 1
ATOM 4679 N N . LEU A 1 607 ? -13.781 13.969 4.695 1 95.62 607 LEU A N 1
ATOM 4680 C CA . LEU A 1 607 ? -13.242 14.945 5.629 1 95.62 607 LEU A CA 1
ATOM 4681 C C . LEU A 1 607 ? -14.352 15.805 6.227 1 95.62 607 LEU A C 1
ATOM 4683 O O . LEU A 1 607 ? -14.289 16.188 7.398 1 95.62 607 LEU A O 1
ATOM 4687 N N . LEU A 1 608 ? -15.352 16.125 5.395 1 94.19 608 LEU A N 1
ATOM 4688 C CA . LEU A 1 608 ? -16.344 17.094 5.836 1 94.19 608 LEU A CA 1
ATOM 4689 C C . LEU A 1 608 ? -17.656 16.406 6.195 1 94.19 608 LEU A C 1
ATOM 4691 O O . LEU A 1 608 ? -18.5 16.984 6.875 1 94.19 608 LEU A O 1
ATOM 4695 N N . GLY A 1 609 ? -17.844 15.188 5.617 1 90.38 609 GLY A N 1
ATOM 4696 C CA . GLY A 1 609 ? -19.078 14.477 5.895 1 90.38 609 GLY A CA 1
ATOM 4697 C C . GLY A 1 609 ? -19.25 14.133 7.363 1 90.38 609 GLY A C 1
ATOM 4698 O O . GLY A 1 609 ? -18.281 14.094 8.117 1 90.38 609 GLY A O 1
ATOM 4699 N N . PRO A 1 610 ? -20.484 13.93 7.707 1 89.62 610 PRO A N 1
ATOM 4700 C CA . PRO A 1 610 ? -20.766 13.555 9.094 1 89.62 610 PRO A CA 1
ATOM 4701 C C . PRO A 1 610 ? -20.25 12.156 9.43 1 89.62 610 PRO A C 1
ATOM 4703 O O . PRO A 1 610 ? -19.75 11.445 8.555 1 89.62 610 PRO A O 1
ATOM 4706 N N . GLU A 1 611 ? -20.281 11.906 10.664 1 86 611 GLU A N 1
ATOM 4707 C CA . GLU A 1 611 ? -19.938 10.547 11.07 1 86 611 GLU A CA 1
ATOM 4708 C C . GLU A 1 611 ? -20.969 9.539 10.562 1 86 611 GLU A C 1
ATOM 4710 O O . GLU A 1 611 ? -22.109 9.898 10.258 1 86 611 GLU A O 1
ATOM 4715 N N . LEU A 1 612 ? -20.656 8.32 10.398 1 80.38 612 LEU A N 1
ATOM 4716 C CA . LEU A 1 612 ? -21.469 7.266 9.797 1 80.38 612 LEU A CA 1
ATOM 4717 C C . LEU A 1 612 ? -22.812 7.145 10.508 1 80.38 612 LEU A C 1
ATOM 4719 O O . LEU A 1 612 ? -23.859 6.957 9.867 1 80.38 612 LEU A O 1
ATOM 4723 N N . GLY A 1 613 ? -22.844 7.301 11.75 1 73.62 613 GLY A N 1
ATOM 4724 C CA . GLY A 1 613 ? -24.078 7.195 12.492 1 73.62 613 GLY A CA 1
ATOM 4725 C C . GLY A 1 613 ? -24.984 8.406 12.328 1 73.62 613 GLY A C 1
ATOM 4726 O O . GLY A 1 613 ? -26.203 8.32 12.555 1 73.62 613 GLY A O 1
ATOM 4727 N N . ASP A 1 614 ? -24.438 9.523 11.781 1 77 614 ASP A N 1
ATOM 4728 C CA . ASP A 1 614 ? -25.172 10.781 11.75 1 77 614 ASP A CA 1
ATOM 4729 C C . ASP A 1 614 ? -25.594 11.141 10.328 1 77 614 ASP A C 1
ATOM 4731 O O . ASP A 1 614 ? -26.062 12.25 10.07 1 77 614 ASP A O 1
ATOM 4735 N N . TYR A 1 615 ? -25.359 10.234 9.469 1 73.19 615 TYR A N 1
ATOM 4736 C CA . TYR A 1 615 ? -25.656 10.547 8.078 1 73.19 615 TYR A CA 1
ATOM 4737 C C . TYR A 1 615 ? -27.156 10.75 7.867 1 73.19 615 TYR A C 1
ATOM 4739 O O . TYR A 1 615 ? -27.562 11.602 7.078 1 73.19 615 TYR A O 1
ATOM 4747 N N . SER A 1 616 ? -28 9.906 8.508 1 64.75 616 SER A N 1
ATOM 4748 C CA . SER A 1 616 ? -29.438 9.875 8.258 1 64.75 616 SER A CA 1
ATOM 4749 C C . SER A 1 616 ? -30.188 10.867 9.148 1 64.75 616 SER A C 1
ATOM 4751 O O . SER A 1 616 ? -31.406 10.977 9.07 1 64.75 616 SER A O 1
ATOM 4753 N N . ASP A 1 617 ? -29.453 11.547 10.055 1 53.56 617 ASP A N 1
ATOM 4754 C CA . ASP A 1 617 ? -30.266 12.359 10.961 1 53.56 617 ASP A CA 1
ATOM 4755 C C . ASP A 1 617 ? -31.062 13.406 10.188 1 53.56 617 ASP A C 1
ATOM 4757 O O . ASP A 1 617 ? -30.531 14.078 9.305 1 53.56 617 ASP A O 1
ATOM 4761 N N . PHE A 1 618 ? -32.375 13.188 10.109 1 42.97 618 PHE A N 1
ATOM 4762 C CA . PHE A 1 618 ? -33.406 14.031 9.492 1 42.97 618 PHE A CA 1
ATOM 4763 C C . PHE A 1 618 ? -33.094 15.508 9.734 1 42.97 618 PHE A C 1
ATOM 4765 O O . PHE A 1 618 ? -33.469 16.359 8.93 1 42.97 618 PHE A O 1
ATOM 4772 N N . ASN A 1 619 ? -32.688 15.875 10.883 1 41 619 ASN A N 1
ATOM 4773 C CA . ASN A 1 619 ? -32.656 17.281 11.297 1 41 619 ASN A CA 1
ATOM 4774 C C . ASN A 1 619 ? -31.516 18.031 10.641 1 41 619 ASN A C 1
ATOM 4776 O O . ASN A 1 619 ? -31.078 19.078 11.141 1 41 619 ASN A O 1
ATOM 4780 N N . GLY A 1 620 ? -31.266 17.719 9.273 1 53.12 620 GLY A N 1
ATOM 4781 C CA . GLY A 1 620 ? -30.391 18.719 8.711 1 53.12 620 GLY A CA 1
ATOM 4782 C C . GLY A 1 620 ? -29.094 18.156 8.18 1 53.12 620 GLY A C 1
ATOM 4783 O O . GLY A 1 620 ? -28.188 18.906 7.801 1 53.12 620 GLY A O 1
ATOM 4784 N N . ASN A 1 621 ? -29.094 16.812 7.914 1 72.38 621 ASN A N 1
ATOM 4785 C CA . ASN A 1 621 ? -27.922 15.969 7.719 1 72.38 621 ASN A CA 1
ATOM 4786 C C . ASN A 1 621 ? -27.578 15.812 6.238 1 72.38 621 ASN A C 1
ATOM 4788 O O . ASN A 1 621 ? -28.203 16.453 5.387 1 72.38 621 ASN A O 1
ATOM 4792 N N . LEU A 1 622 ? -26.688 15.305 5.742 1 86.06 622 LEU A N 1
ATOM 4793 C CA . LEU A 1 622 ? -26.094 15.203 4.41 1 86.06 622 LEU A CA 1
ATOM 4794 C C . LEU A 1 622 ? -26.969 14.359 3.49 1 86.06 622 LEU A C 1
ATOM 4796 O O . LEU A 1 622 ? -26.938 14.531 2.27 1 86.06 622 LEU A O 1
ATOM 4800 N N . LEU A 1 623 ? -28.031 13.625 3.977 1 89.31 623 LEU A N 1
ATOM 4801 C CA . LEU A 1 623 ? -28.797 12.68 3.17 1 89.31 623 LEU A CA 1
ATOM 4802 C C . LEU A 1 623 ? -29.859 13.398 2.342 1 89.31 623 LEU A C 1
ATOM 4804 O O . LEU A 1 623 ? -29.953 13.195 1.128 1 89.31 623 LEU A O 1
ATOM 4808 N N . VAL A 1 624 ? -30.641 14.289 2.953 1 88.62 624 VAL A N 1
ATOM 4809 C CA . VAL A 1 624 ? -31.766 14.938 2.293 1 88.62 624 VAL A CA 1
ATOM 4810 C C . VAL A 1 624 ? -31.25 15.844 1.173 1 88.62 624 VAL A C 1
ATOM 4812 O O . VAL A 1 624 ? -31.703 15.75 0.033 1 88.62 624 VAL A O 1
ATOM 4815 N N . PRO A 1 625 ? -30.266 16.688 1.521 1 90.31 625 PRO A N 1
ATOM 4816 C CA . PRO A 1 625 ? -29.75 17.516 0.428 1 90.31 625 PRO A CA 1
ATOM 4817 C C . PRO A 1 625 ? -29.141 16.688 -0.705 1 90.31 625 PRO A C 1
ATOM 4819 O O . PRO A 1 625 ? -29.203 17.094 -1.869 1 90.31 625 PRO A O 1
ATOM 4822 N N . SER A 1 626 ? -28.531 15.609 -0.418 1 92.38 626 SER A N 1
ATOM 4823 C CA . SER A 1 626 ? -27.953 14.758 -1.442 1 92.38 626 SER A CA 1
ATOM 4824 C C . SER A 1 626 ? -29.016 14.141 -2.334 1 92.38 626 SER A C 1
ATOM 4826 O O . SER A 1 626 ? -28.859 14.055 -3.551 1 92.38 626 SER A O 1
ATOM 4828 N N . LEU A 1 627 ? -30.109 13.664 -1.737 1 90.25 627 LEU A N 1
ATOM 4829 C CA . LEU A 1 627 ? -31.203 13.078 -2.486 1 90.25 627 LEU A CA 1
ATOM 4830 C C . LEU A 1 627 ? -31.875 14.109 -3.389 1 90.25 627 LEU A C 1
ATOM 4832 O O . LEU A 1 627 ? -32.25 13.797 -4.516 1 90.25 627 LEU A O 1
ATOM 4836 N N . ARG A 1 628 ? -32 15.305 -2.832 1 88.56 628 ARG A N 1
ATOM 4837 C CA . ARG A 1 628 ? -32.594 16.391 -3.629 1 88.56 628 ARG A CA 1
ATOM 4838 C C . ARG A 1 628 ? -31.766 16.641 -4.891 1 88.56 628 ARG A C 1
ATOM 4840 O O . ARG A 1 628 ? -32.312 16.797 -5.977 1 88.56 628 ARG A O 1
ATOM 4847 N N . ARG A 1 629 ? -30.469 16.719 -4.711 1 90.56 629 ARG A N 1
ATOM 4848 C CA . ARG A 1 629 ? -29.594 16.922 -5.852 1 90.56 629 ARG A CA 1
ATOM 4849 C C . ARG A 1 629 ? -29.719 15.781 -6.852 1 90.56 629 ARG A C 1
ATOM 4851 O O . ARG A 1 629 ? -29.625 15.992 -8.062 1 90.56 629 ARG A O 1
ATOM 4858 N N . TRP A 1 630 ? -29.828 14.586 -6.344 1 90.19 630 TRP A N 1
ATOM 4859 C CA . TRP A 1 630 ? -29.969 13.398 -7.176 1 90.19 630 TRP A CA 1
ATOM 4860 C C . TRP A 1 630 ? -31.203 13.5 -8.07 1 90.19 630 TRP A C 1
ATOM 4862 O O . TRP A 1 630 ? -31.125 13.219 -9.266 1 90.19 630 TRP A O 1
ATOM 4872 N N . PHE A 1 631 ? -32.25 13.93 -7.551 1 86.12 631 PHE A N 1
ATOM 4873 C CA . PHE A 1 631 ? -33.531 13.984 -8.281 1 86.12 631 PHE A CA 1
ATOM 4874 C C . PHE A 1 631 ? -33.562 15.203 -9.203 1 86.12 631 PHE A C 1
ATOM 4876 O O . PHE A 1 631 ? -34.188 15.172 -10.25 1 86.12 631 PHE A O 1
ATOM 4883 N N . ASP A 1 632 ? -32.812 16.219 -8.844 1 85.81 632 ASP A N 1
ATOM 4884 C CA . ASP A 1 632 ? -32.75 17.422 -9.656 1 85.81 632 ASP A CA 1
ATOM 4885 C C . ASP A 1 632 ? -31.938 17.188 -10.922 1 85.81 632 ASP A C 1
ATOM 4887 O O . ASP A 1 632 ? -32.219 17.781 -11.977 1 85.81 632 ASP A O 1
ATOM 4891 N N . LYS A 1 633 ? -30.781 16.578 -10.883 1 76.75 633 LYS A N 1
ATOM 4892 C CA . LYS A 1 633 ? -29.859 16.391 -12.008 1 76.75 633 LYS A CA 1
ATOM 4893 C C . LYS A 1 633 ? -30.578 15.75 -13.188 1 76.75 633 LYS A C 1
ATOM 4895 O O . LYS A 1 633 ? -30.391 16.156 -14.336 1 76.75 633 LYS A O 1
ATOM 4900 N N . LYS A 1 634 ? -30.922 14.438 -13.344 1 61.09 634 LYS A N 1
ATOM 4901 C CA . LYS A 1 634 ? -31.422 13.812 -14.562 1 61.09 634 LYS A CA 1
ATOM 4902 C C . LYS A 1 634 ? -32.938 13.719 -14.547 1 61.09 634 LYS A C 1
ATOM 4904 O O . LYS A 1 634 ? -33.531 12.906 -15.258 1 61.09 634 LYS A O 1
ATOM 4909 N N . ASN A 1 635 ? -33.656 14.773 -14.133 1 54.28 635 ASN A N 1
ATOM 4910 C CA . ASN A 1 635 ? -35.125 14.633 -14.156 1 54.28 635 ASN A CA 1
ATOM 4911 C C . ASN A 1 635 ? -35.562 13.234 -13.742 1 54.28 635 ASN A C 1
ATOM 4913 O O . ASN A 1 635 ? -36.406 12.633 -14.375 1 54.28 635 ASN A O 1
ATOM 4917 N N . ARG A 1 636 ? -34.688 12.531 -13.031 1 53.28 636 ARG A N 1
ATOM 4918 C CA . ARG A 1 636 ? -34.969 11.164 -12.602 1 53.28 636 ARG A CA 1
ATOM 4919 C C . ARG A 1 636 ? -36.219 11.117 -11.719 1 53.28 636 ARG A C 1
ATOM 4921 O O . ARG A 1 636 ? -36.375 11.922 -10.805 1 53.28 636 ARG A O 1
ATOM 4928 N N . CYS A 1 637 ? -37.406 10.969 -12.266 1 41.59 637 CYS A N 1
ATOM 4929 C CA . CYS A 1 637 ? -38.656 10.867 -11.539 1 41.59 637 CYS A CA 1
ATOM 4930 C C . CYS A 1 637 ? -38.531 9.883 -10.383 1 41.59 637 CYS A C 1
ATOM 4932 O O . CYS A 1 637 ? -37.906 8.828 -10.523 1 41.59 637 CYS A O 1
ATOM 4934 N N . PRO A 1 638 ? -38.844 10.234 -9.141 1 42.16 638 PRO A N 1
ATOM 4935 C CA . PRO A 1 638 ? -38.875 9.266 -8.039 1 42.16 638 PRO A CA 1
ATOM 4936 C C . PRO A 1 638 ? -39.594 7.977 -8.43 1 42.16 638 PRO A C 1
ATOM 4938 O O . PRO A 1 638 ? -40.688 8.023 -9.031 1 42.16 638 PRO A O 1
ATOM 4941 N N . ALA A 1 639 ? -39.156 6.969 -8.719 1 36.72 639 ALA A N 1
ATOM 4942 C CA . ALA A 1 639 ? -39.812 5.719 -9.086 1 36.72 639 ALA A CA 1
ATOM 4943 C C . ALA A 1 639 ? -41.062 5.477 -8.219 1 36.72 639 ALA A C 1
ATOM 4945 O O . ALA A 1 639 ? -40.969 5.469 -6.988 1 36.72 639 ALA A O 1
ATOM 4946 N N . ARG A 1 640 ? -42.344 5.719 -8.562 1 30.25 640 ARG A N 1
ATOM 4947 C CA . ARG A 1 640 ? -43.562 5.109 -8.094 1 30.25 640 ARG A CA 1
ATOM 4948 C C . ARG A 1 640 ? -43.469 3.586 -8.102 1 30.25 640 ARG A C 1
ATOM 4950 O O . ARG A 1 640 ? -43.031 2.99 -9.086 1 30.25 640 ARG A O 1
ATOM 4957 N N . SER A 1 641 ? -43.281 2.828 -6.938 1 31.06 641 SER A N 1
ATOM 4958 C CA . SER A 1 641 ? -43.406 1.384 -6.75 1 31.06 641 SER A CA 1
ATOM 4959 C C . SER A 1 641 ? -44.469 0.786 -7.668 1 31.06 641 SER A C 1
ATOM 4961 O O . SER A 1 641 ? -44.438 -0.409 -7.969 1 31.06 641 SER A O 1
ATOM 4963 N N . CYS A 1 642 ? -45.781 1.199 -7.699 1 26.8 642 CYS A N 1
ATOM 4964 C CA . CYS A 1 642 ? -46.938 0.317 -7.812 1 26.8 642 CYS A CA 1
ATOM 4965 C C . CYS A 1 642 ? -47.031 -0.279 -9.211 1 26.8 642 CYS A C 1
ATOM 4967 O O . CYS A 1 642 ? -47.562 0.346 -10.117 1 26.8 642 CYS A O 1
ATOM 4969 N N . HIS A 1 643 ? -46 -0.797 -9.828 1 26.56 643 HIS A N 1
ATOM 4970 C CA . HIS A 1 643 ? -46.531 -1.572 -10.938 1 26.56 643 HIS A CA 1
ATOM 4971 C C . HIS A 1 643 ? -47.562 -2.572 -10.461 1 26.56 643 HIS A C 1
ATOM 4973 O O . HIS A 1 643 ? -47.281 -3.432 -9.625 1 26.56 643 HIS A O 1
ATOM 4979 N N . GLY A 1 644 ? -48.906 -2.275 -10.141 1 23.52 644 GLY A N 1
ATOM 4980 C CA . GLY A 1 644 ? -50.094 -3.143 -10.094 1 23.52 644 GLY A CA 1
ATOM 4981 C C . GLY A 1 644 ? -50.031 -4.281 -11.094 1 23.52 644 GLY A C 1
ATOM 4982 O O . GLY A 1 644 ? -49.219 -4.238 -12.047 1 23.52 644 GLY A O 1
ATOM 4983 N N . PRO A 1 645 ? -50.469 -5.527 -10.602 1 23.58 645 PRO A N 1
ATOM 4984 C CA . PRO A 1 645 ? -50.656 -6.691 -11.469 1 23.58 645 PRO A CA 1
ATOM 4985 C C . PRO A 1 645 ? -51.281 -6.328 -12.82 1 23.58 645 PRO A C 1
ATOM 4987 O O . PRO A 1 645 ? -51.938 -5.281 -12.945 1 23.58 645 PRO A O 1
ATOM 4990 N N . ARG A 1 646 ? -50.688 -6.816 -13.867 1 25.16 646 ARG A N 1
ATOM 4991 C CA . ARG A 1 646 ? -51.438 -6.938 -15.102 1 25.16 646 ARG A CA 1
ATOM 4992 C C . ARG A 1 646 ? -52.844 -7.5 -14.82 1 25.16 646 ARG A C 1
ATOM 4994 O O . ARG A 1 646 ? -52.969 -8.656 -14.422 1 25.16 646 ARG A O 1
ATOM 5001 N N . THR A 1 647 ? -53.812 -6.879 -13.914 1 19.94 647 THR A N 1
ATOM 5002 C CA . THR A 1 647 ? -55.219 -7.258 -13.93 1 19.94 647 THR A CA 1
ATOM 5003 C C . THR A 1 647 ? -55.719 -7.504 -15.359 1 19.94 647 THR A C 1
ATOM 5005 O O . THR A 1 647 ? -55.312 -6.777 -16.281 1 19.94 647 THR A O 1
ATOM 5008 N N . GLY A 1 648 ? -56.156 -8.883 -15.648 1 19.86 648 GLY A N 1
ATOM 5009 C CA . GLY A 1 648 ? -57.188 -9.445 -16.531 1 19.86 648 GLY A CA 1
ATOM 5010 C C . GLY A 1 648 ? -58.469 -8.633 -16.547 1 19.86 648 GLY A C 1
ATOM 5011 O O . GLY A 1 648 ? -59.5 -9.109 -16.125 1 19.86 648 GLY A O 1
ATOM 5012 N N . GLN A 1 649 ? -58.562 -7.344 -16.25 1 17.78 649 GLN A N 1
ATOM 5013 C CA . GLN A 1 649 ? -59.844 -6.742 -16.562 1 17.78 649 GLN A CA 1
ATOM 5014 C C . GLN A 1 649 ? -60.344 -7.176 -17.953 1 17.78 649 GLN A C 1
ATOM 5016 O O . GLN A 1 649 ? -59.656 -6.992 -18.953 1 17.78 649 GLN A O 1
ATOM 5021 N N . GLN A 1 650 ? -61.5 -8.023 -18.062 1 16.98 650 GLN A N 1
ATOM 5022 C CA . GLN A 1 650 ? -62.781 -8.297 -18.734 1 16.98 650 GLN A CA 1
ATOM 5023 C C . GLN A 1 650 ? -63.656 -7.051 -18.797 1 16.98 650 GLN A C 1
ATOM 5025 O O . GLN A 1 650 ? -64.5 -6.938 -19.656 1 16.98 650 GLN A O 1
ATOM 5030 N N . ALA A 1 651 ? -64.438 -6.359 -17.875 1 20.33 651 ALA A N 1
ATOM 5031 C CA . ALA A 1 651 ? -65.5 -5.566 -18.484 1 20.33 651 ALA A CA 1
ATOM 5032 C C . ALA A 1 651 ? -65.062 -5 -19.828 1 20.33 651 ALA A C 1
ATOM 5034 O O . ALA A 1 651 ? -64.062 -4.332 -19.922 1 20.33 651 ALA A O 1
ATOM 5035 N N . GLU A 1 652 ? -65.438 -5.406 -20.984 1 18.33 652 GLU A N 1
ATOM 5036 C CA . GLU A 1 652 ? -66.688 -5.754 -21.672 1 18.33 652 GLU A CA 1
ATOM 5037 C C . GLU A 1 652 ? -67.688 -4.637 -21.547 1 18.33 652 GLU A C 1
ATOM 5039 O O . GLU A 1 652 ? -67.688 -3.842 -20.609 1 18.33 652 GLU A O 1
ATOM 5044 N N . GLY A 1 653 ? -68.938 -4.805 -22.25 1 17.7 653 GLY A N 1
ATOM 5045 C CA . GLY A 1 653 ? -69.812 -3.949 -23.062 1 17.7 653 GLY A CA 1
ATOM 5046 C C . GLY A 1 653 ? -70.5 -2.889 -22.266 1 17.7 653 GLY A C 1
ATOM 5047 O O . GLY A 1 653 ? -70.562 -1.716 -22.641 1 17.7 653 GLY A O 1
ATOM 5048 N N . GLU A 1 654 ? -71.5 -3.182 -21.375 1 17.64 654 GLU A N 1
ATOM 5049 C CA . GLU A 1 654 ? -72.938 -2.883 -21.656 1 17.64 654 GLU A CA 1
ATOM 5050 C C . GLU A 1 654 ? -73.312 -1.48 -21.172 1 17.64 654 GLU A C 1
ATOM 5052 O O . GLU A 1 654 ? -74.125 -0.814 -21.781 1 17.64 654 GLU A O 1
ATOM 5057 N N . GLY A 1 655 ? -73.625 -1.152 -19.969 1 17.36 655 GLY A N 1
ATOM 5058 C CA . GLY A 1 655 ? -74.812 -0.28 -20.062 1 17.36 655 GLY A CA 1
ATOM 5059 C C . GLY A 1 655 ? -74.5 1.098 -20.609 1 17.36 655 GLY A C 1
ATOM 5060 O O . GLY A 1 655 ? -73.312 1.449 -20.75 1 17.36 655 GLY A O 1
ATOM 5061 N N . ARG A 1 656 ? -75.125 2.393 -20.484 1 18.12 656 ARG A N 1
ATOM 5062 C CA . ARG A 1 656 ? -75.875 3.287 -21.375 1 18.12 656 ARG A CA 1
ATOM 5063 C C . ARG A 1 656 ? -74.875 3.932 -22.391 1 18.12 656 ARG A C 1
ATOM 5065 O O . ARG A 1 656 ? -73.688 3.865 -22.234 1 18.12 656 ARG A O 1
ATOM 5072 N N . GLY A 1 657 ? -75.562 4.711 -22.859 1 16.5 657 GLY A N 1
ATOM 5073 C CA . GLY A 1 657 ? -76.25 5.945 -22.578 1 16.5 657 GLY A CA 1
ATOM 5074 C C . GLY A 1 657 ? -75.562 6.836 -21.578 1 16.5 657 GLY A C 1
ATOM 5075 O O . GLY A 1 657 ? -74.688 6.371 -20.828 1 16.5 657 GLY A O 1
ATOM 5076 N N . MET B 1 1 ? -35.031 -19.734 12.492 1 46.69 1 MET B N 1
ATOM 5077 C CA . MET B 1 1 ? -33.75 -19.297 13.039 1 46.69 1 MET B CA 1
ATOM 5078 C C . MET B 1 1 ? -33.719 -17.781 13.125 1 46.69 1 MET B C 1
ATOM 5080 O O . MET B 1 1 ? -34.281 -17.078 12.297 1 46.69 1 MET B O 1
ATOM 5084 N N . GLU B 1 2 ? -33.375 -17.234 14.273 1 68.19 2 GLU B N 1
ATOM 5085 C CA . GLU B 1 2 ? -33.25 -15.797 14.516 1 68.19 2 GLU B CA 1
ATOM 5086 C C . GLU B 1 2 ? -32.375 -15.133 13.469 1 68.19 2 GLU B C 1
ATOM 5088 O O . GLU B 1 2 ? -31.281 -15.625 13.172 1 68.19 2 GLU B O 1
ATOM 5093 N N . PRO B 1 3 ? -32.938 -14.148 12.75 1 82.56 3 PRO B N 1
ATOM 5094 C CA . PRO B 1 3 ? -32.312 -13.555 11.57 1 82.56 3 PRO B CA 1
ATOM 5095 C C . PRO B 1 3 ? -31 -12.836 11.898 1 82.56 3 PRO B C 1
ATOM 5097 O O . PRO B 1 3 ? -30.219 -12.531 11 1 82.56 3 PRO B O 1
ATOM 5100 N N . LEU B 1 4 ? -30.688 -12.797 13.172 1 84.31 4 LEU B N 1
ATOM 5101 C CA . LEU B 1 4 ? -29.547 -11.977 13.555 1 84.31 4 LEU B CA 1
ATOM 5102 C C . LEU B 1 4 ? -28.234 -12.68 13.219 1 84.31 4 LEU B C 1
ATOM 5104 O O . LEU B 1 4 ? -27.391 -12.133 12.508 1 84.31 4 LEU B O 1
ATOM 5108 N N . MET B 1 5 ? -28.141 -13.961 13.711 1 87.69 5 MET B N 1
ATOM 5109 C CA . MET B 1 5 ? -26.859 -14.641 13.602 1 87.69 5 MET B CA 1
ATOM 5110 C C . MET B 1 5 ? -26.469 -14.852 12.141 1 87.69 5 MET B C 1
ATOM 5112 O O . MET B 1 5 ? -25.344 -14.547 11.734 1 87.69 5 MET B O 1
ATOM 5116 N N . PRO B 1 6 ? -27.422 -15.289 11.336 1 88.5 6 PRO B N 1
ATOM 5117 C CA . PRO B 1 6 ? -27.062 -15.406 9.914 1 88.5 6 PRO B CA 1
ATOM 5118 C C . PRO B 1 6 ? -26.641 -14.07 9.305 1 88.5 6 PRO B C 1
ATOM 5120 O O . PRO B 1 6 ? -25.734 -14.031 8.461 1 88.5 6 PRO B O 1
ATOM 5123 N N . ALA B 1 7 ? -27.266 -13.062 9.703 1 89.56 7 ALA B N 1
ATOM 5124 C CA . ALA B 1 7 ? -26.922 -11.75 9.172 1 89.56 7 ALA B CA 1
ATOM 5125 C C . ALA B 1 7 ? -25.531 -11.32 9.602 1 89.56 7 ALA B C 1
ATOM 5127 O O . ALA B 1 7 ? -24.797 -10.695 8.82 1 89.56 7 ALA B O 1
ATOM 5128 N N . LEU B 1 8 ? -25.219 -11.625 10.836 1 91.12 8 LEU B N 1
ATOM 5129 C CA . LEU B 1 8 ? -23.875 -11.312 11.344 1 91.12 8 LEU B CA 1
ATOM 5130 C C . LEU B 1 8 ? -22.812 -12.109 10.594 1 91.12 8 LEU B C 1
ATOM 5132 O O . LEU B 1 8 ? -21.781 -11.555 10.203 1 91.12 8 LEU B O 1
ATOM 5136 N N . PHE B 1 9 ? -23.078 -13.359 10.344 1 92.06 9 PHE B N 1
ATOM 5137 C CA . PHE B 1 9 ? -22.125 -14.219 9.656 1 92.06 9 PHE B CA 1
ATOM 5138 C C . PHE B 1 9 ? -21.984 -13.812 8.195 1 92.06 9 PHE B C 1
ATOM 5140 O O . PHE B 1 9 ? -20.875 -13.875 7.637 1 92.06 9 PHE B O 1
ATOM 5147 N N . ARG B 1 10 ? -23.062 -13.438 7.637 1 91.69 10 ARG B N 1
ATOM 5148 C CA . ARG B 1 10 ? -22.969 -12.961 6.258 1 91.69 10 ARG B CA 1
ATOM 5149 C C . ARG B 1 10 ? -22.125 -11.695 6.172 1 91.69 10 ARG B C 1
ATOM 5151 O O . ARG B 1 10 ? -21.359 -11.516 5.223 1 91.69 10 ARG B O 1
ATOM 5158 N N . SER B 1 11 ? -22.328 -10.805 7.133 1 92.5 11 SER B N 1
ATOM 5159 C CA . SER B 1 11 ? -21.562 -9.562 7.164 1 92.5 11 SER B CA 1
ATOM 5160 C C . SER B 1 11 ? -20.078 -9.844 7.383 1 92.5 11 SER B C 1
ATOM 5162 O O . SER B 1 11 ? -19.219 -9.219 6.758 1 92.5 11 SER B O 1
ATOM 5164 N N . ALA B 1 12 ? -19.828 -10.773 8.312 1 93.56 12 ALA B N 1
ATOM 5165 C CA . ALA B 1 12 ? -18.453 -11.156 8.562 1 93.56 12 ALA B CA 1
ATOM 5166 C C . ALA B 1 12 ? -17.828 -11.805 7.332 1 93.56 12 ALA B C 1
ATOM 5168 O O . ALA B 1 12 ? -16.672 -11.531 7 1 93.56 12 ALA B O 1
ATOM 5169 N N . PHE B 1 13 ? -18.547 -12.711 6.68 1 94.62 13 PHE B N 1
ATOM 5170 C CA . PHE B 1 13 ? -18.078 -13.375 5.469 1 94.62 13 PHE B CA 1
ATOM 5171 C C . PHE B 1 13 ? -17.797 -12.359 4.371 1 94.62 13 PHE B C 1
ATOM 5173 O O . PHE B 1 13 ? -16.797 -12.484 3.652 1 94.62 13 PHE B O 1
ATOM 5180 N N . HIS B 1 14 ? -18.656 -11.367 4.305 1 93.12 14 HIS B N 1
ATOM 5181 C CA . HIS B 1 14 ? -18.484 -10.289 3.332 1 93.12 14 HIS B CA 1
ATOM 5182 C C . HIS B 1 14 ? -17.156 -9.57 3.527 1 93.12 14 HIS B C 1
ATOM 5184 O O . HIS B 1 14 ? -16.422 -9.336 2.562 1 93.12 14 HIS B O 1
ATOM 5190 N N . LEU B 1 15 ? -16.828 -9.203 4.691 1 93.12 15 LEU B N 1
ATOM 5191 C CA . LEU B 1 15 ? -15.586 -8.5 5 1 93.12 15 LEU B CA 1
ATOM 5192 C C . LEU B 1 15 ? -14.383 -9.391 4.715 1 93.12 15 LEU B C 1
ATOM 5194 O O . LEU B 1 15 ? -13.383 -8.922 4.16 1 93.12 15 LEU B O 1
ATOM 5198 N N . ALA B 1 16 ? -14.453 -10.609 5.059 1 93.94 16 ALA B N 1
ATOM 5199 C CA . ALA B 1 16 ? -13.352 -11.547 4.855 1 93.94 16 ALA B CA 1
ATOM 5200 C C . ALA B 1 16 ? -13.109 -11.797 3.371 1 93.94 16 ALA B C 1
ATOM 5202 O O . ALA B 1 16 ? -11.961 -11.812 2.918 1 93.94 16 ALA B O 1
ATOM 5203 N N . LYS B 1 17 ? -14.148 -12.008 2.625 1 93.25 17 LYS B N 1
ATOM 5204 C CA . LYS B 1 17 ? -14.039 -12.336 1.206 1 93.25 17 LYS B CA 1
ATOM 5205 C C . LYS B 1 17 ? -13.492 -11.156 0.41 1 93.25 17 LYS B C 1
ATOM 5207 O O . LYS B 1 17 ? -12.766 -11.344 -0.566 1 93.25 17 LYS B O 1
ATOM 5212 N N . LEU B 1 18 ? -13.812 -9.961 0.826 1 91.75 18 LEU B N 1
ATOM 5213 C CA . LEU B 1 18 ? -13.375 -8.766 0.115 1 91.75 18 LEU B CA 1
ATOM 5214 C C . LEU B 1 18 ? -12.07 -8.234 0.7 1 91.75 18 LEU B C 1
ATOM 5216 O O . LEU B 1 18 ? -11.57 -7.188 0.269 1 91.75 18 LEU B O 1
ATOM 5220 N N . HIS B 1 19 ? -11.508 -8.891 1.671 1 92.06 19 HIS B N 1
ATOM 5221 C CA . HIS B 1 19 ? -10.227 -8.555 2.285 1 92.06 19 HIS B CA 1
ATOM 5222 C C . HIS B 1 19 ? -10.297 -7.215 3.012 1 92.06 19 HIS B C 1
ATOM 5224 O O . HIS B 1 19 ? -9.375 -6.402 2.906 1 92.06 19 HIS B O 1
ATOM 5230 N N . ARG B 1 20 ? -11.414 -6.914 3.668 1 91.94 20 ARG B N 1
ATOM 5231 C CA . ARG B 1 20 ? -11.562 -5.656 4.395 1 91.94 20 ARG B CA 1
ATOM 5232 C C . ARG B 1 20 ? -11.219 -5.836 5.871 1 91.94 20 ARG B C 1
ATOM 5234 O O . ARG B 1 20 ? -11.352 -6.93 6.418 1 91.94 20 ARG B O 1
ATOM 5241 N N . PRO B 1 21 ? -10.766 -4.75 6.52 1 89.75 21 PRO B N 1
ATOM 5242 C CA . PRO B 1 21 ? -10.43 -4.855 7.941 1 89.75 21 PRO B CA 1
ATOM 5243 C C . PRO B 1 21 ? -11.641 -5.145 8.82 1 89.75 21 PRO B C 1
ATOM 5245 O O . PRO B 1 21 ? -12.75 -4.703 8.508 1 89.75 21 PRO B O 1
ATOM 5248 N N . PHE B 1 22 ? -11.43 -5.789 9.93 1 90.38 22 PHE B N 1
ATOM 5249 C CA . PHE B 1 22 ? -12.5 -6.156 10.844 1 90.38 22 PHE B CA 1
ATOM 5250 C C . PHE B 1 22 ? -13.039 -4.934 11.57 1 90.38 22 PHE B C 1
ATOM 5252 O O . PHE B 1 22 ? -14.133 -4.969 12.141 1 90.38 22 PHE B O 1
ATOM 5259 N N . SER B 1 23 ? -12.273 -3.912 11.594 1 87.88 23 SER B N 1
ATOM 5260 C CA . SER B 1 23 ? -12.75 -2.676 12.211 1 87.88 23 SER B CA 1
ATOM 5261 C C . SER B 1 23 ? -13.953 -2.113 11.469 1 87.88 23 SER B C 1
ATOM 5263 O O . SER B 1 23 ? -14.672 -1.258 12 1 87.88 23 SER B O 1
ATOM 5265 N N . ASP B 1 24 ? -14.172 -2.592 10.25 1 90.38 24 ASP B N 1
ATOM 5266 C CA . ASP B 1 24 ? -15.32 -2.152 9.469 1 90.38 24 ASP B CA 1
ATOM 5267 C C . ASP B 1 24 ? -16.609 -2.842 9.938 1 90.38 24 ASP B C 1
ATOM 5269 O O . ASP B 1 24 ? -17.703 -2.426 9.57 1 90.38 24 ASP B O 1
ATOM 5273 N N . PHE B 1 25 ? -16.516 -3.896 10.719 1 92 25 PHE B N 1
ATOM 5274 C CA . PHE B 1 25 ? -17.656 -4.742 11.07 1 92 25 PHE B CA 1
ATOM 5275 C C . PHE B 1 25 ? -18.703 -3.943 11.828 1 92 25 PHE B C 1
ATOM 5277 O O . PHE B 1 25 ? -19.875 -3.951 11.453 1 92 25 PHE B O 1
ATOM 5284 N N . PRO B 1 26 ? -18.328 -3.146 12.836 1 88.88 26 PRO B N 1
ATOM 5285 C CA . PRO B 1 26 ? -19.344 -2.352 13.523 1 88.88 26 PRO B CA 1
ATOM 5286 C C . PRO B 1 26 ? -20.031 -1.346 12.602 1 88.88 26 PRO B C 1
ATOM 5288 O O . PRO B 1 26 ? -21.234 -1.089 12.742 1 88.88 26 PRO B O 1
ATOM 5291 N N . ASP B 1 27 ? -19.312 -0.833 11.711 1 89.44 27 ASP B N 1
ATOM 5292 C CA . ASP B 1 27 ? -19.875 0.171 10.805 1 89.44 27 ASP B CA 1
ATOM 5293 C C . ASP B 1 27 ? -20.859 -0.456 9.828 1 89.44 27 ASP B C 1
ATOM 5295 O O . ASP B 1 27 ? -21.859 0.168 9.469 1 89.44 27 ASP B O 1
ATOM 5299 N N . ILE B 1 28 ? -20.547 -1.645 9.344 1 90.56 28 ILE B N 1
ATOM 5300 C CA . ILE B 1 28 ? -21.469 -2.34 8.453 1 90.56 28 ILE B CA 1
ATOM 5301 C C . ILE B 1 28 ? -22.75 -2.672 9.195 1 90.56 28 ILE B C 1
ATOM 5303 O O . ILE B 1 28 ? -23.844 -2.598 8.625 1 90.56 28 ILE B O 1
ATOM 5307 N N . LEU B 1 29 ? -22.641 -3.078 10.414 1 90.5 29 LEU B N 1
ATOM 5308 C CA . LEU B 1 29 ? -23.812 -3.391 11.211 1 90.5 29 LEU B CA 1
ATOM 5309 C C . LEU B 1 29 ? -24.641 -2.137 11.469 1 90.5 29 LEU B C 1
ATOM 5311 O O . LEU B 1 29 ? -25.875 -2.189 11.469 1 90.5 29 LEU B O 1
ATOM 5315 N N . ARG B 1 30 ? -23.922 -1.05 11.742 1 88.81 30 ARG B N 1
ATOM 5316 C CA . ARG B 1 30 ? -24.625 0.222 11.898 1 88.81 30 ARG B CA 1
ATOM 5317 C C . ARG B 1 30 ? -25.391 0.578 10.633 1 88.81 30 ARG B C 1
ATOM 5319 O O . ARG B 1 30 ? -26.516 1.106 10.703 1 88.81 30 ARG B O 1
ATOM 5326 N N . LEU B 1 31 ? -24.797 0.306 9.508 1 90.56 31 LEU B N 1
ATOM 5327 C CA . LEU B 1 31 ? -25.438 0.545 8.227 1 90.56 31 LEU B CA 1
ATOM 5328 C C . LEU B 1 31 ? -26.703 -0.31 8.094 1 90.56 31 LEU B C 1
ATOM 5330 O O . LEU B 1 31 ? -27.75 0.18 7.66 1 90.56 31 LEU B O 1
ATOM 5334 N N . HIS B 1 32 ? -26.609 -1.537 8.477 1 90.62 32 HIS B N 1
ATOM 5335 C CA . HIS B 1 32 ? -27.75 -2.438 8.445 1 90.62 32 HIS B CA 1
ATOM 5336 C C . HIS B 1 32 ? -28.859 -1.951 9.375 1 90.62 32 HIS B C 1
ATOM 5338 O O . HIS B 1 32 ? -30.031 -1.981 9.016 1 90.62 32 HIS B O 1
ATOM 5344 N N . ALA B 1 33 ? -28.438 -1.531 10.484 1 88.81 33 ALA B N 1
ATOM 5345 C CA . ALA B 1 33 ? -29.406 -1.035 11.453 1 88.81 33 ALA B CA 1
ATOM 5346 C C . ALA B 1 33 ? -30.109 0.211 10.938 1 88.81 33 ALA B C 1
ATOM 5348 O O . ALA B 1 33 ? -31.328 0.346 11.086 1 88.81 33 ALA B O 1
ATOM 5349 N N . SER B 1 34 ? -29.312 1.108 10.398 1 87 34 SER B N 1
ATOM 5350 C CA . SER B 1 34 ? -29.875 2.354 9.875 1 87 34 SER B CA 1
ATOM 5351 C C . SER B 1 34 ? -30.844 2.088 8.727 1 87 34 SER B C 1
ATOM 5353 O O . SER B 1 34 ? -31.797 2.846 8.523 1 87 34 SER B O 1
ATOM 5355 N N . ASN B 1 35 ? -30.594 0.986 7.992 1 89 35 ASN B N 1
ATOM 5356 C CA . ASN B 1 35 ? -31.453 0.656 6.859 1 89 35 ASN B CA 1
ATOM 5357 C C . ASN B 1 35 ? -32.594 -0.246 7.277 1 89 35 ASN B C 1
ATOM 5359 O O . ASN B 1 35 ? -33.406 -0.672 6.438 1 89 35 ASN B O 1
ATOM 5363 N N . GLY B 1 36 ? -32.656 -0.583 8.508 1 86.69 36 GLY B N 1
ATOM 5364 C CA . GLY B 1 36 ? -33.781 -1.349 9.031 1 86.69 36 GLY B CA 1
ATOM 5365 C C . GLY B 1 36 ? -33.688 -2.83 8.719 1 86.69 36 GLY B C 1
ATOM 5366 O O . GLY B 1 36 ? -34.719 -3.486 8.484 1 86.69 36 GLY B O 1
ATOM 5367 N N . THR B 1 37 ? -32.469 -3.35 8.555 1 88.62 37 THR B N 1
ATOM 5368 C CA . THR B 1 37 ? -32.312 -4.781 8.336 1 88.62 37 THR B CA 1
ATOM 5369 C C . THR B 1 37 ? -32.875 -5.578 9.508 1 88.62 37 THR B C 1
ATOM 5371 O O . THR B 1 37 ? -32.594 -5.277 10.672 1 88.62 37 THR B O 1
ATOM 5374 N N . PRO B 1 38 ? -33.594 -6.562 9.164 1 87.25 38 PRO B N 1
ATOM 5375 C CA . PRO B 1 38 ? -34.25 -7.312 10.242 1 87.25 38 PRO B CA 1
ATOM 5376 C C . PRO B 1 38 ? -33.25 -7.965 11.195 1 87.25 38 PRO B C 1
ATOM 5378 O O . PRO B 1 38 ? -32.281 -8.578 10.758 1 87.25 38 PRO B O 1
ATOM 5381 N N . GLY B 1 39 ? -33.469 -7.777 12.477 1 81.69 39 GLY B N 1
ATOM 5382 C CA . GLY B 1 39 ? -32.688 -8.484 13.492 1 81.69 39 GLY B CA 1
ATOM 5383 C C . GLY B 1 39 ? -31.469 -7.727 13.953 1 81.69 39 GLY B C 1
ATOM 5384 O O . GLY B 1 39 ? -30.922 -8.016 15.016 1 81.69 39 GLY B O 1
ATOM 5385 N N . ILE B 1 40 ? -31.031 -6.734 13.156 1 86.06 40 ILE B N 1
ATOM 5386 C CA . ILE B 1 40 ? -29.797 -6.039 13.492 1 86.06 40 ILE B CA 1
ATOM 5387 C C . ILE B 1 40 ? -30.125 -4.703 14.164 1 86.06 40 ILE B C 1
ATOM 5389 O O . ILE B 1 40 ? -30.781 -3.85 13.57 1 86.06 40 ILE B O 1
ATOM 5393 N N . VAL B 1 41 ? -29.766 -4.66 15.398 1 81.25 41 VAL B N 1
ATOM 5394 C CA . VAL B 1 41 ? -29.906 -3.412 16.141 1 81.25 41 VAL B CA 1
ATOM 5395 C C . VAL B 1 41 ? -28.531 -2.902 16.547 1 81.25 41 VAL B C 1
ATOM 5397 O O . VAL B 1 41 ? -27.656 -3.689 16.906 1 81.25 41 VAL B O 1
ATOM 5400 N N . PHE B 1 42 ? -28.359 -1.616 16.234 1 76.19 42 PHE B N 1
ATOM 5401 C CA . PHE B 1 42 ? -27.047 -1.058 16.578 1 76.19 42 PHE B CA 1
ATOM 5402 C C . PHE B 1 42 ? -26.844 -1.089 18.094 1 76.19 42 PHE B C 1
ATOM 5404 O O . PHE B 1 42 ? -27.734 -0.743 18.859 1 76.19 42 PHE B O 1
ATOM 5411 N N . GLY B 1 43 ? -25.766 -1.488 18.547 1 73.62 43 GLY B N 1
ATOM 5412 C CA . GLY B 1 43 ? -25.453 -1.654 19.953 1 73.62 43 GLY B CA 1
ATOM 5413 C C . GLY B 1 43 ? -25.781 -3.041 20.484 1 73.62 43 GLY B C 1
ATOM 5414 O O . GLY B 1 43 ? -25.812 -3.262 21.688 1 73.62 43 GLY B O 1
ATOM 5415 N N . GLY B 1 44 ? -26.078 -3.895 19.516 1 72.12 44 GLY B N 1
ATOM 5416 C CA . GLY B 1 44 ? -26.406 -5.266 19.891 1 72.12 44 GLY B CA 1
ATOM 5417 C C . GLY B 1 44 ? -25.188 -6.082 20.266 1 72.12 44 GLY B C 1
ATOM 5418 O O . GLY B 1 44 ? -24.078 -5.547 20.359 1 72.12 44 GLY B O 1
ATOM 5419 N N . PRO B 1 45 ? -25.406 -7.238 20.609 1 76.5 45 PRO B N 1
ATOM 5420 C CA . PRO B 1 45 ? -24.312 -8.125 20.984 1 76.5 45 PRO B CA 1
ATOM 5421 C C . PRO B 1 45 ? -23.406 -8.492 19.812 1 76.5 45 PRO B C 1
ATOM 5423 O O . PRO B 1 45 ? -23.844 -8.43 18.656 1 76.5 45 PRO B O 1
ATOM 5426 N N . TYR B 1 46 ? -22.219 -8.75 19.938 1 79.69 46 TYR B N 1
ATOM 5427 C CA . TYR B 1 46 ? -21.234 -9.312 19 1 79.69 46 TYR B CA 1
ATOM 5428 C C . TYR B 1 46 ? -20.844 -8.289 17.953 1 79.69 46 TYR B C 1
ATOM 5430 O O . TYR B 1 46 ? -20.688 -8.617 16.766 1 79.69 46 TYR B O 1
ATOM 5438 N N . GLU B 1 47 ? -20.922 -7.094 18.312 1 80.38 47 GLU B N 1
ATOM 5439 C CA . GLU B 1 47 ? -20.562 -6.055 17.344 1 80.38 47 GLU B CA 1
ATOM 5440 C C . GLU B 1 47 ? -19.094 -5.684 17.453 1 80.38 47 GLU B C 1
ATOM 5442 O O . GLU B 1 47 ? -18.609 -4.816 16.719 1 80.38 47 GLU B O 1
ATOM 5447 N N . SER B 1 48 ? -18.391 -6.441 18.125 1 79.62 48 SER B N 1
ATOM 5448 C CA . SER B 1 48 ? -17 -6.105 18.375 1 79.62 48 SER B CA 1
ATOM 5449 C C . SER B 1 48 ? -16.078 -6.766 17.359 1 79.62 48 SER B C 1
ATOM 5451 O O . SER B 1 48 ? -16.484 -7.688 16.641 1 79.62 48 SER B O 1
ATOM 5453 N N . ASP B 1 49 ? -14.883 -6.316 17.312 1 79.5 49 ASP B N 1
ATOM 5454 C CA . ASP B 1 49 ? -13.852 -6.875 16.453 1 79.5 49 ASP B CA 1
ATOM 5455 C C . ASP B 1 49 ? -13.5 -8.305 16.859 1 79.5 49 ASP B C 1
ATOM 5457 O O . ASP B 1 49 ? -13.18 -9.141 16.016 1 79.5 49 ASP B O 1
ATOM 5461 N N . THR B 1 50 ? -13.695 -8.57 18.047 1 83.38 50 THR B N 1
ATOM 5462 C CA . THR B 1 50 ? -13.375 -9.906 18.531 1 83.38 50 THR B CA 1
ATOM 5463 C C . THR B 1 50 ? -14.414 -10.922 18.062 1 83.38 50 THR B C 1
ATOM 5465 O O . THR B 1 50 ? -14.086 -12.07 17.781 1 83.38 50 THR B O 1
ATOM 5468 N N . ALA B 1 51 ? -15.602 -10.445 18.016 1 87.88 51 ALA B N 1
ATOM 5469 C CA . ALA B 1 51 ? -16.672 -11.336 17.562 1 87.88 51 ALA B CA 1
ATOM 5470 C C . ALA B 1 51 ? -16.484 -11.742 16.109 1 87.88 51 ALA B C 1
ATOM 5472 O O . ALA B 1 51 ? -16.688 -12.898 15.742 1 87.88 51 ALA B O 1
ATOM 5473 N N . VAL B 1 52 ? -16.094 -10.797 15.336 1 91.94 52 VAL B N 1
ATOM 5474 C CA . VAL B 1 52 ? -15.93 -11.078 13.914 1 91.94 52 VAL B CA 1
ATOM 5475 C C . VAL B 1 52 ? -14.773 -12.047 13.719 1 91.94 52 VAL B C 1
ATOM 5477 O O . VAL B 1 52 ? -14.828 -12.922 12.844 1 91.94 52 VAL B O 1
ATOM 5480 N N . VAL B 1 53 ? -13.727 -11.914 14.484 1 92.31 53 VAL B N 1
ATOM 5481 C CA . VAL B 1 53 ? -12.594 -12.836 14.414 1 92.31 53 VAL B CA 1
ATOM 5482 C C . VAL B 1 53 ? -13.062 -14.258 14.703 1 92.31 53 VAL B C 1
ATOM 5484 O O . VAL B 1 53 ? -12.68 -15.195 14 1 92.31 53 VAL B O 1
ATOM 5487 N N . ASP B 1 54 ? -13.93 -14.344 15.672 1 92.31 54 ASP B N 1
ATOM 5488 C CA . ASP B 1 54 ? -14.461 -15.656 16.031 1 92.31 54 ASP B CA 1
ATOM 5489 C C . ASP B 1 54 ? -15.344 -16.219 14.922 1 92.31 54 ASP B C 1
ATOM 5491 O O . ASP B 1 54 ? -15.344 -17.422 14.672 1 92.31 54 ASP B O 1
ATOM 5495 N N . MET B 1 55 ? -16.109 -15.406 14.367 1 94.25 55 MET B N 1
ATOM 5496 C CA . MET B 1 55 ? -16.984 -15.852 13.281 1 94.25 55 MET B CA 1
ATOM 5497 C C . MET B 1 55 ? -16.172 -16.359 12.102 1 94.25 55 MET B C 1
ATOM 5499 O O . MET B 1 55 ? -16.5 -17.406 11.523 1 94.25 55 MET B O 1
ATOM 5503 N N . VAL B 1 56 ? -15.164 -15.625 11.719 1 94.44 56 VAL B N 1
ATOM 5504 C CA . VAL B 1 56 ? -14.305 -16.016 10.602 1 94.44 56 VAL B CA 1
ATOM 5505 C C . VAL B 1 56 ? -13.586 -17.312 10.938 1 94.44 56 VAL B C 1
ATOM 5507 O O . VAL B 1 56 ? -13.391 -18.172 10.07 1 94.44 56 VAL B O 1
ATOM 5510 N N . ASP B 1 57 ? -13.203 -17.391 12.172 1 94.62 57 ASP B N 1
ATOM 5511 C CA . ASP B 1 57 ? -12.57 -18.625 12.617 1 94.62 57 ASP B CA 1
ATOM 5512 C C . ASP B 1 57 ? -13.516 -19.812 12.453 1 94.62 57 ASP B C 1
ATOM 5514 O O . ASP B 1 57 ? -13.086 -20.922 12.117 1 94.62 57 ASP B O 1
ATOM 5518 N N . CYS B 1 58 ? -14.781 -19.594 12.781 1 94.62 58 CYS B N 1
ATOM 5519 C CA . CYS B 1 58 ? -15.773 -20.641 12.602 1 94.62 58 CYS B CA 1
ATOM 5520 C C . CYS B 1 58 ? -15.914 -21.016 11.133 1 94.62 58 CYS B C 1
ATOM 5522 O O . CYS B 1 58 ? -16.062 -22.203 10.797 1 94.62 58 CYS B O 1
ATOM 5524 N N . MET B 1 59 ? -15.883 -20.062 10.297 1 95 59 MET B N 1
ATOM 5525 C CA . MET B 1 59 ? -15.938 -20.328 8.859 1 95 59 MET B CA 1
ATOM 5526 C C . MET B 1 59 ? -14.719 -21.125 8.406 1 95 59 MET B C 1
ATOM 5528 O O . MET B 1 59 ? -14.844 -22.062 7.617 1 95 59 MET B O 1
ATOM 5532 N N . SER B 1 60 ? -13.562 -20.656 8.836 1 95.56 60 SER B N 1
ATOM 5533 C CA . SER B 1 60 ? -12.32 -21.328 8.492 1 95.56 60 SER B CA 1
ATOM 5534 C C . SER B 1 60 ? -12.344 -22.781 8.961 1 95.56 60 SER B C 1
ATOM 5536 O O . SER B 1 60 ? -11.906 -23.672 8.227 1 95.56 60 SER B O 1
ATOM 5538 N N . TYR B 1 61 ? -12.875 -23 10.133 1 94.81 61 TYR B N 1
ATOM 5539 C CA . TYR B 1 61 ? -12.984 -24.359 10.68 1 94.81 61 TYR B CA 1
ATOM 5540 C C . TYR B 1 61 ? -13.883 -25.219 9.805 1 94.81 61 TYR B C 1
ATOM 5542 O O . TYR B 1 61 ? -13.57 -26.391 9.547 1 94.81 61 TYR B O 1
ATOM 5550 N N . ALA B 1 62 ? -14.945 -24.672 9.422 1 93.94 62 ALA B N 1
ATOM 5551 C CA . ALA B 1 62 ? -15.875 -25.406 8.57 1 93.94 62 ALA B CA 1
ATOM 5552 C C . ALA B 1 62 ? -15.227 -25.781 7.246 1 93.94 62 ALA B C 1
ATOM 5554 O O . ALA B 1 62 ? -15.422 -26.891 6.738 1 93.94 62 ALA B O 1
ATOM 5555 N N . LEU B 1 63 ? -14.5 -24.891 6.672 1 95 63 LEU B N 1
ATOM 5556 C CA . LEU B 1 63 ? -13.812 -25.156 5.414 1 95 63 LEU B CA 1
ATOM 5557 C C . LEU B 1 63 ? -12.711 -26.188 5.594 1 95 63 LEU B C 1
ATOM 5559 O O . LEU B 1 63 ? -12.492 -27.031 4.715 1 95 63 LEU B O 1
ATOM 5563 N N . GLU B 1 64 ? -12.023 -26.125 6.688 1 95.25 64 GLU B N 1
ATOM 5564 C CA . GLU B 1 64 ? -11.008 -27.125 7 1 95.25 64 GLU B CA 1
ATOM 5565 C C . GLU B 1 64 ? -11.625 -28.516 7.117 1 95.25 64 GLU B C 1
ATOM 5567 O O . GLU B 1 64 ? -11.047 -29.5 6.641 1 95.25 64 GLU B O 1
ATOM 5572 N N . ALA B 1 65 ? -12.734 -28.547 7.77 1 93.94 65 ALA B N 1
ATOM 5573 C CA . ALA B 1 65 ? -13.422 -29.828 7.938 1 93.94 65 ALA B CA 1
ATOM 5574 C C . ALA B 1 65 ? -13.82 -30.422 6.59 1 93.94 65 ALA B C 1
ATOM 5576 O O . ALA B 1 65 ? -13.695 -31.625 6.371 1 93.94 65 ALA B O 1
ATOM 5577 N N . GLN B 1 66 ? -14.289 -29.578 5.766 1 92.19 66 GLN B N 1
ATOM 5578 C CA . GLN B 1 66 ? -14.648 -30.031 4.426 1 92.19 66 GLN B CA 1
ATOM 5579 C C . GLN B 1 66 ? -13.422 -30.531 3.67 1 92.19 66 GLN B C 1
ATOM 5581 O O . GLN B 1 66 ? -13.477 -31.562 2.99 1 92.19 66 GLN B O 1
ATOM 5586 N N . MET B 1 67 ? -12.352 -29.875 3.752 1 94.56 67 MET B N 1
ATOM 5587 C CA . MET B 1 67 ? -11.109 -30.25 3.078 1 94.56 67 MET B CA 1
ATOM 5588 C C . MET B 1 67 ? -10.578 -31.578 3.604 1 94.56 67 MET B C 1
ATOM 5590 O O . MET B 1 67 ? -10.07 -32.406 2.834 1 94.56 67 MET B O 1
ATOM 5594 N N . LYS B 1 68 ? -10.695 -31.797 4.879 1 95.94 68 LYS B N 1
ATOM 5595 C CA . LYS B 1 68 ? -10.242 -33.031 5.484 1 95.94 68 LYS B CA 1
ATOM 5596 C C . LYS B 1 68 ? -10.984 -34.25 4.891 1 95.94 68 LYS B C 1
ATOM 5598 O O . LYS B 1 68 ? -10.367 -35.25 4.57 1 95.94 68 LYS B O 1
ATOM 5603 N N . VAL B 1 69 ? -12.234 -34.062 4.715 1 94.81 69 VAL B N 1
ATOM 5604 C CA . VAL B 1 69 ? -13.047 -35.156 4.16 1 94.81 69 VAL B CA 1
ATOM 5605 C C . VAL B 1 69 ? -12.648 -35.406 2.709 1 94.81 69 VAL B C 1
ATOM 5607 O O . VAL B 1 69 ? -12.5 -36.562 2.291 1 94.81 69 VAL B O 1
ATOM 5610 N N . GLU B 1 70 ? -12.461 -34.375 1.97 1 95.62 70 GLU B N 1
ATOM 5611 C CA . GLU B 1 70 ? -12.094 -34.531 0.564 1 95.62 70 GLU B CA 1
ATOM 5612 C C . GLU B 1 70 ? -10.719 -35.188 0.417 1 95.62 70 GLU B C 1
ATOM 5614 O O . GLU B 1 70 ? -10.508 -36 -0.462 1 95.62 70 GLU B O 1
ATOM 5619 N N . LEU B 1 71 ? -9.789 -34.812 1.217 1 96.81 71 LEU B N 1
ATOM 5620 C CA . LEU B 1 71 ? -8.43 -35.344 1.139 1 96.81 71 LEU B CA 1
ATOM 5621 C C . LEU B 1 71 ? -8.391 -36.812 1.597 1 96.81 71 LEU B C 1
ATOM 5623 O O . LEU B 1 71 ? -7.594 -37.594 1.086 1 96.81 71 LEU B O 1
ATOM 5627 N N . GLU B 1 72 ? -9.219 -37.125 2.543 1 95.75 72 GLU B N 1
ATOM 5628 C CA . GLU B 1 72 ? -9.305 -38.5 2.988 1 95.75 72 GLU B CA 1
ATOM 5629 C C . GLU B 1 72 ? -9.836 -39.406 1.879 1 95.75 72 GLU B C 1
ATOM 5631 O O . GLU B 1 72 ? -9.414 -40.562 1.758 1 95.75 72 GLU B O 1
ATOM 5636 N N . ASN B 1 73 ? -10.703 -38.875 1.052 1 94.62 73 ASN B N 1
ATOM 5637 C CA . ASN B 1 73 ? -11.32 -39.656 -0.026 1 94.62 73 ASN B CA 1
ATOM 5638 C C . ASN B 1 73 ? -10.453 -39.656 -1.284 1 94.62 73 ASN B C 1
ATOM 5640 O O . ASN B 1 73 ? -10.656 -40.469 -2.189 1 94.62 73 ASN B O 1
ATOM 5644 N N . ALA B 1 74 ? -9.516 -38.781 -1.346 1 96.44 74 ALA B N 1
ATOM 5645 C CA . ALA B 1 74 ? -8.664 -38.688 -2.525 1 96.44 74 ALA B CA 1
ATOM 5646 C C . ALA B 1 74 ? -7.742 -39.906 -2.643 1 96.44 74 ALA B C 1
ATOM 5648 O O . ALA B 1 74 ? -7.242 -40.406 -1.637 1 96.44 74 ALA B O 1
ATOM 5649 N N . ARG B 1 75 ? -7.531 -40.344 -3.803 1 95.94 75 ARG B N 1
ATOM 5650 C CA . ARG B 1 75 ? -6.691 -41.531 -4.043 1 95.94 75 ARG B CA 1
ATOM 5651 C C . ARG B 1 75 ? -5.234 -41.125 -4.238 1 95.94 75 ARG B C 1
ATOM 5653 O O . ARG B 1 75 ? -4.328 -41.938 -4.027 1 95.94 75 ARG B O 1
ATOM 5660 N N . ALA B 1 76 ? -5.023 -39.969 -4.695 1 98 76 ALA B N 1
ATOM 5661 C CA . ALA B 1 76 ? -3.688 -39.438 -4.938 1 98 76 ALA B CA 1
ATOM 5662 C C . ALA B 1 76 ? -3.633 -37.938 -4.605 1 98 76 ALA B C 1
ATOM 5664 O O . ALA B 1 76 ? -4.602 -37.219 -4.836 1 98 76 ALA B O 1
ATOM 5665 N N . ILE B 1 77 ? -2.496 -37.5 -4.043 1 98.25 77 ILE B N 1
ATOM 5666 C CA . ILE B 1 77 ? -2.35 -36.094 -3.605 1 98.25 77 ILE B CA 1
ATOM 5667 C C . ILE B 1 77 ? -0.984 -35.562 -4.031 1 98.25 77 ILE B C 1
ATOM 5669 O O . ILE B 1 77 ? -0 -36.312 -4.055 1 98.25 77 ILE B O 1
ATOM 5673 N N . THR B 1 78 ? -0.97 -34.375 -4.48 1 97.81 78 THR B N 1
ATOM 5674 C CA . THR B 1 78 ? 0.264 -33.625 -4.73 1 97.81 78 THR B CA 1
ATOM 5675 C C . THR B 1 78 ? 0.343 -32.406 -3.844 1 97.81 78 THR B C 1
ATOM 5677 O O . THR B 1 78 ? -0.663 -31.719 -3.623 1 97.81 78 THR B O 1
ATOM 5680 N N . VAL B 1 79 ? 1.535 -32.125 -3.305 1 98.06 79 VAL B N 1
ATOM 5681 C CA . VAL B 1 79 ? 1.714 -30.969 -2.432 1 98.06 79 VAL B CA 1
ATOM 5682 C C . VAL B 1 79 ? 2.541 -29.906 -3.148 1 98.06 79 VAL B C 1
ATOM 5684 O O . VAL B 1 79 ? 3.502 -30.219 -3.85 1 98.06 79 VAL B O 1
ATOM 5687 N N . LEU B 1 80 ? 2.102 -28.703 -3.076 1 98.06 80 LEU B N 1
ATOM 5688 C CA . LEU B 1 80 ? 2.828 -27.547 -3.584 1 98.06 80 LEU B CA 1
ATOM 5689 C C . LEU B 1 80 ? 3.223 -26.609 -2.445 1 98.06 80 LEU B C 1
ATOM 5691 O O . LEU B 1 80 ? 2.402 -26.297 -1.577 1 98.06 80 LEU B O 1
ATOM 5695 N N . VAL B 1 81 ? 4.48 -26.188 -2.414 1 97.12 81 VAL B N 1
ATOM 5696 C CA . VAL B 1 81 ? 4.934 -25.328 -1.334 1 97.12 81 VAL B CA 1
ATOM 5697 C C . VAL B 1 81 ? 5.824 -24.219 -1.898 1 97.12 81 VAL B C 1
ATOM 5699 O O . VAL B 1 81 ? 6.516 -24.422 -2.898 1 97.12 81 VAL B O 1
ATOM 5702 N N . ASP B 1 82 ? 5.695 -23.109 -1.38 1 94.38 82 ASP B N 1
ATOM 5703 C CA . ASP B 1 82 ? 6.578 -21.984 -1.666 1 94.38 82 ASP B CA 1
ATOM 5704 C C . ASP B 1 82 ? 6.688 -21.047 -0.462 1 94.38 82 ASP B C 1
ATOM 5706 O O . ASP B 1 82 ? 5.801 -21.031 0.394 1 94.38 82 ASP B O 1
ATOM 5710 N N . GLU B 1 83 ? 7.758 -20.359 -0.392 1 92.19 83 GLU B N 1
ATOM 5711 C CA . GLU B 1 83 ? 7.996 -19.422 0.704 1 92.19 83 GLU B CA 1
ATOM 5712 C C . GLU B 1 83 ? 7.691 -17.984 0.281 1 92.19 83 GLU B C 1
ATOM 5714 O O . GLU B 1 83 ? 7.75 -17.656 -0.907 1 92.19 83 GLU B O 1
ATOM 5719 N N . SER B 1 84 ? 7.301 -17.203 1.246 1 89.5 84 SER B N 1
ATOM 5720 C CA . SER B 1 84 ? 7.09 -15.781 0.992 1 89.5 84 SER B CA 1
ATOM 5721 C C . SER B 1 84 ? 7.27 -14.961 2.264 1 89.5 84 SER B C 1
ATOM 5723 O O . SER B 1 84 ? 7.293 -15.516 3.367 1 89.5 84 SER B O 1
ATOM 5725 N N . THR B 1 85 ? 7.535 -13.734 2.084 1 87.44 85 THR B N 1
ATOM 5726 C CA . THR B 1 85 ? 7.582 -12.773 3.178 1 87.44 85 THR B CA 1
ATOM 5727 C C . THR B 1 85 ? 6.402 -11.805 3.096 1 87.44 85 THR B C 1
ATOM 5729 O O . THR B 1 85 ? 6.16 -11.203 2.049 1 87.44 85 THR B O 1
ATOM 5732 N N . ASP B 1 86 ? 5.715 -11.727 4.113 1 84.19 86 ASP B N 1
ATOM 5733 C CA . ASP B 1 86 ? 4.562 -10.828 4.094 1 84.19 86 ASP B CA 1
ATOM 5734 C C . ASP B 1 86 ? 4.984 -9.383 4.348 1 84.19 86 ASP B C 1
ATOM 5736 O O . ASP B 1 86 ? 6.168 -9.102 4.539 1 84.19 86 ASP B O 1
ATOM 5740 N N . ARG B 1 87 ? 4.062 -8.469 4.289 1 80.06 87 ARG B N 1
ATOM 5741 C CA . ARG B 1 87 ? 4.344 -7.047 4.41 1 80.06 87 ARG B CA 1
ATOM 5742 C C . ARG B 1 87 ? 4.785 -6.691 5.828 1 80.06 87 ARG B C 1
ATOM 5744 O O . ARG B 1 87 ? 5.395 -5.645 6.051 1 80.06 87 ARG B O 1
ATOM 5751 N N . GLY B 1 88 ? 4.465 -7.535 6.746 1 75.69 88 GLY B N 1
ATOM 5752 C CA . GLY B 1 88 ? 4.977 -7.367 8.102 1 75.69 88 GLY B CA 1
ATOM 5753 C C . GLY B 1 88 ? 6.348 -7.98 8.297 1 75.69 88 GLY B C 1
ATOM 5754 O O . GLY B 1 88 ? 6.828 -8.078 9.43 1 75.69 88 GLY B O 1
ATOM 5755 N N . ARG B 1 89 ? 6.949 -8.578 7.246 1 79.06 89 ARG B N 1
ATOM 5756 C CA . ARG B 1 89 ? 8.289 -9.148 7.215 1 79.06 89 ARG B CA 1
ATOM 5757 C C . ARG B 1 89 ? 8.344 -10.461 7.996 1 79.06 89 ARG B C 1
ATOM 5759 O O . ARG B 1 89 ? 9.328 -10.734 8.688 1 79.06 89 ARG B O 1
ATOM 5766 N N . SER B 1 90 ? 7.246 -11.062 7.953 1 82.75 90 SER B N 1
ATOM 5767 C CA . SER B 1 90 ? 7.211 -12.422 8.492 1 82.75 90 SER B CA 1
ATOM 5768 C C . SER B 1 90 ? 7.367 -13.461 7.395 1 82.75 90 SER B C 1
ATOM 5770 O O . SER B 1 90 ? 6.711 -13.375 6.352 1 82.75 90 SER B O 1
ATOM 5772 N N . HIS B 1 91 ? 8.273 -14.359 7.68 1 88.75 91 HIS B N 1
ATOM 5773 C CA . HIS B 1 91 ? 8.516 -15.438 6.727 1 88.75 91 HIS B CA 1
ATOM 5774 C C . HIS B 1 91 ? 7.496 -16.562 6.883 1 88.75 91 HIS B C 1
ATOM 5776 O O . HIS B 1 91 ? 7.203 -16.984 8.008 1 88.75 91 HIS B O 1
ATOM 5782 N N . ASN B 1 92 ? 6.938 -16.922 5.785 1 92.56 92 ASN B N 1
ATOM 5783 C CA . ASN B 1 92 ? 5.914 -17.953 5.863 1 92.56 92 ASN B CA 1
ATOM 5784 C C . ASN B 1 92 ? 6.02 -18.953 4.703 1 92.56 92 ASN B C 1
ATOM 5786 O O . ASN B 1 92 ? 6.668 -18.656 3.693 1 92.56 92 ASN B O 1
ATOM 5790 N N . LEU B 1 93 ? 5.5 -20.078 4.902 1 94.94 93 LEU B N 1
ATOM 5791 C CA . LEU B 1 93 ? 5.398 -21.141 3.916 1 94.94 93 LEU B CA 1
ATOM 5792 C C . LEU B 1 93 ? 3.938 -21.438 3.584 1 94.94 93 LEU B C 1
ATOM 5794 O O . LEU B 1 93 ? 3.143 -21.734 4.477 1 94.94 93 LEU B O 1
ATOM 5798 N N . ALA B 1 94 ? 3.613 -21.266 2.322 1 97.38 94 ALA B N 1
ATOM 5799 C CA . ALA B 1 94 ? 2.264 -21.625 1.89 1 97.38 94 ALA B CA 1
ATOM 5800 C C . ALA B 1 94 ? 2.207 -23.062 1.377 1 97.38 94 ALA B C 1
ATOM 5802 O O . ALA B 1 94 ? 3.068 -23.484 0.603 1 97.38 94 ALA B O 1
ATOM 5803 N N . VAL B 1 95 ? 1.248 -23.781 1.853 1 98.19 95 VAL B N 1
ATOM 5804 C CA . VAL B 1 95 ? 1.073 -25.172 1.472 1 98.19 95 VAL B CA 1
ATOM 5805 C C . VAL B 1 95 ? -0.224 -25.328 0.682 1 98.19 95 VAL B C 1
ATOM 5807 O O . VAL B 1 95 ? -1.295 -24.938 1.146 1 98.19 95 VAL B O 1
ATOM 5810 N N . TYR B 1 96 ? -0.135 -25.844 -0.491 1 98.38 96 TYR B N 1
ATOM 5811 C CA . TYR B 1 96 ? -1.27 -26.188 -1.344 1 98.38 96 TYR B CA 1
ATOM 5812 C C . TYR B 1 96 ? -1.307 -27.672 -1.64 1 98.38 96 TYR B C 1
ATOM 5814 O O . TYR B 1 96 ? -0.279 -28.359 -1.57 1 98.38 96 TYR B O 1
ATOM 5822 N N . VAL B 1 97 ? -2.471 -28.141 -1.931 1 98.19 97 VAL B N 1
ATOM 5823 C CA . VAL B 1 97 ? -2.631 -29.547 -2.281 1 98.19 97 VAL B CA 1
ATOM 5824 C C . VAL B 1 97 ? -3.465 -29.672 -3.555 1 98.19 97 VAL B C 1
ATOM 5826 O O . VAL B 1 97 ? -4.395 -28.891 -3.775 1 98.19 97 VAL B O 1
ATOM 5829 N N . SER B 1 98 ? -3.053 -30.562 -4.367 1 97.38 98 SER B N 1
ATOM 5830 C CA . SER B 1 98 ? -3.805 -30.938 -5.559 1 97.38 98 SER B CA 1
ATOM 5831 C C . SER B 1 98 ? -4.359 -32.344 -5.445 1 97.38 98 SER B C 1
ATOM 5833 O O . SER B 1 98 ? -3.65 -33.281 -5.027 1 97.38 98 SER B O 1
ATOM 5835 N N . TYR B 1 99 ? -5.613 -32.594 -5.707 1 97.69 99 TYR B N 1
ATOM 5836 C CA . TYR B 1 99 ? -6.285 -33.875 -5.602 1 97.69 99 TYR B CA 1
ATOM 5837 C C . TYR B 1 99 ? -7.504 -33.938 -6.516 1 97.69 99 TYR B C 1
ATOM 5839 O O . TYR B 1 99 ? -7.953 -32.906 -7.027 1 97.69 99 TYR B O 1
ATOM 5847 N N . VAL B 1 100 ? -7.918 -35.125 -6.809 1 97.12 100 VAL B N 1
ATOM 5848 C CA . VAL B 1 100 ? -9.172 -35.312 -7.535 1 97.12 100 VAL B CA 1
ATOM 5849 C C . VAL B 1 100 ? -10.344 -35.344 -6.555 1 97.12 100 VAL B C 1
ATOM 5851 O O . VAL B 1 100 ? -10.406 -36.188 -5.68 1 97.12 100 VAL B O 1
ATOM 5854 N N . GLY B 1 101 ? -11.172 -34.344 -6.691 1 94.19 101 GLY B N 1
ATOM 5855 C CA . GLY B 1 101 ? -12.258 -34.188 -5.734 1 94.19 101 GLY B CA 1
ATOM 5856 C C . GLY B 1 101 ? -13.625 -34.5 -6.32 1 94.19 101 GLY B C 1
ATOM 5857 O O . GLY B 1 101 ? -13.742 -35.312 -7.234 1 94.19 101 GLY B O 1
ATOM 5858 N N . PRO B 1 102 ? -14.656 -33.844 -5.656 1 90.5 102 PRO B N 1
ATOM 5859 C CA . PRO B 1 102 ? -16.016 -34.062 -6.137 1 90.5 102 PRO B CA 1
ATOM 5860 C C . PRO B 1 102 ? -16.188 -33.75 -7.625 1 90.5 102 PRO B C 1
ATOM 5862 O O . PRO B 1 102 ? -15.617 -32.781 -8.117 1 90.5 102 PRO B O 1
ATOM 5865 N N . GLY B 1 103 ? -16.906 -34.625 -8.328 1 91.81 103 GLY B N 1
ATOM 5866 C CA . GLY B 1 103 ? -17.094 -34.469 -9.758 1 91.81 103 GLY B CA 1
ATOM 5867 C C . GLY B 1 103 ? -15.914 -34.969 -10.57 1 91.81 103 GLY B C 1
ATOM 5868 O O . GLY B 1 103 ? -15.836 -34.719 -11.781 1 91.81 103 GLY B O 1
ATOM 5869 N N . PHE B 1 104 ? -14.953 -35.594 -9.883 1 94.62 104 PHE B N 1
ATOM 5870 C CA . PHE B 1 104 ? -13.742 -36.156 -10.484 1 94.62 104 PHE B CA 1
ATOM 5871 C C . PHE B 1 104 ? -12.93 -35.062 -11.18 1 94.62 104 PHE B C 1
ATOM 5873 O O . PHE B 1 104 ? -12.367 -35.281 -12.25 1 94.62 104 PHE B O 1
ATOM 5880 N N . ARG B 1 105 ? -13.023 -33.938 -10.586 1 93.81 105 ARG B N 1
ATOM 5881 C CA . ARG B 1 105 ? -12.242 -32.812 -11.086 1 93.81 105 ARG B CA 1
ATOM 5882 C C . ARG B 1 105 ? -10.977 -32.594 -10.258 1 93.81 105 ARG B C 1
ATOM 5884 O O . ARG B 1 105 ? -10.914 -33.031 -9.102 1 93.81 105 ARG B O 1
ATOM 5891 N N . VAL B 1 106 ? -10.062 -32.031 -10.914 1 95.12 106 VAL B N 1
ATOM 5892 C CA . VAL B 1 106 ? -8.805 -31.781 -10.227 1 95.12 106 VAL B CA 1
ATOM 5893 C C . VAL B 1 106 ? -8.875 -30.438 -9.5 1 95.12 106 VAL B C 1
ATOM 5895 O O . VAL B 1 106 ? -9.273 -29.422 -10.086 1 95.12 106 VAL B O 1
ATOM 5898 N N . TYR B 1 107 ? -8.578 -30.453 -8.234 1 95.19 107 TYR B N 1
ATOM 5899 C CA . TYR B 1 107 ? -8.555 -29.25 -7.418 1 95.19 107 TYR B CA 1
ATOM 5900 C C . TYR B 1 107 ? -7.148 -28.938 -6.93 1 95.19 107 TYR B C 1
ATOM 5902 O O . TYR B 1 107 ? -6.383 -29.844 -6.605 1 95.19 107 TYR B O 1
ATOM 5910 N N . CYS B 1 108 ? -6.758 -27.75 -7.027 1 96.25 108 CYS B N 1
ATOM 5911 C CA . CYS B 1 108 ? -5.566 -27.234 -6.367 1 96.25 108 CYS B CA 1
ATOM 5912 C C . CYS B 1 108 ? -5.934 -26.172 -5.332 1 96.25 108 CYS B C 1
ATOM 5914 O O . CYS B 1 108 ? -6.254 -25.047 -5.68 1 96.25 108 CYS B O 1
ATOM 5916 N N . ARG B 1 109 ? -5.828 -26.578 -4.07 1 96.88 109 ARG B N 1
ATOM 5917 C CA . ARG B 1 109 ? -6.445 -25.734 -3.049 1 96.88 109 ARG B CA 1
ATOM 5918 C C . ARG B 1 109 ? -5.441 -25.375 -1.956 1 96.88 109 ARG B C 1
ATOM 5920 O O . ARG B 1 109 ? -4.508 -26.141 -1.692 1 96.88 109 ARG B O 1
ATOM 5927 N N . PHE B 1 110 ? -5.812 -24.344 -1.388 1 97.94 110 PHE B N 1
ATOM 5928 C CA . PHE B 1 110 ? -5.043 -23.844 -0.258 1 97.94 110 PHE B CA 1
ATOM 5929 C C . PHE B 1 110 ? -5.27 -24.703 0.979 1 97.94 110 PHE B C 1
ATOM 5931 O O . PHE B 1 110 ? -6.414 -24.953 1.365 1 97.94 110 PHE B O 1
ATOM 5938 N N . LEU B 1 111 ? -4.109 -25.062 1.609 1 97.75 111 LEU B N 1
ATOM 5939 C CA . LEU B 1 111 ? -4.219 -25.906 2.797 1 97.75 111 LEU B CA 1
ATOM 5940 C C . LEU B 1 111 ? -3.938 -25.094 4.062 1 97.75 111 LEU B C 1
ATOM 5942 O O . LEU B 1 111 ? -4.777 -25.031 4.961 1 97.75 111 LEU B O 1
ATOM 5946 N N . LYS B 1 112 ? -2.738 -24.484 4.082 1 97.12 112 LYS B N 1
ATOM 5947 C CA . LYS B 1 112 ? -2.33 -23.797 5.301 1 97.12 112 LYS B CA 1
ATOM 5948 C C . LYS B 1 112 ? -1.18 -22.844 5.031 1 97.12 112 LYS B C 1
ATOM 5950 O O . LYS B 1 112 ? -0.394 -23.047 4.102 1 97.12 112 LYS B O 1
ATOM 5955 N N . LEU B 1 113 ? -1.194 -21.781 5.723 1 96.75 113 LEU B N 1
ATOM 5956 C CA . LEU B 1 113 ? -0.058 -20.875 5.781 1 96.75 113 LEU B CA 1
ATOM 5957 C C . LEU B 1 113 ? 0.732 -21.062 7.07 1 96.75 113 LEU B C 1
ATOM 5959 O O . LEU B 1 113 ? 0.224 -20.797 8.164 1 96.75 113 LEU B O 1
ATOM 5963 N N . VAL B 1 114 ? 1.949 -21.484 6.922 1 94.5 114 VAL B N 1
ATOM 5964 C CA . VAL B 1 114 ? 2.75 -21.859 8.086 1 94.5 114 VAL B CA 1
ATOM 5965 C C . VAL B 1 114 ? 3.787 -20.766 8.367 1 94.5 114 VAL B C 1
ATOM 5967 O O . VAL B 1 114 ? 4.496 -20.328 7.457 1 94.5 114 VAL B O 1
ATOM 5970 N N . GLN B 1 115 ? 3.818 -20.312 9.539 1 90 115 GLN B N 1
ATOM 5971 C CA . GLN B 1 115 ? 4.824 -19.344 9.938 1 90 115 GLN B CA 1
ATOM 5972 C C . GLN B 1 115 ? 6.191 -19.984 10.102 1 90 115 GLN B C 1
ATOM 5974 O O . GLN B 1 115 ? 6.312 -21.047 10.719 1 90 115 GLN B O 1
ATOM 5979 N N . LEU B 1 116 ? 7.082 -19.312 9.438 1 89.12 116 LEU B N 1
ATOM 5980 C CA . LEU B 1 116 ? 8.445 -19.828 9.555 1 89.12 116 LEU B CA 1
ATOM 5981 C C . LEU B 1 116 ? 9.25 -19 10.555 1 89.12 116 LEU B C 1
ATOM 5983 O O . LEU B 1 116 ? 9.039 -17.781 10.672 1 89.12 116 LEU B O 1
ATOM 5987 N N . GLY B 1 117 ? 9.93 -19.531 11.406 1 79.12 117 GLY B N 1
ATOM 5988 C CA . GLY B 1 117 ? 10.797 -18.812 12.328 1 79.12 117 GLY B CA 1
ATOM 5989 C C . GLY B 1 117 ? 12.133 -18.438 11.719 1 79.12 117 GLY B C 1
ATOM 5990 O O . GLY B 1 117 ? 12.203 -18.141 10.523 1 79.12 117 GLY B O 1
ATOM 5991 N N . SER B 1 118 ? 13.148 -18.297 12.523 1 79.56 118 SER B N 1
ATOM 5992 C CA . SER B 1 118 ? 14.484 -17.891 12.094 1 79.56 118 SER B CA 1
ATOM 5993 C C . SER B 1 118 ? 15.211 -19.031 11.375 1 79.56 118 SER B C 1
ATOM 5995 O O . SER B 1 118 ? 16.078 -18.781 10.539 1 79.56 118 SER B O 1
ATOM 5997 N N . ASN B 1 119 ? 14.773 -20.203 11.711 1 78.88 119 ASN B N 1
ATOM 5998 C CA . ASN B 1 119 ? 15.398 -21.359 11.07 1 78.88 119 ASN B CA 1
ATOM 5999 C C . ASN B 1 119 ? 14.602 -21.828 9.859 1 78.88 119 ASN B C 1
ATOM 6001 O O . ASN B 1 119 ? 13.492 -22.344 10 1 78.88 119 ASN B O 1
ATOM 6005 N N . CYS B 1 120 ? 15.234 -21.625 8.688 1 80.44 120 CYS B N 1
ATOM 6006 C CA . CYS B 1 120 ? 14.531 -22 7.469 1 80.44 120 CYS B CA 1
ATOM 6007 C C . CYS B 1 120 ? 15.312 -23.047 6.68 1 80.44 120 CYS B C 1
ATOM 6009 O O . CYS B 1 120 ? 15.359 -23 5.449 1 80.44 120 CYS B O 1
ATOM 6011 N N . ASP B 1 121 ? 15.867 -23.984 7.48 1 86.12 121 ASP B N 1
ATOM 6012 C CA . ASP B 1 121 ? 16.547 -25.078 6.805 1 86.12 121 ASP B CA 1
ATOM 6013 C C . ASP B 1 121 ? 15.57 -26.156 6.352 1 86.12 121 ASP B C 1
ATOM 6015 O O . ASP B 1 121 ? 14.406 -26.156 6.77 1 86.12 121 ASP B O 1
ATOM 6019 N N . ALA B 1 122 ? 16.047 -27.062 5.566 1 91.38 122 ALA B N 1
ATOM 6020 C CA . ALA B 1 122 ? 15.195 -28.094 4.973 1 91.38 122 ALA B CA 1
ATOM 6021 C C . ALA B 1 122 ? 14.555 -28.953 6.051 1 91.38 122 ALA B C 1
ATOM 6023 O O . ALA B 1 122 ? 13.398 -29.359 5.922 1 91.38 122 ALA B O 1
ATOM 6024 N N . GLY B 1 123 ? 15.281 -29.25 7.105 1 91.31 123 GLY B N 1
ATOM 6025 C CA . GLY B 1 123 ? 14.742 -30.047 8.195 1 91.31 123 GLY B CA 1
ATOM 6026 C C . GLY B 1 123 ? 13.602 -29.359 8.93 1 91.31 123 GLY B C 1
ATOM 6027 O O . GLY B 1 123 ? 12.594 -29.984 9.25 1 91.31 123 GLY B O 1
ATOM 6028 N N . ALA B 1 124 ? 13.828 -28.141 9.188 1 90.81 124 ALA B N 1
ATOM 6029 C CA . ALA B 1 124 ? 12.781 -27.359 9.852 1 90.81 124 ALA B CA 1
ATOM 6030 C C . ALA B 1 124 ? 11.539 -27.25 8.977 1 90.81 124 ALA B C 1
ATOM 6032 O O . ALA B 1 124 ? 10.414 -27.359 9.477 1 90.81 124 ALA B O 1
ATOM 6033 N N . LEU B 1 125 ? 11.742 -27.062 7.723 1 93.88 125 LEU B N 1
ATOM 6034 C CA . LEU B 1 125 ? 10.625 -26.969 6.789 1 93.88 125 LEU B CA 1
ATOM 6035 C C . LEU B 1 125 ? 9.867 -28.281 6.723 1 93.88 125 LEU B C 1
ATOM 6037 O O . LEU B 1 125 ? 8.633 -28.297 6.645 1 93.88 125 LEU B O 1
ATOM 6041 N N . GLU B 1 126 ? 10.609 -29.391 6.707 1 95.69 126 GLU B N 1
ATOM 6042 C CA . GLU B 1 126 ? 10 -30.719 6.684 1 95.69 126 GLU B CA 1
ATOM 6043 C C . GLU B 1 126 ? 9.078 -30.922 7.883 1 95.69 126 GLU B C 1
ATOM 6045 O O . GLU B 1 126 ? 7.953 -31.406 7.73 1 95.69 126 GLU B O 1
ATOM 6050 N N . SER B 1 127 ? 9.586 -30.547 9.039 1 95 127 SER B N 1
ATOM 6051 C CA . SER B 1 127 ? 8.797 -30.719 10.258 1 95 127 SER B CA 1
ATOM 6052 C C . SER B 1 127 ? 7.512 -29.906 10.203 1 95 127 SER B C 1
ATOM 6054 O O . SER B 1 127 ? 6.441 -30.406 10.562 1 95 127 SER B O 1
ATOM 6056 N N . LYS B 1 128 ? 7.625 -28.719 9.758 1 94.62 128 LYS B N 1
ATOM 6057 C CA . LYS B 1 128 ? 6.465 -27.844 9.672 1 94.62 128 LYS B CA 1
ATOM 6058 C C . LYS B 1 128 ? 5.473 -28.344 8.625 1 94.62 128 LYS B C 1
ATOM 6060 O O . LYS B 1 128 ? 4.258 -28.266 8.82 1 94.62 128 LYS B O 1
ATOM 6065 N N . LEU B 1 129 ? 5.984 -28.766 7.527 1 96.62 129 LEU B N 1
ATOM 6066 C CA . LEU B 1 129 ? 5.125 -29.297 6.473 1 96.62 129 LEU B CA 1
ATOM 6067 C C . LEU B 1 129 ? 4.395 -30.547 6.953 1 96.62 129 LEU B C 1
ATOM 6069 O O . LEU B 1 129 ? 3.191 -30.688 6.727 1 96.62 129 LEU B O 1
ATOM 6073 N N . LEU B 1 130 ? 5.109 -31.469 7.629 1 97.12 130 LEU B N 1
ATOM 6074 C CA . LEU B 1 130 ? 4.508 -32.719 8.133 1 97.12 130 LEU B CA 1
ATOM 6075 C C . LEU B 1 130 ? 3.426 -32.406 9.164 1 97.12 130 LEU B C 1
ATOM 6077 O O . LEU B 1 130 ? 2.379 -33.031 9.188 1 97.12 130 LEU B O 1
ATOM 6081 N N . ASP B 1 131 ? 3.721 -31.391 9.938 1 95.62 131 ASP B N 1
ATOM 6082 C CA . ASP B 1 131 ? 2.727 -30.969 10.922 1 95.62 131 ASP B CA 1
ATOM 6083 C C . ASP B 1 131 ? 1.46 -30.453 10.234 1 95.62 131 ASP B C 1
ATOM 6085 O O . ASP B 1 131 ? 0.348 -30.75 10.688 1 95.62 131 ASP B O 1
ATOM 6089 N N . ALA B 1 132 ? 1.652 -29.703 9.242 1 95.94 132 ALA B N 1
ATOM 6090 C CA . ALA B 1 132 ? 0.513 -29.156 8.5 1 95.94 132 ALA B CA 1
ATOM 6091 C C . ALA B 1 132 ? -0.298 -30.281 7.855 1 95.94 132 ALA B C 1
ATOM 6093 O O . ALA B 1 132 ? -1.53 -30.266 7.906 1 95.94 132 ALA B O 1
ATOM 6094 N N . LEU B 1 133 ? 0.359 -31.219 7.227 1 97.38 133 LEU B N 1
ATOM 6095 C CA . LEU B 1 133 ? -0.316 -32.312 6.559 1 97.38 133 LEU B CA 1
ATOM 6096 C C . LEU B 1 133 ? -1.014 -33.219 7.574 1 97.38 133 LEU B C 1
ATOM 6098 O O . LEU B 1 133 ? -2.123 -33.688 7.328 1 97.38 133 LEU B O 1
ATOM 6102 N N . LYS B 1 134 ? -0.346 -33.406 8.68 1 95.69 134 LYS B N 1
ATOM 6103 C CA . LYS B 1 134 ? -0.932 -34.219 9.742 1 95.69 134 LYS B CA 1
ATOM 6104 C C . LYS B 1 134 ? -2.209 -33.594 10.281 1 95.69 134 LYS B C 1
ATOM 6106 O O . LYS B 1 134 ? -3.166 -34.281 10.617 1 95.69 134 LYS B O 1
ATOM 6111 N N . GLY B 1 135 ? -2.168 -32.344 10.352 1 94.38 135 GLY B N 1
ATOM 6112 C CA . GLY B 1 135 ? -3.34 -31.641 10.828 1 94.38 135 GLY B CA 1
ATOM 6113 C C . GLY B 1 135 ? -4.566 -31.859 9.961 1 94.38 135 GLY B C 1
ATOM 6114 O O . GLY B 1 135 ? -5.695 -31.781 10.445 1 94.38 135 GLY B O 1
ATOM 6115 N N . PHE B 1 136 ? -4.398 -32.156 8.711 1 95.81 136 PHE B N 1
ATOM 6116 C CA . PHE B 1 136 ? -5.5 -32.406 7.789 1 95.81 136 PHE B CA 1
ATOM 6117 C C . PHE B 1 136 ? -5.668 -33.875 7.52 1 95.81 136 PHE B C 1
ATOM 6119 O O . PHE B 1 136 ? -6.367 -34.281 6.578 1 95.81 136 PHE B O 1
ATOM 6126 N N . ASN B 1 137 ? -4.988 -34.719 8.234 1 93.56 137 ASN B N 1
ATOM 6127 C CA . ASN B 1 137 ? -5.062 -36.188 8.141 1 93.56 137 ASN B CA 1
ATOM 6128 C C . ASN B 1 137 ? -4.656 -36.688 6.758 1 93.56 137 ASN B C 1
ATOM 6130 O O . ASN B 1 137 ? -5.309 -37.562 6.195 1 93.56 137 ASN B O 1
ATOM 6134 N N . VAL B 1 138 ? -3.721 -36.062 6.234 1 95.75 138 VAL B N 1
ATOM 6135 C CA . VAL B 1 138 ? -3.248 -36.5 4.922 1 95.75 138 VAL B CA 1
ATOM 6136 C C . VAL B 1 138 ? -2.396 -37.75 5.066 1 95.75 138 VAL B C 1
ATOM 6138 O O . VAL B 1 138 ? -1.462 -37.781 5.871 1 95.75 138 VAL B O 1
ATOM 6141 N N . ASP B 1 139 ? -2.752 -38.719 4.336 1 95 139 ASP B N 1
ATOM 6142 C CA . ASP B 1 139 ? -1.974 -39.969 4.281 1 95 139 ASP B CA 1
ATOM 6143 C C . ASP B 1 139 ? -0.749 -39.812 3.385 1 95 139 ASP B C 1
ATOM 6145 O O . ASP B 1 139 ? -0.879 -39.656 2.17 1 95 139 ASP B O 1
ATOM 6149 N N . LEU B 1 140 ? 0.402 -39.906 3.887 1 95.69 140 LEU B N 1
ATOM 6150 C CA . LEU B 1 140 ? 1.645 -39.656 3.162 1 95.69 140 LEU B CA 1
ATOM 6151 C C . LEU B 1 140 ? 1.871 -40.75 2.102 1 95.69 140 LEU B C 1
ATOM 6153 O O . LEU B 1 140 ? 2.639 -40.531 1.159 1 95.69 140 LEU B O 1
ATOM 6157 N N . THR B 1 141 ? 1.235 -41.844 2.209 1 93.94 141 THR B N 1
ATOM 6158 C CA . THR B 1 141 ? 1.367 -42.938 1.225 1 93.94 141 THR B CA 1
ATOM 6159 C C . THR B 1 141 ? 0.641 -42.562 -0.068 1 93.94 141 THR B C 1
ATOM 6161 O O . THR B 1 141 ? 0.867 -43.188 -1.108 1 93.94 141 THR B O 1
ATOM 6164 N N . LYS B 1 142 ? -0.207 -41.562 0.05 1 96.44 142 LYS B N 1
ATOM 6165 C CA . LYS B 1 142 ? -0.957 -41.125 -1.123 1 96.44 142 LYS B CA 1
ATOM 6166 C C . LYS B 1 142 ? -0.303 -39.906 -1.772 1 96.44 142 LYS B C 1
ATOM 6168 O O . LYS B 1 142 ? -0.83 -39.344 -2.74 1 96.44 142 LYS B O 1
ATOM 6173 N N . LEU B 1 143 ? 0.823 -39.531 -1.22 1 97.5 143 LEU B N 1
ATOM 6174 C CA . LEU B 1 143 ? 1.536 -38.375 -1.754 1 97.5 143 LEU B CA 1
ATOM 6175 C C . LEU B 1 143 ? 2.42 -38.781 -2.93 1 97.5 143 LEU B C 1
ATOM 6177 O O . LEU B 1 143 ? 3.506 -39.312 -2.736 1 97.5 143 LEU B O 1
ATOM 6181 N N . PHE B 1 144 ? 1.997 -38.375 -4.125 1 97.06 144 PHE B N 1
ATOM 6182 C CA . PHE B 1 144 ? 2.699 -38.875 -5.301 1 97.06 144 PHE B CA 1
ATOM 6183 C C . PHE B 1 144 ? 3.402 -37.75 -6.035 1 97.06 144 PHE B C 1
ATOM 6185 O O . PHE B 1 144 ? 4.164 -38 -6.977 1 97.06 144 PHE B O 1
ATOM 6192 N N . GLY B 1 145 ? 3.166 -36.531 -5.594 1 96.12 145 GLY B N 1
ATOM 6193 C CA . GLY B 1 145 ? 3.816 -35.406 -6.246 1 96.12 145 GLY B CA 1
ATOM 6194 C C . GLY B 1 145 ? 4.215 -34.312 -5.281 1 96.12 145 GLY B C 1
ATOM 6195 O O . GLY B 1 145 ? 3.557 -34.125 -4.262 1 96.12 145 GLY B O 1
ATOM 6196 N N . PHE B 1 146 ? 5.301 -33.594 -5.586 1 96.62 146 PHE B N 1
ATOM 6197 C CA . PHE B 1 146 ? 5.805 -32.438 -4.863 1 96.62 146 PHE B CA 1
ATOM 6198 C C . PHE B 1 146 ? 6.305 -31.375 -5.828 1 96.62 146 PHE B C 1
ATOM 6200 O O . PHE B 1 146 ? 7.129 -31.656 -6.699 1 96.62 146 PHE B O 1
ATOM 6207 N N . THR B 1 147 ? 5.711 -30.219 -5.684 1 96 147 THR B N 1
ATOM 6208 C CA . THR B 1 147 ? 6.117 -29.141 -6.578 1 96 147 THR B CA 1
ATOM 6209 C C . THR B 1 147 ? 6.5 -27.891 -5.789 1 96 147 THR B C 1
ATOM 6211 O O . THR B 1 147 ? 5.793 -27.5 -4.863 1 96 147 THR B O 1
ATOM 6214 N N . SER B 1 148 ? 7.559 -27.281 -5.977 1 95.56 148 SER B N 1
ATOM 6215 C CA . SER B 1 148 ? 8.016 -26.031 -5.363 1 95.56 148 SER B CA 1
ATOM 6216 C C . SER B 1 148 ? 8.844 -25.219 -6.344 1 95.56 148 SER B C 1
ATOM 6218 O O . SER B 1 148 ? 8.906 -25.531 -7.531 1 95.56 148 SER B O 1
ATOM 6220 N N . ASP B 1 149 ? 9.32 -24.297 -5.629 1 88.31 149 ASP B N 1
ATOM 6221 C CA . ASP B 1 149 ? 10.156 -23.453 -6.484 1 88.31 149 ASP B CA 1
ATOM 6222 C C . ASP B 1 149 ? 11.562 -24.031 -6.625 1 88.31 149 ASP B C 1
ATOM 6224 O O . ASP B 1 149 ? 11.922 -24.969 -5.914 1 88.31 149 ASP B O 1
ATOM 6228 N N . GLY B 1 150 ? 12.414 -23.938 -7.418 1 84.75 150 GLY B N 1
ATOM 6229 C CA . GLY B 1 150 ? 13.719 -24.469 -7.781 1 84.75 150 GLY B CA 1
ATOM 6230 C C . GLY B 1 150 ? 14.82 -24.047 -6.82 1 84.75 150 GLY B C 1
ATOM 6231 O O . GLY B 1 150 ? 15.992 -24.375 -7.031 1 84.75 150 GLY B O 1
ATOM 6232 N N . ALA B 1 151 ? 14.383 -23.469 -5.621 1 86.81 151 ALA B N 1
ATOM 6233 C CA . ALA B 1 151 ? 15.398 -23.062 -4.652 1 86.81 151 ALA B CA 1
ATOM 6234 C C . ALA B 1 151 ? 16.094 -24.281 -4.055 1 86.81 151 ALA B C 1
ATOM 6236 O O . ALA B 1 151 ? 15.492 -25.359 -3.914 1 86.81 151 ALA B O 1
ATOM 6237 N N . SER B 1 152 ? 17.297 -24.172 -3.658 1 86.69 152 SER B N 1
ATOM 6238 C CA . SER B 1 152 ? 18.109 -25.281 -3.197 1 86.69 152 SER B CA 1
ATOM 6239 C C . SER B 1 152 ? 17.547 -25.891 -1.92 1 86.69 152 SER B C 1
ATOM 6241 O O . SER B 1 152 ? 17.578 -27.109 -1.751 1 86.69 152 SER B O 1
ATOM 6243 N N . VAL B 1 153 ? 17.031 -25.094 -1.08 1 88.88 153 VAL B N 1
ATOM 6244 C CA . VAL B 1 153 ? 16.5 -25.578 0.186 1 88.88 153 VAL B CA 1
ATOM 6245 C C . VAL B 1 153 ? 15.273 -26.453 -0.073 1 88.88 153 VAL B C 1
ATOM 6247 O O . VAL B 1 153 ? 15.023 -27.422 0.662 1 88.88 153 VAL B O 1
ATOM 6250 N N . MET B 1 154 ? 14.57 -26.188 -1.13 1 90.75 154 MET B N 1
ATOM 6251 C CA . MET B 1 154 ? 13.344 -26.891 -1.467 1 90.75 154 MET B CA 1
ATOM 6252 C C . MET B 1 154 ? 13.641 -28.141 -2.305 1 90.75 154 MET B C 1
ATOM 6254 O O . MET B 1 154 ? 13.047 -29.188 -2.084 1 90.75 154 MET B O 1
ATOM 6258 N N . THR B 1 155 ? 14.57 -27.953 -3.295 1 87.5 155 THR B N 1
ATOM 6259 C CA . THR B 1 155 ? 14.641 -29 -4.312 1 87.5 155 THR B CA 1
ATOM 6260 C C . THR B 1 155 ? 16.047 -29.594 -4.371 1 87.5 155 THR B C 1
ATOM 6262 O O . THR B 1 155 ? 16.359 -30.359 -5.293 1 87.5 155 THR B O 1
ATOM 6265 N N . GLY B 1 156 ? 16.812 -29.297 -3.396 1 85.69 156 GLY B N 1
ATOM 6266 C CA . GLY B 1 156 ? 18.109 -29.938 -3.383 1 85.69 156 GLY B CA 1
ATOM 6267 C C . GLY B 1 156 ? 18.031 -31.453 -3.467 1 85.69 156 GLY B C 1
ATOM 6268 O O . GLY B 1 156 ? 17.125 -32.062 -2.879 1 85.69 156 GLY B O 1
ATOM 6269 N N . ASP B 1 157 ? 18.844 -32.125 -4.141 1 83.81 157 ASP B N 1
ATOM 6270 C CA . ASP B 1 157 ? 18.75 -33.562 -4.469 1 83.81 157 ASP B CA 1
ATOM 6271 C C . ASP B 1 157 ? 18.969 -34.438 -3.229 1 83.81 157 ASP B C 1
ATOM 6273 O O . ASP B 1 157 ? 18.312 -35.469 -3.072 1 83.81 157 ASP B O 1
ATOM 6277 N N . GLN B 1 158 ? 19.719 -33.938 -2.328 1 85.12 158 GLN B N 1
ATOM 6278 C CA . GLN B 1 158 ? 20.047 -34.812 -1.203 1 85.12 158 GLN B CA 1
ATOM 6279 C C . GLN B 1 158 ? 19.422 -34.281 0.091 1 85.12 158 GLN B C 1
ATOM 6281 O O . GLN B 1 158 ? 18.922 -35.062 0.898 1 85.12 158 GLN B O 1
ATOM 6286 N N . THR B 1 159 ? 19.438 -33 0.16 1 87.62 159 THR B N 1
ATOM 6287 C CA . THR B 1 159 ? 19.062 -32.5 1.472 1 87.62 159 THR B CA 1
ATOM 6288 C C . THR B 1 159 ? 17.875 -31.531 1.36 1 87.62 159 THR B C 1
ATOM 6290 O O . THR B 1 159 ? 17.422 -30.984 2.365 1 87.62 159 THR B O 1
ATOM 6293 N N . GLY B 1 160 ? 17.406 -31.438 0.198 1 92.19 160 GLY B N 1
ATOM 6294 C CA . GLY B 1 160 ? 16.297 -30.516 0.035 1 92.19 160 GLY B CA 1
ATOM 6295 C C . GLY B 1 160 ? 15 -31.016 0.644 1 92.19 160 GLY B C 1
ATOM 6296 O O . GLY B 1 160 ? 14.898 -32.188 1.011 1 92.19 160 GLY B O 1
ATOM 6297 N N . LEU B 1 161 ? 14.094 -30.172 0.802 1 95.06 161 LEU B N 1
ATOM 6298 C CA . LEU B 1 161 ? 12.789 -30.531 1.369 1 95.06 161 LEU B CA 1
ATOM 6299 C C . LEU B 1 161 ? 12.117 -31.625 0.555 1 95.06 161 LEU B C 1
ATOM 6301 O O . LEU B 1 161 ? 11.555 -32.562 1.119 1 95.06 161 LEU B O 1
ATOM 6305 N N . SER B 1 162 ? 12.133 -31.531 -0.784 1 94.69 162 SER B N 1
ATOM 6306 C CA . SER B 1 162 ? 11.508 -32.531 -1.65 1 94.69 162 SER B CA 1
ATOM 6307 C C . SER B 1 162 ? 12.141 -33.906 -1.466 1 94.69 162 SER B C 1
ATOM 6309 O O . SER B 1 162 ? 11.445 -34.938 -1.476 1 94.69 162 SER B O 1
ATOM 6311 N N . ALA B 1 163 ? 13.453 -33.938 -1.316 1 94.44 163 ALA B N 1
ATOM 6312 C CA . ALA B 1 163 ? 14.148 -35.188 -1.089 1 94.44 163 ALA B CA 1
ATOM 6313 C C . ALA B 1 163 ? 13.75 -35.812 0.247 1 94.44 163 ALA B C 1
ATOM 6315 O O . ALA B 1 163 ? 13.578 -37.031 0.347 1 94.44 163 ALA B O 1
ATOM 6316 N N . ARG B 1 164 ? 13.648 -35 1.18 1 95.06 164 ARG B N 1
ATOM 6317 C CA . ARG B 1 164 ? 13.25 -35.469 2.504 1 95.06 164 ARG B CA 1
ATOM 6318 C C . ARG B 1 164 ? 11.82 -36 2.49 1 95.06 164 ARG B C 1
ATOM 6320 O O . ARG B 1 164 ? 11.523 -37.031 3.141 1 95.06 164 ARG B O 1
ATOM 6327 N N . MET B 1 165 ? 10.961 -35.375 1.783 1 95.38 165 MET B N 1
ATOM 6328 C CA . MET B 1 165 ? 9.578 -35.812 1.675 1 95.38 165 MET B CA 1
ATOM 6329 C C . MET B 1 165 ? 9.492 -37.125 0.909 1 95.38 165 MET B C 1
ATOM 6331 O O . MET B 1 165 ? 8.625 -37.969 1.189 1 95.38 165 MET B O 1
ATOM 6335 N N . GLN B 1 166 ? 10.375 -37.25 -0.055 1 94 166 GLN B N 1
ATOM 6336 C CA . GLN B 1 166 ? 10.398 -38.469 -0.855 1 94 166 GLN B CA 1
ATOM 6337 C C . GLN B 1 166 ? 10.758 -39.688 -0.003 1 94 166 GLN B C 1
ATOM 6339 O O . GLN B 1 166 ? 10.398 -40.812 -0.338 1 94 166 GLN B O 1
ATOM 6344 N N . LEU B 1 167 ? 11.438 -39.469 1.121 1 92.5 167 LEU B N 1
ATOM 6345 C CA . LEU B 1 167 ? 11.773 -40.531 2.033 1 92.5 167 LEU B CA 1
ATOM 6346 C C . LEU B 1 167 ? 10.516 -41.125 2.684 1 92.5 167 LEU B C 1
ATOM 6348 O O . LEU B 1 167 ? 10.477 -42.312 3.035 1 92.5 167 LEU B O 1
ATOM 6352 N N . HIS B 1 168 ? 9.5 -40.312 2.766 1 93.5 168 HIS B N 1
ATOM 6353 C CA . HIS B 1 168 ? 8.242 -40.781 3.355 1 93.5 168 HIS B CA 1
ATOM 6354 C C . HIS B 1 168 ? 7.426 -41.594 2.352 1 93.5 168 HIS B C 1
ATOM 6356 O O . HIS B 1 168 ? 6.621 -42.438 2.74 1 93.5 168 HIS B O 1
ATOM 6362 N N . ASN B 1 169 ? 7.555 -41.281 1.073 1 95.06 169 ASN B N 1
ATOM 6363 C CA . ASN B 1 169 ? 6.977 -42.031 -0.045 1 95.06 169 ASN B CA 1
ATOM 6364 C C . ASN B 1 169 ? 7.91 -42.031 -1.252 1 95.06 169 ASN B C 1
ATOM 6366 O O . ASN B 1 169 ? 7.887 -41.125 -2.07 1 95.06 169 ASN B O 1
ATOM 6370 N N . PRO B 1 170 ? 8.586 -43.062 -1.429 1 94.31 170 PRO B N 1
ATOM 6371 C CA . PRO B 1 170 ? 9.602 -43.094 -2.482 1 94.31 170 PRO B CA 1
ATOM 6372 C C . PRO B 1 170 ? 9 -43 -3.883 1 94.31 170 PRO B C 1
ATOM 6374 O O . PRO B 1 170 ? 9.727 -42.75 -4.852 1 94.31 170 PRO B O 1
ATOM 6377 N N . PHE B 1 171 ? 7.691 -43.188 -4.055 1 95.56 171 PHE B N 1
ATOM 6378 C CA . PHE B 1 171 ? 7.047 -43.156 -5.363 1 95.56 171 PHE B CA 1
ATOM 6379 C C . PHE B 1 171 ? 6.73 -41.719 -5.75 1 95.56 171 PHE B C 1
ATOM 6381 O O . PHE B 1 171 ? 6.301 -41.438 -6.875 1 95.56 171 PHE B O 1
ATOM 6388 N N . MET B 1 172 ? 6.973 -40.781 -4.809 1 95.38 172 MET B N 1
ATOM 6389 C CA . MET B 1 172 ? 6.648 -39.375 -5.031 1 95.38 172 MET B CA 1
ATOM 6390 C C . MET B 1 172 ? 7.547 -38.781 -6.105 1 95.38 172 MET B C 1
ATOM 6392 O O . MET B 1 172 ? 8.758 -39 -6.098 1 95.38 172 MET B O 1
ATOM 6396 N N . LEU B 1 173 ? 6.949 -38.125 -6.98 1 94.31 173 LEU B N 1
ATOM 6397 C CA . LEU B 1 173 ? 7.707 -37.438 -8.023 1 94.31 173 LEU B CA 1
ATOM 6398 C C . LEU B 1 173 ? 7.988 -36 -7.621 1 94.31 173 LEU B C 1
ATOM 6400 O O . LEU B 1 173 ? 7.109 -35.312 -7.082 1 94.31 173 LEU B O 1
ATOM 6404 N N . ARG B 1 174 ? 9.203 -35.531 -7.789 1 93.12 174 ARG B N 1
ATOM 6405 C CA . ARG B 1 174 ? 9.625 -34.188 -7.461 1 93.12 174 ARG B CA 1
ATOM 6406 C C . ARG B 1 174 ? 9.641 -33.312 -8.703 1 93.12 174 ARG B C 1
ATOM 6408 O O . ARG B 1 174 ? 10.336 -33.594 -9.672 1 93.12 174 ARG B O 1
ATOM 6415 N N . CYS B 1 175 ? 8.852 -32.281 -8.633 1 91.12 175 CYS B N 1
ATOM 6416 C CA . CYS B 1 175 ? 8.75 -31.375 -9.773 1 91.12 175 CYS B CA 1
ATOM 6417 C C . CYS B 1 175 ? 9.18 -29.969 -9.398 1 91.12 175 CYS B C 1
ATOM 6419 O O . CYS B 1 175 ? 8.852 -29.484 -8.32 1 91.12 175 CYS B O 1
ATOM 6421 N N . VAL B 1 176 ? 9.984 -29.359 -10.242 1 92.25 176 VAL B N 1
ATOM 6422 C CA . VAL B 1 176 ? 10.336 -27.953 -10.109 1 92.25 176 VAL B CA 1
ATOM 6423 C C . VAL B 1 176 ? 9.438 -27.109 -11.008 1 92.25 176 VAL B C 1
ATOM 6425 O O . VAL B 1 176 ? 9.203 -27.453 -12.172 1 92.25 176 VAL B O 1
ATOM 6428 N N . CYS B 1 177 ? 8.961 -26.062 -10.492 1 93.25 177 CYS B N 1
ATOM 6429 C CA . CYS B 1 177 ? 8.023 -25.203 -11.211 1 93.25 177 CYS B CA 1
ATOM 6430 C C . CYS B 1 177 ? 8.602 -24.75 -12.547 1 93.25 177 CYS B C 1
ATOM 6432 O O . CYS B 1 177 ? 9.594 -24.031 -12.586 1 93.25 177 CYS B O 1
ATOM 6434 N N . LEU B 1 178 ? 7.949 -25.125 -13.562 1 92.56 178 LEU B N 1
ATOM 6435 C CA . LEU B 1 178 ? 8.422 -24.844 -14.914 1 92.56 178 LEU B CA 1
ATOM 6436 C C . LEU B 1 178 ? 8.305 -23.359 -15.234 1 92.56 178 LEU B C 1
ATOM 6438 O O . LEU B 1 178 ? 9.094 -22.828 -16.016 1 92.56 178 LEU B O 1
ATOM 6442 N N . ALA B 1 179 ? 7.297 -22.703 -14.672 1 91.56 179 ALA B N 1
ATOM 6443 C CA . ALA B 1 179 ? 7.188 -21.266 -14.867 1 91.56 179 ALA B CA 1
ATOM 6444 C C . ALA B 1 179 ? 8.414 -20.547 -14.32 1 91.56 179 ALA B C 1
ATOM 6446 O O . ALA B 1 179 ? 8.93 -19.609 -14.953 1 91.56 179 ALA B O 1
ATOM 6447 N N . HIS B 1 180 ? 8.875 -20.953 -13.188 1 90.81 180 HIS B N 1
ATOM 6448 C CA . HIS B 1 180 ? 10.094 -20.375 -12.617 1 90.81 180 HIS B CA 1
ATOM 6449 C C . HIS B 1 180 ? 11.312 -20.719 -13.461 1 90.81 180 HIS B C 1
ATOM 6451 O O . HIS B 1 180 ? 12.211 -19.891 -13.625 1 90.81 180 HIS B O 1
ATOM 6457 N N . LYS B 1 181 ? 11.375 -21.938 -13.945 1 91.25 181 LYS B N 1
ATOM 6458 C CA . LYS B 1 181 ? 12.492 -22.344 -14.789 1 91.25 181 LYS B CA 1
ATOM 6459 C C . LYS B 1 181 ? 12.562 -21.5 -16.062 1 91.25 181 LYS B C 1
ATOM 6461 O O . LYS B 1 181 ? 13.648 -21.094 -16.484 1 91.25 181 LYS B O 1
ATOM 6466 N N . LEU B 1 182 ? 11.375 -21.312 -16.641 1 91.62 182 LEU B N 1
ATOM 6467 C CA . LEU B 1 182 ? 11.352 -20.5 -17.859 1 91.62 182 LEU B CA 1
ATOM 6468 C C . LEU B 1 182 ? 11.836 -19.078 -17.562 1 91.62 182 LEU B C 1
ATOM 6470 O O . LEU B 1 182 ? 12.578 -18.5 -18.359 1 91.62 182 LEU B O 1
ATOM 6474 N N . ALA B 1 183 ? 11.406 -18.547 -16.484 1 89.44 183 ALA B N 1
ATOM 6475 C CA . ALA B 1 183 ? 11.852 -17.203 -16.094 1 89.44 183 ALA B CA 1
ATOM 6476 C C . ALA B 1 183 ? 13.367 -17.156 -15.922 1 89.44 183 ALA B C 1
ATOM 6478 O O . ALA B 1 183 ? 14.008 -16.172 -16.281 1 89.44 183 ALA B O 1
ATOM 6479 N N . LEU B 1 184 ? 13.953 -18.188 -15.383 1 88.69 184 LEU B N 1
ATOM 6480 C CA . LEU B 1 184 ? 15.398 -18.281 -15.195 1 88.69 184 LEU B CA 1
ATOM 6481 C C . LEU B 1 184 ? 16.109 -18.344 -16.547 1 88.69 184 LEU B C 1
ATOM 6483 O O . LEU B 1 184 ? 17.219 -17.797 -16.688 1 88.69 184 LEU B O 1
ATOM 6487 N N . CYS B 1 185 ? 15.5 -19.031 -17.469 1 90.94 185 CYS B N 1
ATOM 6488 C CA . CYS B 1 185 ? 16.078 -19.109 -18.797 1 90.94 185 CYS B CA 1
ATOM 6489 C C . CYS B 1 185 ? 16.203 -17.719 -19.422 1 90.94 185 CYS B C 1
ATOM 6491 O O . CYS B 1 185 ? 17.25 -17.359 -19.953 1 90.94 185 CYS B O 1
ATOM 6493 N N . VAL B 1 186 ? 15.164 -17.016 -19.328 1 88.5 186 VAL B N 1
ATOM 6494 C CA . VAL B 1 186 ? 15.148 -15.672 -19.906 1 88.5 186 VAL B CA 1
ATOM 6495 C C . VAL B 1 186 ? 16.125 -14.773 -19.172 1 88.5 186 VAL B C 1
ATOM 6497 O O . VAL B 1 186 ? 16.859 -14 -19.781 1 88.5 186 VAL B O 1
ATOM 6500 N N . ALA B 1 187 ? 16.109 -14.891 -17.891 1 88.19 187 ALA B N 1
ATOM 6501 C CA . ALA B 1 187 ? 17.016 -14.086 -17.078 1 88.19 187 ALA B CA 1
ATOM 6502 C C . ALA B 1 187 ? 18.469 -14.383 -17.438 1 88.19 187 ALA B C 1
ATOM 6504 O O . ALA B 1 187 ? 19.312 -13.477 -17.5 1 88.19 187 ALA B O 1
ATOM 6505 N N . ASN B 1 188 ? 18.812 -15.609 -17.672 1 89.44 188 ASN B N 1
ATOM 6506 C CA . ASN B 1 188 ? 20.156 -16.016 -18.031 1 89.44 188 ASN B CA 1
ATOM 6507 C C . ASN B 1 188 ? 20.578 -15.461 -19.391 1 89.44 188 ASN B C 1
ATOM 6509 O O . ASN B 1 188 ? 21.703 -15.008 -19.562 1 89.44 188 ASN B O 1
ATOM 6513 N N . VAL B 1 189 ? 19.688 -15.508 -20.281 1 89.75 189 VAL B N 1
ATOM 6514 C CA . VAL B 1 189 ? 19.984 -15.008 -21.625 1 89.75 189 VAL B CA 1
ATOM 6515 C C . VAL B 1 189 ? 20.203 -13.5 -21.578 1 89.75 189 VAL B C 1
ATOM 6517 O O . VAL B 1 189 ? 21.109 -12.984 -22.219 1 89.75 189 VAL B O 1
ATOM 6520 N N . PHE B 1 190 ? 19.422 -12.812 -20.844 1 89.12 190 PHE B N 1
ATOM 6521 C CA . PHE B 1 190 ? 19.547 -11.359 -20.734 1 89.12 190 PHE B CA 1
ATOM 6522 C C . PHE B 1 190 ? 20.844 -10.984 -20.031 1 89.12 190 PHE B C 1
ATOM 6524 O O . PHE B 1 190 ? 21.406 -9.906 -20.266 1 89.12 190 PHE B O 1
ATOM 6531 N N . ALA B 1 191 ? 21.344 -11.875 -19.219 1 90 191 ALA B N 1
ATOM 6532 C CA . ALA B 1 191 ? 22.594 -11.602 -18.5 1 90 191 ALA B CA 1
ATOM 6533 C C . ALA B 1 191 ? 23.797 -11.938 -19.359 1 90 191 ALA B C 1
ATOM 6535 O O . ALA B 1 191 ? 24.875 -11.359 -19.188 1 90 191 ALA B O 1
ATOM 6536 N N . THR B 1 192 ? 23.656 -12.797 -20.328 1 91.38 192 THR B N 1
ATOM 6537 C CA . THR B 1 192 ? 24.75 -13.336 -21.125 1 91.38 192 THR B CA 1
ATOM 6538 C C . THR B 1 192 ? 25.078 -12.422 -22.297 1 91.38 192 THR B C 1
ATOM 6540 O O . THR B 1 192 ? 26.234 -12.227 -22.641 1 91.38 192 THR B O 1
ATOM 6543 N N . PHE B 1 193 ? 24.062 -11.805 -22.891 1 92.44 193 PHE B N 1
ATOM 6544 C CA . PHE B 1 193 ? 24.266 -11.008 -24.094 1 92.44 193 PHE B CA 1
ATOM 6545 C C . PHE B 1 193 ? 24.391 -9.523 -23.75 1 92.44 193 PHE B C 1
ATOM 6547 O O . PHE B 1 193 ? 23.453 -8.938 -23.203 1 92.44 193 PHE B O 1
ATOM 6554 N N . PRO B 1 194 ? 25.375 -8.945 -24.141 1 90.44 194 PRO B N 1
ATOM 6555 C CA . PRO B 1 194 ? 25.594 -7.531 -23.812 1 90.44 194 PRO B CA 1
ATOM 6556 C C . PRO B 1 194 ? 24.547 -6.621 -24.422 1 90.44 194 PRO B C 1
ATOM 6558 O O . PRO B 1 194 ? 24.188 -5.594 -23.844 1 90.44 194 PRO B O 1
ATOM 6561 N N . GLU B 1 195 ? 24.125 -6.977 -25.594 1 88.69 195 GLU B N 1
ATOM 6562 C CA . GLU B 1 195 ? 23.109 -6.152 -26.25 1 88.69 195 GLU B CA 1
ATOM 6563 C C . GLU B 1 195 ? 21.828 -6.102 -25.422 1 88.69 195 GLU B C 1
ATOM 6565 O O . GLU B 1 195 ? 21.156 -5.07 -25.375 1 88.69 195 GLU B O 1
ATOM 6570 N N . LEU B 1 196 ? 21.547 -7.191 -24.828 1 90.75 196 LEU B N 1
ATOM 6571 C CA . LEU B 1 196 ? 20.344 -7.246 -24 1 90.75 196 LEU B CA 1
ATOM 6572 C C . LEU B 1 196 ? 20.547 -6.516 -22.688 1 90.75 196 LEU B C 1
ATOM 6574 O O . LEU B 1 196 ? 19.625 -5.902 -22.156 1 90.75 196 LEU B O 1
ATOM 6578 N N . VAL B 1 197 ? 21.703 -6.59 -22.172 1 91.19 197 VAL B N 1
ATOM 6579 C CA . VAL B 1 197 ? 22.047 -5.848 -20.953 1 91.19 197 VAL B CA 1
ATOM 6580 C C . VAL B 1 197 ? 21.922 -4.348 -21.219 1 91.19 197 VAL B C 1
ATOM 6582 O O . VAL B 1 197 ? 21.406 -3.607 -20.375 1 91.19 197 VAL B O 1
ATOM 6585 N N . LYS B 1 198 ? 22.391 -3.979 -22.328 1 89.81 198 LYS B N 1
ATOM 6586 C CA . LYS B 1 198 ? 22.281 -2.574 -22.703 1 89.81 198 LYS B CA 1
ATOM 6587 C C . LYS B 1 198 ? 20.828 -2.152 -22.859 1 89.81 198 LYS B C 1
ATOM 6589 O O . LYS B 1 198 ? 20.453 -1.031 -22.5 1 89.81 198 LYS B O 1
ATOM 6594 N N . LEU B 1 199 ? 20.109 -3.023 -23.391 1 88.44 199 LEU B N 1
ATOM 6595 C CA . LEU B 1 199 ? 18.688 -2.73 -23.562 1 88.44 199 LEU B CA 1
ATOM 6596 C C . LEU B 1 199 ? 18.016 -2.537 -22.203 1 88.44 199 LEU B C 1
ATOM 6598 O O . LEU B 1 199 ? 17.266 -1.584 -22.016 1 88.44 199 LEU B O 1
ATOM 6602 N N . ASP B 1 200 ? 18.25 -3.439 -21.281 1 88.5 200 ASP B N 1
ATOM 6603 C CA . ASP B 1 200 ? 17.703 -3.33 -19.938 1 88.5 200 ASP B CA 1
ATOM 6604 C C . ASP B 1 200 ? 18.141 -2.02 -19.266 1 88.5 200 ASP B C 1
ATOM 6606 O O . ASP B 1 200 ? 17.344 -1.387 -18.578 1 88.5 200 ASP B O 1
ATOM 6610 N N . ALA B 1 201 ? 19.328 -1.662 -19.5 1 89.56 201 ALA B N 1
ATOM 6611 C CA . ALA B 1 201 ? 19.859 -0.423 -18.938 1 89.56 201 ALA B CA 1
ATOM 6612 C C . ALA B 1 201 ? 19.156 0.794 -19.516 1 89.56 201 ALA B C 1
ATOM 6614 O O . ALA B 1 201 ? 18.844 1.753 -18.812 1 89.56 201 ALA B O 1
ATOM 6615 N N . THR B 1 202 ? 18.969 0.729 -20.812 1 89.25 202 THR B N 1
ATOM 6616 C CA . THR B 1 202 ? 18.281 1.821 -21.484 1 89.25 202 THR B CA 1
ATOM 6617 C C . THR B 1 202 ? 16.859 1.979 -20.938 1 89.25 202 THR B C 1
ATOM 6619 O O . THR B 1 202 ? 16.422 3.096 -20.672 1 89.25 202 THR B O 1
ATOM 6622 N N . ILE B 1 203 ? 16.203 0.895 -20.797 1 89.31 203 ILE B N 1
ATOM 6623 C CA . ILE B 1 203 ? 14.844 0.912 -20.297 1 89.31 203 ILE B CA 1
ATOM 6624 C C . ILE B 1 203 ? 14.82 1.464 -18.859 1 89.31 203 ILE B C 1
ATOM 6626 O O . ILE B 1 203 ? 13.969 2.281 -18.516 1 89.31 203 ILE B O 1
ATOM 6630 N N . THR B 1 204 ? 15.711 1.018 -18.078 1 89.06 204 THR B N 1
ATOM 6631 C CA . THR B 1 204 ? 15.805 1.462 -16.688 1 89.06 204 THR B CA 1
ATOM 6632 C C . THR B 1 204 ? 16.078 2.961 -16.625 1 89.06 204 THR B C 1
ATOM 6634 O O . THR B 1 204 ? 15.555 3.654 -15.75 1 89.06 204 THR B O 1
ATOM 6637 N N . THR B 1 205 ? 16.922 3.436 -17.516 1 90.38 205 THR B N 1
ATOM 6638 C CA . THR B 1 205 ? 17.234 4.859 -17.562 1 90.38 205 THR B CA 1
ATOM 6639 C C . THR B 1 205 ? 16 5.68 -17.938 1 90.38 205 THR B C 1
ATOM 6641 O O . THR B 1 205 ? 15.742 6.723 -17.328 1 90.38 205 THR B O 1
ATOM 6644 N N . ILE B 1 206 ? 15.312 5.219 -18.859 1 89.62 206 ILE B N 1
ATOM 6645 C CA . ILE B 1 206 ? 14.109 5.922 -19.312 1 89.62 206 ILE B CA 1
ATOM 6646 C C . ILE B 1 206 ? 13.07 5.918 -18.203 1 89.62 206 ILE B C 1
ATOM 6648 O O . ILE B 1 206 ? 12.461 6.953 -17.906 1 89.62 206 ILE B O 1
ATOM 6652 N N . THR B 1 207 ? 12.836 4.75 -17.641 1 88.25 207 THR B N 1
ATOM 6653 C CA . THR B 1 207 ? 11.859 4.641 -16.562 1 88.25 207 THR B CA 1
ATOM 6654 C C . THR B 1 207 ? 12.281 5.484 -15.359 1 88.25 207 THR B C 1
ATOM 6656 O O . THR B 1 207 ? 11.445 6.109 -14.703 1 88.25 207 THR B O 1
ATOM 6659 N N . GLY B 1 208 ? 13.531 5.492 -15.086 1 86.94 208 GLY B N 1
ATOM 6660 C CA . GLY B 1 208 ? 14.062 6.289 -13.992 1 86.94 208 GLY B CA 1
ATOM 6661 C C . GLY B 1 208 ? 13.906 7.781 -14.203 1 86.94 208 GLY B C 1
ATOM 6662 O O . GLY B 1 208 ? 13.742 8.539 -13.25 1 86.94 208 GLY B O 1
ATOM 6663 N N . TYR B 1 209 ? 13.938 8.148 -15.484 1 89.25 209 TYR B N 1
ATOM 6664 C CA . TYR B 1 209 ? 13.789 9.562 -15.828 1 89.25 209 TYR B CA 1
ATOM 6665 C C . TYR B 1 209 ? 12.414 10.078 -15.414 1 89.25 209 TYR B C 1
ATOM 6667 O O . TYR B 1 209 ? 12.281 11.227 -14.992 1 89.25 209 TYR B O 1
ATOM 6675 N N . PHE B 1 210 ? 11.422 9.234 -15.414 1 86 210 PHE B N 1
ATOM 6676 C CA . PHE B 1 210 ? 10.055 9.664 -15.141 1 86 210 PHE B CA 1
ATOM 6677 C C . PHE B 1 210 ? 9.648 9.297 -13.719 1 86 210 PHE B C 1
ATOM 6679 O O . PHE B 1 210 ? 8.711 9.875 -13.164 1 86 210 PHE B O 1
ATOM 6686 N N . ALA B 1 211 ? 10.266 8.289 -13.07 1 78.69 211 ALA B N 1
ATOM 6687 C CA . ALA B 1 211 ? 9.828 7.688 -11.812 1 78.69 211 ALA B CA 1
ATOM 6688 C C . ALA B 1 211 ? 9.906 8.695 -10.672 1 78.69 211 ALA B C 1
ATOM 6690 O O . ALA B 1 211 ? 9.086 8.656 -9.75 1 78.69 211 ALA B O 1
ATOM 6691 N N . PHE B 1 212 ? 10.828 9.625 -10.719 1 74.19 212 PHE B N 1
ATOM 6692 C CA . PHE B 1 212 ? 11.031 10.445 -9.539 1 74.19 212 PHE B CA 1
ATOM 6693 C C . PHE B 1 212 ? 10.594 11.883 -9.797 1 74.19 212 PHE B C 1
ATOM 6695 O O . PHE B 1 212 ? 10.883 12.781 -9.008 1 74.19 212 PHE B O 1
ATOM 6702 N N . SER B 1 213 ? 9.93 12.055 -10.969 1 78.44 213 SER B N 1
ATOM 6703 C CA . SER B 1 213 ? 9.508 13.422 -11.266 1 78.44 213 SER B CA 1
ATOM 6704 C C . SER B 1 213 ? 8.062 13.453 -11.766 1 78.44 213 SER B C 1
ATOM 6706 O O . SER B 1 213 ? 7.789 13.07 -12.906 1 78.44 213 SER B O 1
ATOM 6708 N N . CYS B 1 214 ? 7.262 13.977 -10.961 1 77.69 214 CYS B N 1
ATOM 6709 C CA . CYS B 1 214 ? 5.863 14.102 -11.352 1 77.69 214 CYS B CA 1
ATOM 6710 C C . CYS B 1 214 ? 5.695 15.109 -12.477 1 77.69 214 CYS B C 1
ATOM 6712 O O . CYS B 1 214 ? 4.789 14.984 -13.305 1 77.69 214 CYS B O 1
ATOM 6714 N N . ASN B 1 215 ? 6.59 16.078 -12.594 1 80.31 215 ASN B N 1
ATOM 6715 C CA . ASN B 1 215 ? 6.523 17.094 -13.641 1 80.31 215 ASN B CA 1
ATOM 6716 C C . ASN B 1 215 ? 6.84 16.5 -15.008 1 80.31 215 ASN B C 1
ATOM 6718 O O . ASN B 1 215 ? 6.164 16.812 -15.992 1 80.31 215 ASN B O 1
ATOM 6722 N N . ARG B 1 216 ? 7.844 15.695 -15.008 1 85.12 216 ARG B N 1
ATOM 6723 C CA . ARG B 1 216 ? 8.227 15.055 -16.266 1 85.12 216 ARG B CA 1
ATOM 6724 C C . ARG B 1 216 ? 7.113 14.141 -16.766 1 85.12 216 ARG B C 1
ATOM 6726 O O . ARG B 1 216 ? 6.832 14.102 -17.969 1 85.12 216 ARG B O 1
ATOM 6733 N N . LYS B 1 217 ? 6.535 13.438 -15.859 1 85.62 217 LYS B N 1
ATOM 6734 C CA . LYS B 1 217 ? 5.422 12.57 -16.234 1 85.62 217 LYS B CA 1
ATOM 6735 C C . LYS B 1 217 ? 4.242 13.383 -16.766 1 85.62 217 LYS B C 1
ATOM 6737 O O . LYS B 1 217 ? 3.6 12.992 -17.734 1 85.62 217 LYS B O 1
ATOM 6742 N N . ALA B 1 218 ? 3.955 14.43 -16.125 1 84.06 218 ALA B N 1
ATOM 6743 C CA . ALA B 1 218 ? 2.848 15.281 -16.547 1 84.06 218 ALA B CA 1
ATOM 6744 C C . ALA B 1 218 ? 3.08 15.828 -17.953 1 84.06 218 ALA B C 1
ATOM 6746 O O . ALA B 1 218 ? 2.146 15.914 -18.75 1 84.06 218 ALA B O 1
ATOM 6747 N N . ARG B 1 219 ? 4.277 16.203 -18.234 1 86.12 219 ARG B N 1
ATOM 6748 C CA . ARG B 1 219 ? 4.605 16.719 -19.562 1 86.12 219 ARG B CA 1
ATOM 6749 C C . ARG B 1 219 ? 4.418 15.633 -20.609 1 86.12 219 ARG B C 1
ATOM 6751 O O . ARG B 1 219 ? 3.959 15.914 -21.734 1 86.12 219 ARG B O 1
ATOM 6758 N N . LEU B 1 220 ? 4.844 14.492 -20.219 1 87.38 220 LEU B N 1
ATOM 6759 C CA . LEU B 1 220 ? 4.645 13.383 -21.156 1 87.38 220 LEU B CA 1
ATOM 6760 C C . LEU B 1 220 ? 3.16 13.117 -21.375 1 87.38 220 LEU B C 1
ATOM 6762 O O . LEU B 1 220 ? 2.729 12.898 -22.5 1 87.38 220 LEU B O 1
ATOM 6766 N N . ASP B 1 221 ? 2.416 13.078 -20.328 1 84.69 221 ASP B N 1
ATOM 6767 C CA . ASP B 1 221 ? 0.976 12.859 -20.422 1 84.69 221 ASP B CA 1
ATOM 6768 C C . ASP B 1 221 ? 0.32 13.93 -21.297 1 84.69 221 ASP B C 1
ATOM 6770 O O . ASP B 1 221 ? -0.569 13.633 -22.094 1 84.69 221 ASP B O 1
ATOM 6774 N N . GLU B 1 222 ? 0.694 15.133 -21.078 1 84.44 222 GLU B N 1
ATOM 6775 C CA . GLU B 1 222 ? 0.167 16.25 -21.875 1 84.44 222 GLU B CA 1
ATOM 6776 C C . GLU B 1 222 ? 0.506 16.078 -23.344 1 84.44 222 GLU B C 1
ATOM 6778 O O . GLU B 1 222 ? -0.312 16.375 -24.219 1 84.44 222 GLU B O 1
ATOM 6783 N N . LEU B 1 223 ? 1.68 15.633 -23.578 1 85.31 223 LEU B N 1
ATOM 6784 C CA . LEU B 1 223 ? 2.088 15.383 -24.969 1 85.31 223 LEU B CA 1
ATOM 6785 C C . LEU B 1 223 ? 1.249 14.266 -25.578 1 85.31 223 LEU B C 1
ATOM 6787 O O . LEU B 1 223 ? 0.821 14.375 -26.734 1 85.31 223 LEU B O 1
ATOM 6791 N N . LEU B 1 224 ? 1.008 13.297 -24.844 1 86.19 224 LEU B N 1
ATOM 6792 C CA . LEU B 1 224 ? 0.204 12.18 -25.328 1 86.19 224 LEU B CA 1
ATOM 6793 C C . LEU B 1 224 ? -1.233 12.617 -25.594 1 86.19 224 LEU B C 1
ATOM 6795 O O . LEU B 1 224 ? -1.846 12.195 -26.578 1 86.19 224 LEU B O 1
ATOM 6799 N N . GLU B 1 225 ? -1.708 13.414 -24.719 1 83 225 GLU B N 1
ATOM 6800 C CA . GLU B 1 225 ? -3.051 13.953 -24.922 1 83 225 GLU B CA 1
ATOM 6801 C C . GLU B 1 225 ? -3.115 14.844 -26.156 1 83 225 GLU B C 1
ATOM 6803 O O . GLU B 1 225 ? -4.094 14.797 -26.906 1 83 225 GLU B O 1
ATOM 6808 N N . ALA B 1 226 ? -2.123 15.672 -26.328 1 82 226 ALA B N 1
ATOM 6809 C CA . ALA B 1 226 ? -2.061 16.562 -27.5 1 82 226 ALA B CA 1
ATOM 6810 C C . ALA B 1 226 ? -2.023 15.758 -28.797 1 82 226 ALA B C 1
ATOM 6812 O O . ALA B 1 226 ? -2.584 16.188 -29.812 1 82 226 ALA B O 1
ATOM 6813 N N . LEU B 1 227 ? -1.392 14.586 -28.703 1 82.69 227 LEU B N 1
ATOM 6814 C CA . LEU B 1 227 ? -1.271 13.727 -29.875 1 82.69 227 LEU B CA 1
ATOM 6815 C C . LEU B 1 227 ? -2.473 12.797 -30 1 82.69 227 LEU B C 1
ATOM 6817 O O . LEU B 1 227 ? -2.545 11.984 -30.922 1 82.69 227 LEU B O 1
ATOM 6821 N N . GLU B 1 228 ? -3.4 12.914 -28.969 1 76.88 228 GLU B N 1
ATOM 6822 C CA . GLU B 1 228 ? -4.609 12.102 -28.922 1 76.88 228 GLU B CA 1
ATOM 6823 C C . GLU B 1 228 ? -4.273 10.617 -28.812 1 76.88 228 GLU B C 1
ATOM 6825 O O . GLU B 1 228 ? -4.895 9.789 -29.484 1 76.88 228 GLU B O 1
ATOM 6830 N N . GLU B 1 229 ? -3.195 10.445 -28.172 1 77.12 229 GLU B N 1
ATOM 6831 C CA . GLU B 1 229 ? -2.801 9.062 -27.906 1 77.12 229 GLU B CA 1
ATOM 6832 C C . GLU B 1 229 ? -3.23 8.617 -26.516 1 77.12 229 GLU B C 1
ATOM 6834 O O . GLU B 1 229 ? -3.561 9.453 -25.672 1 77.12 229 GLU B O 1
ATOM 6839 N N . GLU B 1 230 ? -3.344 7.352 -26.391 1 73.88 230 GLU B N 1
ATOM 6840 C CA . GLU B 1 230 ? -3.668 6.801 -25.078 1 73.88 230 GLU B CA 1
ATOM 6841 C C . GLU B 1 230 ? -2.564 7.098 -24.062 1 73.88 230 GLU B C 1
ATOM 6843 O O . GLU B 1 230 ? -1.38 6.938 -24.359 1 73.88 230 GLU B O 1
ATOM 6848 N N . VAL B 1 231 ? -2.945 7.633 -22.984 1 72.5 231 VAL B N 1
ATOM 6849 C CA . VAL B 1 231 ? -1.976 7.965 -21.938 1 72.5 231 VAL B CA 1
ATOM 6850 C C . VAL B 1 231 ? -1.485 6.688 -21.266 1 72.5 231 VAL B C 1
ATOM 6852 O O . VAL B 1 231 ? -2.258 5.996 -20.594 1 72.5 231 VAL B O 1
ATOM 6855 N N . LEU B 1 232 ? -0.281 6.383 -21.562 1 76.31 232 LEU B N 1
ATOM 6856 C CA . LEU B 1 232 ? 0.334 5.18 -21.016 1 76.31 232 LEU B CA 1
ATOM 6857 C C . LEU B 1 232 ? 1.529 5.535 -20.141 1 76.31 232 LEU B C 1
ATOM 6859 O O . LEU B 1 232 ? 2.176 6.562 -20.344 1 76.31 232 LEU B O 1
ATOM 6863 N N . THR B 1 233 ? 1.704 4.711 -19.109 1 75.44 233 THR B N 1
ATOM 6864 C CA . THR B 1 233 ? 2.846 4.918 -18.219 1 75.44 233 THR B CA 1
ATOM 6865 C C . THR B 1 233 ? 4.012 4.016 -18.625 1 75.44 233 THR B C 1
ATOM 6867 O O . THR B 1 233 ? 3.803 2.893 -19.078 1 75.44 233 THR B O 1
ATOM 6870 N N . VAL B 1 234 ? 5.18 4.594 -18.516 1 77.31 234 VAL B N 1
ATOM 6871 C CA . VAL B 1 234 ? 6.383 3.807 -18.781 1 77.31 234 VAL B CA 1
ATOM 6872 C C . VAL B 1 234 ? 6.57 2.773 -17.672 1 77.31 234 VAL B C 1
ATOM 6874 O O . VAL B 1 234 ? 6.516 3.107 -16.484 1 77.31 234 VAL B O 1
ATOM 6877 N N . LEU B 1 235 ? 6.73 1.57 -18.062 1 76.75 235 LEU B N 1
ATOM 6878 C CA . LEU B 1 235 ? 6.797 0.466 -17.109 1 76.75 235 LEU B CA 1
ATOM 6879 C C . LEU B 1 235 ? 8.242 0.177 -16.719 1 76.75 235 LEU B C 1
ATOM 6881 O O . LEU B 1 235 ? 9.156 0.36 -17.516 1 76.75 235 LEU B O 1
ATOM 6885 N N . GLN B 1 236 ? 8.328 -0.252 -15.438 1 78.06 236 GLN B N 1
ATOM 6886 C CA . GLN B 1 236 ? 9.625 -0.682 -14.938 1 78.06 236 GLN B CA 1
ATOM 6887 C C . GLN B 1 236 ? 9.828 -2.182 -15.133 1 78.06 236 GLN B C 1
ATOM 6889 O O . GLN B 1 236 ? 8.875 -2.959 -15.023 1 78.06 236 GLN B O 1
ATOM 6894 N N . VAL B 1 237 ? 11.039 -2.502 -15.406 1 75.88 237 VAL B N 1
ATOM 6895 C CA . VAL B 1 237 ? 11.359 -3.904 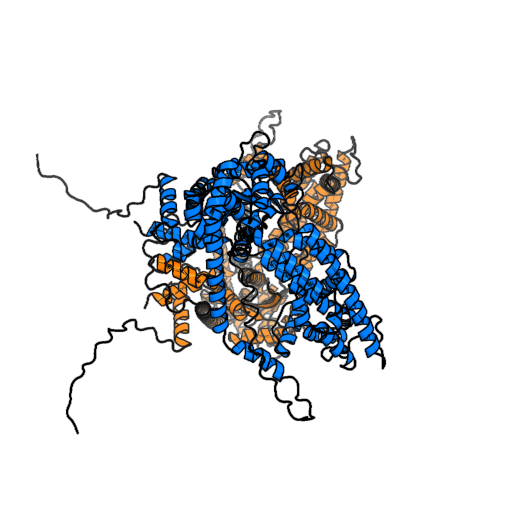-15.656 1 75.88 237 VAL B CA 1
ATOM 6896 C C . VAL B 1 237 ? 11.508 -4.641 -14.32 1 75.88 237 VAL B C 1
ATOM 6898 O O . VAL B 1 237 ? 12.164 -4.145 -13.406 1 75.88 237 VAL B O 1
ATOM 6901 N N . HIS B 1 238 ? 10.766 -5.672 -14.211 1 73.31 238 HIS B N 1
ATOM 6902 C CA . HIS B 1 238 ? 10.992 -6.598 -13.109 1 73.31 238 HIS B CA 1
ATOM 6903 C C . HIS B 1 238 ? 11.805 -7.805 -13.555 1 73.31 238 HIS B C 1
ATOM 6905 O O . HIS B 1 238 ? 11.352 -8.594 -14.391 1 73.31 238 HIS B O 1
ATOM 6911 N N . LYS B 1 239 ? 12.914 -7.934 -13.047 1 67.88 239 LYS B N 1
ATOM 6912 C CA . LYS B 1 239 ? 13.891 -8.914 -13.523 1 67.88 239 LYS B CA 1
ATOM 6913 C C . LYS B 1 239 ? 13.422 -10.336 -13.242 1 67.88 239 LYS B C 1
ATOM 6915 O O . LYS B 1 239 ? 13.789 -11.266 -13.969 1 67.88 239 LYS B O 1
ATOM 6920 N N . VAL B 1 240 ? 12.578 -10.438 -12.234 1 64.44 240 VAL B N 1
ATOM 6921 C CA . VAL B 1 240 ? 12.297 -11.812 -11.828 1 64.44 240 VAL B CA 1
ATOM 6922 C C . VAL B 1 240 ? 10.891 -12.203 -12.273 1 64.44 240 VAL B C 1
ATOM 6924 O O . VAL B 1 240 ? 10.555 -13.391 -12.305 1 64.44 240 VAL B O 1
ATOM 6927 N N . ARG B 1 241 ? 10.211 -11.195 -12.789 1 68.25 241 ARG B N 1
ATOM 6928 C CA . ARG B 1 241 ? 8.828 -11.539 -13.102 1 68.25 241 ARG B CA 1
ATOM 6929 C C . ARG B 1 241 ? 8.672 -11.875 -14.578 1 68.25 241 ARG B C 1
ATOM 6931 O O . ARG B 1 241 ? 9.148 -11.141 -15.445 1 68.25 241 ARG B O 1
ATOM 6938 N N . TRP B 1 242 ? 8.289 -12.969 -15.047 1 69.94 242 TRP B N 1
ATOM 6939 C CA . TRP B 1 242 ? 8.234 -13.641 -16.344 1 69.94 242 TRP B CA 1
ATOM 6940 C C . TRP B 1 242 ? 7.668 -12.719 -17.406 1 69.94 242 TRP B C 1
ATOM 6942 O O . TRP B 1 242 ? 8.219 -12.625 -18.516 1 69.94 242 TRP B O 1
ATOM 6952 N N . LEU B 1 243 ? 6.609 -12.031 -17.234 1 74.25 243 LEU B N 1
ATOM 6953 C CA . LEU B 1 243 ? 5.949 -11.297 -18.312 1 74.25 243 LEU B CA 1
ATOM 6954 C C . LEU B 1 243 ? 6.238 -9.805 -18.188 1 74.25 243 LEU B C 1
ATOM 6956 O O . LEU B 1 243 ? 5.73 -9.008 -18.984 1 74.25 243 LEU B O 1
ATOM 6960 N N . SER B 1 244 ? 7.207 -9.555 -17.484 1 83.5 244 SER B N 1
ATOM 6961 C CA . SER B 1 244 ? 7.445 -8.133 -17.234 1 83.5 244 SER B CA 1
ATOM 6962 C C . SER B 1 244 ? 8.227 -7.508 -18.391 1 83.5 244 SER B C 1
ATOM 6964 O O . SER B 1 244 ? 7.871 -6.434 -18.875 1 83.5 244 SER B O 1
ATOM 6966 N N . ARG B 1 245 ? 9.188 -8.203 -18.938 1 84.88 245 ARG B N 1
ATOM 6967 C CA . ARG B 1 245 ? 10.039 -7.648 -19.984 1 84.88 245 ARG B CA 1
ATOM 6968 C C . ARG B 1 245 ? 9.266 -7.457 -21.281 1 84.88 245 ARG B C 1
ATOM 6970 O O . ARG B 1 245 ? 9.438 -6.445 -21.969 1 84.88 245 ARG B O 1
ATOM 6977 N N . GLU B 1 246 ? 8.523 -8.406 -21.594 1 88.06 246 GLU B N 1
ATOM 6978 C CA . GLU B 1 246 ? 7.727 -8.289 -22.812 1 88.06 246 GLU B CA 1
ATOM 6979 C C . GLU B 1 246 ? 6.781 -7.098 -22.734 1 88.06 246 GLU B C 1
ATOM 6981 O O . GLU B 1 246 ? 6.656 -6.34 -23.703 1 88.06 246 GLU B O 1
ATOM 6986 N N . ARG B 1 247 ? 6.148 -6.945 -21.625 1 87.69 247 ARG B N 1
ATOM 6987 C CA . ARG B 1 247 ? 5.211 -5.84 -21.438 1 87.69 247 ARG B CA 1
ATOM 6988 C C . ARG B 1 247 ? 5.922 -4.496 -21.531 1 87.69 247 ARG B C 1
ATOM 6990 O O . ARG B 1 247 ? 5.391 -3.543 -22.109 1 87.69 247 ARG B O 1
ATOM 6997 N N . VAL B 1 248 ? 7.051 -4.484 -20.984 1 89.56 248 VAL B N 1
ATOM 6998 C CA . VAL B 1 248 ? 7.812 -3.242 -20.969 1 89.56 248 VAL B CA 1
ATOM 6999 C C . VAL B 1 248 ? 8.258 -2.881 -22.375 1 89.56 248 VAL B C 1
ATOM 7001 O O . VAL B 1 248 ? 8.125 -1.731 -22.797 1 89.56 248 VAL B O 1
ATOM 7004 N N . VAL B 1 249 ? 8.766 -3.855 -23.125 1 89.56 249 VAL B N 1
ATOM 7005 C CA . VAL B 1 249 ? 9.25 -3.613 -24.469 1 89.56 249 VAL B CA 1
ATOM 7006 C C . VAL B 1 249 ? 8.086 -3.248 -25.391 1 89.56 249 VAL B C 1
ATOM 7008 O O . VAL B 1 249 ? 8.195 -2.328 -26.203 1 89.56 249 VAL B O 1
ATOM 7011 N N . THR B 1 250 ? 7.016 -3.939 -25.25 1 88.31 250 THR B N 1
ATOM 7012 C CA . THR B 1 250 ? 5.84 -3.65 -26.062 1 88.31 250 THR B CA 1
ATOM 7013 C C . THR B 1 250 ? 5.309 -2.252 -25.766 1 88.31 250 THR B C 1
ATOM 7015 O O . THR B 1 250 ? 4.91 -1.527 -26.672 1 88.31 250 THR B O 1
ATOM 7018 N N . ARG B 1 251 ? 5.32 -1.906 -24.5 1 88.88 251 ARG B N 1
ATOM 7019 C CA . ARG B 1 251 ? 4.879 -0.572 -24.109 1 88.88 251 ARG B CA 1
ATOM 7020 C C . ARG B 1 251 ? 5.824 0.497 -24.656 1 88.88 251 ARG B C 1
ATOM 7022 O O . ARG B 1 251 ? 5.383 1.564 -25.078 1 88.88 251 ARG B O 1
ATOM 7029 N N . LEU B 1 252 ? 7.059 0.232 -24.594 1 88.94 252 LEU B N 1
ATOM 7030 C CA . LEU B 1 252 ? 8.047 1.176 -25.094 1 88.94 252 LEU B CA 1
ATOM 7031 C C . LEU B 1 252 ? 7.879 1.384 -26.594 1 88.94 252 LEU B C 1
ATOM 7033 O O . LEU B 1 252 ? 7.996 2.508 -27.094 1 88.94 252 LEU B O 1
ATOM 7037 N N . LEU B 1 253 ? 7.594 0.365 -27.328 1 88.56 253 LEU B N 1
ATOM 7038 C CA . LEU B 1 253 ? 7.398 0.449 -28.766 1 88.56 253 LEU B CA 1
ATOM 7039 C C . LEU B 1 253 ? 6.141 1.237 -29.094 1 88.56 253 LEU B C 1
ATOM 7041 O O . LEU B 1 253 ? 6.105 1.97 -30.094 1 88.56 253 LEU B O 1
ATOM 7045 N N . LYS B 1 254 ? 5.18 1.076 -28.266 1 87 254 LYS B N 1
ATOM 7046 C CA . LYS B 1 254 ? 3.945 1.83 -28.484 1 87 254 LYS B CA 1
ATOM 7047 C C . LYS B 1 254 ? 4.156 3.316 -28.203 1 87 254 LYS B C 1
ATOM 7049 O O . LYS B 1 254 ? 3.568 4.168 -28.875 1 87 254 LYS B O 1
ATOM 7054 N N . LEU B 1 255 ? 4.992 3.588 -27.219 1 88.88 255 LEU B N 1
ATOM 7055 C CA . LEU B 1 255 ? 5.23 4.969 -26.812 1 88.88 255 LEU B CA 1
ATOM 7056 C C . LEU B 1 255 ? 6.461 5.539 -27.516 1 88.88 255 LEU B C 1
ATOM 7058 O O . LEU B 1 255 ? 6.922 6.629 -27.172 1 88.88 255 LEU B O 1
ATOM 7062 N N . TYR B 1 256 ? 6.934 4.891 -28.469 1 86.69 256 TYR B N 1
ATOM 7063 C CA . TYR B 1 256 ? 8.227 5.242 -29.031 1 86.69 256 TYR B CA 1
ATOM 7064 C C . TYR B 1 256 ? 8.188 6.637 -29.656 1 86.69 256 TYR B C 1
ATOM 7066 O O . TYR B 1 256 ? 9.062 7.465 -29.391 1 86.69 256 TYR B O 1
ATOM 7074 N N . ASP B 1 257 ? 7.152 6.98 -30.375 1 85.88 257 ASP B N 1
ATOM 7075 C CA . ASP B 1 257 ? 7.066 8.258 -31.078 1 85.88 257 ASP B CA 1
ATOM 7076 C C . ASP B 1 257 ? 6.887 9.414 -30.109 1 85.88 257 ASP B C 1
ATOM 7078 O O . ASP B 1 257 ? 7.637 10.391 -30.141 1 85.88 257 ASP B O 1
ATOM 7082 N N . PRO B 1 258 ? 5.93 9.219 -29.25 1 88.62 258 PRO B N 1
ATOM 7083 C CA . PRO B 1 258 ? 5.781 10.289 -28.266 1 88.62 258 PRO B CA 1
ATOM 7084 C C . PRO B 1 258 ? 7.035 10.492 -27.422 1 88.62 258 PRO B C 1
ATOM 7086 O O . PRO B 1 258 ? 7.352 11.625 -27.047 1 88.62 258 PRO B O 1
ATOM 7089 N N . LEU B 1 259 ? 7.75 9.492 -27.156 1 90.06 259 LEU B N 1
ATOM 7090 C CA . LEU B 1 259 ? 8.961 9.602 -26.359 1 90.06 259 LEU B CA 1
ATOM 7091 C C . LEU B 1 259 ? 10.062 10.328 -27.125 1 90.06 259 LEU B C 1
ATOM 7093 O O . LEU B 1 259 ? 10.82 11.102 -26.531 1 90.06 259 LEU B O 1
ATOM 7097 N N . LEU B 1 260 ? 10.156 10.062 -28.344 1 88.69 260 LEU B N 1
ATOM 7098 C CA . LEU B 1 260 ? 11.133 10.758 -29.188 1 88.69 260 LEU B CA 1
ATOM 7099 C C . LEU B 1 260 ? 10.852 12.258 -29.219 1 88.69 260 LEU B C 1
ATOM 7101 O O . LEU B 1 260 ? 11.773 13.062 -29.109 1 88.69 260 LEU B O 1
ATOM 7105 N N . ASP B 1 261 ? 9.602 12.555 -29.359 1 89.25 261 ASP B N 1
ATOM 7106 C CA . ASP B 1 261 ? 9.227 13.961 -29.375 1 89.25 261 ASP B CA 1
ATOM 7107 C C . ASP B 1 261 ? 9.477 14.617 -28.031 1 89.25 261 ASP B C 1
ATOM 7109 O O . ASP B 1 261 ? 9.945 15.758 -27.953 1 89.25 261 ASP B O 1
ATOM 7113 N N . TYR B 1 262 ? 9.141 13.914 -27.062 1 91.38 262 TYR B N 1
ATOM 7114 C CA . TYR B 1 262 ? 9.336 14.414 -25.703 1 91.38 262 TYR B CA 1
ATOM 7115 C C . TYR B 1 262 ? 10.805 14.703 -25.438 1 91.38 262 TYR B C 1
ATOM 7117 O O . TYR B 1 262 ? 11.156 15.781 -24.953 1 91.38 262 TYR B O 1
ATOM 7125 N N . PHE B 1 263 ? 11.656 13.758 -25.75 1 91.88 263 PHE B N 1
ATOM 7126 C CA . PHE B 1 263 ? 13.062 13.898 -25.406 1 91.88 263 PHE B CA 1
ATOM 7127 C C . PHE B 1 263 ? 13.758 14.867 -26.359 1 91.88 263 PHE B C 1
ATOM 7129 O O . PHE B 1 263 ? 14.781 15.469 -26 1 91.88 263 PHE B O 1
ATOM 7136 N N . LYS B 1 264 ? 13.219 15.008 -27.516 1 90.25 264 LYS B N 1
ATOM 7137 C CA . LYS B 1 264 ? 13.727 16.047 -28.406 1 90.25 264 LYS B CA 1
ATOM 7138 C C . LYS B 1 264 ? 13.547 17.438 -27.781 1 90.25 264 LYS B C 1
ATOM 7140 O O . LYS B 1 264 ? 14.484 18.234 -27.75 1 90.25 264 LYS B O 1
ATOM 7145 N N . GLU B 1 265 ? 12.336 17.609 -27.297 1 90.31 265 GLU B N 1
ATOM 7146 C CA . GLU B 1 265 ? 12.023 18.891 -26.672 1 90.31 265 GLU B CA 1
ATOM 7147 C C . GLU B 1 265 ? 12.836 19.094 -25.406 1 90.31 265 GLU B C 1
ATOM 7149 O O . GLU B 1 265 ? 13.32 20.203 -25.141 1 90.31 265 GLU B O 1
ATOM 7154 N N . GLU B 1 266 ? 12.961 18.078 -24.656 1 91.75 266 GLU B N 1
ATOM 7155 C CA . GLU B 1 266 ? 13.711 18.172 -23.406 1 91.75 266 GLU B CA 1
ATOM 7156 C C . GLU B 1 266 ? 15.195 18.391 -23.672 1 91.75 266 GLU B C 1
ATOM 7158 O O . GLU B 1 266 ? 15.883 19.062 -22.891 1 91.75 266 GLU B O 1
ATOM 7163 N N . ALA B 1 267 ? 15.641 17.734 -24.688 1 90.69 267 ALA B N 1
ATOM 7164 C CA . ALA B 1 267 ? 17.031 17.922 -25.062 1 90.69 267 ALA B CA 1
ATOM 7165 C C . ALA B 1 267 ? 17.297 19.359 -25.516 1 90.69 267 ALA B C 1
ATOM 7167 O O . ALA B 1 267 ? 18.344 19.922 -25.188 1 90.69 267 ALA B O 1
ATOM 7168 N N . GLU B 1 268 ? 16.406 19.906 -26.188 1 90.81 268 GLU B N 1
ATOM 7169 C CA . GLU B 1 268 ? 16.531 21.297 -26.625 1 90.81 268 GLU B CA 1
ATOM 7170 C C . GLU B 1 268 ? 16.484 22.25 -25.422 1 90.81 268 GLU B C 1
ATOM 7172 O O . GLU B 1 268 ? 17.125 23.312 -25.453 1 90.81 268 GLU B O 1
ATOM 7177 N N . ALA B 1 269 ? 15.75 21.859 -24.422 1 90 269 ALA B N 1
ATOM 7178 C CA . ALA B 1 269 ? 15.656 22.656 -23.219 1 90 269 ALA B CA 1
ATOM 7179 C C . ALA B 1 269 ? 16.828 22.391 -22.281 1 90 269 ALA B C 1
ATOM 7181 O O . ALA B 1 269 ? 16.906 22.938 -21.172 1 90 269 ALA B O 1
ATOM 7182 N N . ASN B 1 270 ? 17.75 21.453 -22.656 1 86.75 270 ASN B N 1
ATOM 7183 C CA . ASN B 1 270 ? 18.984 21.109 -21.953 1 86.75 270 ASN B CA 1
ATOM 7184 C C . ASN B 1 270 ? 18.703 20.484 -20.594 1 86.75 270 ASN B C 1
ATOM 7186 O O . ASN B 1 270 ? 19.359 20.812 -19.609 1 86.75 270 ASN B O 1
ATOM 7190 N N . GLU B 1 271 ? 17.703 19.734 -20.594 1 87.12 271 GLU B N 1
ATOM 7191 C CA . GLU B 1 271 ? 17.438 18.969 -19.375 1 87.12 271 GLU B CA 1
ATOM 7192 C C . GLU B 1 271 ? 18.469 17.859 -19.172 1 87.12 271 GLU B C 1
ATOM 7194 O O . GLU B 1 271 ? 18.891 17.234 -20.141 1 87.12 271 GLU B O 1
ATOM 7199 N N . LYS B 1 272 ? 18.828 17.656 -17.938 1 86.94 272 LYS B N 1
ATOM 7200 C CA . LYS B 1 272 ? 19.875 16.719 -17.609 1 86.94 272 LYS B CA 1
ATOM 7201 C C . LYS B 1 272 ? 19.5 15.297 -18.031 1 86.94 272 LYS B C 1
ATOM 7203 O O . LYS B 1 272 ? 18.438 14.789 -17.656 1 86.94 272 LYS B O 1
ATOM 7208 N N . GLY B 1 273 ? 20.312 14.695 -18.875 1 88.31 273 GLY B N 1
ATOM 7209 C CA . GLY B 1 273 ? 20.156 13.305 -19.266 1 88.31 273 GLY B CA 1
ATOM 7210 C C . GLY B 1 273 ? 19.25 13.117 -20.469 1 88.31 273 GLY B C 1
ATOM 7211 O O . GLY B 1 273 ? 19.203 12.031 -21.047 1 88.31 273 GLY B O 1
ATOM 7212 N N . ALA B 1 274 ? 18.547 14.109 -20.906 1 91.62 274 ALA B N 1
ATOM 7213 C CA . ALA B 1 274 ? 17.562 14.016 -21.984 1 91.62 274 ALA B CA 1
ATOM 7214 C C . ALA B 1 274 ? 18.234 13.781 -23.328 1 91.62 274 ALA B C 1
ATOM 7216 O O . ALA B 1 274 ? 17.75 13.016 -24.156 1 91.62 274 ALA B O 1
ATOM 7217 N N . GLN B 1 275 ? 19.375 14.453 -23.516 1 91.62 275 GLN B N 1
ATOM 7218 C CA . GLN B 1 275 ? 20.078 14.328 -24.781 1 91.62 275 GLN B CA 1
ATOM 7219 C C . GLN B 1 275 ? 20.578 12.898 -25 1 91.62 275 GLN B C 1
ATOM 7221 O O . GLN B 1 275 ? 20.469 12.352 -26.094 1 91.62 275 GLN B O 1
ATOM 7226 N N . GLU B 1 276 ? 21.141 12.367 -23.938 1 90 276 GLU B N 1
ATOM 7227 C CA . GLU B 1 276 ? 21.656 11.008 -24.031 1 90 276 GLU B CA 1
ATOM 7228 C C . GLU B 1 276 ? 20.547 10.016 -24.344 1 90 276 GLU B C 1
ATOM 7230 O O . GLU B 1 276 ? 20.734 9.094 -25.141 1 90 276 GLU B O 1
ATOM 7235 N N . ILE B 1 277 ? 19.453 10.148 -23.734 1 91.94 277 ILE B N 1
ATOM 7236 C CA . ILE B 1 277 ? 18.312 9.25 -23.953 1 91.94 277 ILE B CA 1
ATOM 7237 C C . ILE B 1 277 ? 17.797 9.438 -25.375 1 91.94 277 ILE B C 1
ATOM 7239 O O . ILE B 1 277 ? 17.469 8.461 -26.062 1 91.94 277 ILE B O 1
ATOM 7243 N N . TYR B 1 278 ? 17.75 10.703 -25.781 1 90.62 278 TYR B N 1
ATOM 7244 C CA . TYR B 1 278 ? 17.281 11.016 -27.141 1 90.62 278 TYR B CA 1
ATOM 7245 C C . TYR B 1 278 ? 18.203 10.383 -28.188 1 90.62 278 TYR B C 1
ATOM 7247 O O . TYR B 1 278 ? 17.719 9.797 -29.156 1 90.62 278 TYR B O 1
ATOM 7255 N N . ASP B 1 279 ? 19.422 10.422 -27.922 1 88.25 279 ASP B N 1
ATOM 7256 C CA . ASP B 1 279 ? 20.391 9.844 -28.844 1 88.25 279 ASP B CA 1
ATOM 7257 C C . ASP B 1 279 ? 20.281 8.32 -28.875 1 88.25 279 ASP B C 1
ATOM 7259 O O . ASP B 1 279 ? 20.391 7.703 -29.938 1 88.25 279 ASP B O 1
ATOM 7263 N N . THR B 1 280 ? 20.078 7.801 -27.781 1 88.62 280 THR B N 1
ATOM 7264 C CA . THR B 1 280 ? 19.969 6.352 -27.688 1 88.62 280 THR B CA 1
ATOM 7265 C C . THR B 1 280 ? 18.719 5.863 -28.406 1 88.62 280 THR B C 1
ATOM 7267 O O . THR B 1 280 ? 18.75 4.824 -29.078 1 88.62 280 THR B O 1
ATOM 7270 N N . LEU B 1 281 ? 17.688 6.598 -28.359 1 88.25 281 LEU B N 1
ATOM 7271 C CA . LEU B 1 281 ? 16.422 6.211 -28.969 1 88.25 281 LEU B CA 1
ATOM 7272 C C . LEU B 1 281 ? 16.484 6.363 -30.484 1 88.25 281 LEU B C 1
ATOM 7274 O O . LEU B 1 281 ? 15.789 5.648 -31.219 1 88.25 281 LEU B O 1
ATOM 7278 N N . ARG B 1 282 ? 17.344 7.246 -30.906 1 86.31 282 ARG B N 1
ATOM 7279 C CA . ARG B 1 282 ? 17.422 7.512 -32.344 1 86.31 282 ARG B CA 1
ATOM 7280 C C . ARG B 1 282 ? 18.438 6.578 -33 1 86.31 282 ARG B C 1
ATOM 7282 O O . ARG B 1 282 ? 18.469 6.484 -34.25 1 86.31 282 ARG B O 1
ATOM 7289 N N . GLU B 1 283 ? 19.094 5.891 -32.219 1 84.62 283 GLU B N 1
ATOM 7290 C CA . GLU B 1 283 ? 20.078 4.977 -32.781 1 84.62 283 GLU B CA 1
ATOM 7291 C C . GLU B 1 283 ? 19.391 3.803 -33.5 1 84.62 283 GLU B C 1
ATOM 7293 O O . GLU B 1 283 ? 18.578 3.1 -32.906 1 84.62 283 GLU B O 1
ATOM 7298 N N . VAL B 1 284 ? 19.812 3.539 -34.688 1 82.38 284 VAL B N 1
ATOM 7299 C CA . VAL B 1 284 ? 19.172 2.543 -35.531 1 82.38 284 VAL B CA 1
ATOM 7300 C C . VAL B 1 284 ? 19.359 1.15 -34.938 1 82.38 284 VAL B C 1
ATOM 7302 O O . VAL B 1 284 ? 18.469 0.308 -35 1 82.38 284 VAL B O 1
ATOM 7305 N N . THR B 1 285 ? 20.531 0.943 -34.406 1 83.38 285 THR B N 1
ATOM 7306 C CA . THR B 1 285 ? 20.828 -0.36 -33.812 1 83.38 285 THR B CA 1
ATOM 7307 C C . THR B 1 285 ? 19.844 -0.671 -32.688 1 83.38 285 THR B C 1
ATOM 7309 O O . THR B 1 285 ? 19.375 -1.802 -32.562 1 83.38 285 THR B O 1
ATOM 7312 N N . ASN B 1 286 ? 19.562 0.373 -31.969 1 86 286 ASN B N 1
ATOM 7313 C CA . ASN B 1 286 ? 18.656 0.187 -30.844 1 86 286 ASN B CA 1
ATOM 7314 C C . ASN B 1 286 ? 17.219 -0.026 -31.312 1 86 286 ASN B C 1
ATOM 7316 O O . ASN B 1 286 ? 16.469 -0.791 -30.703 1 86 286 ASN B O 1
ATOM 7320 N N . ILE B 1 287 ? 16.891 0.618 -32.344 1 85.56 287 ILE B N 1
ATOM 7321 C CA . ILE B 1 287 ? 15.547 0.488 -32.875 1 85.56 287 ILE B CA 1
ATOM 7322 C C . ILE B 1 287 ? 15.328 -0.933 -33.406 1 85.56 287 ILE B C 1
ATOM 7324 O O . ILE B 1 287 ? 14.328 -1.575 -33.062 1 85.56 287 ILE B O 1
ATOM 7328 N N . LEU B 1 288 ? 16.25 -1.368 -34.156 1 85.56 288 LEU B N 1
ATOM 7329 C CA . LEU B 1 288 ? 16.141 -2.709 -34.719 1 85.56 288 LEU B CA 1
ATOM 7330 C C . LEU B 1 288 ? 16.172 -3.768 -33.625 1 85.56 288 LEU B C 1
ATOM 7332 O O . LEU B 1 288 ? 15.391 -4.723 -33.656 1 85.56 288 LEU B O 1
ATOM 7336 N N . HIS B 1 289 ? 17.016 -3.523 -32.719 1 88.44 289 HIS B N 1
ATOM 7337 C CA . HIS B 1 289 ? 17.172 -4.469 -31.609 1 88.44 289 HIS B CA 1
ATOM 7338 C C . HIS B 1 289 ? 15.891 -4.547 -30.781 1 88.44 289 HIS B C 1
ATOM 7340 O O . HIS B 1 289 ? 15.469 -5.641 -30.391 1 88.44 289 HIS B O 1
ATOM 7346 N N . LEU B 1 290 ? 15.32 -3.455 -30.562 1 89.38 290 LEU B N 1
ATOM 7347 C CA . LEU B 1 290 ? 14.086 -3.395 -29.781 1 89.38 290 LEU B CA 1
ATOM 7348 C C . LEU B 1 290 ? 12.961 -4.148 -30.484 1 89.38 290 LEU B C 1
ATOM 7350 O O . LEU B 1 290 ? 12.211 -4.887 -29.844 1 89.38 290 LEU B O 1
ATOM 7354 N N . HIS B 1 291 ? 12.836 -3.99 -31.703 1 87.5 291 HIS B N 1
ATOM 7355 C CA . HIS B 1 291 ? 11.781 -4.652 -32.438 1 87.5 291 HIS B CA 1
ATOM 7356 C C . HIS B 1 291 ? 12 -6.16 -32.5 1 87.5 291 HIS B C 1
ATOM 7358 O O . HIS B 1 291 ? 11.055 -6.938 -32.375 1 87.5 291 HIS B O 1
ATOM 7364 N N . CYS B 1 292 ? 13.211 -6.52 -32.688 1 87.25 292 CYS B N 1
ATOM 7365 C CA . CYS B 1 292 ? 13.516 -7.941 -32.75 1 87.25 292 CYS B CA 1
ATOM 7366 C C . CYS B 1 292 ? 13.281 -8.633 -31.422 1 87.25 292 CYS B C 1
ATOM 7368 O O . CYS B 1 292 ? 12.625 -9.672 -31.359 1 87.25 292 CYS B O 1
ATOM 7370 N N . VAL B 1 293 ? 13.82 -8.047 -30.438 1 89.38 293 VAL B N 1
ATOM 7371 C CA . VAL B 1 293 ? 13.672 -8.617 -29.109 1 89.38 293 VAL B CA 1
ATOM 7372 C C . VAL B 1 293 ? 12.188 -8.641 -28.719 1 89.38 293 VAL B C 1
ATOM 7374 O O . VAL B 1 293 ? 11.727 -9.586 -28.078 1 89.38 293 VAL B O 1
ATOM 7377 N N . GLY B 1 294 ? 11.461 -7.59 -29.094 1 89.06 294 GLY B N 1
ATOM 7378 C CA . GLY B 1 294 ? 10.031 -7.547 -28.828 1 89.06 294 GLY B CA 1
ATOM 7379 C C . GLY B 1 294 ? 9.273 -8.719 -29.422 1 89.06 294 GLY B C 1
ATOM 7380 O O . GLY B 1 294 ? 8.398 -9.297 -28.781 1 89.06 294 GLY B O 1
ATOM 7381 N N . GLU B 1 295 ? 9.586 -9.086 -30.562 1 87.75 295 GLU B N 1
ATOM 7382 C CA . GLU B 1 295 ? 8.922 -10.195 -31.25 1 87.75 295 GLU B CA 1
ATOM 7383 C C . GLU B 1 295 ? 9.258 -11.531 -30.594 1 87.75 295 GLU B C 1
ATOM 7385 O O . GLU B 1 295 ? 8.383 -12.375 -30.406 1 87.75 295 GLU B O 1
ATOM 7390 N N . VAL B 1 296 ? 10.5 -11.633 -30.359 1 89.56 296 VAL B N 1
ATOM 7391 C CA . VAL B 1 296 ? 10.945 -12.883 -29.734 1 89.56 296 VAL B CA 1
ATOM 7392 C C . VAL B 1 296 ? 10.273 -13.047 -28.375 1 89.56 296 VAL B C 1
ATOM 7394 O O . VAL B 1 296 ? 9.797 -14.133 -28.047 1 89.56 296 VAL B O 1
ATOM 7397 N N . LEU B 1 297 ? 10.25 -12 -27.625 1 90.31 297 LEU B N 1
ATOM 7398 C CA . LEU B 1 297 ? 9.672 -12.055 -26.281 1 90.31 297 LEU B CA 1
ATOM 7399 C C . LEU B 1 297 ? 8.172 -12.32 -26.344 1 90.31 297 LEU B C 1
ATOM 7401 O O . LEU B 1 297 ? 7.613 -12.961 -25.453 1 90.31 297 LEU B O 1
ATOM 7405 N N . THR B 1 298 ? 7.559 -11.891 -27.359 1 89.81 298 THR B N 1
ATOM 7406 C CA . THR B 1 298 ? 6.129 -12.133 -27.516 1 89.81 298 THR B CA 1
ATOM 7407 C C . THR B 1 298 ? 5.844 -13.625 -27.641 1 89.81 298 THR B C 1
ATOM 7409 O O . THR B 1 298 ? 4.875 -14.133 -27.078 1 89.81 298 THR B O 1
ATOM 7412 N N . VAL B 1 299 ? 6.691 -14.266 -28.375 1 90.56 299 VAL B N 1
ATOM 7413 C CA . VAL B 1 299 ? 6.535 -15.711 -28.547 1 90.56 299 VAL B CA 1
ATOM 7414 C C . VAL B 1 299 ? 6.793 -16.422 -27.234 1 90.56 299 VAL B C 1
ATOM 7416 O O . VAL B 1 299 ? 6.02 -17.297 -26.828 1 90.56 299 VAL B O 1
ATOM 7419 N N . VAL B 1 300 ? 7.82 -16.062 -26.578 1 91.38 300 VAL B N 1
ATOM 7420 C CA . VAL B 1 300 ? 8.18 -16.688 -25.312 1 91.38 300 VAL B CA 1
ATOM 7421 C C . VAL B 1 300 ? 7.105 -16.391 -24.266 1 91.38 300 VAL B C 1
ATOM 7423 O O . VAL B 1 300 ? 6.805 -17.234 -23.422 1 91.38 300 VAL B O 1
ATOM 7426 N N . SER B 1 301 ? 6.582 -15.195 -24.297 1 91.12 301 SER B N 1
ATOM 7427 C CA . SER B 1 301 ? 5.535 -14.82 -23.359 1 91.12 301 SER B CA 1
ATOM 7428 C C . SER B 1 301 ? 4.281 -15.672 -23.547 1 91.12 301 SER B C 1
ATOM 7430 O O . SER B 1 301 ? 3.533 -15.906 -22.594 1 91.12 301 SER B O 1
ATOM 7432 N N . GLY B 1 302 ? 4.047 -16.094 -24.75 1 90.81 302 GLY B N 1
ATOM 7433 C CA . GLY B 1 302 ? 2.961 -17.031 -24.984 1 90.81 302 GLY B CA 1
ATOM 7434 C C . GLY B 1 302 ? 3.102 -18.312 -24.188 1 90.81 302 GLY B C 1
ATOM 7435 O O . GLY B 1 302 ? 2.123 -18.812 -23.641 1 90.81 302 GLY B O 1
ATOM 7436 N N . LEU B 1 303 ? 4.285 -18.781 -24.156 1 92.25 303 LEU B N 1
ATOM 7437 C CA . LEU B 1 303 ? 4.555 -19.984 -23.375 1 92.25 303 LEU B CA 1
ATOM 7438 C C . LEU B 1 303 ? 4.387 -19.719 -21.891 1 92.25 303 LEU B C 1
ATOM 7440 O O . LEU B 1 303 ? 3.869 -20.562 -21.156 1 92.25 303 LEU B O 1
ATOM 7444 N N . THR B 1 304 ? 4.828 -18.578 -21.438 1 91.81 304 THR B N 1
ATOM 7445 C CA . THR B 1 304 ? 4.68 -18.219 -20.031 1 91.81 304 THR B CA 1
ATOM 7446 C C . THR B 1 304 ? 3.207 -18.203 -19.641 1 91.81 304 THR B C 1
ATOM 7448 O O . THR B 1 304 ? 2.852 -18.656 -18.547 1 91.81 304 THR B O 1
ATOM 7451 N N . LYS B 1 305 ? 2.357 -17.719 -20.484 1 91.94 305 LYS B N 1
ATOM 7452 C CA . LYS B 1 305 ? 0.925 -17.656 -20.203 1 91.94 305 LYS B CA 1
ATOM 7453 C C . LYS B 1 305 ? 0.333 -19.062 -20.109 1 91.94 305 LYS B C 1
ATOM 7455 O O . LYS B 1 305 ? -0.525 -19.312 -19.25 1 91.94 305 LYS B O 1
ATOM 7460 N N . VAL B 1 306 ? 0.824 -19.875 -20.906 1 91.06 306 VAL B N 1
ATOM 7461 C CA . VAL B 1 306 ? 0.354 -21.266 -20.891 1 91.06 306 VAL B CA 1
ATOM 7462 C C . VAL B 1 306 ? 0.758 -21.922 -19.578 1 91.06 306 VAL B C 1
ATOM 7464 O O . VAL B 1 306 ? -0.048 -22.625 -18.953 1 91.06 306 VAL B O 1
ATOM 7467 N N . LEU B 1 307 ? 1.956 -21.703 -19.156 1 92.38 307 LEU B N 1
ATOM 7468 C CA . LEU B 1 307 ? 2.477 -22.344 -17.953 1 92.38 307 LEU B CA 1
ATOM 7469 C C . LEU B 1 307 ? 1.804 -21.781 -16.703 1 92.38 307 LEU B C 1
ATOM 7471 O O . LEU B 1 307 ? 1.865 -22.375 -15.633 1 92.38 307 LEU B O 1
ATOM 7475 N N . GLN B 1 308 ? 1.189 -20.656 -16.859 1 91.38 308 GLN B N 1
ATOM 7476 C CA . GLN B 1 308 ? 0.526 -20.031 -15.719 1 91.38 308 GLN B CA 1
ATOM 7477 C C . GLN B 1 308 ? -0.962 -20.375 -15.695 1 91.38 308 GLN B C 1
ATOM 7479 O O . GLN B 1 308 ? -1.674 -20 -14.758 1 91.38 308 GLN B O 1
ATOM 7484 N N . SER B 1 309 ? -1.363 -21.078 -16.672 1 90.94 309 SER B N 1
ATOM 7485 C CA . SER B 1 309 ? -2.785 -21.391 -16.781 1 90.94 309 SER B CA 1
ATOM 7486 C C . SER B 1 309 ? -3.205 -22.438 -15.75 1 90.94 309 SER B C 1
ATOM 7488 O O . SER B 1 309 ? -2.449 -23.359 -15.461 1 90.94 309 SER B O 1
ATOM 7490 N N . ARG B 1 310 ? -4.449 -22.391 -15.234 1 88.5 310 ARG B N 1
ATOM 7491 C CA . ARG B 1 310 ? -4.98 -23.344 -14.266 1 88.5 310 ARG B CA 1
ATOM 7492 C C . ARG B 1 310 ? -5.391 -24.656 -14.953 1 88.5 310 ARG B C 1
ATOM 7494 O O . ARG B 1 310 ? -5.492 -25.688 -14.305 1 88.5 310 ARG B O 1
ATOM 7501 N N . GLU B 1 311 ? -5.574 -24.578 -16.219 1 84.19 311 GLU B N 1
ATOM 7502 C CA . GLU B 1 311 ? -6.051 -25.734 -16.969 1 84.19 311 GLU B CA 1
ATOM 7503 C C . GLU B 1 311 ? -4.891 -26.547 -17.531 1 84.19 311 GLU B C 1
ATOM 7505 O O . GLU B 1 311 ? -5.098 -27.594 -18.141 1 84.19 311 GLU B O 1
ATOM 7510 N N . LEU B 1 312 ? -3.777 -26.156 -17.141 1 87.5 312 LEU B N 1
ATOM 7511 C CA . LEU B 1 312 ? -2.594 -26.812 -17.688 1 87.5 312 LEU B CA 1
ATOM 7512 C C . LEU B 1 312 ? -2.439 -28.219 -17.109 1 87.5 312 LEU B C 1
ATOM 7514 O O . LEU B 1 312 ? -2.545 -28.406 -15.906 1 87.5 312 LEU B O 1
ATOM 7518 N N . SER B 1 313 ? -2.373 -29.141 -18.031 1 86.56 313 SER B N 1
ATOM 7519 C CA . SER B 1 313 ? -2.043 -30.5 -17.656 1 86.56 313 SER B CA 1
ATOM 7520 C C . SER B 1 313 ? -0.567 -30.797 -17.891 1 86.56 313 SER B C 1
ATOM 7522 O O . SER B 1 313 ? 0.046 -30.25 -18.797 1 86.56 313 SER B O 1
ATOM 7524 N N . TYR B 1 314 ? -0.043 -31.609 -17.109 1 84 314 TYR B N 1
ATOM 7525 C CA . TYR B 1 314 ? 1.356 -32 -17.234 1 84 314 TYR B CA 1
ATOM 7526 C C . TYR B 1 314 ? 1.644 -32.562 -18.625 1 84 314 TYR B C 1
ATOM 7528 O O . TYR B 1 314 ? 2.75 -32.438 -19.141 1 84 314 TYR B O 1
ATOM 7536 N N . LEU B 1 315 ? 0.683 -33.125 -19.281 1 87.06 315 LEU B N 1
ATOM 7537 C CA . LEU B 1 315 ? 0.844 -33.812 -20.547 1 87.06 315 LEU B CA 1
ATOM 7538 C C . LEU B 1 315 ? 0.949 -32.844 -21.703 1 87.06 315 LEU B C 1
ATOM 7540 O O . LEU B 1 315 ? 1.449 -33.188 -22.781 1 87.06 315 LEU B O 1
ATOM 7544 N N . ASP B 1 316 ? 0.5 -31.641 -21.453 1 82.5 316 ASP B N 1
ATOM 7545 C CA . ASP B 1 316 ? 0.482 -30.625 -22.516 1 82.5 316 ASP B CA 1
ATOM 7546 C C . ASP B 1 316 ? 1.821 -29.891 -22.594 1 82.5 316 ASP B C 1
ATOM 7548 O O . ASP B 1 316 ? 2.104 -29.219 -23.578 1 82.5 316 ASP B O 1
ATOM 7552 N N . ILE B 1 317 ? 2.654 -30.094 -21.703 1 87.38 317 ILE B N 1
ATOM 7553 C CA . ILE B 1 317 ? 3.811 -29.219 -21.516 1 87.38 317 ILE B CA 1
ATOM 7554 C C . ILE B 1 317 ? 4.824 -29.469 -22.641 1 87.38 317 ILE B C 1
ATOM 7556 O O . ILE B 1 317 ? 5.305 -28.516 -23.266 1 87.38 317 ILE B O 1
ATOM 7560 N N . GLU B 1 318 ? 5.141 -30.703 -22.844 1 85.31 318 GLU B N 1
ATOM 7561 C CA . GLU B 1 318 ? 6.172 -31.016 -23.828 1 85.31 318 GLU B CA 1
ATOM 7562 C C . GLU B 1 318 ? 5.77 -30.531 -25.219 1 85.31 318 GLU B C 1
ATOM 7564 O O . GLU B 1 318 ? 6.578 -29.922 -25.938 1 85.31 318 GLU B O 1
ATOM 7569 N N . ALA B 1 319 ? 4.566 -30.828 -25.547 1 83.62 319 ALA B N 1
ATOM 7570 C CA . ALA B 1 319 ? 4.086 -30.422 -26.859 1 83.62 319 ALA B CA 1
ATOM 7571 C C . ALA B 1 319 ? 4.113 -28.891 -27 1 83.62 319 ALA B C 1
ATOM 7573 O O . ALA B 1 319 ? 4.473 -28.375 -28.047 1 83.62 319 ALA B O 1
ATOM 7574 N N . GLN B 1 320 ? 3.697 -28.25 -25.984 1 88.69 320 GLN B N 1
ATOM 7575 C CA . GLN B 1 320 ? 3.658 -26.797 -26.031 1 88.69 320 GLN B CA 1
ATOM 7576 C C . GLN B 1 320 ? 5.062 -26.203 -26.094 1 88.69 320 GLN B C 1
ATOM 7578 O O . GLN B 1 320 ? 5.301 -25.234 -26.812 1 88.69 320 GLN B O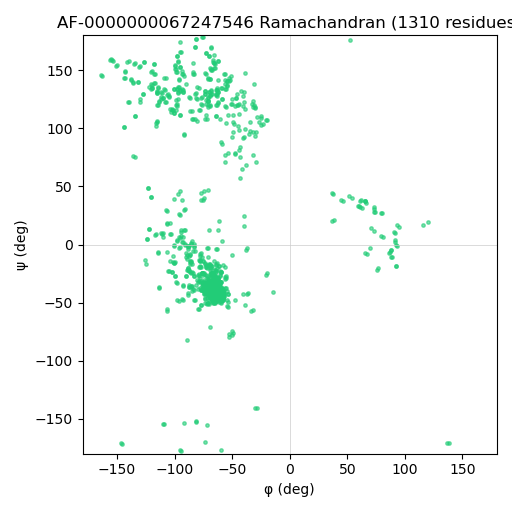 1
ATOM 7583 N N . VAL B 1 321 ? 5.984 -26.75 -25.344 1 92.31 321 VAL B N 1
ATOM 7584 C CA . VAL B 1 321 ? 7.363 -26.281 -25.344 1 92.31 321 VAL B CA 1
ATOM 7585 C C . VAL B 1 321 ? 7.984 -26.5 -26.719 1 92.31 321 VAL B C 1
ATOM 7587 O O . VAL B 1 321 ? 8.594 -25.594 -27.281 1 92.31 321 VAL B O 1
ATOM 7590 N N . LEU B 1 322 ? 7.773 -27.672 -27.266 1 90.56 322 LEU B N 1
ATOM 7591 C CA . LEU B 1 322 ? 8.359 -28 -28.562 1 90.56 322 LEU B CA 1
ATOM 7592 C C . LEU B 1 322 ? 7.773 -27.125 -29.672 1 90.56 322 LEU B C 1
ATOM 7594 O O . LEU B 1 322 ? 8.492 -26.688 -30.562 1 90.56 322 LEU B O 1
ATOM 7598 N N . THR B 1 323 ? 6.535 -26.906 -29.594 1 89.88 323 THR B N 1
ATOM 7599 C CA . THR B 1 323 ? 5.898 -26.031 -30.578 1 89.88 323 THR B CA 1
ATOM 7600 C C . THR B 1 323 ? 6.496 -24.625 -30.5 1 89.88 323 THR B C 1
ATOM 7602 O O . THR B 1 323 ? 6.762 -24.016 -31.547 1 89.88 323 THR B O 1
ATOM 7605 N N . THR B 1 324 ? 6.672 -24.172 -29.312 1 93.19 324 THR B N 1
ATOM 7606 C CA . THR B 1 324 ? 7.238 -22.828 -29.156 1 93.19 324 T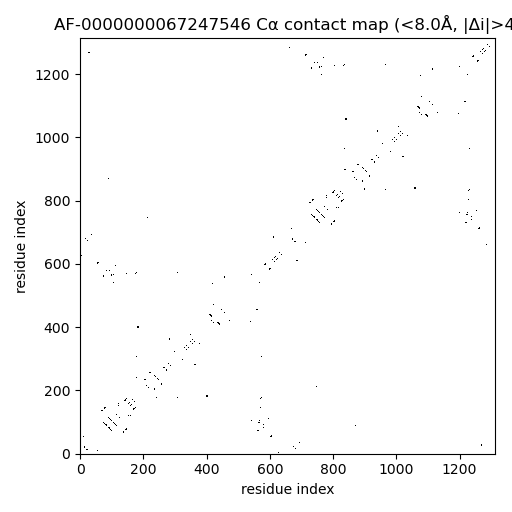HR B CA 1
ATOM 7607 C C . THR B 1 324 ? 8.664 -22.781 -29.688 1 93.19 324 THR B C 1
ATOM 7609 O O . THR B 1 324 ? 9.047 -21.828 -30.359 1 93.19 324 THR B O 1
ATOM 7612 N N . LEU B 1 325 ? 9.422 -23.797 -29.438 1 94 325 LEU B N 1
ATOM 7613 C CA . LEU B 1 325 ? 10.797 -23.844 -29.906 1 94 325 LEU B CA 1
ATOM 7614 C C . LEU B 1 325 ? 10.844 -23.906 -31.438 1 94 325 LEU B C 1
ATOM 7616 O O . LEU B 1 325 ? 11.695 -23.266 -32.062 1 94 325 LEU B O 1
ATOM 7620 N N . GLU B 1 326 ? 9.922 -24.547 -31.953 1 92.44 326 GLU B N 1
ATOM 7621 C CA . GLU B 1 326 ? 9.852 -24.656 -33.406 1 92.44 326 GLU B CA 1
ATOM 7622 C C . GLU B 1 326 ? 9.469 -23.328 -34.031 1 92.44 326 GLU B C 1
ATOM 7624 O O . GLU B 1 326 ? 10 -22.953 -35.094 1 92.44 326 GLU B O 1
ATOM 7629 N N . VAL B 1 327 ? 8.547 -22.734 -33.469 1 91 327 VAL B N 1
ATOM 7630 C CA . VAL B 1 327 ? 8.133 -21.438 -34 1 91 327 VAL B CA 1
ATOM 7631 C C . VAL B 1 327 ? 9.305 -20.469 -33.938 1 91 327 VAL B C 1
ATOM 7633 O O . VAL B 1 327 ? 9.547 -19.734 -34.906 1 91 327 VAL B O 1
ATOM 7636 N N . LEU B 1 328 ? 10.062 -20.5 -32.875 1 91.62 328 LEU B N 1
ATOM 7637 C CA . LEU B 1 328 ? 11.211 -19.625 -32.719 1 91.62 328 LEU B CA 1
ATOM 7638 C C . LEU B 1 328 ? 12.281 -19.938 -33.75 1 91.62 328 LEU B C 1
ATOM 7640 O O . LEU B 1 328 ? 12.859 -19.047 -34.375 1 91.62 328 LEU B O 1
ATOM 7644 N N . GLU B 1 329 ? 12.445 -21.125 -33.938 1 89.75 329 GLU B N 1
ATOM 7645 C CA . GLU B 1 329 ? 13.469 -21.547 -34.906 1 89.75 329 GLU B CA 1
ATOM 7646 C C . GLU B 1 329 ? 13.047 -21.234 -36.344 1 89.75 329 GLU B C 1
ATOM 7648 O O . GLU B 1 329 ? 13.852 -20.734 -37.125 1 89.75 329 GLU B O 1
ATOM 7653 N N . ARG B 1 330 ? 11.867 -21.469 -36.656 1 87.06 330 ARG B N 1
ATOM 7654 C CA . ARG B 1 330 ? 11.367 -21.281 -38 1 87.06 330 ARG B CA 1
ATOM 7655 C C . ARG B 1 330 ? 11.281 -19.797 -38.344 1 87.06 330 ARG B C 1
ATOM 7657 O O . ARG B 1 330 ? 11.648 -19.375 -39.438 1 87.06 330 ARG B O 1
ATOM 7664 N N . GLU B 1 331 ? 10.883 -19.031 -37.438 1 85.19 331 GLU B N 1
ATOM 7665 C CA . GLU B 1 331 ? 10.625 -17.625 -37.719 1 85.19 331 GLU B CA 1
ATOM 7666 C C . GLU B 1 331 ? 11.906 -16.797 -37.656 1 85.19 331 GLU B C 1
ATOM 7668 O O . GLU B 1 331 ? 12.062 -15.82 -38.375 1 85.19 331 GLU B O 1
ATOM 7673 N N . TYR B 1 332 ? 12.875 -17.297 -36.844 1 85.31 332 TYR B N 1
ATOM 7674 C CA . TYR B 1 332 ? 13.938 -16.328 -36.562 1 85.31 332 TYR B CA 1
ATOM 7675 C C . TYR B 1 332 ? 15.297 -16.906 -36.938 1 85.31 332 TYR B C 1
ATOM 7677 O O . TYR B 1 332 ? 16.297 -16.188 -37 1 85.31 332 TYR B O 1
ATOM 7685 N N . THR B 1 333 ? 15.461 -18.141 -37.125 1 80.44 333 THR B N 1
ATOM 7686 C CA . THR B 1 333 ? 16.781 -18.703 -37.406 1 80.44 333 THR B CA 1
ATOM 7687 C C . THR B 1 333 ? 16.938 -18.969 -38.906 1 80.44 333 THR B C 1
ATOM 7689 O O . THR B 1 333 ? 18.047 -19.203 -39.375 1 80.44 333 THR B O 1
ATOM 7692 N N . THR B 1 334 ? 15.875 -19 -39.719 1 70 334 THR B N 1
ATOM 7693 C CA . THR B 1 334 ? 15.977 -19.406 -41.125 1 70 334 THR B CA 1
ATOM 7694 C C . THR B 1 334 ? 16.125 -18.188 -42.031 1 70 334 THR B C 1
ATOM 7696 O O . THR B 1 334 ? 15.984 -18.297 -43.25 1 70 334 THR B O 1
ATOM 7699 N N . GLY B 1 335 ? 16.672 -17.031 -41.5 1 61.84 335 GLY B N 1
ATOM 7700 C CA . GLY B 1 335 ? 16.906 -15.875 -42.344 1 61.84 335 GLY B CA 1
ATOM 7701 C C . GLY B 1 335 ? 15.625 -15.234 -42.844 1 61.84 335 GLY B C 1
ATOM 7702 O O . GLY B 1 335 ? 15.656 -14.172 -43.469 1 61.84 335 GLY B O 1
ATOM 7703 N N . LYS B 1 336 ? 14.523 -15.836 -42.625 1 67.75 336 LYS B N 1
ATOM 7704 C CA . LYS B 1 336 ? 13.219 -15.328 -43.062 1 67.75 336 LYS B CA 1
ATOM 7705 C C . LYS B 1 336 ? 12.961 -13.93 -42.469 1 67.75 336 LYS B C 1
ATOM 7707 O O . LYS B 1 336 ? 12.211 -13.148 -43.062 1 67.75 336 LYS B O 1
ATOM 7712 N N . MET B 1 337 ? 13.695 -13.656 -41.5 1 74.12 337 MET B N 1
ATOM 7713 C CA . MET B 1 337 ? 13.484 -12.375 -40.844 1 74.12 337 MET B CA 1
ATOM 7714 C C . MET B 1 337 ? 13.773 -11.219 -41.781 1 74.12 337 MET B C 1
ATOM 7716 O O . MET B 1 337 ? 13.102 -10.18 -41.719 1 74.12 337 MET B O 1
ATOM 7720 N N . LEU B 1 338 ? 14.75 -11.438 -42.656 1 64.75 338 LEU B N 1
ATOM 7721 C CA . LEU B 1 338 ? 15.172 -10.352 -43.531 1 64.75 338 LEU B CA 1
ATOM 7722 C C . LEU B 1 338 ? 14.336 -10.328 -44.812 1 64.75 338 LEU B C 1
ATOM 7724 O O . LEU B 1 338 ? 14.328 -9.336 -45.531 1 64.75 338 LEU B O 1
ATOM 7728 N N . LYS B 1 339 ? 13.758 -11.477 -45.031 1 67 339 LYS B N 1
ATOM 7729 C CA . LYS B 1 339 ? 13.078 -11.547 -46.344 1 67 339 LYS B CA 1
ATOM 7730 C C . LYS B 1 339 ? 11.586 -11.266 -46.188 1 67 339 LYS B C 1
ATOM 7732 O O . LYS B 1 339 ? 11.016 -10.477 -46.938 1 67 339 LYS B O 1
ATOM 7737 N N . ASP B 1 340 ? 11.016 -11.961 -45.188 1 70.19 340 ASP B N 1
ATOM 7738 C CA . ASP B 1 340 ? 9.57 -11.914 -45 1 70.19 340 ASP B CA 1
ATOM 7739 C C . ASP B 1 340 ? 9.211 -11.609 -43.531 1 70.19 340 ASP B C 1
ATOM 7741 O O . ASP B 1 340 ? 10.008 -11.859 -42.625 1 70.19 340 ASP B O 1
ATOM 7745 N N . GLY B 1 341 ? 8.461 -10.539 -43.344 1 70.12 341 GLY B N 1
ATOM 7746 C CA . GLY B 1 341 ? 7.977 -10.336 -41.969 1 70.12 341 GLY B CA 1
ATOM 7747 C C . GLY B 1 341 ? 8.047 -8.891 -41.531 1 70.12 341 GLY B C 1
ATOM 7748 O O . GLY B 1 341 ? 8.398 -8.008 -42.312 1 70.12 341 GLY B O 1
ATOM 7749 N N . PRO B 1 342 ? 7.805 -8.797 -40.281 1 74.38 342 PRO B N 1
ATOM 7750 C CA . PRO B 1 342 ? 7.754 -7.43 -39.781 1 74.38 342 PRO B CA 1
ATOM 7751 C C . PRO B 1 342 ? 9.133 -6.773 -39.719 1 74.38 342 PRO B C 1
ATOM 7753 O O . PRO B 1 342 ? 9.266 -5.574 -39.969 1 74.38 342 PRO B O 1
ATOM 7756 N N . PHE B 1 343 ? 10.188 -7.547 -39.531 1 78.94 343 PHE B N 1
ATOM 7757 C CA . PHE B 1 343 ? 11.531 -6.996 -39.438 1 78.94 343 PHE B CA 1
ATOM 7758 C C . PHE B 1 343 ? 12.039 -6.543 -40.781 1 78.94 343 PHE B C 1
ATOM 7760 O O . PHE B 1 343 ? 12.68 -5.496 -40.906 1 78.94 343 PHE B O 1
ATOM 7767 N N . ALA B 1 344 ? 11.766 -7.324 -41.719 1 77.31 344 ALA B N 1
ATOM 7768 C CA . ALA B 1 344 ? 12.164 -6.957 -43.062 1 77.31 344 ALA B CA 1
ATOM 7769 C C . ALA B 1 344 ? 11.508 -5.652 -43.5 1 77.31 344 ALA B C 1
ATOM 7771 O O . ALA B 1 344 ? 12.133 -4.82 -44.156 1 77.31 344 ALA B O 1
ATOM 7772 N N . ARG B 1 345 ? 10.289 -5.551 -43.156 1 79.25 345 ARG B N 1
ATOM 7773 C CA . ARG B 1 345 ? 9.562 -4.324 -43.469 1 79.25 345 ARG B CA 1
ATOM 7774 C C . ARG B 1 345 ? 10.18 -3.125 -42.75 1 79.25 345 ARG B C 1
ATOM 7776 O O . ARG B 1 345 ? 10.242 -2.031 -43.312 1 79.25 345 ARG B O 1
ATOM 7783 N N . LEU B 1 346 ? 10.555 -3.436 -41.562 1 81.5 346 LEU B N 1
ATOM 7784 C CA . LEU B 1 346 ? 11.164 -2.367 -40.75 1 81.5 346 LEU B CA 1
ATOM 7785 C C . LEU B 1 346 ? 12.477 -1.914 -41.375 1 81.5 346 LEU B C 1
ATOM 7787 O O . LEU B 1 346 ? 12.742 -0.713 -41.5 1 81.5 346 LEU B O 1
ATOM 7791 N N . VAL B 1 347 ? 13.242 -2.828 -41.781 1 77.62 347 VAL B N 1
ATOM 7792 C CA . VAL B 1 347 ? 14.531 -2.508 -42.406 1 77.62 347 VAL B CA 1
ATOM 7793 C C . VAL B 1 347 ? 14.297 -1.751 -43.719 1 77.62 347 VAL B C 1
ATOM 7795 O O . VAL B 1 347 ? 15.016 -0.791 -44.031 1 77.62 347 VAL B O 1
ATOM 7798 N N . SER B 1 348 ? 13.289 -2.256 -44.406 1 77.06 348 SER B N 1
ATOM 7799 C CA . SER B 1 348 ? 12.961 -1.59 -45.656 1 77.06 348 SER B CA 1
ATOM 7800 C C . SER B 1 348 ? 12.469 -0.167 -45.438 1 77.06 348 SER B C 1
ATOM 7802 O O . SER B 1 348 ? 12.781 0.741 -46.188 1 77.06 348 SER B O 1
ATOM 7804 N N . GLU B 1 349 ? 11.711 -0.061 -44.406 1 76.69 349 GLU B N 1
ATOM 7805 C CA . GLU B 1 349 ? 11.211 1.264 -44.031 1 76.69 349 GLU B CA 1
ATOM 7806 C C . GLU B 1 349 ? 12.352 2.201 -43.656 1 76.69 349 GLU B C 1
ATOM 7808 O O . GLU B 1 349 ? 12.352 3.377 -44.031 1 76.69 349 GLU B O 1
ATOM 7813 N N . LEU B 1 350 ? 13.258 1.709 -42.969 1 76.94 350 LEU B N 1
ATOM 7814 C CA . LEU B 1 350 ? 14.383 2.523 -42.5 1 76.94 350 LEU B CA 1
ATOM 7815 C C . LEU B 1 350 ? 15.297 2.883 -43.688 1 76.94 350 LEU B C 1
ATOM 7817 O O . LEU B 1 350 ? 15.898 3.959 -43.688 1 76.94 350 LEU B O 1
ATOM 7821 N N . ARG B 1 351 ? 15.391 1.968 -44.594 1 73 351 ARG B N 1
ATOM 7822 C CA . ARG B 1 351 ? 16.203 2.201 -45.781 1 73 351 ARG B CA 1
ATOM 7823 C C . ARG B 1 351 ? 15.57 3.264 -46.688 1 73 351 ARG B C 1
ATOM 7825 O O . ARG B 1 351 ? 16.266 4.102 -47.25 1 73 351 ARG B O 1
ATOM 7832 N N . GLY B 1 352 ? 14.227 3.104 -46.875 1 64.94 352 GLY B N 1
ATOM 7833 C CA . GLY B 1 352 ? 13.531 3.977 -47.812 1 64.94 352 GLY B CA 1
ATOM 7834 C C . GLY B 1 352 ? 13.297 5.371 -47.25 1 64.94 352 GLY B C 1
ATOM 7835 O O . GLY B 1 352 ? 13.031 6.305 -48 1 64.94 352 GLY B O 1
ATOM 7836 N N . ALA B 1 353 ? 13.086 5.48 -45.969 1 58.59 353 ALA B N 1
ATOM 7837 C CA . ALA B 1 353 ? 12.602 6.746 -45.438 1 58.59 353 ALA B CA 1
ATOM 7838 C C . ALA B 1 353 ? 13.734 7.766 -45.344 1 58.59 353 ALA B C 1
ATOM 7840 O O . ALA B 1 353 ? 13.648 8.727 -44.562 1 58.59 353 ALA B O 1
ATOM 7841 N N . ASN B 1 354 ? 14.648 7.797 -46.312 1 55.41 354 ASN B N 1
ATOM 7842 C CA . ASN B 1 354 ? 15.688 8.82 -46.406 1 55.41 354 ASN B CA 1
ATOM 7843 C C . ASN B 1 354 ? 16.203 9.203 -45.031 1 55.41 354 ASN B C 1
ATOM 7845 O O . ASN B 1 354 ? 16.281 10.391 -44.688 1 55.41 354 ASN B O 1
ATOM 7849 N N . GLY B 1 355 ? 16.438 8.172 -44.156 1 58.47 355 GLY B N 1
ATOM 7850 C CA . GLY B 1 355 ? 17.094 8.445 -42.875 1 58.47 355 GLY B CA 1
ATOM 7851 C C . GLY B 1 355 ? 16.109 8.727 -41.781 1 58.47 355 GLY B C 1
ATOM 7852 O O . GLY B 1 355 ? 16.5 9.18 -40.688 1 58.47 355 GLY B O 1
ATOM 7853 N N . LEU B 1 356 ? 14.875 8.609 -42.094 1 60.5 356 LEU B N 1
ATOM 7854 C CA . LEU B 1 356 ? 13.875 8.992 -41.094 1 60.5 356 LEU B CA 1
ATOM 7855 C C . LEU B 1 356 ? 13.188 7.766 -40.531 1 60.5 356 LEU B C 1
ATOM 7857 O O . LEU B 1 356 ? 12.945 6.785 -41.219 1 60.5 356 LEU B O 1
ATOM 7861 N N . TYR B 1 357 ? 13.266 7.637 -39.344 1 59.09 357 TYR B N 1
ATOM 7862 C CA . TYR B 1 357 ? 12.406 6.68 -38.625 1 59.09 357 TYR B CA 1
ATOM 7863 C C . TYR B 1 357 ? 11.281 7.387 -37.906 1 59.09 357 TYR B C 1
ATOM 7865 O O . TYR B 1 357 ? 11.523 8.172 -37 1 59.09 357 TYR B O 1
ATOM 7873 N N . ARG B 1 358 ? 9.984 7.141 -38.344 1 59.84 358 ARG B N 1
ATOM 7874 C CA . ARG B 1 358 ? 8.773 7.746 -37.781 1 59.84 358 ARG B CA 1
ATOM 7875 C C . ARG B 1 358 ? 8.883 9.266 -37.781 1 59.84 358 ARG B C 1
ATOM 7877 O O . ARG B 1 358 ? 8.578 9.898 -36.75 1 59.84 358 ARG B O 1
ATOM 7884 N N . GLY B 1 359 ? 9.43 9.797 -38.844 1 56.44 359 GLY B N 1
ATOM 7885 C CA . GLY B 1 359 ? 9.508 11.234 -39.062 1 56.44 359 GLY B CA 1
ATOM 7886 C C . GLY B 1 359 ? 10.75 11.867 -38.469 1 56.44 359 GLY B C 1
ATOM 7887 O O . GLY B 1 359 ? 10.977 13.062 -38.625 1 56.44 359 GLY B O 1
ATOM 7888 N N . LYS B 1 360 ? 11.516 11.07 -37.781 1 64 360 LYS B N 1
ATOM 7889 C CA . LYS B 1 360 ? 12.695 11.672 -37.156 1 64 360 LYS B CA 1
ATOM 7890 C C . LYS B 1 360 ? 13.977 11.008 -37.656 1 64 360 LYS B C 1
ATOM 7892 O O . LYS B 1 360 ? 13.977 9.82 -37.969 1 64 360 LYS B O 1
ATOM 7897 N N . HIS B 1 361 ? 14.945 11.828 -37.688 1 59.75 361 HIS B N 1
ATOM 7898 C CA . HIS B 1 361 ? 16.219 11.336 -38.188 1 59.75 361 HIS B CA 1
ATOM 7899 C C . HIS B 1 361 ? 16.859 10.344 -37.25 1 59.75 361 HIS B C 1
ATOM 7901 O O . HIS B 1 361 ? 16.953 10.602 -36.031 1 59.75 361 HIS B O 1
ATOM 7907 N N . TRP B 1 362 ? 17.062 9.242 -37.688 1 65 362 TRP B N 1
ATOM 7908 C CA . TRP B 1 362 ? 17.781 8.25 -36.906 1 65 362 TRP B CA 1
ATOM 7909 C C . TRP B 1 362 ? 19.297 8.414 -37.031 1 65 362 TRP B C 1
ATOM 7911 O O . TRP B 1 362 ? 19.766 9.125 -37.938 1 65 362 TRP B O 1
ATOM 7921 N N . ILE B 1 363 ? 20.094 8.133 -36 1 59.88 363 ILE B N 1
ATOM 7922 C CA . ILE B 1 363 ? 21.547 8.258 -36 1 59.88 363 ILE B CA 1
ATOM 7923 C C . ILE B 1 363 ? 22.188 6.871 -36.062 1 59.88 363 ILE B C 1
ATOM 7925 O O . ILE B 1 363 ? 21.672 5.918 -35.469 1 59.88 363 ILE B O 1
ATOM 7929 N N . SER B 1 364 ? 23.094 6.707 -36.969 1 60.53 364 SER B N 1
ATOM 7930 C CA . SER B 1 364 ? 23.828 5.453 -37.031 1 60.53 364 SER B CA 1
ATOM 7931 C C . SER B 1 364 ? 24.703 5.27 -35.781 1 60.53 364 SER B C 1
ATOM 7933 O O . SER B 1 364 ? 24.875 6.199 -35 1 60.53 364 SER B O 1
ATOM 7935 N N . VAL B 1 365 ? 25.281 4.09 -35.312 1 55.03 365 VAL B N 1
ATOM 7936 C CA . VAL B 1 365 ? 25.969 3.678 -34.094 1 55.03 365 VAL B CA 1
ATOM 7937 C C . VAL B 1 365 ? 26.891 4.801 -33.594 1 55.03 365 VAL B C 1
ATOM 7939 O O . VAL B 1 365 ? 26.938 5.109 -32.406 1 55.03 365 VAL B O 1
ATOM 7942 N N . ASN B 1 366 ? 27.891 5.473 -34.406 1 47.34 366 ASN B N 1
ATOM 7943 C CA . ASN B 1 366 ? 28.938 6.391 -33.969 1 47.34 366 ASN B CA 1
ATOM 7944 C C . ASN B 1 366 ? 28.547 7.844 -34.219 1 47.34 366 ASN B C 1
ATOM 7946 O O . ASN B 1 366 ? 29.406 8.695 -34.438 1 47.34 366 ASN B O 1
ATOM 7950 N N . GLY B 1 367 ? 27.297 8.219 -34 1 48.5 367 GLY B N 1
ATOM 7951 C CA . GLY B 1 367 ? 26.938 9.625 -34 1 48.5 367 GLY B CA 1
ATOM 7952 C C . GLY B 1 367 ? 26.844 10.203 -35.406 1 48.5 367 GLY B C 1
ATOM 7953 O O . GLY B 1 367 ? 26.594 11.398 -35.562 1 48.5 367 GLY B O 1
ATOM 7954 N N . VAL B 1 368 ? 27.484 9.547 -36.406 1 46.56 368 VAL B N 1
ATOM 7955 C CA . VAL B 1 368 ? 27.672 10.234 -37.656 1 46.56 368 VAL B CA 1
ATOM 7956 C C . VAL B 1 368 ? 26.391 10.117 -38.5 1 46.56 368 VAL B C 1
ATOM 7958 O O . VAL B 1 368 ? 25.891 9.016 -38.719 1 46.56 368 VAL B O 1
ATOM 7961 N N . GLU B 1 369 ? 25.672 11.102 -38.656 1 48.5 369 GLU B N 1
ATOM 7962 C CA . GLU B 1 369 ? 24.609 11.227 -39.625 1 48.5 369 GLU B CA 1
ATOM 7963 C C . GLU B 1 369 ? 25.094 10.758 -41 1 48.5 369 GLU B C 1
ATOM 7965 O O . GLU B 1 369 ? 26.078 11.273 -41.531 1 48.5 369 GLU B O 1
ATOM 7970 N N . ASP B 1 370 ? 25.219 9.586 -41.375 1 46.84 370 ASP B N 1
ATOM 7971 C CA . ASP B 1 370 ? 25.859 9.148 -42.625 1 46.84 370 ASP B CA 1
ATOM 7972 C C . ASP B 1 370 ? 25.094 9.656 -43.844 1 46.84 370 ASP B C 1
ATOM 7974 O O . ASP B 1 370 ? 23.859 9.586 -43.875 1 46.84 370 ASP B O 1
ATOM 7978 N N . GLY B 1 371 ? 25.516 10.5 -44.594 1 44.12 371 GLY B N 1
ATOM 7979 C CA . GLY B 1 371 ? 25.188 11.031 -45.906 1 44.12 371 GLY B CA 1
ATOM 7980 C C . GLY B 1 371 ? 24.547 10.008 -46.844 1 44.12 371 GLY B C 1
ATOM 7981 O O . GLY B 1 371 ? 24.047 8.984 -46.375 1 44.12 371 GLY B O 1
ATOM 7982 N N . PRO B 1 372 ? 24.859 9.992 -48.062 1 46.91 372 PRO B N 1
ATOM 7983 C CA . PRO B 1 372 ? 24.281 9.32 -49.25 1 46.91 372 PRO B CA 1
ATOM 7984 C C . PRO B 1 372 ? 24.297 7.797 -49.125 1 46.91 372 PRO B C 1
ATOM 7986 O O . PRO B 1 372 ? 23.547 7.109 -49.812 1 46.91 372 PRO B O 1
ATOM 7989 N N . ASN B 1 373 ? 25.234 7.098 -48.469 1 52.53 373 ASN B N 1
ATOM 7990 C CA . ASN B 1 373 ? 25.391 5.645 -48.469 1 52.53 373 ASN B CA 1
ATOM 7991 C C . ASN B 1 373 ? 24.625 4.988 -47.344 1 52.53 373 ASN B C 1
ATOM 7993 O O . ASN B 1 373 ? 25.078 3.982 -46.781 1 52.53 373 ASN B O 1
ATOM 7997 N N . GLU B 1 374 ? 23.562 5.492 -46.906 1 60.22 374 GLU B N 1
ATOM 7998 C CA . GLU B 1 374 ? 22.703 5.18 -45.75 1 60.22 374 GLU B CA 1
ATOM 7999 C C . GLU B 1 374 ? 22.031 3.822 -45.906 1 60.22 374 GLU B C 1
ATOM 8001 O O . GLU B 1 374 ? 21.938 3.049 -44.969 1 60.22 374 GLU B O 1
ATOM 8006 N N . SER B 1 375 ? 21.703 3.525 -47.062 1 63.91 375 SER B N 1
ATOM 8007 C CA . SER B 1 375 ? 20.984 2.285 -47.344 1 63.91 375 SER B CA 1
ATOM 8008 C C . SER B 1 375 ? 21.844 1.065 -47.031 1 63.91 375 SER B C 1
ATOM 8010 O O . SER B 1 375 ? 21.359 0.071 -46.5 1 63.91 375 SER B O 1
ATOM 8012 N N . PHE B 1 376 ? 23.094 1.226 -47.406 1 64.94 376 PHE B N 1
ATOM 8013 C CA . PHE B 1 376 ? 23.984 0.099 -47.188 1 64.94 376 PHE B CA 1
ATOM 8014 C C . PHE B 1 376 ? 24.266 -0.104 -45.719 1 64.94 376 PHE B C 1
ATOM 8016 O O . PHE B 1 376 ? 24.359 -1.239 -45.25 1 64.94 376 PHE B O 1
ATOM 8023 N N . ALA B 1 377 ? 24.344 0.977 -45.031 1 71.5 377 ALA B N 1
ATOM 8024 C CA . ALA B 1 377 ? 24.625 0.905 -43.594 1 71.5 377 ALA B CA 1
ATOM 8025 C C . ALA B 1 377 ? 23.484 0.243 -42.844 1 71.5 377 ALA B C 1
ATOM 8027 O O . ALA B 1 377 ? 23.703 -0.598 -41.969 1 71.5 377 ALA B O 1
ATOM 8028 N N . ILE B 1 378 ? 22.281 0.49 -43.25 1 75.56 378 ILE B N 1
ATOM 8029 C CA . ILE B 1 378 ? 21.125 -0.065 -42.594 1 75.56 378 ILE B CA 1
ATOM 8030 C C . ILE B 1 378 ? 21.016 -1.562 -42.875 1 75.56 378 ILE B C 1
ATOM 8032 O O . ILE B 1 378 ? 20.641 -2.344 -42 1 75.56 378 ILE B O 1
ATOM 8036 N N . THR B 1 379 ? 21.375 -1.846 -44.062 1 75.38 379 THR B N 1
ATOM 8037 C CA . THR B 1 379 ? 21.344 -3.26 -44.438 1 75.38 379 THR B CA 1
ATOM 8038 C C . THR B 1 379 ? 22.375 -4.047 -43.625 1 75.38 379 THR B C 1
ATOM 8040 O O . THR B 1 379 ? 22.109 -5.164 -43.188 1 75.38 379 THR B O 1
ATOM 8043 N N . ARG B 1 380 ? 23.469 -3.396 -43.531 1 79 380 ARG B N 1
ATOM 8044 C CA . ARG B 1 380 ? 24.516 -4.051 -42.75 1 79 380 ARG B CA 1
ATOM 8045 C C . ARG B 1 380 ? 24.109 -4.199 -41.281 1 79 380 ARG B C 1
ATOM 8047 O O . ARG B 1 380 ? 24.312 -5.258 -40.688 1 79 380 ARG B O 1
ATOM 8054 N N . ILE B 1 381 ? 23.578 -3.182 -40.75 1 79.62 381 ILE B N 1
ATOM 8055 C CA . ILE B 1 381 ? 23.141 -3.215 -39.344 1 79.62 381 ILE B CA 1
ATOM 8056 C C . ILE B 1 381 ? 22 -4.223 -39.188 1 79.62 381 ILE B C 1
ATOM 8058 O O . ILE B 1 381 ? 21.922 -4.926 -38.188 1 79.62 381 ILE B O 1
ATOM 8062 N N . GLY B 1 382 ? 21.188 -4.23 -40.156 1 77.56 382 GLY B N 1
ATOM 8063 C CA . GLY B 1 382 ? 20.109 -5.207 -40.156 1 77.56 382 GLY B CA 1
ATOM 8064 C C . GLY B 1 382 ? 20.609 -6.641 -40.125 1 77.56 382 GLY B C 1
ATOM 8065 O O . GLY B 1 382 ? 20.062 -7.48 -39.406 1 77.56 382 GLY B O 1
ATOM 8066 N N . LEU B 1 383 ? 21.641 -6.812 -40.938 1 81.19 383 LEU B N 1
ATOM 8067 C CA . LEU B 1 383 ? 22.203 -8.156 -40.969 1 81.19 383 LEU B CA 1
ATOM 8068 C C . LEU B 1 383 ? 22.859 -8.516 -39.656 1 81.19 383 LEU B C 1
ATOM 8070 O O . LEU B 1 383 ? 22.766 -9.664 -39.188 1 81.19 383 LEU B O 1
ATOM 8074 N N . LEU B 1 384 ? 23.516 -7.629 -39.094 1 82.12 384 LEU B N 1
ATOM 8075 C CA . LEU B 1 384 ? 24.125 -7.859 -37.781 1 82.12 384 LEU B CA 1
ATOM 8076 C C . LEU B 1 384 ? 23.062 -8.148 -36.719 1 82.12 384 LEU B C 1
ATOM 8078 O O . LEU B 1 384 ? 23.281 -8.977 -35.844 1 82.12 384 LEU B O 1
ATOM 8082 N N . GLU B 1 385 ? 22 -7.461 -36.844 1 84.25 385 GLU B N 1
ATOM 8083 C CA . GLU B 1 385 ? 20.891 -7.676 -35.906 1 84.25 385 GLU B CA 1
ATOM 8084 C C . GLU B 1 385 ? 20.297 -9.07 -36.094 1 84.25 385 GLU B C 1
ATOM 8086 O O . GLU B 1 385 ? 19.891 -9.695 -35.094 1 84.25 385 GLU B O 1
ATOM 8091 N N . VAL B 1 386 ? 20.219 -9.461 -37.281 1 83.5 386 VAL B N 1
ATOM 8092 C CA . VAL B 1 386 ? 19.688 -10.797 -37.562 1 83.5 386 VAL B CA 1
ATOM 8093 C C . VAL B 1 386 ? 20.609 -11.844 -36.969 1 83.5 386 VAL B C 1
ATOM 8095 O O . VAL B 1 386 ? 20.156 -12.812 -36.344 1 83.5 386 VAL B O 1
ATOM 8098 N N . ARG B 1 387 ? 21.891 -11.617 -37.125 1 85.88 387 ARG B N 1
ATOM 8099 C CA . ARG B 1 387 ? 22.859 -12.555 -36.531 1 85.88 387 ARG B CA 1
ATOM 8100 C C . ARG B 1 387 ? 22.766 -12.586 -35.031 1 85.88 387 ARG B C 1
ATOM 8102 O O . ARG B 1 387 ? 22.828 -13.648 -34.406 1 85.88 387 ARG B O 1
ATOM 8109 N N . SER B 1 388 ? 22.641 -11.484 -34.5 1 87.69 388 SER B N 1
ATOM 8110 C CA . SER B 1 388 ? 22.5 -11.391 -33.062 1 87.69 388 SER B CA 1
ATOM 8111 C C . SER B 1 388 ? 21.219 -12.07 -32.594 1 87.69 388 SER B C 1
ATOM 8113 O O . SER B 1 388 ? 21.219 -12.781 -31.578 1 87.69 388 SER B O 1
ATOM 8115 N N . THR B 1 389 ? 20.172 -11.875 -33.312 1 88.5 389 THR B N 1
ATOM 8116 C CA . THR B 1 389 ? 18.891 -12.469 -32.969 1 88.5 389 THR B CA 1
ATOM 8117 C C . THR B 1 389 ? 18.953 -13.992 -33.062 1 88.5 389 THR B C 1
ATOM 8119 O O . THR B 1 389 ? 18.359 -14.695 -32.219 1 88.5 389 THR B O 1
ATOM 8122 N N . ILE B 1 390 ? 19.609 -14.414 -34.031 1 90.06 390 ILE B N 1
ATOM 8123 C CA . ILE B 1 390 ? 19.766 -15.859 -34.188 1 90.06 390 ILE B CA 1
ATOM 8124 C C . ILE B 1 390 ? 20.5 -16.438 -32.969 1 90.06 390 ILE B C 1
ATOM 8126 O O . ILE B 1 390 ? 20.109 -17.469 -32.438 1 90.06 390 ILE B O 1
ATOM 8130 N N . LYS B 1 391 ? 21.484 -15.734 -32.531 1 91.81 391 LYS B N 1
ATOM 8131 C CA . LYS B 1 391 ? 22.25 -16.188 -31.375 1 91.81 391 LYS B CA 1
ATOM 8132 C C . LYS B 1 391 ? 21.375 -16.172 -30.125 1 91.81 391 LYS B C 1
ATOM 8134 O O . LYS B 1 391 ? 21.438 -17.094 -29.297 1 91.81 391 LYS B O 1
ATOM 8139 N N . ILE B 1 392 ? 20.656 -15.188 -30 1 92.06 392 ILE B N 1
ATOM 8140 C CA . ILE B 1 392 ? 19.781 -15.039 -28.844 1 92.06 392 ILE B CA 1
ATOM 8141 C C . ILE B 1 392 ? 18.734 -16.156 -28.844 1 92.06 392 ILE B C 1
ATOM 8143 O O . ILE B 1 392 ? 18.516 -16.812 -27.828 1 92.06 392 ILE B O 1
ATOM 8147 N N . VAL B 1 393 ? 18.094 -16.375 -29.953 1 92.75 393 VAL B N 1
ATOM 8148 C CA . VAL B 1 393 ? 17.047 -17.391 -30.062 1 92.75 393 VAL B CA 1
ATOM 8149 C C . VAL B 1 393 ? 17.641 -18.781 -29.844 1 92.75 393 VAL B C 1
ATOM 8151 O O . VAL B 1 393 ? 17.016 -19.625 -29.188 1 92.75 393 VAL B O 1
ATOM 8154 N N . THR B 1 394 ? 18.797 -18.984 -30.359 1 93.56 394 THR B N 1
ATOM 8155 C CA . THR B 1 394 ? 19.453 -20.266 -30.156 1 93.56 394 THR B CA 1
ATOM 8156 C C . THR B 1 394 ? 19.766 -20.484 -28.688 1 93.56 394 THR B C 1
ATOM 8158 O O . THR B 1 394 ? 19.594 -21.594 -28.172 1 93.56 394 THR B O 1
ATOM 8161 N N . ALA B 1 395 ? 20.188 -19.469 -28.109 1 93.69 395 ALA B N 1
ATOM 8162 C CA . ALA B 1 395 ? 20.484 -19.562 -26.688 1 93.69 395 ALA B CA 1
ATOM 8163 C C . ALA B 1 395 ? 19.219 -19.844 -25.875 1 93.69 395 ALA B C 1
ATOM 8165 O O . ALA B 1 395 ? 19.25 -20.641 -24.938 1 93.69 395 ALA B O 1
ATOM 8166 N N . ILE B 1 396 ? 18.172 -19.203 -26.25 1 92.31 396 ILE B N 1
ATOM 8167 C CA . ILE B 1 396 ? 16.906 -19.422 -25.562 1 92.31 396 ILE B CA 1
ATOM 8168 C C . ILE B 1 396 ? 16.438 -20.859 -25.781 1 92.31 396 ILE B C 1
ATOM 8170 O O . ILE B 1 396 ? 16.062 -21.547 -24.828 1 92.31 396 ILE B O 1
ATOM 8174 N N . ASN B 1 397 ? 16.5 -21.281 -26.969 1 94.06 397 ASN B N 1
ATOM 8175 C CA . ASN B 1 397 ? 16.047 -22.625 -27.312 1 94.06 397 ASN B CA 1
ATOM 8176 C C . ASN B 1 397 ? 16.875 -23.688 -26.578 1 94.06 397 ASN B C 1
ATOM 8178 O O . ASN B 1 397 ? 16.312 -24.641 -26.047 1 94.06 397 ASN B O 1
ATOM 8182 N N . ASP B 1 398 ? 18.094 -23.438 -26.547 1 93.56 398 ASP B N 1
ATOM 8183 C CA . ASP B 1 398 ? 18.969 -24.406 -25.875 1 93.56 398 ASP B CA 1
ATOM 8184 C C . ASP B 1 398 ? 18.688 -24.453 -24.375 1 93.56 398 ASP B C 1
ATOM 8186 O O . ASP B 1 398 ? 18.609 -25.531 -23.781 1 93.56 398 ASP B O 1
ATOM 8190 N N . ASP B 1 399 ? 18.562 -23.328 -23.844 1 92.56 399 ASP B N 1
ATOM 8191 C CA . ASP B 1 399 ? 18.312 -23.266 -22.406 1 92.56 399 ASP B CA 1
ATOM 8192 C C . ASP B 1 399 ? 16.953 -23.844 -22.047 1 92.56 399 ASP B C 1
ATOM 8194 O O . ASP B 1 399 ? 16.812 -24.531 -21.047 1 92.56 399 ASP B O 1
ATOM 8198 N N . VAL B 1 400 ? 15.961 -23.531 -22.812 1 92.94 400 VAL B N 1
ATOM 8199 C CA . VAL B 1 400 ? 14.609 -24.031 -22.562 1 92.94 400 VAL B CA 1
ATOM 8200 C C . VAL B 1 400 ? 14.57 -25.547 -22.75 1 92.94 400 VAL B C 1
ATOM 8202 O O . VAL B 1 400 ? 13.945 -26.25 -21.969 1 92.94 400 VAL B O 1
ATOM 8205 N N . ARG B 1 401 ? 15.203 -26.031 -23.75 1 91.69 401 ARG B N 1
ATOM 8206 C CA . ARG B 1 401 ? 15.266 -27.469 -23.984 1 91.69 401 ARG B CA 1
ATOM 8207 C C . ARG B 1 401 ? 15.953 -28.188 -22.828 1 91.69 401 ARG B C 1
ATOM 8209 O O . ARG B 1 401 ? 15.5 -29.234 -22.406 1 91.69 401 ARG B O 1
ATOM 8216 N N . GLY B 1 402 ? 16.922 -27.609 -22.344 1 88.69 402 GLY B N 1
ATOM 8217 C CA . GLY B 1 402 ? 17.688 -28.234 -21.266 1 88.69 402 GLY B CA 1
ATOM 8218 C C . GLY B 1 402 ? 16.969 -28.203 -19.938 1 88.69 402 GLY B C 1
ATOM 8219 O O . GLY B 1 402 ? 17.062 -29.172 -19.156 1 88.69 402 GLY B O 1
ATOM 8220 N N . ARG B 1 403 ? 16.203 -27.188 -19.719 1 88.19 403 ARG B N 1
ATOM 8221 C CA . ARG B 1 403 ? 15.633 -27.016 -18.391 1 88.19 403 ARG B CA 1
ATOM 8222 C C . ARG B 1 403 ? 14.203 -27.531 -18.328 1 88.19 403 ARG B C 1
ATOM 8224 O O . ARG B 1 403 ? 13.734 -27.984 -17.281 1 88.19 403 ARG B O 1
ATOM 8231 N N . LEU B 1 404 ? 13.5 -27.406 -19.453 1 89.12 404 LEU B N 1
ATOM 8232 C CA . LEU B 1 404 ? 12.07 -27.703 -19.391 1 89.12 404 LEU B CA 1
ATOM 8233 C C . LEU B 1 404 ? 11.781 -29.094 -19.922 1 89.12 404 LEU B C 1
ATOM 8235 O O . LEU B 1 404 ? 10.758 -29.703 -19.594 1 89.12 404 LEU B O 1
ATOM 8239 N N . LEU B 1 405 ? 12.688 -29.562 -20.844 1 81.06 405 LEU B N 1
ATOM 8240 C CA . LEU B 1 405 ? 12.43 -30.875 -21.406 1 81.06 405 LEU B CA 1
ATOM 8241 C C . LEU B 1 405 ? 13.195 -31.953 -20.656 1 81.06 405 LEU B C 1
ATOM 8243 O O . LEU B 1 405 ? 14.328 -31.734 -20.219 1 81.06 405 LEU B O 1
ATOM 8247 N N . GLY B 1 406 ? 12.633 -33.062 -20.266 1 65.19 406 GLY B N 1
ATOM 8248 C CA . GLY B 1 406 ? 13.258 -34.25 -19.688 1 65.19 406 GLY B CA 1
ATOM 8249 C C . GLY B 1 406 ? 13.273 -34.219 -18.172 1 65.19 406 GLY B C 1
ATOM 8250 O O . GLY B 1 406 ? 14.203 -34.75 -17.562 1 65.19 406 GLY B O 1
ATOM 8251 N N . VAL B 1 407 ? 12.477 -33.375 -17.547 1 59.22 407 VAL B N 1
ATOM 8252 C CA . VAL B 1 407 ? 12.672 -33.125 -16.125 1 59.22 407 VAL B CA 1
ATOM 8253 C C . VAL B 1 407 ? 12.242 -34.344 -15.312 1 59.22 407 VAL B C 1
ATOM 8255 O O . VAL B 1 407 ? 12.969 -34.812 -14.43 1 59.22 407 VAL B O 1
ATOM 8258 N N . VAL B 1 408 ? 11.055 -34.906 -15.523 1 62.91 408 VAL B N 1
ATOM 8259 C CA . VAL B 1 408 ? 10.625 -36 -14.68 1 62.91 408 VAL B CA 1
ATOM 8260 C C . VAL B 1 408 ? 10.477 -37.281 -15.523 1 62.91 408 VAL B C 1
ATOM 8262 O O . VAL B 1 408 ? 9.508 -37.406 -16.266 1 62.91 408 VAL B O 1
ATOM 8265 N N . ASP B 1 409 ? 11.406 -38.156 -15.453 1 72.06 409 ASP B N 1
ATOM 8266 C CA . ASP B 1 409 ? 11.539 -39.312 -16.375 1 72.06 409 ASP B CA 1
ATOM 8267 C C . ASP B 1 409 ? 10.297 -40.188 -16.344 1 72.06 409 ASP B C 1
ATOM 8269 O O . ASP B 1 409 ? 9.766 -40.531 -17.391 1 72.06 409 ASP B O 1
ATOM 8273 N N . VAL B 1 410 ? 9.82 -40.375 -15.18 1 84.81 410 VAL B N 1
ATOM 8274 C CA . VAL B 1 410 ? 8.695 -41.312 -15.047 1 84.81 410 VAL B CA 1
ATOM 8275 C C . VAL B 1 410 ? 7.422 -40.625 -15.562 1 84.81 410 VAL B C 1
ATOM 8277 O O . VAL B 1 410 ? 6.586 -41.281 -16.203 1 84.81 410 VAL B O 1
ATOM 8280 N N . ALA B 1 411 ? 7.344 -39.375 -15.398 1 87.44 411 ALA B N 1
ATOM 8281 C CA . ALA B 1 411 ? 6.125 -38.625 -15.711 1 87.44 411 ALA B CA 1
ATOM 8282 C C . ALA B 1 411 ? 5.879 -38.594 -17.219 1 87.44 411 ALA B C 1
ATOM 8284 O O . ALA B 1 411 ? 4.734 -38.469 -17.656 1 87.44 411 ALA B O 1
ATOM 8285 N N . LYS B 1 412 ? 6.879 -38.75 -17.969 1 86.88 412 LYS B N 1
ATOM 8286 C CA . LYS B 1 412 ? 6.746 -38.719 -19.422 1 86.88 412 LYS B CA 1
ATOM 8287 C C . LYS B 1 412 ? 5.902 -39.875 -19.938 1 86.88 412 LYS B C 1
ATOM 8289 O O . LYS B 1 412 ? 5.227 -39.75 -20.953 1 86.88 412 LYS B O 1
ATOM 8294 N N . HIS B 1 413 ? 5.941 -40.938 -19.203 1 92.06 413 HIS B N 1
ATOM 8295 C CA . HIS B 1 413 ? 5.273 -42.156 -19.672 1 92.06 413 HIS B CA 1
ATOM 8296 C C . HIS B 1 413 ? 3.764 -42.062 -19.453 1 92.06 413 HIS B C 1
ATOM 8298 O O . HIS B 1 413 ? 3.006 -42.844 -20.016 1 92.06 413 HIS B O 1
ATOM 8304 N N . PHE B 1 414 ? 3.354 -41.094 -18.766 1 94.19 414 PHE B N 1
ATOM 8305 C CA . PHE B 1 414 ? 1.921 -40.875 -18.594 1 94.19 414 PHE B CA 1
ATOM 8306 C C . PHE B 1 414 ? 1.3 -40.375 -19.906 1 94.19 414 PHE B C 1
ATOM 8308 O O . PHE B 1 414 ? 0.077 -40.25 -20.016 1 94.19 414 PHE B O 1
ATOM 8315 N N . ARG B 1 415 ? 2.049 -40.156 -20.922 1 91.62 415 ARG B N 1
ATOM 8316 C CA . ARG B 1 415 ? 1.57 -39.688 -22.219 1 91.62 415 ARG B CA 1
ATOM 8317 C C . ARG B 1 415 ? 0.573 -40.656 -22.828 1 91.62 415 ARG B C 1
ATOM 8319 O O . ARG B 1 415 ? -0.229 -40.281 -23.688 1 91.62 415 ARG B O 1
ATOM 8326 N N . MET B 1 416 ? 0.662 -41.875 -22.406 1 94.06 416 MET B N 1
ATOM 8327 C CA . MET B 1 416 ? -0.281 -42.875 -22.906 1 94.06 416 MET B CA 1
ATOM 8328 C C . MET B 1 416 ? -1.716 -42.469 -22.562 1 94.06 416 MET B C 1
ATOM 8330 O O . MET B 1 416 ? -2.656 -42.938 -23.234 1 94.06 416 MET B O 1
ATOM 8334 N N . PHE B 1 417 ? -1.835 -41.656 -21.531 1 95 417 PHE B N 1
ATOM 8335 C CA . PHE B 1 417 ? -3.166 -41.25 -21.078 1 95 417 PHE B CA 1
ATOM 8336 C C . PHE B 1 417 ? -3.559 -39.906 -21.703 1 95 417 PHE B C 1
ATOM 8338 O O . PHE B 1 417 ? -4.57 -39.312 -21.328 1 95 417 PHE B O 1
ATOM 8345 N N . ASP B 1 418 ? -2.799 -39.406 -22.562 1 93.19 418 ASP B N 1
ATOM 8346 C CA . ASP B 1 418 ? -3.133 -38.156 -23.266 1 93.19 418 ASP B CA 1
ATOM 8347 C C . ASP B 1 418 ? -4.281 -38.375 -24.25 1 93.19 418 ASP B C 1
ATOM 8349 O O . ASP B 1 418 ? -4.137 -39.094 -25.234 1 93.19 418 ASP B O 1
ATOM 8353 N N . PRO B 1 419 ? -5.391 -37.688 -24.047 1 93.62 419 PRO B N 1
ATOM 8354 C CA . PRO B 1 419 ? -6.547 -37.906 -24.906 1 93.62 419 PRO B CA 1
ATOM 8355 C C . PRO B 1 419 ? -6.289 -37.531 -26.359 1 93.62 419 PRO B C 1
ATOM 8357 O O . PRO B 1 419 ? -6.887 -38.094 -27.266 1 93.62 419 PRO B O 1
ATOM 8360 N N . ASN B 1 420 ? -5.445 -36.625 -26.594 1 91.06 420 ASN B N 1
ATOM 8361 C CA . ASN B 1 420 ? -5.156 -36.219 -27.953 1 91.06 420 ASN B CA 1
ATOM 8362 C C . ASN B 1 420 ? -4.34 -37.25 -28.703 1 91.06 420 ASN B C 1
ATOM 8364 O O . ASN B 1 420 ? -4.566 -37.5 -29.891 1 91.06 420 ASN B O 1
ATOM 8368 N N . GLN B 1 421 ? -3.447 -37.844 -28.016 1 90.75 421 GLN B N 1
ATOM 8369 C CA . GLN B 1 421 ? -2.693 -38.938 -28.625 1 90.75 421 GLN B CA 1
ATOM 8370 C C . GLN B 1 421 ? -3.572 -40.156 -28.828 1 90.75 421 GLN B C 1
ATOM 8372 O O . GLN B 1 421 ? -3.469 -40.844 -29.844 1 90.75 421 GLN B O 1
ATOM 8377 N N . MET B 1 422 ? -4.375 -40.406 -27.844 1 94.25 422 MET B N 1
ATOM 8378 C CA . MET B 1 422 ? -5.301 -41.531 -27.922 1 94.25 422 MET B CA 1
ATOM 8379 C C . MET B 1 422 ? -6.254 -41.375 -29.109 1 94.25 422 MET B C 1
ATOM 8381 O O . MET B 1 422 ? -6.512 -42.344 -29.828 1 94.25 422 MET B O 1
ATOM 8385 N N . ALA B 1 423 ? -6.742 -40.188 -29.281 1 93.12 423 ALA B N 1
ATOM 8386 C CA . ALA B 1 423 ? -7.66 -39.906 -30.391 1 93.12 423 ALA B CA 1
ATOM 8387 C C . ALA B 1 423 ? -6.961 -40.094 -31.734 1 93.12 423 ALA B C 1
ATOM 8389 O O . ALA B 1 423 ? -7.57 -40.562 -32.688 1 93.12 423 ALA B O 1
ATOM 8390 N N . ALA B 1 424 ? -5.715 -39.75 -31.797 1 89.75 424 ALA B N 1
ATOM 8391 C CA . ALA B 1 424 ? -4.949 -39.844 -33.031 1 89.75 424 ALA B CA 1
ATOM 8392 C C . ALA B 1 424 ? -4.66 -41.281 -33.406 1 89.75 424 ALA B C 1
ATOM 8394 O O . ALA B 1 424 ? -4.605 -41.625 -34.594 1 89.75 424 ALA B O 1
ATOM 8395 N N . ILE B 1 425 ? -4.504 -42.062 -32.5 1 92.19 425 ILE B N 1
ATOM 8396 C CA . ILE B 1 425 ? -4.105 -43.469 -32.719 1 92.19 425 ILE B CA 1
ATOM 8397 C C . ILE B 1 425 ? -5.344 -44.344 -32.938 1 92.19 425 ILE B C 1
ATOM 8399 O O . ILE B 1 425 ? -5.27 -45.406 -33.562 1 92.19 425 ILE B O 1
ATOM 8403 N N . ALA B 1 426 ? -6.484 -43.844 -32.438 1 90.12 426 ALA B N 1
ATOM 8404 C CA . ALA B 1 426 ? -7.723 -44.625 -32.5 1 90.12 426 ALA B CA 1
ATOM 8405 C C . ALA B 1 426 ? -8.023 -45.031 -33.938 1 90.12 426 ALA B C 1
ATOM 8407 O O . ALA B 1 426 ? -7.918 -44.188 -34.875 1 90.12 426 ALA B O 1
ATOM 8408 N N . SER B 1 427 ? -8.398 -46.312 -34.281 1 86.62 427 SER B N 1
ATOM 8409 C CA . SER B 1 427 ? -8.789 -46.875 -35.562 1 86.62 427 SER B CA 1
ATOM 8410 C C . SER B 1 427 ? -7.594 -47.031 -36.5 1 86.62 427 SER B C 1
ATOM 8412 O O . SER B 1 427 ? -7.754 -47.062 -37.719 1 86.62 427 SER B O 1
ATOM 8414 N N . THR B 1 428 ? -6.406 -46.875 -35.938 1 90.62 428 THR B N 1
ATOM 8415 C CA . THR B 1 428 ? -5.199 -47.156 -36.719 1 90.62 428 THR B CA 1
ATOM 8416 C C . THR B 1 428 ? -4.664 -48.562 -36.406 1 90.62 428 THR B C 1
ATOM 8418 O O . THR B 1 428 ? -5.059 -49.156 -35.406 1 90.62 428 THR B O 1
ATOM 8421 N N . PRO B 1 429 ? -3.859 -49.031 -37.25 1 88.94 429 PRO B N 1
ATOM 8422 C CA . PRO B 1 429 ? -3.322 -50.375 -37 1 88.94 429 PRO B CA 1
ATOM 8423 C C . PRO B 1 429 ? -2.48 -50.438 -35.719 1 88.94 429 PRO B C 1
ATOM 8425 O O . PRO B 1 429 ? -2.299 -51.531 -35.188 1 88.94 429 PRO B O 1
ATOM 8428 N N . ALA B 1 430 ? -2.033 -49.375 -35.281 1 89.31 430 ALA B N 1
ATOM 8429 C CA . ALA B 1 430 ? -1.169 -49.344 -34.094 1 89.31 430 ALA B CA 1
ATOM 8430 C C . ALA B 1 430 ? -1.992 -49.312 -32.812 1 89.31 430 ALA B C 1
ATOM 8432 O O . ALA B 1 430 ? -1.437 -49.344 -31.719 1 89.31 430 ALA B O 1
ATOM 8433 N N . GLU B 1 431 ? -3.283 -49.375 -32.875 1 90.62 431 GLU B N 1
ATOM 8434 C CA . GLU B 1 431 ? -4.203 -49.312 -31.75 1 90.62 431 GLU B CA 1
ATOM 8435 C C . GLU B 1 431 ? -3.959 -50.469 -30.781 1 90.62 431 GLU B C 1
ATOM 8437 O O . GLU B 1 431 ? -4.047 -50.281 -29.562 1 90.62 431 GLU B O 1
ATOM 8442 N N . GLY B 1 432 ? -3.6 -51.625 -31.297 1 88.31 432 GLY B N 1
ATOM 8443 C CA . GLY B 1 432 ? -3.486 -52.812 -30.5 1 88.31 432 GLY B CA 1
ATOM 8444 C C . GLY B 1 432 ? -2.275 -52.812 -29.578 1 88.31 432 GLY B C 1
ATOM 8445 O O . GLY B 1 432 ? -2.248 -53.531 -28.562 1 88.31 432 GLY B O 1
ATOM 8446 N N . LEU B 1 433 ? -1.272 -51.938 -29.906 1 91.5 433 LEU B N 1
ATOM 8447 C CA . LEU B 1 433 ? -0.05 -51.938 -29.109 1 91.5 433 LEU B CA 1
ATOM 8448 C C . LEU B 1 433 ? 0.127 -50.594 -28.391 1 91.5 433 LEU B C 1
ATOM 8450 O O . LEU B 1 433 ? 1.135 -50.375 -27.703 1 91.5 433 LEU B O 1
ATOM 8454 N N . TYR B 1 434 ? -0.865 -49.844 -28.469 1 94.75 434 TYR B N 1
ATOM 8455 C CA . TYR B 1 434 ? -0.746 -48.5 -27.922 1 94.75 434 TYR B CA 1
ATOM 8456 C C . TYR B 1 434 ? -0.631 -48.531 -26.391 1 94.75 434 TYR B C 1
ATOM 8458 O O . TYR B 1 434 ? -1.405 -49.219 -25.734 1 94.75 434 TYR B O 1
ATOM 8466 N N . GLY B 1 435 ? 0.376 -47.844 -25.875 1 94.5 435 GLY B N 1
ATOM 8467 C CA . GLY B 1 435 ? 0.478 -47.625 -24.453 1 94.5 435 GLY B CA 1
ATOM 8468 C C . GLY B 1 435 ? 1.195 -48.75 -23.719 1 94.5 435 GLY B C 1
ATOM 8469 O O . GLY B 1 435 ? 1.482 -48.625 -22.516 1 94.5 435 GLY B O 1
ATOM 8470 N N . ASP B 1 436 ? 1.526 -49.844 -24.375 1 95.06 436 ASP B N 1
ATOM 8471 C CA . ASP B 1 436 ? 2.1 -51.031 -23.703 1 95.06 436 ASP B CA 1
ATOM 8472 C C . ASP B 1 436 ? 3.486 -50.719 -23.141 1 95.06 436 ASP B C 1
ATOM 8474 O O . ASP B 1 436 ? 3.805 -51.062 -22.016 1 95.06 436 ASP B O 1
ATOM 8478 N N . ILE B 1 437 ? 4.23 -50.031 -23.953 1 94.56 437 ILE B N 1
ATOM 8479 C CA . ILE B 1 437 ? 5.586 -49.688 -23.531 1 94.56 437 ILE B CA 1
ATOM 8480 C C . ILE B 1 437 ? 5.531 -48.719 -22.359 1 94.56 437 ILE B C 1
ATOM 8482 O O . ILE B 1 437 ? 6.234 -48.875 -21.359 1 94.56 437 ILE B O 1
ATOM 8486 N N . GLU B 1 438 ? 4.727 -47.688 -22.516 1 95.12 438 GLU B N 1
ATOM 8487 C CA . GLU B 1 438 ? 4.582 -46.688 -21.469 1 95.12 438 GLU B CA 1
ATOM 8488 C C . GLU B 1 438 ? 4.047 -47.281 -20.172 1 95.12 438 GLU B C 1
ATOM 8490 O O . GLU B 1 438 ? 4.496 -46.938 -19.078 1 95.12 438 GLU B O 1
ATOM 8495 N N . LEU B 1 439 ? 3.115 -48.188 -20.281 1 96.81 439 LEU B N 1
ATOM 8496 C CA . LEU B 1 439 ? 2.537 -48.812 -19.109 1 96.81 439 LEU B CA 1
ATOM 8497 C C . LEU B 1 439 ? 3.594 -49.625 -18.344 1 96.81 439 LEU B C 1
ATOM 8499 O O . LEU B 1 439 ? 3.639 -49.562 -17.109 1 96.81 439 LEU B O 1
ATOM 8503 N N . GLU B 1 440 ? 4.41 -50.344 -19.078 1 96.06 440 GLU B N 1
ATOM 8504 C CA . GLU B 1 440 ? 5.441 -51.125 -18.438 1 96.06 440 GLU B CA 1
ATOM 8505 C C . GLU B 1 440 ? 6.426 -50.25 -17.672 1 96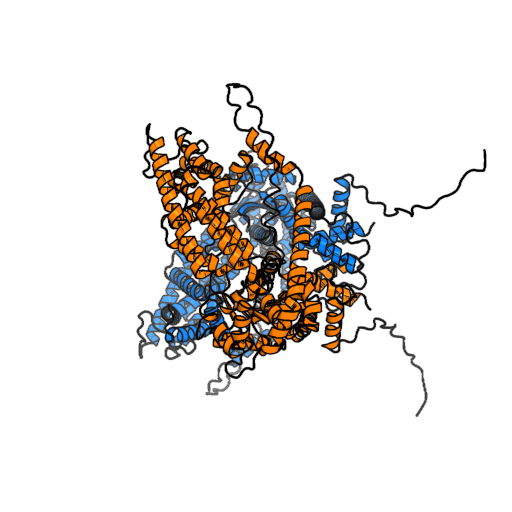.06 440 GLU B C 1
ATOM 8507 O O . GLU B 1 440 ? 6.906 -50.625 -16.609 1 96.06 440 GLU B O 1
ATOM 8512 N N . GLN B 1 441 ? 6.727 -49.156 -18.25 1 95.31 441 GLN B N 1
ATOM 8513 C CA . GLN B 1 441 ? 7.625 -48.219 -17.562 1 95.31 441 GLN B CA 1
ATOM 8514 C C . GLN B 1 441 ? 6.984 -47.688 -16.297 1 95.31 441 GLN B C 1
ATOM 8516 O O . GLN B 1 441 ? 7.66 -47.5 -15.281 1 95.31 441 GLN B O 1
ATOM 8521 N N . LEU B 1 442 ? 5.715 -47.375 -16.344 1 96.56 442 LEU B N 1
ATOM 8522 C CA . LEU B 1 442 ? 4.996 -46.875 -15.164 1 96.56 442 LEU B CA 1
ATOM 8523 C C . LEU B 1 442 ? 4.934 -47.969 -14.086 1 96.56 442 LEU B C 1
ATOM 8525 O O . LEU B 1 442 ? 5.062 -47.656 -12.898 1 96.56 442 LEU B O 1
ATOM 8529 N N . LEU B 1 443 ? 4.75 -49.156 -14.539 1 96.69 443 LEU B N 1
ATOM 8530 C CA . LEU B 1 443 ? 4.652 -50.281 -13.594 1 96.69 443 LEU B CA 1
ATOM 8531 C C . LEU B 1 443 ? 6.012 -50.594 -12.977 1 96.69 443 LEU B C 1
ATOM 8533 O O . LEU B 1 443 ? 6.086 -51.094 -11.859 1 96.69 443 LEU B O 1
ATOM 8537 N N . ASP B 1 444 ? 7.086 -50.281 -13.719 1 94.69 444 ASP B N 1
ATOM 8538 C CA . ASP B 1 444 ? 8.422 -50.406 -13.141 1 94.69 444 ASP B CA 1
ATOM 8539 C C . ASP B 1 444 ? 8.602 -49.469 -11.945 1 94.69 444 ASP B C 1
ATOM 8541 O O . ASP B 1 444 ? 9.328 -49.781 -11.008 1 94.69 444 ASP B O 1
ATOM 8545 N N . TRP B 1 445 ? 7.898 -48.406 -12 1 94.62 445 TRP B N 1
ATOM 8546 C CA . TRP B 1 445 ? 8.008 -47.406 -10.938 1 94.62 445 TRP B CA 1
ATOM 8547 C C . TRP B 1 445 ? 6.961 -47.656 -9.852 1 94.62 445 TRP B C 1
ATOM 8549 O O . TRP B 1 445 ? 7.285 -47.688 -8.664 1 94.62 445 TRP B O 1
ATOM 8559 N N . TYR B 1 446 ? 5.703 -47.875 -10.211 1 96.62 446 TYR B N 1
ATOM 8560 C CA . TYR B 1 446 ? 4.594 -47.938 -9.258 1 96.62 446 TYR B CA 1
ATOM 8561 C C . TYR B 1 446 ? 4.215 -49.375 -8.93 1 96.62 446 TYR B C 1
ATOM 8563 O O . TYR B 1 446 ? 3.498 -49.625 -7.965 1 96.62 446 TYR B O 1
ATOM 8571 N N . GLY B 1 447 ? 4.668 -50.281 -9.719 1 94.81 447 GLY B N 1
ATOM 8572 C CA . GLY B 1 447 ? 4.23 -51.656 -9.578 1 94.81 447 GLY B CA 1
ATOM 8573 C C . GLY B 1 447 ? 5.234 -52.531 -8.852 1 94.81 447 GLY B C 1
ATOM 8574 O O . GLY B 1 447 ? 5.012 -53.719 -8.672 1 94.81 447 GLY B O 1
ATOM 8575 N N . ILE B 1 448 ? 6.32 -51.906 -8.492 1 94.38 448 ILE B N 1
ATOM 8576 C CA . ILE B 1 448 ? 7.359 -52.656 -7.773 1 94.38 448 ILE B CA 1
ATOM 8577 C C . ILE B 1 448 ? 7.602 -52 -6.414 1 94.38 448 ILE B C 1
ATOM 8579 O O . ILE B 1 448 ? 7.598 -50.75 -6.293 1 94.38 448 ILE B O 1
ATOM 8583 N N . ALA B 1 449 ? 7.746 -52.812 -5.434 1 91.62 449 ALA B N 1
ATOM 8584 C CA . ALA B 1 449 ? 8.008 -52.312 -4.09 1 91.62 449 ALA B CA 1
ATOM 8585 C C . ALA B 1 449 ? 9.359 -51.594 -4.027 1 91.62 449 ALA B C 1
ATOM 8587 O O . ALA B 1 449 ? 10.32 -52.031 -4.66 1 91.62 449 ALA B O 1
ATOM 8588 N N . HIS B 1 450 ? 9.344 -50.438 -3.418 1 87.12 450 HIS B N 1
ATOM 8589 C CA . HIS B 1 450 ? 10.555 -49.625 -3.232 1 87.12 450 HIS B CA 1
ATOM 8590 C C . HIS B 1 450 ? 10.828 -49.375 -1.755 1 87.12 450 HIS B C 1
ATOM 8592 O O . HIS B 1 450 ? 9.922 -49 -1.01 1 87.12 450 HIS B O 1
ATOM 8598 N N . ASP B 1 451 ? 12.156 -49.562 -1.318 1 84.56 451 ASP B N 1
ATOM 8599 C CA . ASP B 1 451 ? 12.68 -49.156 -0.019 1 84.56 451 ASP B CA 1
ATOM 8600 C C . ASP B 1 451 ? 11.727 -49.562 1.105 1 84.56 451 ASP B C 1
ATOM 8602 O O . ASP B 1 451 ? 11.375 -48.719 1.944 1 84.56 451 ASP B O 1
ATOM 8606 N N . GLY B 1 452 ? 11.125 -50.594 1.078 1 84.94 452 GLY B N 1
ATOM 8607 C CA . GLY B 1 452 ? 10.273 -51.094 2.143 1 84.94 452 GLY B CA 1
ATOM 8608 C C . GLY B 1 452 ? 8.82 -50.719 1.984 1 84.94 452 GLY B C 1
ATOM 8609 O O . GLY B 1 452 ? 7.973 -51.094 2.799 1 84.94 452 GLY B O 1
ATOM 8610 N N . HIS B 1 453 ? 8.492 -49.969 0.943 1 91.75 453 HIS B N 1
ATOM 8611 C CA . HIS B 1 453 ? 7.113 -49.562 0.668 1 91.75 453 HIS B CA 1
ATOM 8612 C C . HIS B 1 453 ? 6.492 -50.5 -0.387 1 91.75 453 HIS B C 1
ATOM 8614 O O . HIS B 1 453 ? 7.133 -50.812 -1.387 1 91.75 453 HIS B O 1
ATOM 8620 N N . PRO B 1 454 ? 5.332 -50.875 -0.042 1 93.75 454 PRO B N 1
ATOM 8621 C CA . PRO B 1 454 ? 4.676 -51.75 -1.018 1 93.75 454 PRO B CA 1
ATOM 8622 C C . PRO B 1 454 ? 4.375 -51.062 -2.336 1 93.75 454 PRO B C 1
ATOM 8624 O O . PRO B 1 454 ? 4.297 -49.812 -2.377 1 93.75 454 PRO B O 1
ATOM 8627 N N . ALA B 1 455 ? 4.289 -51.938 -3.359 1 95.62 455 ALA B N 1
ATOM 8628 C CA . ALA B 1 455 ? 3.939 -51.375 -4.672 1 95.62 455 ALA B CA 1
ATOM 8629 C C . ALA B 1 455 ? 2.629 -50.625 -4.613 1 95.62 455 ALA B C 1
ATOM 8631 O O . ALA B 1 455 ? 1.732 -50.938 -3.836 1 95.62 455 ALA B O 1
ATOM 8632 N N . VAL B 1 456 ? 2.5 -49.594 -5.379 1 96.12 456 VAL B N 1
ATOM 8633 C CA . VAL B 1 456 ? 1.329 -48.719 -5.383 1 96.12 456 VAL B CA 1
ATOM 8634 C C . VAL B 1 456 ? 0.162 -49.438 -6.07 1 96.12 456 VAL B C 1
ATOM 8636 O O . VAL B 1 456 ? -0.982 -49.344 -5.621 1 96.12 456 VAL B O 1
ATOM 8639 N N . VAL B 1 457 ? 0.504 -50.094 -7.176 1 96.62 457 VAL B N 1
ATOM 8640 C CA . VAL B 1 457 ? -0.507 -50.844 -7.926 1 96.62 457 VAL B CA 1
ATOM 8641 C C . VAL B 1 457 ? -0.015 -52.25 -8.203 1 96.62 457 VAL B C 1
ATOM 8643 O O . VAL B 1 457 ? 1.192 -52.5 -8.242 1 96.62 457 VAL B O 1
ATOM 8646 N N . ASP B 1 458 ? -1.009 -53.125 -8.352 1 96.12 458 ASP B N 1
ATOM 8647 C CA . ASP B 1 458 ? -0.687 -54.469 -8.789 1 96.12 458 ASP B CA 1
ATOM 8648 C C . ASP B 1 458 ? -0.409 -54.531 -10.289 1 96.12 458 ASP B C 1
ATOM 8650 O O . ASP B 1 458 ? -1.297 -54.25 -11.102 1 96.12 458 ASP B O 1
ATOM 8654 N N . ALA B 1 459 ? 0.759 -54.969 -10.641 1 96.5 459 ALA B N 1
ATOM 8655 C CA . ALA B 1 459 ? 1.217 -54.906 -12.031 1 96.5 459 ALA B CA 1
ATOM 8656 C C . ALA B 1 459 ? 0.356 -55.781 -12.93 1 96.5 459 ALA B C 1
ATOM 8658 O O . ALA B 1 459 ? -0.053 -55.344 -14.016 1 96.5 459 ALA B O 1
ATOM 8659 N N . GLN B 1 460 ? 0.102 -56.938 -12.562 1 96.5 460 GLN B N 1
ATOM 8660 C CA . GLN B 1 460 ? -0.671 -57.875 -13.383 1 96.5 460 GLN B CA 1
ATOM 8661 C C . GLN B 1 460 ? -2.111 -57.375 -13.547 1 96.5 460 GLN B C 1
ATOM 8663 O O . GLN B 1 460 ? -2.678 -57.469 -14.641 1 96.5 460 GLN B O 1
ATOM 8668 N N . GLN B 1 461 ? -2.592 -56.969 -12.5 1 97 461 GLN B N 1
ATOM 8669 C CA . GLN B 1 461 ? -3.951 -56.438 -12.562 1 97 461 GLN B CA 1
ATOM 8670 C C . GLN B 1 461 ? -4.031 -55.25 -13.508 1 97 461 GLN B C 1
ATOM 8672 O O . GLN B 1 461 ? -4.98 -55.125 -14.281 1 97 461 GLN B O 1
ATOM 8677 N N . CYS B 1 462 ? -3.135 -54.406 -13.414 1 97.06 462 CYS B N 1
ATOM 8678 C CA . CYS B 1 462 ? -3.107 -53.219 -14.242 1 97.06 462 CYS B CA 1
ATOM 8679 C C . CYS B 1 462 ? -3.002 -53.562 -15.719 1 97.06 462 CYS B C 1
ATOM 8681 O O . CYS B 1 462 ? -3.648 -52.969 -16.562 1 97.06 462 CYS B O 1
ATOM 8683 N N . ARG B 1 463 ? -2.221 -54.594 -16.062 1 96.44 463 ARG B N 1
ATOM 8684 C CA . ARG B 1 463 ? -2.07 -55.062 -17.438 1 96.44 463 ARG B CA 1
ATOM 8685 C C . ARG B 1 463 ? -3.396 -55.562 -17.984 1 96.44 463 ARG B C 1
ATOM 8687 O O . ARG B 1 463 ? -3.781 -55.219 -19.109 1 96.44 463 ARG B O 1
ATOM 8694 N N . THR B 1 464 ? -4.027 -56.312 -17.203 1 96.81 464 THR B N 1
ATOM 8695 C CA . THR B 1 464 ? -5.301 -56.906 -17.625 1 96.81 464 THR B CA 1
ATOM 8696 C C . THR B 1 464 ? -6.355 -55.812 -17.812 1 96.81 464 THR B C 1
ATOM 8698 O O . THR B 1 464 ? -7.113 -55.812 -18.781 1 96.81 464 THR B O 1
ATOM 8701 N N . GLU B 1 465 ? -6.312 -54.938 -16.875 1 96.94 465 GLU B N 1
ATOM 8702 C CA . GLU B 1 465 ? -7.277 -53.844 -16.953 1 96.94 465 GLU B CA 1
ATOM 8703 C C . GLU B 1 465 ? -7.031 -52.969 -18.172 1 96.94 465 GLU B C 1
ATOM 8705 O O . GLU B 1 465 ? -7.977 -52.5 -18.812 1 96.94 465 GLU B O 1
ATOM 8710 N N . TRP B 1 466 ? -5.793 -52.688 -18.469 1 96.69 466 TRP B N 1
ATOM 8711 C CA . TRP B 1 466 ? -5.453 -51.875 -19.625 1 96.69 466 TRP B CA 1
ATOM 8712 C C . TRP B 1 466 ? -5.898 -52.562 -20.922 1 96.69 466 TRP B C 1
ATOM 8714 O O . TRP B 1 466 ? -6.449 -51.906 -21.812 1 96.69 466 TRP B O 1
ATOM 8724 N N . LEU B 1 467 ? -5.742 -53.812 -21.016 1 94.56 467 LEU B N 1
ATOM 8725 C CA . LEU B 1 467 ? -6.137 -54.562 -22.203 1 94.56 467 LEU B CA 1
ATOM 8726 C C . LEU B 1 467 ? -7.645 -54.5 -22.422 1 94.56 467 LEU B C 1
ATOM 8728 O O . LEU B 1 467 ? -8.117 -54.406 -23.547 1 94.56 467 LEU B O 1
ATOM 8732 N N . LYS B 1 468 ? -8.328 -54.469 -21.375 1 93.94 468 LYS B N 1
ATOM 8733 C CA . LYS B 1 468 ? -9.789 -54.438 -21.453 1 93.94 468 LYS B CA 1
ATOM 8734 C C . LYS B 1 468 ? -10.281 -53.031 -21.766 1 93.94 468 LYS B C 1
ATOM 8736 O O . LYS B 1 468 ? -11.242 -52.844 -22.516 1 93.94 468 LYS B O 1
ATOM 8741 N N . ALA B 1 469 ? -9.633 -52.094 -21.188 1 94.88 469 ALA B N 1
ATOM 8742 C CA . ALA B 1 469 ? -10.141 -50.719 -21.234 1 94.88 469 ALA B CA 1
ATOM 8743 C C . ALA B 1 469 ? -9.625 -50 -22.453 1 94.88 469 ALA B C 1
ATOM 8745 O O . ALA B 1 469 ? -10.219 -49 -22.891 1 94.88 469 ALA B O 1
ATOM 8746 N N . ARG B 1 470 ? -8.57 -50.438 -23.047 1 94.88 470 ARG B N 1
ATOM 8747 C CA . ARG B 1 470 ? -7.832 -49.719 -24.094 1 94.88 470 ARG B CA 1
ATOM 8748 C C . ARG B 1 470 ? -8.75 -49.312 -25.234 1 94.88 470 ARG B C 1
ATOM 8750 O O . ARG B 1 470 ? -8.812 -48.156 -25.625 1 94.88 470 ARG B O 1
ATOM 8757 N N . ARG B 1 471 ? -9.453 -50.25 -25.766 1 92.31 471 ARG B N 1
ATOM 8758 C CA . ARG B 1 471 ? -10.289 -50 -26.938 1 92.31 471 ARG B CA 1
ATOM 8759 C C . ARG B 1 471 ? -11.359 -48.969 -26.625 1 92.31 471 ARG B C 1
ATOM 8761 O O . ARG B 1 471 ? -11.586 -48.062 -27.406 1 92.31 471 ARG B O 1
ATOM 8768 N N . ASN B 1 472 ? -11.953 -49.156 -25.516 1 92.62 472 ASN B N 1
ATOM 8769 C CA . ASN B 1 472 ? -13.016 -48.25 -25.125 1 92.62 472 ASN B CA 1
ATOM 8770 C C . ASN B 1 472 ? -12.477 -46.844 -24.906 1 92.62 472 ASN B C 1
ATOM 8772 O O . ASN B 1 472 ? -13.133 -45.844 -25.266 1 92.62 472 ASN B O 1
ATOM 8776 N N . LEU B 1 473 ? -11.391 -46.688 -24.266 1 95.31 473 LEU B N 1
ATOM 8777 C CA . LEU B 1 473 ? -10.781 -45.375 -23.984 1 95.31 473 LEU B CA 1
ATOM 8778 C C . LEU B 1 473 ? -10.367 -44.688 -25.281 1 95.31 473 LEU B C 1
ATOM 8780 O O . LEU B 1 473 ? -10.531 -43.5 -25.422 1 95.31 473 LEU B O 1
ATOM 8784 N N . LEU B 1 474 ? -9.828 -45.438 -26.188 1 95.44 474 LEU B N 1
ATOM 8785 C CA . LEU B 1 474 ? -9.414 -44.875 -27.469 1 95.44 474 LEU B CA 1
ATOM 8786 C C . LEU B 1 474 ? -10.625 -44.375 -28.25 1 95.44 474 LEU B C 1
ATOM 8788 O O . LEU B 1 474 ? -10.57 -43.281 -28.859 1 95.44 474 LEU B O 1
ATOM 8792 N N . ARG B 1 475 ? -11.703 -45.094 -28.203 1 94.5 475 ARG B N 1
ATOM 8793 C CA . ARG B 1 475 ? -12.922 -44.656 -28.891 1 94.5 475 ARG B CA 1
ATOM 8794 C C . ARG B 1 475 ? -13.523 -43.438 -28.219 1 94.5 475 ARG B C 1
ATOM 8796 O O . ARG B 1 475 ? -14.047 -42.562 -28.906 1 94.5 475 ARG B O 1
ATOM 8803 N N . ALA B 1 476 ? -13.461 -43.469 -26.922 1 94.81 476 ALA B N 1
ATOM 8804 C CA . ALA B 1 476 ? -13.961 -42.312 -26.203 1 94.81 476 ALA B CA 1
ATOM 8805 C C . ALA B 1 476 ? -13.172 -41.062 -26.547 1 94.81 476 ALA B C 1
ATOM 8807 O O . ALA B 1 476 ? -13.75 -39.969 -26.672 1 94.81 476 ALA B O 1
ATOM 8808 N N . ALA B 1 477 ? -11.867 -41.156 -26.641 1 95.62 477 ALA B N 1
ATOM 8809 C CA . ALA B 1 477 ? -11.008 -40.031 -27 1 95.62 477 ALA B CA 1
ATOM 8810 C C . ALA B 1 477 ? -11.32 -39.531 -28.422 1 95.62 477 ALA B C 1
ATOM 8812 O O . ALA B 1 477 ? -11.328 -38.344 -28.672 1 95.62 477 ALA B O 1
ATOM 8813 N N . GLN B 1 478 ? -11.578 -40.469 -29.297 1 93.94 478 GLN B N 1
ATOM 8814 C CA . GLN B 1 478 ? -11.93 -40.125 -30.672 1 93.94 478 GLN B CA 1
ATOM 8815 C C . GLN B 1 478 ? -13.258 -39.375 -30.719 1 93.94 478 GLN B C 1
ATOM 8817 O O . GLN B 1 478 ? -13.391 -38.406 -31.469 1 93.94 478 GLN B O 1
ATOM 8822 N N . ALA B 1 479 ? -14.125 -39.844 -29.953 1 93.69 479 ALA B N 1
ATOM 8823 C CA . ALA B 1 479 ? -15.422 -39.156 -29.875 1 93.69 479 ALA B CA 1
ATOM 8824 C C . ALA B 1 479 ? -15.273 -37.75 -29.297 1 93.69 479 ALA B C 1
ATOM 8826 O O . ALA B 1 479 ? -15.914 -36.812 -29.766 1 93.69 479 ALA B O 1
ATOM 8827 N N . ALA B 1 480 ? -14.523 -37.688 -28.266 1 93.5 480 ALA B N 1
ATOM 8828 C CA . ALA B 1 480 ? -14.289 -36.375 -27.641 1 93.5 480 ALA B CA 1
ATOM 8829 C C . ALA B 1 480 ? -13.648 -35.406 -28.625 1 93.5 480 ALA B C 1
ATOM 8831 O O . ALA B 1 480 ? -13.953 -34.188 -28.609 1 93.5 480 ALA B O 1
ATOM 8832 N N . LYS B 1 481 ? -12.758 -35.875 -29.422 1 92.38 481 LYS B N 1
ATOM 8833 C CA . LYS B 1 481 ? -12.086 -35.031 -30.406 1 92.38 481 LYS B CA 1
ATOM 8834 C C . LYS B 1 481 ? -13.078 -34.5 -31.422 1 92.38 481 LYS B C 1
ATOM 8836 O O . LYS B 1 481 ? -13 -33.312 -31.812 1 92.38 481 LYS B O 1
ATOM 8841 N N . ARG B 1 482 ? -14.031 -35.25 -31.859 1 90.19 482 ARG B N 1
ATOM 8842 C CA . ARG B 1 482 ? -15.055 -34.844 -32.812 1 90.19 482 ARG B CA 1
ATOM 8843 C C . ARG B 1 482 ? -15.922 -33.719 -32.219 1 90.19 482 ARG B C 1
ATOM 8845 O O . ARG B 1 482 ? -16.281 -32.781 -32.906 1 90.19 482 ARG B O 1
ATOM 8852 N N . VAL B 1 483 ? -16.125 -33.875 -30.969 1 89.5 483 VAL B N 1
ATOM 8853 C CA . VAL B 1 483 ? -16.969 -32.906 -30.297 1 89.5 483 VAL B CA 1
ATOM 8854 C C . VAL B 1 483 ? -16.25 -31.547 -30.203 1 89.5 483 VAL B C 1
ATOM 8856 O O . VAL B 1 483 ? -16.844 -30.5 -30.469 1 89.5 483 VAL B O 1
ATOM 8859 N N . VAL B 1 484 ? -15.016 -31.625 -29.766 1 88.81 484 VAL B N 1
ATOM 8860 C CA . VAL B 1 484 ? -14.25 -30.391 -29.578 1 88.81 484 VAL B CA 1
ATOM 8861 C C . VAL B 1 484 ? -14.031 -29.703 -30.922 1 88.81 484 VAL B C 1
ATOM 8863 O O . VAL B 1 484 ? -14.078 -28.484 -31.016 1 88.81 484 VAL B O 1
ATOM 8866 N N . VAL B 1 485 ? -13.773 -30.453 -31.938 1 86.5 485 VAL B N 1
ATOM 8867 C CA . VAL B 1 485 ? -13.57 -29.906 -33.281 1 86.5 485 VAL B CA 1
ATOM 8868 C C . VAL B 1 485 ? -14.875 -29.297 -33.781 1 86.5 485 VAL B C 1
ATOM 8870 O O . VAL B 1 485 ? -14.867 -28.219 -34.375 1 86.5 485 VAL B O 1
ATOM 8873 N N . ALA B 1 486 ? -15.93 -29.938 -33.562 1 86.12 486 ALA B N 1
ATOM 8874 C CA . ALA B 1 486 ? -17.234 -29.438 -33.969 1 86.12 486 ALA B CA 1
ATOM 8875 C C . ALA B 1 486 ? -17.562 -28.109 -33.281 1 86.12 486 ALA B C 1
ATOM 8877 O O . ALA B 1 486 ? -18.094 -27.188 -33.906 1 86.12 486 ALA B O 1
ATOM 8878 N N . LYS B 1 487 ? -17.312 -28.062 -32.031 1 85.5 487 LYS B N 1
ATOM 8879 C CA . LYS B 1 487 ? -17.547 -26.844 -31.281 1 85.5 487 LYS B CA 1
ATOM 8880 C C . LYS B 1 487 ? -16.688 -25.688 -31.797 1 85.5 487 LYS B C 1
ATOM 8882 O O . LYS B 1 487 ? -17.156 -24.547 -31.875 1 85.5 487 LYS B O 1
ATOM 8887 N N . ALA B 1 488 ? -15.453 -26.016 -32.031 1 81.62 488 ALA B N 1
ATOM 8888 C CA . ALA B 1 488 ? -14.539 -24.984 -32.531 1 81.62 488 ALA B CA 1
ATOM 8889 C C . ALA B 1 488 ? -15.008 -24.484 -33.906 1 81.62 488 ALA B C 1
ATOM 8891 O O . ALA B 1 488 ? -14.891 -23.297 -34.188 1 81.62 488 ALA B O 1
ATOM 8892 N N . GLU B 1 489 ? -15.508 -25.281 -34.719 1 79.69 489 GLU B N 1
ATOM 8893 C CA . GLU B 1 489 ? -16.016 -24.922 -36.031 1 79.69 489 GLU B CA 1
ATOM 8894 C C . GLU B 1 489 ? -17.281 -24.062 -35.906 1 79.69 489 GLU B C 1
ATOM 8896 O O . GLU B 1 489 ? -17.469 -23.125 -36.688 1 79.69 489 GLU B O 1
ATOM 8901 N N . GLU B 1 490 ? -18.031 -24.359 -35 1 80.38 490 GLU B N 1
ATOM 8902 C CA . GLU B 1 490 ? -19.219 -23.578 -34.75 1 80.38 490 GLU B CA 1
ATOM 8903 C C . GLU B 1 490 ? -18.875 -22.172 -34.281 1 80.38 490 GLU B C 1
ATOM 8905 O O . GLU B 1 490 ? -19.5 -21.188 -34.719 1 80.38 490 GLU B O 1
ATOM 8910 N N . GLU B 1 491 ? -17.969 -22.125 -33.281 1 75.25 491 GLU B N 1
ATOM 8911 C CA . GLU B 1 491 ? -17.516 -20.828 -32.781 1 75.25 491 GLU B CA 1
ATOM 8912 C C . GLU B 1 491 ? -16.859 -20 -33.875 1 75.25 491 GLU B C 1
ATOM 8914 O O . GLU B 1 491 ? -17.031 -18.781 -33.938 1 75.25 491 GLU B O 1
ATOM 8919 N N . ALA B 1 492 ? -16.047 -20.672 -34.688 1 66.38 492 ALA B N 1
ATOM 8920 C CA . ALA B 1 492 ? -15.422 -19.984 -35.812 1 66.38 492 ALA B CA 1
ATOM 8921 C C . ALA B 1 492 ? -16.484 -19.469 -36.812 1 66.38 492 ALA B C 1
ATOM 8923 O O . ALA B 1 492 ? -16.297 -18.422 -37.438 1 66.38 492 ALA B O 1
ATOM 8924 N N . LYS B 1 493 ? -17.562 -20.109 -36.938 1 56.78 493 LYS B N 1
ATOM 8925 C CA . LYS B 1 493 ? -18.641 -19.656 -37.812 1 56.78 493 LYS B CA 1
ATOM 8926 C C . LYS B 1 493 ? -19.375 -18.469 -37.188 1 56.78 493 LYS B C 1
ATOM 8928 O O . LYS B 1 493 ? -19.844 -17.578 -37.906 1 56.78 493 LYS B O 1
ATOM 8933 N N . LYS B 1 494 ? -19.406 -18.438 -35.906 1 56.47 494 LYS B N 1
ATOM 8934 C CA . LYS B 1 494 ? -20.125 -17.359 -35.25 1 56.47 494 LYS B CA 1
ATOM 8935 C C . LYS B 1 494 ? -19.281 -16.094 -35.188 1 56.47 494 LYS B C 1
ATOM 8937 O O . LYS B 1 494 ? -19.781 -15.023 -34.844 1 56.47 494 LYS B O 1
ATOM 8942 N N . ALA B 1 495 ? -17.984 -16.266 -35.031 1 54.12 495 ALA B N 1
ATOM 8943 C CA . ALA B 1 495 ? -17.141 -15.078 -35 1 54.12 495 ALA B CA 1
ATOM 8944 C C . ALA B 1 495 ? -17.438 -14.148 -36.156 1 54.12 495 ALA B C 1
ATOM 8946 O O . ALA B 1 495 ? -17.438 -14.57 -37.312 1 54.12 495 ALA B O 1
ATOM 8947 N N . PRO B 1 496 ? -17.922 -13.141 -36.031 1 44.28 496 PRO B N 1
ATOM 8948 C CA . PRO B 1 496 ? -18.328 -12.219 -37.094 1 44.28 496 PRO B CA 1
ATOM 8949 C C . PRO B 1 496 ? -17.172 -11.859 -38.031 1 44.28 496 PRO B C 1
ATOM 8951 O O . PRO B 1 496 ? -16 -11.914 -37.625 1 44.28 496 PRO B O 1
ATOM 8954 N N . LEU B 1 497 ? -17.453 -11.719 -39.469 1 34.38 497 LEU B N 1
ATOM 8955 C CA . LEU B 1 497 ? -16.719 -11.102 -40.594 1 34.38 497 LEU B CA 1
ATOM 8956 C C . LEU B 1 497 ? -16.016 -9.828 -40.125 1 34.38 497 LEU B C 1
ATOM 8958 O O . LEU B 1 497 ? -15.305 -9.195 -40.906 1 34.38 497 LEU B O 1
ATOM 8962 N N . ALA B 1 498 ? -16.188 -9.469 -38.969 1 35.78 498 ALA B N 1
ATOM 8963 C CA . ALA B 1 498 ? -15.648 -8.148 -38.625 1 35.78 498 ALA B CA 1
ATOM 8964 C C . ALA B 1 498 ? -14.133 -8.195 -38.469 1 35.78 498 ALA B C 1
ATOM 8966 O O . ALA B 1 498 ? -13.445 -7.203 -38.75 1 35.78 498 ALA B O 1
ATOM 8967 N N . LYS B 1 499 ? -13.617 -9.336 -37.844 1 37.53 499 LYS B N 1
ATOM 8968 C CA . LYS B 1 499 ? -12.164 -9.195 -37.844 1 37.53 499 LYS B CA 1
ATOM 8969 C C . LYS B 1 499 ? -11.578 -9.32 -39.25 1 37.53 499 LYS B C 1
ATOM 8971 O O . LYS B 1 499 ? -10.375 -9.133 -39.438 1 37.53 499 LYS B O 1
ATOM 8976 N N . LYS B 1 500 ? -12.336 -9.836 -40.125 1 36.91 500 LYS B N 1
ATOM 8977 C CA . LYS B 1 500 ? -11.906 -9.789 -41.531 1 36.91 500 LYS B CA 1
ATOM 8978 C C . LYS B 1 500 ? -11.867 -8.359 -42.031 1 36.91 500 LYS B C 1
ATOM 8980 O O . LYS B 1 500 ? -11.227 -8.078 -43.062 1 36.91 500 LYS B O 1
ATOM 8985 N N . ALA B 1 501 ? -12.68 -7.52 -41.438 1 32.28 501 ALA B N 1
ATOM 8986 C CA . ALA B 1 501 ? -12.742 -6.141 -41.906 1 32.28 501 ALA B CA 1
ATOM 8987 C C . ALA B 1 501 ? -11.562 -5.328 -41.406 1 32.28 501 ALA B C 1
ATOM 8989 O O . ALA B 1 501 ? -11.102 -4.395 -42.062 1 32.28 501 ALA B O 1
ATOM 8990 N N . VAL B 1 502 ? -11.055 -5.562 -40.094 1 32.75 502 VAL B N 1
ATOM 8991 C CA . VAL B 1 502 ? -9.969 -4.703 -39.625 1 32.75 502 VAL B CA 1
ATOM 8992 C C . VAL B 1 502 ? -8.703 -4.996 -40.438 1 32.75 502 VAL B C 1
ATOM 8994 O O . VAL B 1 502 ? -7.914 -4.09 -40.719 1 32.75 502 VAL B O 1
ATOM 8997 N N . ALA B 1 503 ? -8.406 -6.324 -40.812 1 33.59 503 ALA B N 1
ATOM 8998 C CA . ALA B 1 503 ? -7.266 -6.508 -41.719 1 33.59 503 ALA B CA 1
ATOM 8999 C C . ALA B 1 503 ? -7.496 -5.801 -43.062 1 33.59 503 ALA B C 1
ATOM 9001 O O . ALA B 1 503 ? -6.547 -5.336 -43.688 1 33.59 503 ALA B O 1
ATOM 9002 N N . ALA B 1 504 ? -8.695 -5.848 -43.5 1 31.03 504 ALA B N 1
ATOM 9003 C CA . ALA B 1 504 ? -8.945 -5.172 -44.75 1 31.03 504 ALA B CA 1
ATOM 9004 C C . ALA B 1 504 ? -8.836 -3.656 -44.594 1 31.03 504 ALA B C 1
ATOM 9006 O O . ALA B 1 504 ? -8.477 -2.955 -45.562 1 31.03 504 ALA B O 1
ATOM 9007 N N . ALA B 1 505 ? -9.188 -3.289 -43.406 1 29.14 505 ALA B N 1
ATOM 9008 C CA . ALA B 1 505 ? -9.125 -1.836 -43.281 1 29.14 505 ALA B CA 1
ATOM 9009 C C . ALA B 1 505 ? -7.684 -1.358 -43.125 1 29.14 505 ALA B C 1
ATOM 9011 O O . ALA B 1 505 ? -7.371 -0.204 -43.406 1 29.14 505 ALA B O 1
ATOM 9012 N N . ALA B 1 506 ? -6.859 -2.299 -42.438 1 30.88 506 ALA B N 1
ATOM 9013 C CA . ALA B 1 506 ? -5.492 -1.794 -42.344 1 30.88 506 ALA B CA 1
ATOM 9014 C C . ALA B 1 506 ? -4.844 -1.698 -43.719 1 30.88 506 ALA B C 1
ATOM 9016 O O . ALA B 1 506 ? -3.754 -1.138 -43.875 1 30.88 506 ALA B O 1
ATOM 9017 N N . GLY B 1 507 ? -5.402 -2.467 -44.625 1 26.14 507 GLY B N 1
ATOM 9018 C CA . GLY B 1 507 ? -4.812 -2.305 -45.938 1 26.14 507 GLY B CA 1
ATOM 9019 C C . GLY B 1 507 ? -5.09 -0.944 -46.562 1 26.14 507 GLY B C 1
ATOM 9020 O O . GLY B 1 507 ? -4.676 -0.67 -47.688 1 26.14 507 GLY B O 1
ATOM 9021 N N . LYS B 1 508 ? -6.25 -0.395 -46.031 1 31.58 508 LYS B N 1
ATOM 9022 C CA . LYS B 1 508 ? -6.637 0.733 -46.875 1 31.58 508 LYS B CA 1
ATOM 9023 C C . LYS B 1 508 ? -5.617 1.865 -46.781 1 31.58 508 LYS B C 1
ATOM 9025 O O . LYS B 1 508 ? -5.738 2.875 -47.469 1 31.58 508 LYS B O 1
ATOM 9030 N N . THR B 1 509 ? -4.906 1.939 -45.688 1 27.64 509 THR B N 1
ATOM 9031 C CA . THR B 1 509 ? -4.301 3.266 -45.719 1 27.64 509 THR B CA 1
ATOM 9032 C C . THR B 1 509 ? -3.129 3.311 -46.688 1 27.64 509 THR B C 1
ATOM 9034 O O . THR B 1 509 ? -2.355 4.27 -46.719 1 27.64 509 THR B O 1
ATOM 9037 N N . ALA B 1 510 ? -2.693 2.113 -47.281 1 27.3 510 ALA B N 1
ATOM 9038 C CA . ALA B 1 510 ? -1.599 2.426 -48.188 1 27.3 510 ALA B CA 1
ATOM 9039 C C . ALA B 1 510 ? -2.109 3.168 -49.438 1 27.3 510 ALA B C 1
ATOM 9041 O O . ALA B 1 510 ? -3.23 2.93 -49.875 1 27.3 510 ALA B O 1
ATOM 9042 N N . ALA B 1 511 ? -1.619 4.301 -49.812 1 28.59 511 ALA B N 1
ATOM 9043 C CA . ALA B 1 511 ? -1.843 5.172 -50.969 1 28.59 511 ALA B CA 1
ATOM 9044 C C . ALA B 1 511 ? -1.912 4.363 -52.281 1 28.59 511 ALA B C 1
ATOM 9046 O O . ALA B 1 511 ? -1.183 3.385 -52.438 1 28.59 511 ALA B O 1
ATOM 9047 N N . PRO B 1 512 ? -3.045 4.41 -53.062 1 27.61 512 PRO B N 1
ATOM 9048 C CA . PRO B 1 512 ? -3.293 3.738 -54.312 1 27.61 512 PRO B CA 1
ATOM 9049 C C . PRO B 1 512 ? -2.15 3.924 -55.312 1 27.61 512 PRO B C 1
ATOM 9051 O O . PRO B 1 512 ? -1.675 5.043 -55.531 1 27.61 512 PRO B O 1
ATOM 9054 N N . PRO B 1 513 ? -1.229 3.031 -55.438 1 25.58 513 PRO B N 1
ATOM 9055 C CA . PRO B 1 513 ? -0.303 3.283 -56.562 1 25.58 513 PRO B CA 1
ATOM 9056 C C . PRO B 1 513 ? -1.02 3.504 -57.875 1 25.58 513 PRO B C 1
ATOM 9058 O O . PRO B 1 513 ? -2.15 3.047 -58.062 1 25.58 513 PRO B O 1
ATOM 9061 N N . ALA B 1 514 ? -0.622 4.395 -58.844 1 24.39 514 ALA B N 1
ATOM 9062 C CA . ALA B 1 514 ? -1.119 4.91 -60.094 1 24.39 514 ALA B CA 1
ATOM 9063 C C . ALA B 1 514 ? -1.539 3.77 -61.031 1 24.39 514 ALA B C 1
ATOM 9065 O O . ALA B 1 514 ? -2.557 3.865 -61.719 1 24.39 514 ALA B O 1
ATOM 9066 N N . THR B 1 515 ? -0.604 3.062 -61.719 1 25.2 515 THR B N 1
ATOM 9067 C CA . THR B 1 515 ? -0.825 2.521 -63.062 1 25.2 515 THR B CA 1
ATOM 9068 C C . THR B 1 515 ? -1.776 1.331 -63.031 1 25.2 515 THR B C 1
ATOM 9070 O O . THR B 1 515 ? -1.688 0.496 -62.125 1 25.2 515 THR B O 1
ATOM 9073 N N . ALA B 1 516 ? -2.91 1.433 -63.75 1 26.73 516 ALA B N 1
ATOM 9074 C CA . ALA B 1 516 ? -4.133 0.657 -63.938 1 26.73 516 ALA B CA 1
ATOM 9075 C C . ALA B 1 516 ? -3.824 -0.739 -64.438 1 26.73 516 ALA B C 1
ATOM 9077 O O . ALA B 1 516 ? -3.906 -0.983 -65.688 1 26.73 516 ALA B O 1
ATOM 9078 N N . ALA B 1 517 ? -2.596 -1.254 -64.625 1 28.05 517 ALA B N 1
ATOM 9079 C CA . ALA B 1 517 ? -2.621 -2.447 -65.438 1 28.05 517 ALA B CA 1
ATOM 9080 C C . ALA B 1 517 ? -3.781 -3.363 -65.062 1 28.05 517 ALA B C 1
ATOM 9082 O O . ALA B 1 517 ? -4.23 -3.359 -63.938 1 28.05 517 ALA B O 1
ATOM 9083 N N . PRO B 1 518 ? -4.527 -3.82 -66.188 1 29.12 518 PRO B N 1
ATOM 9084 C CA . PRO B 1 518 ? -5.805 -4.531 -66.125 1 29.12 518 PRO B CA 1
ATOM 9085 C C . PRO B 1 518 ? -5.844 -5.566 -65 1 29.12 518 PRO B C 1
ATOM 9087 O O . PRO B 1 518 ? -4.805 -6.121 -64.625 1 29.12 518 PRO B O 1
ATOM 9090 N N . PRO B 1 519 ? -6.977 -5.453 -64.125 1 26.86 519 PRO B N 1
ATOM 9091 C CA . PRO B 1 519 ? -7.137 -6.168 -62.875 1 26.86 519 PRO B CA 1
ATOM 9092 C C . PRO B 1 519 ? -7.039 -7.684 -63.031 1 26.86 519 PRO B C 1
ATOM 9094 O O . PRO B 1 519 ? -7.77 -8.273 -63.844 1 26.86 519 PRO B O 1
ATOM 9097 N N . ALA B 1 520 ? -5.785 -8.172 -63.312 1 26.95 520 ALA B N 1
ATOM 9098 C CA . ALA B 1 520 ? -5.648 -9.609 -63.5 1 26.95 520 ALA B CA 1
ATOM 9099 C C . ALA B 1 520 ? -6.656 -10.375 -62.625 1 26.95 520 ALA B C 1
ATOM 9101 O O . ALA B 1 520 ? -7 -9.938 -61.531 1 26.95 520 ALA B O 1
ATOM 9102 N N . VAL B 1 521 ? -7.512 -11.102 -63.344 1 28.31 521 VAL B N 1
ATOM 9103 C CA . VAL B 1 521 ? -8.594 -11.984 -62.938 1 28.31 521 VAL B CA 1
ATOM 9104 C C . VAL B 1 521 ? -8.266 -12.594 -61.562 1 28.31 521 VAL B C 1
ATOM 9106 O O . VAL B 1 521 ? -7.188 -13.164 -61.375 1 28.31 521 VAL B O 1
ATOM 9109 N N . ALA B 1 522 ? -8.828 -11.953 -60.531 1 28.67 522 ALA B N 1
ATOM 9110 C CA . ALA B 1 522 ? -8.703 -12.289 -59.125 1 28.67 522 ALA B CA 1
ATOM 9111 C C . ALA B 1 522 ? -8.859 -13.789 -58.906 1 28.67 522 ALA B C 1
ATOM 9113 O O . ALA B 1 522 ? -9.844 -14.391 -59.312 1 28.67 522 ALA B O 1
ATOM 9114 N N . ALA B 1 523 ? -7.719 -14.484 -59.156 1 25.55 523 ALA B N 1
ATOM 9115 C CA . ALA B 1 523 ? -7.785 -15.93 -58.969 1 25.55 523 ALA B CA 1
ATOM 9116 C C . ALA B 1 523 ? -8.797 -16.281 -57.875 1 25.55 523 ALA B C 1
ATOM 9118 O O . ALA B 1 523 ? -9.031 -15.508 -56.938 1 25.55 523 ALA B O 1
ATOM 9119 N N . PRO B 1 524 ? -9.875 -17.031 -58.281 1 29.03 524 PRO B N 1
ATOM 9120 C CA . PRO B 1 524 ? -10.93 -17.375 -57.344 1 29.03 524 PRO B CA 1
ATOM 9121 C C . PRO B 1 524 ? -10.406 -17.516 -55.906 1 29.03 524 PRO B C 1
ATOM 9123 O O . PRO B 1 524 ? -9.242 -17.875 -55.719 1 29.03 524 PRO B O 1
ATOM 9126 N N . PRO B 1 525 ? -11.008 -16.641 -55.062 1 27.88 525 PRO B N 1
ATOM 9127 C CA . PRO B 1 525 ? -10.539 -16.656 -53.656 1 27.88 525 PRO B CA 1
ATOM 9128 C C . PRO B 1 525 ? -10.289 -18.062 -53.125 1 27.88 525 PRO B C 1
ATOM 9130 O O . PRO B 1 525 ? -11.102 -18.969 -53.344 1 27.88 525 PRO B O 1
ATOM 9133 N N . ALA B 1 526 ? -9.094 -18.469 -53.281 1 27.78 526 ALA B N 1
ATOM 9134 C CA . ALA B 1 526 ? -8.742 -19.781 -52.781 1 27.78 526 ALA B CA 1
ATOM 9135 C C . ALA B 1 526 ? -9.641 -20.188 -51.594 1 27.78 526 ALA B C 1
ATOM 9137 O O . ALA B 1 526 ? -9.992 -19.344 -50.781 1 27.78 526 ALA B O 1
ATOM 9138 N N . ALA B 1 527 ? -10.555 -21.078 -51.844 1 29.59 527 ALA B N 1
ATOM 9139 C CA . ALA B 1 527 ? -11.391 -21.734 -50.844 1 29.59 527 ALA B CA 1
ATOM 9140 C C . ALA B 1 527 ? -10.766 -21.625 -49.438 1 29.59 527 ALA B C 1
ATOM 9142 O O . ALA B 1 527 ? -9.562 -21.828 -49.281 1 29.59 527 ALA B O 1
ATOM 9143 N N . ALA B 1 528 ? -11.359 -20.781 -48.594 1 30.22 528 ALA B N 1
ATOM 9144 C CA . ALA B 1 528 ? -11.008 -20.578 -47.188 1 30.22 528 ALA B CA 1
ATOM 9145 C C . ALA B 1 528 ? -10.492 -21.875 -46.562 1 30.22 528 ALA B C 1
ATOM 9147 O O . ALA B 1 528 ? -11.195 -22.891 -46.562 1 30.22 528 ALA B O 1
ATOM 9148 N N . ALA B 1 529 ? -9.258 -22.156 -46.906 1 29.67 529 ALA B N 1
ATOM 9149 C CA . ALA B 1 529 ? -8.672 -23.297 -46.219 1 29.67 529 ALA B CA 1
ATOM 9150 C C . ALA B 1 529 ? -9.352 -23.531 -44.875 1 29.67 529 ALA B C 1
ATOM 9152 O O . ALA B 1 529 ? -9.68 -22.594 -44.156 1 29.67 529 ALA B O 1
ATOM 9153 N N . PRO B 1 530 ? -10.234 -24.531 -44.781 1 35.06 530 PRO B N 1
ATOM 9154 C CA . PRO B 1 530 ? -10.812 -24.75 -43.469 1 35.06 530 PRO B CA 1
ATOM 9155 C C . PRO B 1 530 ? -9.914 -24.234 -42.344 1 35.06 530 PRO B C 1
ATOM 9157 O O . PRO B 1 530 ? -8.688 -24.312 -42.438 1 35.06 530 PRO B O 1
ATOM 9160 N N . PRO B 1 531 ? -10.289 -23.156 -41.625 1 35.03 531 PRO B N 1
ATOM 9161 C CA . PRO B 1 531 ? -9.414 -22.438 -40.688 1 35.03 531 PRO B CA 1
ATOM 9162 C C . PRO B 1 531 ? -8.43 -23.375 -39.969 1 35.03 531 PRO B C 1
ATOM 9164 O O . PRO B 1 531 ? -8.828 -24.438 -39.5 1 35.03 531 PRO B O 1
ATOM 9167 N N . ALA B 1 532 ? -7.266 -23.531 -40.344 1 38.53 532 ALA B N 1
ATOM 9168 C CA . ALA B 1 532 ? -6.105 -24.094 -39.656 1 38.53 532 ALA B CA 1
ATOM 9169 C C . ALA B 1 532 ? -6.297 -24.078 -38.125 1 38.53 532 ALA B C 1
ATOM 9171 O O . ALA B 1 532 ? -5.617 -24.797 -37.406 1 38.53 532 ALA B O 1
ATOM 9172 N N . ALA B 1 533 ? -7.066 -23.219 -37.594 1 44.25 533 ALA B N 1
ATOM 9173 C CA . ALA B 1 533 ? -7.328 -23.031 -36.188 1 44.25 533 ALA B CA 1
ATOM 9174 C C . ALA B 1 533 ? -8.039 -24.234 -35.562 1 44.25 533 ALA B C 1
ATOM 9176 O O . ALA B 1 533 ? -7.809 -24.594 -34.406 1 44.25 533 ALA B O 1
ATOM 9177 N N . ALA B 1 534 ? -8.977 -24.891 -36.375 1 45.59 534 ALA B N 1
ATOM 9178 C CA . ALA B 1 534 ? -9.789 -25.984 -35.844 1 45.59 534 ALA B CA 1
ATOM 9179 C C . ALA B 1 534 ? -8.961 -27.266 -35.688 1 45.59 534 ALA B C 1
ATOM 9181 O O . ALA B 1 534 ? -9.219 -28.078 -34.812 1 45.59 534 ALA B O 1
ATOM 9182 N N . ALA B 1 535 ? -8.062 -27.578 -36.656 1 48.78 535 ALA B N 1
ATOM 9183 C CA . ALA B 1 535 ? -7.25 -28.797 -36.594 1 48.78 535 ALA B CA 1
ATOM 9184 C C . ALA B 1 535 ? -6.355 -28.781 -35.344 1 48.78 535 ALA B C 1
ATOM 9186 O O . ALA B 1 535 ? -5.938 -29.828 -34.875 1 48.78 535 ALA B O 1
ATOM 9187 N N . ASN B 1 536 ? -6.137 -27.672 -34.75 1 64.25 536 ASN B N 1
ATOM 9188 C CA . ASN B 1 536 ? -5.156 -27.625 -33.688 1 64.25 536 ASN B CA 1
ATOM 9189 C C . ASN B 1 536 ? -5.828 -27.5 -32.312 1 64.25 536 ASN B C 1
ATOM 9191 O O . ASN B 1 536 ? -5.176 -27.156 -31.328 1 64.25 536 ASN B O 1
ATOM 9195 N N . VAL B 1 537 ? -7.098 -27.844 -32.438 1 79.19 537 VAL B N 1
ATOM 9196 C CA . VAL B 1 537 ? -7.805 -27.766 -31.156 1 79.19 537 VAL B CA 1
ATOM 9197 C C . VAL B 1 537 ? -7.496 -28.984 -30.312 1 79.19 537 VAL B C 1
ATOM 9199 O O . VAL B 1 537 ? -7.473 -30.109 -30.812 1 79.19 537 VAL B O 1
ATOM 9202 N N . ARG B 1 538 ? -7.227 -28.797 -29.141 1 83.81 538 ARG B N 1
ATOM 9203 C CA . ARG B 1 538 ? -6.84 -29.891 -28.234 1 83.81 538 ARG B CA 1
ATOM 9204 C C . ARG B 1 538 ? -7.957 -30.203 -27.25 1 83.81 538 ARG B C 1
ATOM 9206 O O . ARG B 1 538 ? -8.688 -29.297 -26.828 1 83.81 538 ARG B O 1
ATOM 9213 N N . ILE B 1 539 ? -8.117 -31.5 -26.938 1 88.62 539 ILE B N 1
ATOM 9214 C CA . ILE B 1 539 ? -9.016 -31.953 -25.891 1 88.62 539 ILE B CA 1
ATOM 9215 C C . ILE B 1 539 ? -8.453 -31.578 -24.531 1 88.62 539 ILE B C 1
ATOM 9217 O O . ILE B 1 539 ? -7.32 -31.938 -24.188 1 88.62 539 ILE B O 1
ATOM 9221 N N . PRO B 1 540 ? -9.227 -30.844 -23.766 1 89 540 PRO B N 1
ATOM 9222 C CA . PRO B 1 540 ? -8.734 -30.641 -22.406 1 89 540 PRO B CA 1
ATOM 9223 C C . PRO B 1 540 ? -8.633 -31.938 -21.609 1 89 540 PRO B C 1
ATOM 9225 O O . PRO B 1 540 ? -9.648 -32.625 -21.391 1 89 540 PRO B O 1
ATOM 9228 N N . THR B 1 541 ? -7.461 -32.219 -21.203 1 91.56 541 THR B N 1
ATOM 9229 C CA . THR B 1 541 ? -7.168 -33.5 -20.578 1 91.56 541 THR B CA 1
ATOM 9230 C C . THR B 1 541 ? -8 -33.688 -19.312 1 91.56 541 THR B C 1
ATOM 9232 O O . THR B 1 541 ? -8.57 -34.75 -19.078 1 91.56 541 THR B O 1
ATOM 9235 N N . ARG B 1 542 ? -8.148 -32.719 -18.484 1 91.06 542 ARG B N 1
ATOM 9236 C CA . ARG B 1 542 ? -8.844 -32.812 -17.219 1 91.06 542 ARG B CA 1
ATOM 9237 C C . ARG B 1 542 ? -10.336 -33.031 -17.422 1 91.06 542 ARG B C 1
ATOM 9239 O O . ARG B 1 542 ? -10.969 -33.812 -16.688 1 91.06 542 ARG B O 1
ATOM 9246 N N . ASP B 1 543 ? -10.859 -32.406 -18.406 1 90.44 543 ASP B N 1
ATOM 9247 C CA . ASP B 1 543 ? -12.281 -32.562 -18.703 1 90.44 543 ASP B CA 1
ATOM 9248 C C . ASP B 1 543 ? -12.578 -33.969 -19.219 1 90.44 543 ASP B C 1
ATOM 9250 O O . ASP B 1 543 ? -13.609 -34.562 -18.875 1 90.44 543 ASP B O 1
ATOM 9254 N N . PHE B 1 544 ? -11.727 -34.469 -20.078 1 94.25 544 PHE B N 1
ATOM 9255 C CA . PHE B 1 544 ? -11.891 -35.812 -20.625 1 94.25 544 PHE B CA 1
ATOM 9256 C C . PHE B 1 544 ? -11.922 -36.844 -19.516 1 94.25 544 PHE B C 1
ATOM 9258 O O . PHE B 1 544 ? -12.82 -37.688 -19.469 1 94.25 544 PHE B O 1
ATOM 9265 N N . TRP B 1 545 ? -11.016 -36.719 -18.688 1 94.94 545 TRP B N 1
ATOM 9266 C CA . TRP B 1 545 ? -10.883 -37.75 -17.656 1 94.94 545 TRP B CA 1
ATOM 9267 C C . TRP B 1 545 ? -11.922 -37.562 -16.562 1 94.94 545 TRP B C 1
ATOM 9269 O O . TRP B 1 545 ? -12.289 -38.531 -15.883 1 94.94 545 TRP B O 1
ATOM 9279 N N . ALA B 1 546 ? -12.367 -36.375 -16.312 1 93.81 546 ALA B N 1
ATOM 9280 C CA . ALA B 1 546 ? -13.461 -36.188 -15.375 1 93.81 546 ALA B CA 1
ATOM 9281 C C . ALA B 1 546 ? -14.68 -37 -15.758 1 93.81 546 ALA B C 1
ATOM 9283 O O . ALA B 1 546 ? -15.406 -37.5 -14.891 1 93.81 546 ALA B O 1
ATOM 9284 N N . LEU B 1 547 ? -14.844 -37.281 -17 1 92.88 547 LEU B N 1
ATOM 9285 C CA . LEU B 1 547 ? -15.977 -38.031 -17.5 1 92.88 547 LEU B CA 1
ATOM 9286 C C . LEU B 1 547 ? -15.688 -39.531 -17.453 1 92.88 547 LEU B C 1
ATOM 9288 O O . LEU B 1 547 ? -16.578 -40.344 -17.172 1 92.88 547 LEU B O 1
ATOM 9292 N N . GLN B 1 548 ? -14.445 -39.844 -17.688 1 94.94 548 GLN B N 1
ATOM 9293 C CA . GLN B 1 548 ? -14.109 -41.25 -17.844 1 94.94 548 GLN B CA 1
ATOM 9294 C C . GLN B 1 548 ? -13.828 -41.906 -16.5 1 94.94 548 GLN B C 1
ATOM 9296 O O . GLN B 1 548 ? -13.992 -43.125 -16.344 1 94.94 548 GLN B O 1
ATOM 9301 N N . LEU B 1 549 ? -13.453 -41.125 -15.531 1 94.06 549 LEU B N 1
ATOM 9302 C CA . LEU B 1 549 ? -12.953 -41.688 -14.273 1 94.06 549 LEU B CA 1
ATOM 9303 C C . LEU B 1 549 ? -14.078 -42.344 -13.492 1 94.06 549 LEU B C 1
ATOM 9305 O O . LEU B 1 549 ? -13.844 -43.312 -12.758 1 94.06 549 LEU B O 1
ATOM 9309 N N . TYR B 1 550 ? -15.234 -41.812 -13.641 1 90.31 550 TYR B N 1
ATOM 9310 C CA . TYR B 1 550 ? -16.359 -42.406 -12.922 1 90.31 550 TYR B CA 1
ATOM 9311 C C . TYR B 1 550 ? -16.484 -43.906 -13.211 1 90.31 550 TYR B C 1
ATOM 9313 O O . TYR B 1 550 ? -16.547 -44.719 -12.297 1 90.31 550 TYR B O 1
ATOM 9321 N N . ASN B 1 551 ? -16.469 -44.281 -14.414 1 91 551 ASN B N 1
ATOM 9322 C CA . ASN B 1 551 ? -16.578 -45.656 -14.844 1 91 551 ASN B CA 1
ATOM 9323 C C . ASN B 1 551 ? -15.281 -46.438 -14.641 1 91 551 ASN B C 1
ATOM 9325 O O . ASN B 1 551 ? -15.289 -47.625 -14.305 1 91 551 ASN B O 1
ATOM 9329 N N . LEU B 1 552 ? -14.227 -45.812 -14.883 1 94.25 552 LEU B N 1
ATOM 9330 C CA . LEU B 1 552 ? -12.922 -46.438 -14.828 1 94.25 552 LEU B CA 1
ATOM 9331 C C . LEU B 1 552 ? -12.594 -46.906 -13.414 1 94.25 552 LEU B C 1
ATOM 9333 O O . LEU B 1 552 ? -11.992 -47.969 -13.227 1 94.25 552 LEU B O 1
ATOM 9337 N N . GLU B 1 553 ? -12.922 -46.156 -12.445 1 92.75 553 GLU B N 1
ATOM 9338 C CA . GLU B 1 553 ? -12.609 -46.5 -11.055 1 92.75 553 GLU B CA 1
ATOM 9339 C C . GLU B 1 553 ? -13.367 -47.75 -10.617 1 92.75 553 GLU B C 1
ATOM 9341 O O . GLU B 1 553 ? -12.891 -48.5 -9.766 1 92.75 553 GLU B O 1
ATOM 9346 N N . GLN B 1 554 ? -14.469 -48 -11.195 1 92.88 554 GLN B N 1
ATOM 9347 C CA . GLN B 1 554 ? -15.266 -49.188 -10.859 1 92.88 554 GLN B CA 1
ATOM 9348 C C . GLN B 1 554 ? -14.773 -50.406 -11.617 1 92.88 554 GLN B C 1
ATOM 9350 O O . GLN B 1 554 ? -14.695 -51.5 -11.047 1 92.88 554 GLN B O 1
ATOM 9355 N N . THR B 1 555 ? -14.391 -50.219 -12.867 1 94.75 555 THR B N 1
ATOM 9356 C CA . THR B 1 555 ? -14.062 -51.344 -13.734 1 94.75 555 THR B CA 1
ATOM 9357 C C . THR B 1 555 ? -12.57 -51.656 -13.68 1 94.75 555 THR B C 1
ATOM 9359 O O . THR B 1 555 ? -12.172 -52.812 -13.867 1 94.75 555 THR B O 1
ATOM 9362 N N . SER B 1 556 ? -11.789 -50.625 -13.547 1 96.5 556 SER B N 1
ATOM 9363 C CA . SER B 1 556 ? -10.336 -50.781 -13.594 1 96.5 556 SER B CA 1
ATOM 9364 C C . SER B 1 556 ? -9.672 -49.969 -12.484 1 96.5 556 SER B C 1
ATOM 9366 O O . SER B 1 556 ? -8.977 -49 -12.75 1 96.5 556 SER B O 1
ATOM 9368 N N . PRO B 1 557 ? -9.727 -50.438 -11.273 1 95.56 557 PRO B N 1
ATOM 9369 C CA . PRO B 1 557 ? -9.266 -49.688 -10.117 1 95.56 557 PRO B CA 1
ATOM 9370 C C . PRO B 1 557 ? -7.758 -49.438 -10.148 1 95.56 557 PRO B C 1
ATOM 9372 O O . PRO B 1 557 ? -7.301 -48.344 -9.75 1 95.56 557 PRO B O 1
ATOM 9375 N N . ALA B 1 558 ? -6.969 -50.375 -10.586 1 96.81 558 ALA B N 1
ATOM 9376 C CA . ALA B 1 558 ? -5.52 -50.188 -10.625 1 96.81 558 ALA B CA 1
ATOM 9377 C C . ALA B 1 558 ? -5.125 -49.156 -11.68 1 96.81 558 ALA B C 1
ATOM 9379 O O . ALA B 1 558 ? -4.312 -48.281 -11.422 1 96.81 558 ALA B O 1
ATOM 9380 N N . LEU B 1 559 ? -5.73 -49.281 -12.805 1 96.38 559 LEU B N 1
ATOM 9381 C CA . LEU B 1 559 ? -5.465 -48.344 -13.891 1 96.38 559 LEU B CA 1
ATOM 9382 C C . LEU B 1 559 ? -5.93 -46.938 -13.523 1 96.38 559 LEU B C 1
ATOM 9384 O O . LEU B 1 559 ? -5.262 -45.969 -13.844 1 96.38 559 LEU B O 1
ATOM 9388 N N . SER B 1 560 ? -7.074 -46.875 -12.852 1 96.69 560 SER B N 1
ATOM 9389 C CA . SER B 1 560 ? -7.637 -45.594 -12.461 1 96.69 560 SER B CA 1
ATOM 9390 C C . SER B 1 560 ? -6.727 -44.875 -11.477 1 96.69 560 SER B C 1
ATOM 9392 O O . SER B 1 560 ? -6.68 -43.656 -11.453 1 96.69 560 SER B O 1
ATOM 9394 N N . LEU B 1 561 ? -6.02 -45.594 -10.641 1 97.5 561 LEU B N 1
ATOM 9395 C CA . LEU B 1 561 ? -5.094 -44.969 -9.703 1 97.5 561 LEU B CA 1
ATOM 9396 C C . LEU B 1 561 ? -3.947 -44.281 -10.445 1 97.5 561 LEU B C 1
ATOM 9398 O O . LEU B 1 561 ? -3.527 -43.188 -10.07 1 97.5 561 LEU B O 1
ATOM 9402 N N . LEU B 1 562 ? -3.434 -44.938 -11.492 1 97.12 562 LEU B N 1
ATOM 9403 C CA . LEU B 1 562 ? -2.385 -44.312 -12.297 1 97.12 562 LEU B CA 1
ATOM 9404 C C . LEU B 1 562 ? -2.881 -43.031 -12.953 1 97.12 562 LEU B C 1
ATOM 9406 O O . LEU B 1 562 ? -2.148 -42.062 -13.031 1 97.12 562 LEU B O 1
ATOM 9410 N N . VAL B 1 563 ? -4.094 -43.094 -13.375 1 96.5 563 VAL B N 1
ATOM 9411 C CA . VAL B 1 563 ? -4.684 -41.906 -13.984 1 96.5 563 VAL B CA 1
ATOM 9412 C C . VAL B 1 563 ? -4.828 -40.781 -12.945 1 96.5 563 VAL B C 1
ATOM 9414 O O . VAL B 1 563 ? -4.547 -39.625 -13.234 1 96.5 563 VAL B O 1
ATOM 9417 N N . ASN B 1 564 ? -5.258 -41.156 -11.734 1 97.25 564 ASN B N 1
ATOM 9418 C CA . ASN B 1 564 ? -5.371 -40.188 -10.648 1 97.25 564 ASN B CA 1
ATOM 9419 C C . ASN B 1 564 ? -4.023 -39.531 -10.336 1 97.25 564 ASN B C 1
ATOM 9421 O O . ASN B 1 564 ? -3.947 -38.312 -10.133 1 97.25 564 ASN B O 1
ATOM 9425 N N . ILE B 1 565 ? -3.021 -40.344 -10.312 1 97.25 565 ILE B N 1
ATOM 9426 C CA . ILE B 1 565 ? -1.682 -39.844 -10.031 1 97.25 565 ILE B CA 1
ATOM 9427 C C . ILE B 1 565 ? -1.273 -38.844 -11.109 1 97.25 565 ILE B C 1
ATOM 9429 O O . ILE B 1 565 ? -0.778 -37.75 -10.797 1 97.25 565 ILE B O 1
ATOM 9433 N N . MET B 1 566 ? -1.499 -39.156 -12.297 1 95.5 566 MET B N 1
ATOM 9434 C CA . MET B 1 566 ? -1.157 -38.281 -13.414 1 95.5 566 MET B CA 1
ATOM 9435 C C . MET B 1 566 ? -1.907 -36.969 -13.312 1 95.5 566 MET B C 1
ATOM 9437 O O . MET B 1 566 ? -1.318 -35.906 -13.492 1 95.5 566 MET B O 1
ATOM 9441 N N . LEU B 1 567 ? -3.154 -36.969 -12.977 1 95.5 567 LEU B N 1
ATOM 9442 C CA . LEU B 1 567 ? -4.027 -35.781 -12.977 1 95.5 567 LEU B CA 1
ATOM 9443 C C . LEU B 1 567 ? -3.617 -34.812 -11.883 1 95.5 567 LEU B C 1
ATOM 9445 O O . LEU B 1 567 ? -3.768 -33.594 -12.047 1 95.5 567 LEU B O 1
ATOM 9449 N N . VAL B 1 568 ? -3.117 -35.281 -10.766 1 96.56 568 VAL B N 1
ATOM 9450 C CA . VAL B 1 568 ? -2.877 -34.406 -9.625 1 96.56 568 VAL B CA 1
ATOM 9451 C C . VAL B 1 568 ? -1.477 -33.812 -9.719 1 96.56 568 VAL B C 1
ATOM 9453 O O . VAL B 1 568 ? -1.155 -32.844 -9 1 96.56 568 VAL B O 1
ATOM 9456 N N . LEU B 1 569 ? -0.652 -34.344 -10.617 1 94.69 569 LEU B N 1
ATOM 9457 C CA . LEU B 1 569 ? 0.686 -33.781 -10.797 1 94.69 569 LEU B CA 1
ATOM 9458 C C . LEU B 1 569 ? 0.617 -32.344 -11.305 1 94.69 569 LEU B C 1
ATOM 9460 O O . LEU B 1 569 ? -0.152 -32.031 -12.219 1 94.69 569 LEU B O 1
ATOM 9464 N N . GLN B 1 570 ? 1.342 -31.453 -10.633 1 93.81 570 GLN B N 1
ATOM 9465 C CA . GLN B 1 570 ? 1.392 -30.047 -11.016 1 93.81 570 GLN B CA 1
ATOM 9466 C C . GLN B 1 570 ? 2.773 -29.672 -11.539 1 93.81 570 GLN B C 1
ATOM 9468 O O . GLN B 1 570 ? 3.779 -29.859 -10.852 1 93.81 570 GLN B O 1
ATOM 9473 N N . ALA B 1 571 ? 2.762 -29.125 -12.648 1 91.62 571 ALA B N 1
ATOM 9474 C CA . ALA B 1 571 ? 4.031 -28.766 -13.273 1 91.62 571 ALA B CA 1
ATOM 9475 C C . ALA B 1 571 ? 4.496 -27.391 -12.805 1 91.62 571 ALA B C 1
ATOM 9477 O O . ALA B 1 571 ? 5.664 -27.031 -12.977 1 91.62 571 ALA B O 1
ATOM 9478 N N . THR B 1 572 ? 3.553 -26.672 -12.234 1 93.56 572 THR B N 1
ATOM 9479 C CA . THR B 1 572 ? 3.896 -25.312 -11.812 1 93.56 572 THR B CA 1
ATOM 9480 C C . THR B 1 572 ? 3.365 -25.031 -10.414 1 93.56 572 THR B C 1
ATOM 9482 O O . THR B 1 572 ? 2.453 -25.719 -9.938 1 93.56 572 THR B O 1
ATOM 9485 N N . SER B 1 573 ? 3.99 -24.094 -9.719 1 94.31 573 SER B N 1
ATOM 9486 C CA . SER B 1 573 ? 3.537 -23.672 -8.398 1 94.31 573 SER B CA 1
ATOM 9487 C C . SER B 1 573 ? 2.896 -22.281 -8.453 1 94.31 573 SER B C 1
ATOM 9489 O O . SER B 1 573 ? 2.992 -21.516 -7.5 1 94.31 573 SER B O 1
ATOM 9491 N N . VAL B 1 574 ? 2.297 -21.938 -9.609 1 93.44 574 VAL B N 1
ATOM 9492 C CA . VAL B 1 574 ? 1.72 -20.609 -9.859 1 93.44 574 VAL B CA 1
ATOM 9493 C C . VAL B 1 574 ? 0.563 -20.375 -8.898 1 93.44 574 VAL B C 1
ATOM 9495 O O . VAL B 1 574 ? 0.342 -19.234 -8.461 1 93.44 574 VAL B O 1
ATOM 9498 N N . GLU B 1 575 ? -0.17 -21.453 -8.57 1 95.56 575 GLU B N 1
ATOM 9499 C CA . GLU B 1 575 ? -1.3 -21.312 -7.656 1 95.56 575 GLU B CA 1
ATOM 9500 C C . GLU B 1 575 ? -0.847 -20.812 -6.293 1 95.56 575 GLU B C 1
ATOM 9502 O O . GLU B 1 575 ? -1.578 -20.078 -5.625 1 95.56 575 GLU B O 1
ATOM 9507 N N . VAL B 1 576 ? 0.322 -21.203 -5.852 1 96.88 576 VAL B N 1
ATOM 9508 C CA . VAL B 1 576 ? 0.87 -20.734 -4.586 1 96.88 576 VAL B CA 1
ATOM 9509 C C . VAL B 1 576 ? 1.159 -19.234 -4.676 1 96.88 576 VAL B C 1
ATOM 9511 O O . VAL B 1 576 ? 0.894 -18.484 -3.73 1 96.88 576 VAL B O 1
ATOM 9514 N N . GLU B 1 577 ? 1.681 -18.781 -5.793 1 92.5 577 GLU B N 1
ATOM 9515 C CA . GLU B 1 577 ? 1.953 -17.359 -6.004 1 92.5 577 GLU B CA 1
ATOM 9516 C C . GLU B 1 577 ? 0.667 -16.547 -5.969 1 92.5 577 GLU B C 1
ATOM 9518 O O . GLU B 1 577 ? 0.663 -15.406 -5.496 1 92.5 577 GLU B O 1
ATOM 9523 N N . ARG B 1 578 ? -0.375 -17.172 -6.562 1 93.75 578 ARG B N 1
ATOM 9524 C CA . ARG B 1 578 ? -1.676 -16.516 -6.48 1 93.75 578 ARG B CA 1
ATOM 9525 C C . ARG B 1 578 ? -2.127 -16.375 -5.031 1 93.75 578 ARG B C 1
ATOM 9527 O O . ARG B 1 578 ? -2.764 -15.383 -4.668 1 93.75 578 ARG B O 1
ATOM 9534 N N . GLY B 1 579 ? -1.843 -17.391 -4.273 1 96.38 579 GLY B N 1
ATOM 9535 C CA . GLY B 1 579 ? -2.109 -17.312 -2.846 1 96.38 579 GLY B CA 1
ATOM 9536 C C . GLY B 1 579 ? -1.368 -16.172 -2.162 1 96.38 579 GLY B C 1
ATOM 9537 O O . GLY B 1 579 ? -1.926 -15.5 -1.299 1 96.38 579 GLY B O 1
ATOM 9538 N N . PHE B 1 580 ? -0.107 -15.977 -2.557 1 94.75 580 PHE B N 1
ATOM 9539 C CA . PHE B 1 580 ? 0.68 -14.898 -1.973 1 94.75 580 PHE B CA 1
ATOM 9540 C C . PHE B 1 580 ? 0.105 -13.539 -2.357 1 94.75 580 PHE B C 1
ATOM 9542 O O . PHE B 1 580 ? 0.169 -12.586 -1.576 1 94.75 580 PHE B O 1
ATOM 9549 N N . SER B 1 581 ? -0.417 -13.477 -3.529 1 92.25 581 SER B N 1
ATOM 9550 C CA . SER B 1 581 ? -1.111 -12.25 -3.908 1 92.25 581 SER B CA 1
ATOM 9551 C C . SER B 1 581 ? -2.268 -11.953 -2.959 1 92.25 581 SER B C 1
ATOM 9553 O O . SER B 1 581 ? -2.459 -10.812 -2.545 1 92.25 581 SER B O 1
ATOM 9555 N N . THR B 1 582 ? -3.029 -12.969 -2.65 1 95.31 582 THR B N 1
ATOM 9556 C CA . THR B 1 582 ? -4.129 -12.828 -1.702 1 95.31 582 THR B CA 1
ATOM 9557 C C . THR B 1 582 ? -3.609 -12.422 -0.328 1 95.31 582 THR B C 1
ATOM 9559 O O . THR B 1 582 ? -4.207 -11.57 0.339 1 95.31 582 THR B O 1
ATOM 9562 N N . GLN B 1 583 ? -2.527 -13.047 0.023 1 95.56 583 GLN B N 1
ATOM 9563 C CA . GLN B 1 583 ? -1.879 -12.703 1.284 1 95.56 583 GLN B CA 1
ATOM 9564 C C . GLN B 1 583 ? -1.591 -11.203 1.366 1 95.56 583 GLN B C 1
ATOM 9566 O O . GLN B 1 583 ? -1.869 -10.57 2.385 1 95.56 583 GLN B O 1
ATOM 9571 N N . ASN B 1 584 ? -1.133 -10.68 0.312 1 91.94 584 ASN B N 1
ATOM 9572 C CA . ASN B 1 584 ? -0.721 -9.281 0.285 1 91.94 584 ASN B CA 1
ATOM 9573 C C . ASN B 1 584 ? -1.924 -8.344 0.231 1 91.94 584 ASN B C 1
ATOM 9575 O O . ASN B 1 584 ? -1.825 -7.176 0.617 1 91.94 584 ASN B O 1
ATOM 9579 N N . LEU B 1 585 ? -2.998 -8.805 -0.252 1 91.56 585 LEU B N 1
ATOM 9580 C CA . LEU B 1 585 ? -4.219 -8.008 -0.274 1 91.56 585 LEU B CA 1
ATOM 9581 C C . LEU B 1 585 ? -4.848 -7.938 1.113 1 91.56 585 LEU B C 1
ATOM 9583 O O . LEU B 1 585 ? -5.48 -6.941 1.465 1 91.56 585 LEU B O 1
ATOM 9587 N N . ILE B 1 586 ? -4.688 -8.992 1.791 1 94.19 586 ILE B N 1
ATOM 9588 C CA . ILE B 1 586 ? -5.262 -9.055 3.131 1 94.19 586 ILE B CA 1
ATOM 9589 C C . ILE B 1 586 ? -4.367 -8.305 4.113 1 94.19 586 ILE B C 1
ATOM 9591 O O . ILE B 1 586 ? -4.836 -7.43 4.844 1 94.19 586 ILE B O 1
ATOM 9595 N N . LYS B 1 587 ? -3.15 -8.711 4.133 1 92.69 587 LYS B N 1
ATOM 9596 C CA . LYS B 1 587 ? -2.191 -8.07 5.027 1 92.69 587 LYS B CA 1
ATOM 9597 C C . LYS B 1 587 ? -1.468 -6.922 4.328 1 92.69 587 LYS B C 1
ATOM 9599 O O . LYS B 1 587 ? -0.411 -7.125 3.727 1 92.69 587 LYS B O 1
ATOM 9604 N N . THR B 1 588 ? -1.975 -5.805 4.508 1 87.44 588 THR B N 1
ATOM 9605 C CA . THR B 1 588 ? -1.424 -4.605 3.883 1 87.44 588 THR B CA 1
ATOM 9606 C C . THR B 1 588 ? -0.455 -3.9 4.828 1 87.44 588 THR B C 1
ATOM 9608 O O . THR B 1 588 ? -0.207 -4.375 5.938 1 87.44 588 THR B O 1
ATOM 9611 N N . LYS B 1 589 ? 0.101 -2.764 4.43 1 79.56 589 LYS B N 1
ATOM 9612 C CA . LYS B 1 589 ? 1.033 -1.987 5.242 1 79.56 589 LYS B CA 1
ATOM 9613 C C . LYS B 1 589 ? 0.34 -1.402 6.469 1 79.56 589 LYS B C 1
ATOM 9615 O O . LYS B 1 589 ? 0.983 -1.146 7.488 1 79.56 589 LYS B O 1
ATOM 9620 N N . GLN B 1 590 ? -0.969 -1.248 6.309 1 78.88 590 GLN B N 1
ATOM 9621 C CA . GLN B 1 590 ? -1.734 -0.685 7.418 1 78.88 590 GLN B CA 1
ATOM 9622 C C . GLN B 1 590 ? -2.164 -1.772 8.398 1 78.88 590 GLN B C 1
ATOM 9624 O O . GLN B 1 590 ? -2.555 -1.477 9.531 1 78.88 590 GLN B O 1
ATOM 9629 N N . ARG B 1 591 ? -2.025 -3.039 7.918 1 84.31 591 ARG B N 1
ATOM 9630 C CA . ARG B 1 591 ? -2.479 -4.152 8.742 1 84.31 591 ARG B CA 1
ATOM 9631 C C . ARG B 1 591 ? -1.346 -5.141 9 1 84.31 591 ARG B C 1
ATOM 9633 O O . ARG B 1 591 ? -1.511 -6.348 8.812 1 84.31 591 ARG B O 1
ATOM 9640 N N . THR B 1 592 ? -0.255 -4.676 9.391 1 78.44 592 THR B N 1
ATOM 9641 C CA . THR B 1 592 ? 0.927 -5.512 9.57 1 78.44 592 THR B CA 1
ATOM 9642 C C . THR B 1 592 ? 0.845 -6.289 10.883 1 78.44 592 THR B C 1
ATOM 9644 O O . THR B 1 592 ? 1.567 -7.27 11.078 1 78.44 592 THR B O 1
ATOM 9647 N N . SER B 1 593 ? -0.107 -5.887 11.742 1 78.44 593 SER B N 1
ATOM 9648 C CA . SER B 1 593 ? -0.197 -6.523 13.055 1 78.44 593 SER B CA 1
ATOM 9649 C C . SER B 1 593 ? -1.087 -7.758 13.008 1 78.44 593 SER B C 1
ATOM 9651 O O . SER B 1 593 ? -1.245 -8.453 14.016 1 78.44 593 SER B O 1
ATOM 9653 N N . LEU B 1 594 ? -1.64 -8.055 11.883 1 84.5 594 LEU B N 1
ATOM 9654 C CA . LEU B 1 594 ? -2.471 -9.242 11.727 1 84.5 594 LEU B CA 1
ATOM 9655 C C . LEU B 1 594 ? -1.681 -10.5 12.055 1 84.5 594 LEU B C 1
ATOM 9657 O O . LEU B 1 594 ? -0.595 -10.719 11.516 1 84.5 594 LEU B O 1
ATOM 9661 N N . THR B 1 595 ? -2.217 -11.242 12.945 1 86.5 595 THR B N 1
ATOM 9662 C CA . THR B 1 595 ? -1.535 -12.469 13.352 1 86.5 595 THR B CA 1
ATOM 9663 C C . THR B 1 595 ? -1.579 -13.508 12.234 1 86.5 595 THR B C 1
ATOM 9665 O O . THR B 1 595 ? -2.418 -13.422 11.336 1 86.5 595 THR B O 1
ATOM 9668 N N . MET B 1 596 ? -0.703 -14.484 12.344 1 89 596 MET B N 1
ATOM 9669 C CA . MET B 1 596 ? -0.628 -15.531 11.336 1 89 596 MET B CA 1
ATOM 9670 C C . MET B 1 596 ? -1.891 -16.391 11.344 1 89 596 MET B C 1
ATOM 9672 O O . MET B 1 596 ? -2.354 -16.828 10.297 1 89 596 MET B O 1
ATOM 9676 N N . GLN B 1 597 ? -2.43 -16.594 12.477 1 90.75 597 GLN B N 1
ATOM 9677 C CA . GLN B 1 597 ? -3.641 -17.406 12.594 1 90.75 597 GLN B CA 1
ATOM 9678 C C . GLN B 1 597 ? -4.812 -16.734 11.875 1 90.75 597 GLN B C 1
ATOM 9680 O O . GLN B 1 597 ? -5.551 -17.406 11.141 1 90.75 597 GLN B O 1
ATOM 9685 N N . ASN B 1 598 ? -4.926 -15.461 12.125 1 92.62 598 ASN B N 1
ATOM 9686 C CA . ASN B 1 598 ? -6 -14.734 11.461 1 92.62 598 ASN B CA 1
ATOM 9687 C C . ASN B 1 598 ? -5.77 -14.641 9.953 1 92.62 598 ASN B C 1
ATOM 9689 O O . ASN B 1 598 ? -6.715 -14.734 9.172 1 92.62 598 ASN B O 1
ATOM 9693 N N . LEU B 1 599 ? -4.5 -14.422 9.617 1 94.56 599 LEU B N 1
ATOM 9694 C CA . LEU B 1 599 ? -4.168 -14.352 8.195 1 94.56 599 LEU B CA 1
ATOM 9695 C C . LEU B 1 599 ? -4.48 -15.68 7.504 1 94.56 599 LEU B C 1
ATOM 9697 O O . LEU B 1 599 ? -5.039 -15.688 6.402 1 94.56 599 LEU B O 1
ATOM 9701 N N . ASP B 1 600 ? -4.102 -16.766 8.117 1 96.19 600 ASP B N 1
ATOM 9702 C CA . ASP B 1 600 ? -4.379 -18.094 7.594 1 96.19 600 ASP B CA 1
ATOM 9703 C C . ASP B 1 600 ? -5.883 -18.312 7.406 1 96.19 600 ASP B C 1
ATOM 9705 O O . ASP B 1 600 ? -6.316 -18.797 6.359 1 96.19 600 ASP B O 1
ATOM 9709 N N . ALA B 1 601 ? -6.672 -17.969 8.406 1 96.19 601 ALA B N 1
ATOM 9710 C CA . ALA B 1 601 ? -8.125 -18.125 8.352 1 96.19 601 ALA B CA 1
ATOM 9711 C C . ALA B 1 601 ? -8.727 -17.25 7.242 1 96.19 601 ALA B C 1
ATOM 9713 O O . ALA B 1 601 ? -9.602 -17.703 6.504 1 96.19 601 ALA B O 1
ATOM 9714 N N . LEU B 1 602 ? -8.273 -16.047 7.199 1 96.69 602 LEU B N 1
ATOM 9715 C CA . LEU B 1 602 ? -8.789 -15.117 6.195 1 96.69 602 LEU B CA 1
ATOM 9716 C C . LEU B 1 602 ? -8.445 -15.602 4.789 1 96.69 602 LEU B C 1
ATOM 9718 O O . LEU B 1 602 ? -9.273 -15.508 3.879 1 96.69 602 LEU B O 1
ATOM 9722 N N . MET B 1 603 ? -7.246 -16.078 4.566 1 97.19 603 MET B N 1
ATOM 9723 C CA . MET B 1 603 ? -6.855 -16.625 3.266 1 97.19 603 MET B CA 1
ATOM 9724 C C . MET B 1 603 ? -7.715 -17.828 2.896 1 97.19 603 MET B C 1
ATOM 9726 O O . MET B 1 603 ? -8.148 -17.953 1.752 1 97.19 603 MET B O 1
ATOM 9730 N N . ARG B 1 604 ? -7.941 -18.688 3.859 1 96.94 604 ARG B N 1
ATOM 9731 C CA . ARG B 1 604 ? -8.766 -19.875 3.611 1 96.94 604 ARG B CA 1
ATOM 9732 C C . ARG B 1 604 ? -10.172 -19.469 3.186 1 96.94 604 ARG B C 1
ATOM 9734 O O . ARG B 1 604 ? -10.711 -20.016 2.217 1 96.94 604 ARG B O 1
ATOM 9741 N N . VAL B 1 605 ? -10.75 -18.562 3.91 1 95.5 605 VAL B N 1
ATOM 9742 C CA . VAL B 1 605 ? -12.102 -18.109 3.602 1 95.5 605 VAL B CA 1
ATOM 9743 C C . VAL B 1 605 ? -12.125 -17.422 2.238 1 95.5 605 VAL B C 1
ATOM 9745 O O . VAL B 1 605 ? -13.055 -17.625 1.45 1 95.5 605 VAL B O 1
ATOM 9748 N N . SER B 1 606 ? -11.133 -16.609 1.971 1 95.62 606 SER B N 1
ATOM 9749 C CA . SER B 1 606 ? -11.07 -15.859 0.717 1 95.62 606 SER B CA 1
ATOM 9750 C C . SER B 1 606 ? -10.875 -16.797 -0.472 1 95.62 606 SER B C 1
ATOM 9752 O O . SER B 1 606 ? -11.531 -16.641 -1.507 1 95.62 606 SER B O 1
ATOM 9754 N N . LEU B 1 607 ? -10.047 -17.766 -0.381 1 95.69 607 LEU B N 1
ATOM 9755 C CA . LEU B 1 607 ? -9.633 -18.594 -1.505 1 95.69 607 LEU B CA 1
ATOM 9756 C C . LEU B 1 607 ? -10.594 -19.766 -1.698 1 95.69 607 LEU B C 1
ATOM 9758 O O . LEU B 1 607 ? -10.859 -20.172 -2.83 1 95.69 607 LEU B O 1
ATOM 9762 N N . LEU B 1 608 ? -11.078 -20.297 -0.579 1 94.25 608 LEU B N 1
ATOM 9763 C CA . LEU B 1 608 ? -11.852 -21.531 -0.675 1 94.25 608 LEU B CA 1
ATOM 9764 C C . LEU B 1 608 ? -13.344 -21.266 -0.489 1 94.25 608 LEU B C 1
ATOM 9766 O O . LEU B 1 608 ? -14.18 -22.094 -0.841 1 94.25 608 LEU B O 1
ATOM 9770 N N . GLY B 1 609 ? -13.633 -20.125 0.184 1 90.56 609 GLY B N 1
ATOM 9771 C CA . GLY B 1 609 ? -15.031 -19.812 0.42 1 90.56 609 GLY B CA 1
ATOM 9772 C C . GLY B 1 609 ? -15.828 -19.609 -0.859 1 90.56 609 GLY B C 1
ATOM 9773 O O . GLY B 1 609 ? -15.25 -19.344 -1.916 1 90.56 609 GLY B O 1
ATOM 9774 N N . PRO B 1 610 ? -17.109 -19.781 -0.715 1 89.94 610 PRO B N 1
ATOM 9775 C CA . PRO B 1 610 ? -17.969 -19.578 -1.885 1 89.94 610 PRO B CA 1
ATOM 9776 C C . PRO B 1 610 ? -18.031 -18.109 -2.309 1 89.94 610 PRO B C 1
ATOM 9778 O O . PRO B 1 610 ? -17.453 -17.234 -1.639 1 89.94 610 PRO B O 1
ATOM 9781 N N . GLU B 1 611 ? -18.594 -17.953 -3.414 1 86.44 611 GLU B N 1
ATOM 9782 C CA . GLU B 1 611 ? -18.812 -16.578 -3.848 1 86.44 611 GLU B CA 1
ATOM 9783 C C . GLU B 1 611 ? -19.812 -15.867 -2.939 1 86.44 611 GLU B C 1
ATOM 9785 O O . GLU B 1 611 ? -20.609 -16.516 -2.254 1 86.44 611 GLU B O 1
ATOM 9790 N N . LEU B 1 612 ? -19.828 -14.594 -2.85 1 81.19 612 LEU B N 1
ATOM 9791 C CA . LEU B 1 612 ? -20.625 -13.781 -1.933 1 81.19 612 LEU B CA 1
ATOM 9792 C C . LEU B 1 612 ? -22.109 -14.086 -2.088 1 81.19 612 LEU B C 1
ATOM 9794 O O . LEU B 1 612 ? -22.844 -14.164 -1.096 1 81.19 612 LEU B O 1
ATOM 9798 N N . GLY B 1 613 ? -22.547 -14.32 -3.244 1 74.25 613 GLY B N 1
ATOM 9799 C CA . GLY B 1 613 ? -23.953 -14.609 -3.471 1 74.25 613 GLY B CA 1
ATOM 9800 C C . GLY B 1 613 ? -24.344 -16.016 -3.049 1 74.25 613 GLY B C 1
ATOM 9801 O O . GLY B 1 613 ? -25.531 -16.281 -2.809 1 74.25 613 GLY B O 1
ATOM 9802 N N . ASP B 1 614 ? -23.344 -16.875 -2.818 1 77.69 614 ASP B N 1
ATOM 9803 C CA . ASP B 1 614 ? -23.641 -18.297 -2.594 1 77.69 614 ASP B CA 1
ATOM 9804 C C . ASP B 1 614 ? -23.375 -18.688 -1.142 1 77.69 614 ASP B C 1
ATOM 9806 O O . ASP B 1 614 ? -23.375 -19.875 -0.802 1 77.69 614 ASP B O 1
ATOM 9810 N N . TYR B 1 615 ? -23.156 -17.703 -0.377 1 73.94 615 TYR B N 1
ATOM 9811 C CA . TYR B 1 615 ? -22.797 -18.031 1.004 1 73.94 615 TYR B CA 1
ATOM 9812 C C . TYR B 1 615 ? -23.984 -18.656 1.73 1 73.94 615 TYR B C 1
ATOM 9814 O O . TYR B 1 615 ? -23.797 -19.562 2.545 1 73.94 615 TYR B O 1
ATOM 9822 N N . SER B 1 616 ? -25.234 -18.125 1.498 1 64.94 616 SER B N 1
ATOM 9823 C CA . SER B 1 616 ? -26.422 -18.531 2.25 1 64.94 616 SER B CA 1
ATOM 9824 C C . SER B 1 616 ? -27.078 -19.75 1.619 1 64.94 616 SER B C 1
ATOM 9826 O O . SER B 1 616 ? -28.078 -20.25 2.137 1 64.94 616 SER B O 1
ATOM 9828 N N . ASP B 1 617 ? -26.625 -20.172 0.444 1 53.41 617 ASP B N 1
ATOM 9829 C CA . ASP B 1 617 ? -27.391 -21.25 -0.163 1 53.41 617 ASP B CA 1
ATOM 9830 C C . ASP B 1 617 ? -27.5 -22.438 0.782 1 53.41 617 ASP B C 1
ATOM 9832 O O . ASP B 1 617 ? -26.5 -22.859 1.378 1 53.41 617 ASP B O 1
ATOM 9836 N N . PHE B 1 618 ? -28.703 -22.594 1.38 1 42.78 618 PHE B N 1
ATOM 9837 C CA . PHE B 1 618 ? -29.125 -23.656 2.277 1 42.78 618 PHE B CA 1
ATOM 9838 C C . PHE B 1 618 ? -28.516 -25 1.856 1 42.78 618 PHE B C 1
ATOM 9840 O O . PHE B 1 618 ? -28.312 -25.875 2.689 1 42.78 618 PHE B O 1
ATOM 9847 N N . ASN B 1 619 ? -28.484 -25.297 0.622 1 40.97 619 ASN B N 1
ATOM 9848 C CA . ASN B 1 619 ? -28.172 -26.641 0.146 1 40.97 619 ASN B CA 1
ATOM 9849 C C . ASN B 1 619 ? -26.672 -26.938 0.294 1 40.97 619 ASN B C 1
ATOM 9851 O O . ASN B 1 619 ? -26.141 -27.812 -0.409 1 40.97 619 ASN B O 1
ATOM 9855 N N . GLY B 1 620 ? -26.125 -26.594 1.498 1 53.12 620 GLY B N 1
ATOM 9856 C CA . GLY B 1 620 ? -24.844 -27.25 1.714 1 53.12 620 GLY B CA 1
ATOM 9857 C C . GLY B 1 620 ? -23.672 -26.281 1.797 1 53.12 620 GLY B C 1
ATOM 9858 O O . GLY B 1 620 ? -22.516 -26.688 1.829 1 53.12 620 GLY B O 1
ATOM 9859 N N . ASN B 1 621 ? -23.906 -24.938 2.021 1 70.44 621 ASN B N 1
ATOM 9860 C CA . ASN B 1 621 ? -22.984 -23.859 1.722 1 70.44 621 ASN B CA 1
ATOM 9861 C C . ASN B 1 621 ? -22.094 -23.531 2.918 1 70.44 621 ASN B C 1
ATOM 9863 O O . ASN B 1 621 ? -21.922 -24.359 3.812 1 70.44 621 ASN B O 1
ATOM 9867 N N . LEU B 1 622 ? -21.562 -22.703 3.305 1 86.62 622 LEU B N 1
ATOM 9868 C CA . LEU B 1 622 ? -20.562 -22.375 4.316 1 86.62 622 LEU B CA 1
ATOM 9869 C C . LEU B 1 622 ? -21.219 -21.766 5.551 1 86.62 622 LEU B C 1
ATOM 9871 O O . LEU B 1 622 ? -20.688 -21.859 6.656 1 86.62 622 LEU B O 1
ATOM 9875 N N . LEU B 1 623 ? -22.547 -21.406 5.551 1 89.38 623 LEU B N 1
ATOM 9876 C CA . LEU B 1 623 ? -23.188 -20.672 6.637 1 89.38 623 LEU B CA 1
ATOM 9877 C C . LEU B 1 623 ? -23.609 -21.609 7.754 1 89.38 623 LEU B C 1
ATOM 9879 O O . LEU B 1 623 ? -23.297 -21.375 8.922 1 89.38 623 LEU B O 1
ATOM 9883 N N . VAL B 1 624 ? -24.266 -22.719 7.422 1 88.56 624 VAL B N 1
ATOM 9884 C CA . VAL B 1 624 ? -24.828 -23.625 8.414 1 88.56 624 VAL B CA 1
ATOM 9885 C C . VAL B 1 624 ? -23.719 -24.281 9.211 1 88.56 624 VAL B C 1
ATOM 9887 O O . VAL B 1 624 ? -23.719 -24.266 10.445 1 88.56 624 VAL B O 1
ATOM 9890 N N . PRO B 1 625 ? -22.734 -24.844 8.477 1 90.31 625 PRO B N 1
ATOM 9891 C CA . PRO B 1 625 ? -21.641 -25.422 9.258 1 90.31 625 PRO B CA 1
ATOM 9892 C C . PRO B 1 625 ? -20.906 -24.406 10.125 1 90.31 625 PRO B C 1
ATOM 9894 O O . PRO B 1 625 ? -20.422 -24.75 11.211 1 90.31 625 PRO B O 1
ATOM 9897 N N . SER B 1 626 ? -20.781 -23.219 9.695 1 92.31 626 SER B N 1
ATOM 9898 C CA . SER B 1 626 ? -20.125 -22.188 10.477 1 92.31 626 SER B CA 1
ATOM 9899 C C . SER B 1 626 ? -20.922 -21.844 11.734 1 92.31 626 SER B C 1
ATOM 9901 O O . SER B 1 626 ? -20.344 -21.656 12.805 1 92.31 626 SER B O 1
ATOM 9903 N N . LEU B 1 627 ? -22.234 -21.719 11.602 1 90.12 627 LEU B N 1
ATOM 9904 C CA . LEU B 1 627 ? -23.109 -21.422 12.734 1 90.12 627 LEU B CA 1
ATOM 9905 C C . LEU B 1 627 ? -23.078 -22.562 13.758 1 90.12 627 LEU B C 1
ATOM 9907 O O . LEU B 1 627 ? -23.078 -22.297 14.969 1 90.12 627 LEU B O 1
ATOM 9911 N N . ARG B 1 628 ? -23.062 -23.766 13.227 1 88.5 628 ARG B N 1
ATOM 9912 C CA . ARG B 1 628 ? -22.984 -24.922 14.125 1 88.5 628 ARG B CA 1
ATOM 9913 C C . ARG B 1 628 ? -21.719 -24.859 14.977 1 88.5 628 ARG B C 1
ATOM 9915 O O . ARG B 1 628 ? -21.766 -25.109 16.188 1 88.5 628 ARG B O 1
ATOM 9922 N N . ARG B 1 629 ? -20.625 -24.594 14.32 1 90.69 629 ARG B N 1
ATOM 9923 C CA . ARG B 1 629 ? -19.359 -24.484 15.047 1 90.69 629 ARG B CA 1
ATOM 9924 C C . ARG B 1 629 ? -19.422 -23.359 16.078 1 90.69 629 ARG B C 1
ATOM 9926 O O . ARG B 1 629 ? -18.859 -23.484 17.172 1 90.69 629 ARG B O 1
ATOM 9933 N N . TRP B 1 630 ? -20.047 -22.281 15.719 1 90.12 630 TRP B N 1
ATOM 9934 C CA . TRP B 1 630 ? -20.203 -21.141 16.609 1 90.12 630 TRP B CA 1
ATOM 9935 C C . TRP B 1 630 ? -20.938 -21.547 17.891 1 90.12 630 TRP B C 1
ATOM 9937 O O . TRP B 1 630 ? -20.516 -21.188 18.984 1 90.12 630 TRP B O 1
ATOM 9947 N N . PHE B 1 631 ? -21.953 -22.281 17.781 1 85.94 631 PHE B N 1
ATOM 9948 C CA . PHE B 1 631 ? -22.781 -22.656 18.922 1 85.94 631 PHE B CA 1
ATOM 9949 C C . PHE B 1 631 ? -22.125 -23.781 19.719 1 85.94 631 PHE B C 1
ATOM 9951 O O . PHE B 1 631 ? -22.328 -23.875 20.938 1 85.94 631 PHE B O 1
ATOM 9958 N N . ASP B 1 632 ? -21.312 -24.547 19.062 1 85.81 632 ASP B N 1
ATOM 9959 C CA . ASP B 1 632 ? -20.609 -25.641 19.734 1 85.81 632 ASP B CA 1
ATOM 9960 C C . ASP B 1 632 ? -19.5 -25.109 20.625 1 85.81 632 ASP B C 1
ATOM 9962 O O . ASP B 1 632 ? -19.203 -25.688 21.672 1 85.81 632 ASP B O 1
ATOM 9966 N N . LYS B 1 633 ? -18.656 -24.203 20.188 1 76.94 633 LYS B N 1
ATOM 9967 C CA . LYS B 1 633 ? -17.5 -23.703 20.922 1 76.94 633 LYS B CA 1
ATOM 9968 C C . LYS B 1 633 ? -17.906 -23.219 22.328 1 76.94 633 LYS B C 1
ATOM 9970 O O . LYS B 1 633 ? -17.203 -23.484 23.297 1 76.94 633 LYS B O 1
ATOM 9975 N N . LYS B 1 634 ? -18.484 -22.047 22.672 1 60.94 634 LYS B N 1
ATOM 9976 C CA . LYS B 1 634 ? -18.672 -21.516 24.016 1 60.94 634 LYS B CA 1
ATOM 9977 C C . LYS B 1 634 ? -20.062 -21.844 24.547 1 60.94 634 LYS B C 1
ATOM 9979 O O . LYS B 1 634 ? -20.547 -21.203 25.484 1 60.94 634 LYS B O 1
ATOM 9984 N N . ASN B 1 635 ? -20.562 -23.078 24.422 1 54.12 635 ASN B N 1
ATOM 9985 C CA . ASN B 1 635 ? -21.875 -23.344 24.984 1 54.12 635 ASN B CA 1
ATOM 9986 C C . ASN B 1 635 ? -22.812 -22.141 24.828 1 54.12 635 ASN B C 1
ATOM 9988 O O . ASN B 1 635 ? -23.516 -21.766 25.766 1 54.12 635 ASN B O 1
ATOM 9992 N N . ARG B 1 636 ? -22.5 -21.25 23.906 1 52.53 636 ARG B N 1
ATOM 9993 C CA . ARG B 1 636 ? -23.266 -20.047 23.688 1 52.53 636 ARG B CA 1
ATOM 9994 C C . ARG B 1 636 ? -24.719 -20.375 23.344 1 52.53 636 ARG B C 1
ATOM 9996 O O . ARG B 1 636 ? -24.969 -21.234 22.5 1 52.53 636 ARG B O 1
ATOM 10003 N N . CYS B 1 637 ? -25.594 -20.562 24.344 1 40.75 637 CYS B N 1
ATOM 10004 C CA . CYS B 1 637 ? -27.016 -20.844 24.156 1 40.75 637 CYS B CA 1
ATOM 10005 C C . CYS B 1 637 ? -27.625 -19.906 23.125 1 40.75 637 CYS B C 1
ATOM 10007 O O . CYS B 1 637 ? -27.312 -18.719 23.094 1 40.75 637 CYS B O 1
ATOM 10009 N N . PRO B 1 638 ? -28.281 -20.406 22.094 1 41.78 638 PRO B N 1
ATOM 10010 C CA . PRO B 1 638 ? -29.031 -19.547 21.172 1 41.78 638 PRO B CA 1
ATOM 10011 C C . PRO B 1 638 ? -29.859 -18.484 21.906 1 41.78 638 PRO B C 1
ATOM 10013 O O . PRO B 1 638 ? -30.531 -18.797 22.891 1 41.78 638 PRO B O 1
ATOM 10016 N N . ALA B 1 639 ? -29.656 -17.391 22.125 1 36.41 639 ALA B N 1
ATOM 10017 C CA . ALA B 1 639 ? -30.422 -16.359 22.797 1 36.41 639 ALA B CA 1
ATOM 10018 C C . ALA B 1 639 ? -31.922 -16.516 22.531 1 36.41 639 ALA B C 1
ATOM 10020 O O . ALA B 1 639 ? -32.344 -16.516 21.375 1 36.41 639 ALA B O 1
ATOM 10021 N N . ARG B 1 640 ? -32.812 -17.188 23.391 1 30.73 640 ARG B N 1
ATOM 10022 C CA . ARG B 1 640 ? -34.25 -17 23.516 1 30.73 640 ARG B CA 1
ATOM 10023 C C . ARG B 1 640 ? -34.594 -15.516 23.656 1 30.73 640 ARG B C 1
ATOM 10025 O O . ARG B 1 640 ? -34 -14.812 24.469 1 30.73 640 ARG B O 1
ATOM 10032 N N . SER B 1 641 ? -35.125 -14.781 22.672 1 31.36 641 SER B N 1
ATOM 10033 C CA . SER B 1 641 ? -35.688 -13.445 22.719 1 31.36 641 SER B CA 1
ATOM 10034 C C . SER B 1 641 ? -36.531 -13.25 24 1 31.36 641 SER B C 1
ATOM 10036 O O . SER B 1 641 ? -36.844 -12.125 24.359 1 31.36 641 SER B O 1
ATOM 10038 N N . CYS B 1 642 ? -37.438 -14.195 24.547 1 27.23 642 CYS B N 1
ATOM 10039 C CA . CYS B 1 642 ? -38.656 -13.773 25.219 1 27.23 642 CYS B CA 1
ATOM 10040 C C . CYS B 1 642 ? -38.344 -13.266 26.625 1 27.23 642 CYS B C 1
ATOM 10042 O O . CYS B 1 642 ? -38.25 -14.055 27.562 1 27.23 642 CYS B O 1
ATOM 10044 N N . HIS B 1 643 ? -37.344 -12.453 26.938 1 27.11 643 HIS B N 1
ATOM 10045 C CA . HIS B 1 643 ? -37.5 -11.836 28.25 1 27.11 643 HIS B CA 1
ATOM 10046 C C . HIS B 1 643 ? -38.906 -11.273 28.422 1 27.11 643 HIS B C 1
ATOM 10048 O O . HIS B 1 643 ? -39.312 -10.375 27.672 1 27.11 643 HIS B O 1
ATOM 10054 N N . GLY B 1 644 ? -40.031 -12.078 28.734 1 24.14 644 GLY B N 1
ATOM 10055 C CA . GLY B 1 644 ? -41.312 -11.688 29.344 1 24.14 644 GLY B CA 1
ATOM 10056 C C . GLY B 1 644 ? -41.125 -10.648 30.438 1 24.14 644 GLY B C 1
ATOM 10057 O O . GLY B 1 644 ? -40.031 -10.445 30.953 1 24.14 644 GLY B O 1
ATOM 10058 N N . PRO B 1 645 ? -42.156 -9.703 30.609 1 24.72 645 PRO B N 1
ATOM 10059 C CA . PRO B 1 645 ? -42.188 -8.641 31.609 1 24.72 645 PRO B CA 1
ATOM 10060 C C . PRO B 1 645 ? -41.906 -9.141 33.031 1 24.72 645 PRO B C 1
ATOM 10062 O O . PRO B 1 645 ? -42.094 -10.328 33.312 1 24.72 645 PRO B O 1
ATOM 10065 N N . ARG B 1 646 ? -40.938 -8.586 33.719 1 25.45 646 ARG B N 1
ATOM 10066 C CA . ARG B 1 646 ? -40.875 -8.703 35.188 1 25.45 646 ARG B CA 1
ATOM 10067 C C . ARG B 1 646 ? -42.25 -8.625 35.812 1 25.45 646 ARG B C 1
ATOM 10069 O O . ARG B 1 646 ? -42.906 -7.582 35.75 1 25.45 646 ARG B O 1
ATOM 10076 N N . THR B 1 647 ? -43.25 -9.57 35.688 1 21.86 647 THR B N 1
ATOM 10077 C CA . THR B 1 647 ? -44.438 -9.609 36.531 1 21.86 647 THR B CA 1
ATOM 10078 C C . THR B 1 647 ? -44.031 -9.461 38 1 21.86 647 THR B C 1
ATOM 10080 O O . THR B 1 647 ? -43 -10.008 38.438 1 21.86 647 THR B O 1
ATOM 10083 N N . GLY B 1 648 ? -44.562 -8.32 38.688 1 22.08 648 GLY B N 1
ATOM 10084 C CA . GLY B 1 648 ? -44.719 -7.922 40.062 1 22.08 648 GLY B CA 1
ATOM 10085 C C . GLY B 1 648 ? -45.188 -9.055 40.969 1 22.08 648 GLY B C 1
ATOM 10086 O O . GLY B 1 648 ? -46.312 -9.516 40.875 1 22.08 648 GLY B O 1
ATOM 10087 N N . GLN B 1 649 ? -44.406 -10.078 41.156 1 19.7 649 GLN B N 1
ATOM 10088 C CA . GLN B 1 649 ? -44.812 -11.047 42.188 1 19.7 649 GLN B CA 1
ATOM 10089 C C . GLN B 1 649 ? -45.25 -10.344 43.438 1 19.7 649 GLN B C 1
ATOM 10091 O O . GLN B 1 649 ? -44.625 -9.383 43.906 1 19.7 649 GLN B O 1
ATOM 10096 N N . GLN B 1 650 ? -46.562 -10.555 43.875 1 18.62 650 GLN B N 1
ATOM 10097 C CA . GLN B 1 650 ? -47.469 -10.406 45 1 18.62 650 GLN B CA 1
ATOM 10098 C C . GLN B 1 650 ? -46.812 -10.758 46.312 1 18.62 650 GLN B C 1
ATOM 10100 O O . GLN B 1 650 ? -46.062 -11.75 46.406 1 18.62 650 GLN B O 1
ATOM 10105 N N . ALA B 1 651 ? -46.75 -9.664 47.312 1 22.2 651 ALA B N 1
ATOM 10106 C CA . ALA B 1 651 ? -46.781 -9.508 48.75 1 22.2 651 ALA B CA 1
ATOM 10107 C C . ALA B 1 651 ? -47.781 -10.453 49.406 1 22.2 651 ALA B C 1
ATOM 10109 O O . ALA B 1 651 ? -48.219 -10.227 50.531 1 22.2 651 ALA B O 1
ATOM 10110 N N . GLU B 1 652 ? -48.312 -11.484 48.844 1 19.25 652 GLU B N 1
ATOM 10111 C CA . GLU B 1 652 ? -49.219 -12.234 49.719 1 19.25 652 GLU B CA 1
ATOM 10112 C C . GLU B 1 652 ? -48.5 -12.672 51 1 19.25 652 GLU B C 1
ATOM 10114 O O . GLU B 1 652 ? -47.312 -12.945 51 1 19.25 652 GLU B O 1
ATOM 10119 N N . GLY B 1 653 ? -49.281 -12.547 52.344 1 21.67 653 GLY B N 1
ATOM 10120 C CA . GLY B 1 653 ? -49.531 -12.719 53.75 1 21.67 653 GLY B CA 1
ATOM 10121 C C . GLY B 1 653 ? -49.344 -14.148 54.219 1 21.67 653 GLY B C 1
ATOM 10122 O O . GLY B 1 653 ? -49.656 -14.477 55.375 1 21.67 653 GLY B O 1
ATOM 10123 N N . GLU B 1 654 ? -49.156 -15.266 53.594 1 20.28 654 GLU B N 1
ATOM 10124 C CA . GLU B 1 654 ? -49.438 -16.359 54.5 1 20.28 654 GLU B CA 1
ATOM 10125 C C . GLU B 1 654 ? -48.656 -16.234 55.812 1 20.28 654 GLU B C 1
ATOM 10127 O O . GLU B 1 654 ? -47.562 -15.688 55.812 1 20.28 654 GLU B O 1
ATOM 10132 N N . GLY B 1 655 ? -49.344 -16.609 57.156 1 19.73 655 GLY B N 1
ATOM 10133 C CA . GLY B 1 655 ? -49.562 -17.219 58.438 1 19.73 655 GLY B CA 1
ATOM 10134 C C . GLY B 1 655 ? -48.625 -18.375 58.719 1 19.73 655 GLY B C 1
ATOM 10135 O O . GLY B 1 655 ? -48.656 -18.953 59.812 1 19.73 655 GLY B O 1
ATOM 10136 N N . ARG B 1 656 ? -48.156 -19.312 58.125 1 20.25 656 ARG B N 1
ATOM 10137 C CA . ARG B 1 656 ? -47.75 -20.344 59.062 1 20.25 656 ARG B CA 1
ATOM 10138 C C . ARG B 1 656 ? -46.719 -19.828 60.031 1 20.25 656 ARG B C 1
ATOM 10140 O O . ARG B 1 656 ? -46.031 -18.844 59.781 1 20.25 656 ARG B O 1
ATOM 10147 N N . GLY B 1 657 ? -46.125 -20.844 61.062 1 20.22 657 GLY B N 1
ATOM 10148 C CA . GLY B 1 657 ? -45.531 -20.922 62.406 1 20.22 657 GLY B CA 1
ATOM 10149 C C . GLY B 1 657 ? -44.188 -20.25 62.469 1 20.22 657 GLY B C 1
ATOM 10150 O O . GLY B 1 657 ? -43.469 -20.125 61.469 1 20.22 657 GLY B O 1
#

Nearest PDB structures (foldseek):
  4d1q-assembly1_B  TM=6.815E-01  e=2.838E-11  Musca domestica
  4d1q-assembly1_A-2  TM=6.934E-01  e=7.611E-11  Musca domestica
  4d1q-assembly1_H-2  TM=6.201E-01  e=2.290E-11  Musca domestica
  6ozg-assembly1_A  TM=4.886E-01  e=1.325E-01  Thermotoga maritima
  3hd0-assembly1_A  TM=4.787E-01  e=1.950E-01  Thermotoga maritima

Sequence (1314 aa):
MEPLMPALFRSAFHLAKLHRPFSDFPDILRLHASNGTPGIVFGGPYESDTAVVDMVDCMSYALEAQMKVELENARAITVLVDESTDRGRSHNLAVYVSYVGPGFRVYCRFLKLVQLGSNCDAGALESKLLDALKGFNVDLTKLFGFTSDGASVMTGDQTGLSARMQLHNPFMLRCVCLAHKLALCVANVFATFPELVKLDATITTITGYFAFSCNRKARLDELLEALEEEVLTVLQVHKVRWLSRERVVTRLLKLYDPLLDYFKEEAEANEKGAQEIYDTLREVTNILHLHCVGEVLTVVSGLTKVLQSRELSYLDIEAQVLTTLEVLEREYTTGKMLKDGPFARLVSELRGANGLYRGKHWISVNGVEDGPNESFAITRIGLLEVRSTIKIVTAINDDVRGRLLGVVDVAKHFRMFDPNQMAAIASTPAEGLYGDIELEQLLDWYGIAHDGHPAVVDAQQCRTEWLKARRNLLRAAQAAKRVVVAKAEEEAKKAPLAKKAVAAAAGKTAAPPATAAPPAVAAPPAAAAPPAAAANVRIPTRDFWALQLYNLEQTSPALSLLVNIMLVLQATSVEVERGFSTQNLIKTKQRTSLTMQNLDALMRVSLLGPELGDYSDFNGNLLVPSLRRWFDKKNRCPARSCHGPRTGQQAEGEGRGMEPLMPALFRSAFHLAKLHRPFSDFPDILRLHASNGTPGIVFGGPYESDTAVVDMVDCMSYALEAQMKVELENARAITVLVDESTDRGRSHNLAVYVSYVGPGFRVYCRFLKLVQLGSNCDAGALESKLLDALKGFNVDLTKLFGFTSDGASVMTGDQTGLSARMQLHNPFMLRCVCLAHKLALCVANVFATFPELVKLDATITTITGYFAFSCNRKARLDELLEALEEEVLTVLQVHKVRWLSRERVVTRLLKLYDPLLDYFKEEAEANEKGAQEIYDTLREVTNILHLHCVGEVLTVVSGLTKVLQSRELSYLDIEAQVLTTLEVLEREYTTGKMLKDGPFARLVSELRGANGLYRGKHWISVNGVEDGPNESFAITRIGLLEVRSTIKIVTAINDDVRGRLLGVVDVAKHFRMFDPNQMAAIASTPAEGLYGDIELEQLLDWYGIAHDGHPAVVDAQQCRTEWLKARRNLLRAAQAAKRVVVAKAEEEAKKAPLAKKAVAAAAGKTAAPPATAAPPAVAAPPAAAAPPAAAANVRIPTRDFWALQLYNLEQTSPALSLLVNIMLVLQATSVEVERGFSTQNLIKTKQRTSLTMQNLDALMRVSLLGPELGDYSDFNGNLLVPSLRRWFDKKNRCPARSCHGPRTGQQAEGEGRG